Protein 8JFH (pdb70)

Foldseek 3Di:
DFAAPDAEEEEAPLLDLLSVLLQQVVQVVHHAYEAEDEDDCPSVVVSCVVSVVVVGHYYYDYFQLLDLVRVLVRQVVVCVVPVAHAEYEYDWFDADFDAPVVDDVVNLCVRQSRQASSLVSRLVSCLVGQQVV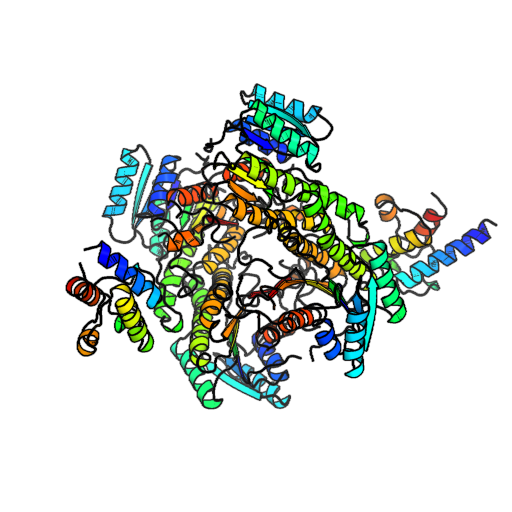LHHEYEYEAAVCLVPNDGRGPRNNVNRVNNLVVQLVSQVVSVVSQYAGEYEHEYAEPSQVSQVLQQQSDHHYSNQVSVVVVCRGGCVCSVDHSYYHYHYNPSDD/DFAAPDAAEEEAPQLDFLNVLLQVVVQVVHHAYEGEDAPDPPSNVVSQVVSVVVVGHYYYDYFQLLDLVRVLVRLVVCCVVPVAHAEYEADQADDDFDAPVPDDVVNLVVRQSSQLSSLVSRLVSCLVGCQVVLHHEYEYEQDEDDDLDDGRCPSSCVSVVSSLVVQLVSQVVSVVSLYAGEYEYEYAEVVLVLQQVSDHHHSNQSSVVVVCRGGCVCSVDHSYYHYHYNPSDD/DFAAPDAAEEFAPQLAQLNVLLQLVVQVVHHQYEGEDEPDCPSVVVSCVVSVVVVGHYYYDYFQLLDLVRVLVRQVVVCVVPVAHAEYEQDFFDDDFDAPVPADVVNLCVRQSRLVSSLVSRLVVCLVGQQVVLHHEYEYEADEDDDPDDGRCPSSCVSVVSSLVVQLVSQVVSVVSQYAGEYEYEYAEVSCQVRLVLQQQSHHHYSNQSSVVVVCRGGPVCSVDHSYYHYHYNPSDD/DFAAPDAAEEFAPQLAFLSVLLQVVVQVVHHAYEGEDADDCPSVVVSQVVSVVVVGHYHYDYFQLLDLVRVLVRLVVVCVVPVAHAEYEHDWFDADFDAVVPDDVVNLVVRQSRQASSLVSRLVSCLVGCQVVLHHEYEYEAAVCLVPNDGRGPSNVVNRVNNLVVQLVSQVVSVVSQYAGEYEHEAAEDSVQVLLVLQQQSDHHYSNQVSVVVVCRGGCVCSVDHSYYHYHYNPSDD/DVVLLVVLLVLLCVLLVHPSVQQDQAHFCCPRSPQDDVSLVVSQVVVCVVQVHHDDPVQSVVQGGSNSVSVVSVVDGDD/DVVVVLVVVLVVLLVLLCVLLVHDSVQQDQAAFCVPRRPDDPVSLVVSVVSVCVVLVHDQPPVNSVPQTGSNSVSVVSVPD

Sequence (1107 aa):
SMQFTGKNVLITGASSKGIGAEIARTLASMGLKVWINYRSNAEVADALKNELEEKGYKAAVIKFDAASESDFVEAIQAIVQSDGGLSYLVNNAGVVRDKLAIKMKTEDFHHVIDNNLTSAFIGCREALKVMSSKSRFGSVVNIASIIIGERGNMGQTNYSASKGGMIAMSKSFAYEGALRNIRFNSVVTPGFIETADYVKNIPLNRLGAAKEVAEAVAFLLSDHSSYITGETLKVNGGLYMSMQFTGKNVLITGASKGIGAEEIARTLASMGLKVVWINYRSNAEVADALKNELEEKGYKAAVIKFDAASESDFVEAIQAIVQSDGGLSYLVNNAGVVRDKLAIKMKTEDFHHVIIDNNLTSAFIGCREALKVMSSKSRFGSVVNIASIIIGERGNMGQTNYSSASKGGMIAMSKSFAYEGALRNIRFNSVTPGFIEYVKNIPLNRLGAAKEVAEAVAFLLSDHSSYITGETLKVNGGLYMSMQFTGKNVLITGASKGIGAEIARTLASMGLKVWINYRSNAEVADALKNELEEKGYKAAVIKFDAASESDFVEAIQAIVQSDGGLSYLVNNAGVVRDKLAIKMKTEDFHHVIDNNLTSSAFIGCREALKVMSKSRFGSVVNIASIIGERGNMGQTNYSSASSKGGMIAMSKSFAYEGALRNIRFNSVTPGFIETKADYVKNIPLNRLGAAKEVAEAVAFLLSDHSSYITGETLKVNGGLYMSMQFTGKNVLITGASKGIGAEIARTLASMGLKVWINYRSSNAEVADALKNELEEKGYKAAVIKFDAASESDFVEAIQAIVQSDGGLSYLVNNAGVVRDKLAIKMKTEDFHHVIDNNLTSAFIGCREALKVMSSKSRFGSVVNIASIIGERGNMGQTNYSASKGGMIAMSKSFAYEGALRNIRFNSVVTPGFIETKADYVKNIPLNRLGAAKEVAEAVAFLLSDHSSYITGETLKVNGGLYMLMALFEDIQAVIAEQLNVDAAQVTPEAEFVKDLGADSLDVVELIMALEEKFGIEIPDEQAEKIVNVGDVVKYIEDNKLASSMGYLMALFEDIQAVIAEQLNVDAAQVTPEAEFVKDLGADSLDVVELIMALEEKFGIEIPDEQAEKIVNVGDVVKYIEDN

Nearest PDB structures (foldseek):
  8jfh-assembly1_E  TM=1.013E+00  e=1.351E-12  Helicobacter pylori
  8jfn-assembly1_B  TM=9.847E-01  e=6.518E-11  Helicobacter pylori
  2fac-assembly1_A  TM=9.957E-01  e=1.873E-08  Escherichia coli
  1l0i-assembly1_A  TM=9.850E-01  e=1.187E-07  Escherichia coli
  3eje-assembly1_A  TM=9.659E-01  e=1.518E-07  Escherichia coli K-12

B-factor: mean 23.24, std 12.52, range [6.66, 91.87]

Organism: Helicobacter pylori (NCBI:txid210)

Secondary structure (DSSP, 8-state):
----SS-EEEETT-SSHHHHHHHHHHHHTTPEEEEEESS-SHHHHHHHHHHHHTT--EEEEE--TT-HHHHHHHHHHHHHHHS---EEEE---------GGG--HHHHHHHHIIIIIHHHHHHHHHHHHHTTTT-EEEEEE--HHHHH--TT-HHHHHHHHHHHHHHHHHHHHHGGGTEEEEEEEE-SB---HHHHT-TT-SPBPHHHHHHHHHHHHSGGGTT--S-EEEESTTS--/----S--EEEETT-SSHHHHHHHHHHHHTT-EEEEEESS-HHHHHHHHHHHHHTT--EEEEE--TT-HHHHHHHHHHHHHHHS---EEEE---------GGG--HHHHHHHHHHHHHHHHHHHHHHHHHHTTTT-EEEEEEPPPP--SSSSS-HHHHHHHHHHHHHHHHHHHHHHTTTEEEEEEEE-SB--GGGSTT-SPBPHHHHHHHHHHHHSGGGTT--S-EEEESTTS--/----SS-EEEETT-SSHHHHHHHHHHHHTT-EEEEEESS--HHHHHHHHHHHHTT--EEEEE--TT-HHHHHHHHHHHHHHHS---EEEE---------GGG--HHHHHHHHHHHHHHHHHHHHHHHHHHTTTT-EEEEEEPPPP-SSSSSS-HHHHHHHHHHHHHHHHHHHHHGGGTEEEEEEEE-SEE--HHHHTT-TTSSPEEHHHHHHHHHHHHSGGGTT--S-EEEESTTS--/----SS-EEEETT-SSHHHHHHHHHHHHTTPEEEEEESS-HHHHHHHHHHHHHTT--EEEEE--TT-HHHHHHHHHHHHHHHS---EEEE---------GGG--HHHHHHHHIIIIIHHHHHHHHHHHHHHTTT-EEEEEE--HHHHH--TT-HHHHHHHHHHHHHHHHHHHHHGGGTEEEEEEEE-SB---HHHHHT-TTSSPBPHHHHHHHHHHHHSGGGTT--S-EEEESTTS--/-HHHHHHHHHHHHHHHT--GGG--TT-BTTTTT---HHHHHHHHHHHHHHHT----HHHHTT--BHHHHHHHHHHHS--/-HHHHHHHHHHHHHHHHHHHHT--GGG--TT-BTTTTT---HHHHHHHHHHHHHHTT----HHHHTT--BHHHHHHHHH--

Structure (mmCIF, N/CA/C/O backbone):
data_8JFH
#
_entry.id   8JFH
#
_cell.length_a   67.942
_cell.length_b   117.259
_cell.length_c   142.258
_cell.angle_alpha   90.00
_cell.angle_beta   90.00
_cell.angle_gamma   90.00
#
_symmetry.space_group_name_H-M   'P 21 21 21'
#
loop_
_entity.id
_entity.type
_entity.pdbx_description
1 polymer '3-oxoacyl-[acyl-carrier-protein] reductase'
2 polymer 'Acyl carrier protein'
3 non-polymer 'NADP NICOTINAMIDE-ADENINE-DINUCLEOTIDE PHOSPHATE'
4 non-polymer '~{S}-[2-[3-[[(2~{S})-3,3-dimethyl-2-oxidanyl-4-phosphonooxy-butanoyl]amino]propanoylamino]ethyl] 3-oxidanylideneoctanethioate'
5 non-polymer N~3~-[(2S)-2-hydroxy-3,3-dimethyl-4-(phosphonooxy)butanoyl]-N-(2-sulfanylethyl)-beta-alaninamide
6 water water
#
loop_
_atom_site.group_PDB
_atom_site.id
_atom_site.type_symbol
_atom_site.label_atom_id
_atom_site.label_alt_id
_atom_site.label_comp_id
_atom_site.label_asym_id
_atom_site.label_entity_id
_atom_site.label_seq_id
_atom_site.pdbx_PDB_ins_code
_atom_site.Cartn_x
_atom_site.Cartn_y
_atom_site.Cartn_z
_atom_site.occupancy
_atom_site.B_iso_or_equiv
_atom_site.auth_seq_id
_atom_site.auth_comp_id
_atom_site.auth_asym_id
_atom_site.auth_atom_id
_atom_site.pdbx_PDB_model_num
ATOM 1 N N . SER A 1 1 ? -27.113 -12.718 48.286 1.00 18.36 0 SER A N 1
ATOM 2 C CA . SER A 1 1 ? -25.828 -13.233 47.825 1.00 20.70 0 SER A CA 1
ATOM 3 C C . SER A 1 1 ? -26.050 -14.107 46.590 1.00 21.99 0 SER A C 1
ATOM 4 O O . SER A 1 1 ? -27.157 -14.149 46.038 1.00 19.98 0 SER A O 1
ATOM 7 N N . MET A 1 2 ? -25.012 -14.833 46.176 1.00 17.08 1 MET A N 1
ATOM 8 C CA . MET A 1 2 ? -25.032 -15.448 44.859 1.00 16.63 1 MET A CA 1
ATOM 9 C C . MET A 1 2 ? -24.235 -16.747 44.878 1.00 18.76 1 MET A C 1
ATOM 10 O O . MET A 1 2 ? -23.311 -16.922 45.686 1.00 16.51 1 MET A O 1
ATOM 15 N N . GLN A 1 3 ? -24.618 -17.659 43.987 1.00 13.28 2 GLN A N 1
ATOM 16 C CA . GLN A 1 3 ? -24.059 -19.004 43.918 1.00 15.62 2 GLN A CA 1
ATOM 17 C C . GLN A 1 3 ? -22.919 -19.060 42.905 1.00 13.73 2 GLN A C 1
ATOM 18 O O . GLN A 1 3 ? -23.077 -18.590 41.773 1.00 12.86 2 GLN A O 1
ATOM 24 N N . PHE A 1 4 ? -21.794 -19.672 43.290 1.00 14.46 3 PHE A N 1
ATOM 25 C CA . PHE A 1 4 ? -20.620 -19.810 42.421 1.00 12.77 3 PHE A CA 1
ATOM 26 C C . PHE A 1 4 ? -20.121 -21.249 42.387 1.00 16.26 3 PHE A C 1
ATOM 27 O O . PHE A 1 4 ? -19.757 -21.812 43.427 1.00 17.32 3 PHE A O 1
ATOM 35 N N . THR A 1 5 ? -20.030 -21.819 41.191 1.00 12.21 4 THR A N 1
ATOM 36 C CA . THR A 1 5 ? -19.371 -23.110 41.059 1.00 15.58 4 THR A CA 1
ATOM 37 C C . THR A 1 5 ? -17.852 -22.987 41.136 1.00 16.49 4 THR A C 1
ATOM 38 O O . THR A 1 5 ? -17.193 -23.878 41.683 1.00 15.50 4 THR A O 1
ATOM 42 N N . GLY A 1 6 ? -17.293 -21.878 40.661 1.00 13.25 5 GLY A N 1
ATOM 43 C CA . GLY A 1 6 ? -15.857 -21.666 40.763 1.00 17.02 5 GLY A CA 1
ATOM 44 C C . GLY A 1 6 ? -15.436 -21.238 42.153 1.00 15.50 5 GLY A C 1
ATOM 45 O O . GLY A 1 6 ? -16.254 -20.847 42.983 1.00 16.93 5 GLY A O 1
ATOM 46 N N . LYS A 1 7 ? -14.118 -21.286 42.400 1.00 11.90 6 LYS A N 1
ATOM 47 C CA . LYS A 1 7 ? -13.587 -21.110 43.748 1.00 15.37 6 LYS A CA 1
ATOM 48 C C . LYS A 1 7 ? -12.792 -19.835 43.962 1.00 16.40 6 LYS A C 1
ATOM 49 O O . LYS A 1 7 ? -12.652 -19.417 45.118 1.00 14.52 6 LYS A O 1
ATOM 55 N N . ASN A 1 8 ? -12.226 -19.245 42.906 1.00 13.58 7 ASN A N 1
ATOM 56 C CA . ASN A 1 8 ? -11.299 -18.140 43.090 1.00 12.27 7 ASN A CA 1
ATOM 57 C C . ASN A 1 8 ? -11.429 -17.154 41.935 1.00 14.43 7 ASN A C 1
ATOM 58 O O . ASN A 1 8 ? -11.993 -17.467 40.886 1.00 12.62 7 ASN A O 1
ATOM 63 N N . VAL A 1 9 ? -10.928 -15.944 42.154 1.00 12.24 8 VAL A N 1
ATOM 64 C CA . VAL A 1 9 ? -11.046 -14.880 41.159 1.00 10.56 8 VAL A CA 1
ATOM 65 C C . VAL A 1 9 ? -9.826 -13.981 41.274 1.00 10.56 8 VAL A C 1
ATOM 66 O O . VAL A 1 9 ? -9.359 -13.686 42.374 1.00 12.42 8 VAL A O 1
ATOM 70 N N . LEU A 1 10 ? -9.331 -13.522 40.132 1.00 10.90 9 LEU A N 1
ATOM 71 C CA . LEU A 1 10 ? -8.302 -12.493 40.077 1.00 9.38 9 LEU A CA 1
ATOM 72 C C . LEU A 1 10 ? -8.939 -11.194 39.605 1.00 11.21 9 LEU A C 1
ATOM 73 O O . LEU A 1 10 ? -9.638 -11.181 38.586 1.00 11.69 9 LEU A O 1
ATOM 78 N N . ILE A 1 11 ? -8.695 -10.106 40.334 1.00 10.30 10 ILE A N 1
ATOM 79 C CA . ILE A 1 11 ? -9.215 -8.780 39.993 1.00 10.56 10 ILE A CA 1
ATOM 80 C C . ILE A 1 11 ? -8.026 -7.864 39.748 1.00 11.22 10 ILE A C 1
ATOM 81 O O . ILE A 1 11 ? -7.243 -7.616 40.669 1.00 11.71 10 ILE A O 1
ATOM 86 N N . THR A 1 12 ? -7.884 -7.357 38.526 1.00 10.08 11 THR A N 1
ATOM 87 C CA . THR A 1 12 ? -6.777 -6.449 38.266 1.00 11.59 11 THR A CA 1
ATOM 88 C C . THR A 1 12 ? -7.116 -5.063 38.797 1.00 12.27 11 THR A C 1
ATOM 89 O O . THR A 1 12 ? -8.287 -4.661 38.830 1.00 11.56 11 THR A O 1
ATOM 93 N N . GLY A 1 13 ? -6.075 -4.340 39.239 1.00 12.90 12 GLY A N 1
ATOM 94 C CA . GLY A 1 13 ? -6.243 -3.006 39.801 1.00 17.19 12 GLY A CA 1
ATOM 95 C C . GLY A 1 13 ? -7.258 -2.968 40.928 1.00 18.23 12 GLY A C 1
ATOM 96 O O . GLY A 1 13 ? -8.198 -2.155 40.919 1.00 19.73 12 GLY A O 1
ATOM 97 N N . ALA A 1 14 ? -7.074 -3.840 41.918 1.00 14.01 13 ALA A N 1
ATOM 98 C CA . ALA A 1 14 ? -8.085 -4.079 42.942 1.00 15.84 13 ALA A CA 1
ATOM 99 C C . ALA A 1 14 ? -7.764 -3.406 44.279 1.00 14.70 13 ALA A C 1
ATOM 100 O O . ALA A 1 14 ? -8.451 -3.669 45.271 1.00 17.06 13 ALA A O 1
ATOM 102 N N . SER A 1 15 ? -6.768 -2.513 44.325 1.00 17.60 14 SER A N 1
ATOM 103 C CA A SER A 1 15 ? -6.371 -2.042 45.644 0.57 20.19 14 SER A CA 1
ATOM 104 C CA B SER A 1 15 ? -6.297 -1.921 45.581 0.43 20.22 14 SER A CA 1
ATOM 105 C C . SER A 1 15 ? -7.329 -0.998 46.206 1.00 20.53 14 SER A C 1
ATOM 106 O O . SER A 1 15 ? -7.432 -0.906 47.439 1.00 22.11 14 SER A O 1
ATOM 111 N N . LYS A 1 16 ? -8.032 -0.223 45.366 1.00 18.39 15 LYS A N 1
ATOM 112 C CA . LYS A 1 16 ? -8.963 0.777 45.861 1.00 23.64 15 LYS A CA 1
ATOM 113 C C . LYS A 1 16 ? -10.180 0.917 44.956 1.00 22.41 15 LYS A C 1
ATOM 114 O O . LYS A 1 16 ? -10.337 0.218 43.939 1.00 20.24 15 LYS A O 1
ATOM 120 N N . GLY A 1 17 ? -11.092 1.775 45.407 1.00 22.82 16 GLY A N 1
ATOM 121 C CA . GLY A 1 17 ? -12.212 2.168 44.593 1.00 22.55 16 GLY A CA 1
ATOM 122 C C . GLY A 1 17 ? -13.093 0.992 44.230 1.00 21.67 16 GLY A C 1
ATOM 123 O O . GLY A 1 17 ? -13.356 0.096 45.037 1.00 21.14 16 GLY A O 1
ATOM 124 N N . ILE A 1 18 ? -13.576 1.013 42.986 1.00 18.09 17 ILE A N 1
ATOM 125 C CA . ILE A 1 18 ? -14.431 -0.063 42.487 1.00 16.39 17 ILE A CA 1
ATOM 126 C C . ILE A 1 18 ? -13.731 -1.411 42.541 1.00 15.97 17 ILE A C 1
ATOM 127 O O . ILE A 1 18 ? -14.345 -2.415 42.904 1.00 13.33 17 ILE A O 1
ATOM 132 N N . GLY A 1 19 ? -12.462 -1.477 42.148 1.00 15.81 18 GLY A N 1
ATOM 133 C CA . GLY A 1 19 ? -11.764 -2.755 42.210 1.00 13.02 18 GLY A CA 1
ATOM 134 C C . GLY A 1 19 ? -11.725 -3.347 43.608 1.00 14.17 18 GLY A C 1
ATOM 135 O O . GLY A 1 19 ? -11.923 -4.550 43.793 1.00 12.08 18 GLY A O 1
ATOM 136 N N . ALA A 1 20 ? -11.446 -2.519 44.613 1.00 13.85 19 ALA A N 1
ATOM 137 C CA . ALA A 1 20 ? -11.420 -3.045 45.972 1.00 16.32 19 ALA A CA 1
ATOM 138 C C . ALA A 1 20 ? -12.803 -3.505 46.403 1.00 11.84 19 ALA A C 1
ATOM 139 O O . ALA A 1 20 ? -12.933 -4.476 47.155 1.00 11.37 19 ALA A O 1
ATOM 141 N N . GLU A 1 21 ? -13.851 -2.811 45.956 1.00 13.49 20 GLU A N 1
ATOM 142 C CA . GLU A 1 21 ? -15.186 -3.221 46.356 1.00 12.74 20 GLU A CA 1
ATOM 143 C C . GLU A 1 21 ? -15.590 -4.507 45.644 1.00 13.91 20 GLU A C 1
ATOM 144 O O . GLU A 1 21 ? -16.333 -5.312 46.207 1.00 13.13 20 GLU A O 1
ATOM 150 N N . ILE A 1 22 ? -15.122 -4.726 44.408 1.00 11.55 21 ILE A N 1
ATOM 151 C CA . ILE A 1 22 ? -15.355 -6.027 43.791 1.00 11.18 21 ILE A CA 1
ATOM 152 C C . ILE A 1 22 ? -14.687 -7.120 44.626 1.00 12.34 21 ILE A C 1
ATOM 153 O O . ILE A 1 22 ? -15.276 -8.175 44.886 1.00 12.11 21 ILE A O 1
ATOM 158 N N . ALA A 1 23 ? -13.453 -6.883 45.077 1.00 12.95 22 ALA A N 1
ATOM 159 C CA . ALA A 1 23 ? -12.786 -7.876 45.921 1.00 10.82 22 ALA A CA 1
ATOM 160 C C . ALA A 1 23 ? -13.580 -8.117 47.198 1.00 10.94 22 ALA A C 1
ATOM 161 O O . ALA A 1 23 ? -13.786 -9.266 47.605 1.00 13.25 22 ALA A O 1
ATOM 163 N N . ARG A 1 24 ? -14.053 -7.037 47.818 1.00 12.62 23 ARG A N 1
ATOM 164 C CA . ARG A 1 24 ? -14.793 -7.139 49.072 1.00 13.66 23 ARG A CA 1
ATOM 165 C C . ARG A 1 24 ? -16.079 -7.932 48.876 1.00 16.44 23 ARG A C 1
ATOM 166 O O . ARG A 1 24 ? -16.367 -8.880 49.620 1.00 12.80 23 ARG A O 1
ATOM 174 N N . THR A 1 25 ? -16.838 -7.587 47.834 1.00 14.68 24 THR A N 1
ATOM 175 C CA . THR A 1 25 ? -18.096 -8.272 47.556 1.00 14.33 24 THR A CA 1
ATOM 176 C C . THR A 1 25 ? -17.879 -9.742 47.244 1.00 12.95 24 THR A C 1
ATOM 177 O O . THR A 1 25 ? -18.562 -10.611 47.803 1.00 14.30 24 THR A O 1
ATOM 181 N N . LEU A 1 26 ? -16.941 -10.046 46.334 1.00 10.64 25 LEU A N 1
ATOM 182 C CA . LEU A 1 26 ? -16.746 -11.436 45.936 1.00 10.39 25 LEU A CA 1
ATOM 183 C C . LEU A 1 26 ? -16.185 -12.260 47.091 1.00 12.34 25 LEU A C 1
ATOM 184 O O . LEU A 1 26 ? -16.536 -13.436 47.253 1.00 12.38 25 LEU A O 1
ATOM 189 N N . ALA A 1 27 ? -15.313 -11.662 47.906 1.00 11.78 26 ALA A N 1
ATOM 190 C CA . ALA A 1 27 ? -14.815 -12.374 49.077 1.00 13.07 26 ALA A CA 1
ATOM 191 C C . ALA A 1 27 ? -15.954 -12.709 50.026 1.00 10.24 26 ALA A C 1
ATOM 192 O O . ALA A 1 27 ? -16.012 -13.817 50.577 1.00 12.72 26 ALA A O 1
ATOM 194 N N . SER A 1 28 ? -16.887 -11.774 50.205 1.00 12.16 27 SER A N 1
ATOM 195 C CA . SER A 1 28 ? -17.996 -12.018 51.117 1.00 15.95 27 SER A CA 1
ATOM 196 C C . SER A 1 28 ? -18.932 -13.106 50.614 1.00 17.28 27 SER A C 1
ATOM 197 O O . SER A 1 28 ? -19.666 -13.681 51.418 1.00 17.35 27 SER A O 1
ATOM 200 N N . MET A 1 29 ? -18.926 -13.422 49.312 1.00 13.84 28 MET A N 1
ATOM 201 C CA . MET A 1 29 ? -19.725 -14.541 48.819 1.00 15.20 28 MET A CA 1
ATOM 202 C C . MET A 1 29 ? -18.943 -15.836 48.689 1.00 15.10 28 MET A C 1
ATOM 203 O O . MET A 1 29 ? -19.421 -16.779 48.043 1.00 16.46 28 MET A O 1
ATOM 208 N N . GLY A 1 30 ? -17.762 -15.925 49.303 1.00 15.72 29 GLY A N 1
ATOM 209 C CA . GLY A 1 30 ? -17.093 -17.202 49.451 1.00 15.54 29 GLY A CA 1
ATOM 210 C C . GLY A 1 30 ? -15.921 -17.448 48.523 1.00 14.68 29 GLY A C 1
ATOM 211 O O . GLY A 1 30 ? -15.255 -18.475 48.662 1.00 19.17 29 GLY A O 1
ATOM 212 N N . LEU A 1 31 ? -15.656 -16.552 47.579 1.00 15.05 30 LEU A N 1
ATOM 213 C CA . LEU A 1 31 ? -14.559 -16.754 46.646 1.00 12.12 30 LEU A CA 1
ATOM 214 C C . LEU A 1 31 ? -13.243 -16.355 47.298 1.00 11.96 30 LEU A C 1
ATOM 215 O O . LEU A 1 31 ? -13.191 -15.421 48.095 1.00 13.34 30 LEU A O 1
ATOM 220 N N . LYS A 1 32 ? -12.176 -17.079 46.964 1.00 13.13 31 LYS A N 1
ATOM 221 C CA . LYS A 1 32 ? -10.836 -16.608 47.302 1.00 11.73 31 LYS A CA 1
ATOM 222 C C . LYS A 1 32 ? -10.476 -15.508 46.314 1.00 12.75 31 LYS A C 1
ATOM 223 O O . LYS A 1 32 ? -10.432 -15.760 45.102 1.00 14.49 31 LYS A O 1
ATOM 229 N N . VAL A 1 33 ? -10.200 -14.302 46.808 1.00 13.25 32 VAL A N 1
ATOM 230 C CA . VAL A 1 33 ? -9.951 -13.175 45.913 1.00 12.04 32 VAL A CA 1
ATOM 231 C C . VAL A 1 33 ? -8.457 -12.883 45.865 1.00 13.40 32 VAL A C 1
ATOM 232 O O . VAL A 1 33 ? -7.780 -12.862 46.901 1.00 13.59 32 VAL A O 1
ATOM 236 N N . TRP A 1 34 ? -7.949 -12.695 44.653 1.00 12.59 33 TRP A N 1
ATOM 237 C CA . TRP A 1 34 ? -6.577 -12.264 44.405 1.00 13.81 33 TRP A CA 1
ATOM 238 C C . TRP A 1 34 ? -6.602 -10.793 44.031 1.00 11.81 33 TRP A C 1
ATOM 239 O O . TRP A 1 34 ? -7.202 -10.415 43.020 1.00 11.85 33 TRP A O 1
ATOM 250 N N . ILE A 1 35 ? -5.964 -9.984 44.865 1.00 10.85 34 ILE A N 1
ATOM 251 C CA . ILE A 1 35 ? -5.979 -8.530 44.795 1.00 11.87 34 ILE A CA 1
ATOM 252 C C . ILE A 1 35 ? -4.711 -8.120 44.046 1.00 13.05 34 ILE A C 1
ATOM 253 O O . ILE A 1 35 ? -3.621 -8.134 44.613 1.00 12.77 34 ILE A O 1
ATOM 258 N N . ASN A 1 36 ? -4.838 -7.834 42.753 1.00 12.20 35 ASN A N 1
ATOM 259 C CA . ASN A 1 36 ? -3.806 -7.118 41.997 1.00 13.95 35 ASN A CA 1
ATOM 260 C C . ASN A 1 36 ? -3.530 -5.691 42.408 1.00 17.16 35 ASN A C 1
ATOM 261 O O . ASN A 1 36 ? -4.438 -4.865 42.466 1.00 14.41 35 ASN A O 1
ATOM 266 N N . TYR A 1 37 ? -2.237 -5.367 42.508 1.00 15.27 36 TYR A N 1
ATOM 267 C CA . TYR A 1 37 ? -1.788 -3.984 42.624 1.00 16.24 36 TYR A CA 1
ATOM 268 C C . TYR A 1 37 ? -0.482 -3.853 41.847 1.00 16.83 36 TYR A C 1
ATOM 269 O O . TYR A 1 37 ? 0.231 -4.843 41.682 1.00 12.76 36 TYR A O 1
ATOM 278 N N . ARG A 1 38 ? -0.174 -2.644 41.348 1.00 22.76 37 ARG A N 1
ATOM 279 C CA . ARG A 1 38 ? 1.128 -2.410 40.706 1.00 27.48 37 ARG A CA 1
ATOM 280 C C . ARG A 1 38 ? 2.169 -1.811 41.637 1.00 32.93 37 ARG A C 1
ATOM 281 O O . ARG A 1 38 ? 3.321 -2.249 41.644 1.00 41.79 37 ARG A O 1
ATOM 289 N N . SER A 1 39 ? 1.812 -0.757 42.355 1.00 30.74 38 SER A N 1
ATOM 290 C CA . SER A 1 39 ? 2.853 0.104 42.890 1.00 41.69 38 SER A CA 1
ATOM 291 C C . SER A 1 39 ? 3.004 -0.112 44.382 1.00 40.83 38 SER A C 1
ATOM 292 O O . SER A 1 39 ? 3.567 -1.122 44.818 1.00 47.56 38 SER A O 1
ATOM 295 N N . ASN A 1 40 ? 2.501 0.827 45.171 1.00 35.79 39 ASN A N 1
ATOM 296 C CA . ASN A 1 40 ? 2.628 0.715 46.611 1.00 42.56 39 ASN A CA 1
ATOM 297 C C . ASN A 1 40 ? 1.657 -0.335 47.166 1.00 41.98 39 ASN A C 1
ATOM 298 O O . ASN A 1 40 ? 0.485 -0.388 46.788 1.00 41.79 39 ASN A O 1
ATOM 303 N N . ALA A 1 41 ? 2.184 -1.206 48.026 1.00 29.74 40 ALA A N 1
ATOM 304 C CA . ALA A 1 41 ? 1.512 -2.399 48.512 1.00 29.13 40 ALA A CA 1
ATOM 305 C C . ALA A 1 41 ? 0.710 -2.180 49.787 1.00 34.38 40 ALA A C 1
ATOM 306 O O . ALA A 1 41 ? -0.053 -3.073 50.177 1.00 28.19 40 ALA A O 1
ATOM 308 N N . GLU A 1 42 ? 0.875 -1.037 50.457 1.00 29.58 41 GLU A N 1
ATOM 309 C CA . GLU A 1 42 ? 0.254 -0.867 51.768 1.00 28.97 41 GLU A CA 1
ATOM 310 C C . GLU A 1 42 ? -1.260 -0.859 51.673 1.00 22.97 41 GLU A C 1
ATOM 311 O O . GLU A 1 42 ? -1.934 -1.450 52.520 1.00 25.51 41 GLU A O 1
ATOM 317 N N . VAL A 1 43 ? -1.817 -0.192 50.661 1.00 24.22 42 VAL A N 1
ATOM 318 C CA . VAL A 1 43 ? -3.275 -0.167 50.530 1.00 22.20 42 VAL A CA 1
ATOM 319 C C . VAL A 1 43 ? -3.807 -1.556 50.185 1.00 21.63 42 VAL A C 1
ATOM 320 O O . VAL A 1 43 ? -4.829 -1.998 50.729 1.00 19.39 42 VAL A O 1
ATOM 324 N N . ALA A 1 44 ? -3.122 -2.272 49.288 1.00 19.04 43 ALA A N 1
ATOM 325 C CA . ALA A 1 44 ? -3.547 -3.630 48.949 1.00 20.88 43 ALA A CA 1
ATOM 326 C C . ALA A 1 44 ? -3.425 -4.564 50.144 1.00 21.60 43 ALA A C 1
ATOM 327 O O . ALA A 1 44 ? -4.312 -5.396 50.385 1.00 18.48 43 ALA A O 1
ATOM 329 N N . ASP A 1 45 ? -2.325 -4.463 50.901 1.00 18.59 44 ASP A N 1
ATOM 330 C CA . ASP A 1 45 ? -2.171 -5.327 52.071 1.00 21.43 44 ASP A CA 1
ATOM 331 C C . ASP A 1 45 ? -3.262 -5.054 53.097 1.00 19.92 44 ASP A C 1
ATOM 332 O O . ASP A 1 45 ? -3.713 -5.973 53.796 1.00 19.06 44 ASP A O 1
ATOM 337 N N . ALA A 1 46 ? -3.654 -3.788 53.236 1.00 17.09 45 ALA A N 1
ATOM 338 C CA . ALA A 1 46 ? -4.685 -3.440 54.205 1.00 20.49 45 ALA A CA 1
ATOM 339 C C . ALA A 1 46 ? -6.027 -4.011 53.780 1.00 22.74 45 ALA A C 1
ATOM 340 O O . ALA A 1 46 ? -6.789 -4.507 54.619 1.00 16.70 45 ALA A O 1
ATOM 342 N N . LEU A 1 47 ? -6.324 -3.971 52.476 1.00 21.06 46 LEU A N 1
ATOM 343 C CA . LEU A 1 47 ? -7.537 -4.621 51.979 1.00 16.31 46 LEU A CA 1
ATOM 344 C C . LEU A 1 47 ? -7.512 -6.116 52.261 1.00 16.75 46 LEU A C 1
ATOM 345 O O . LEU A 1 47 ? -8.497 -6.686 52.736 1.00 15.82 46 LEU A O 1
ATOM 350 N N . LYS A 1 48 ? -6.397 -6.780 51.950 1.00 13.71 47 LYS A N 1
ATOM 351 C CA . LYS A 1 48 ? -6.278 -8.207 52.219 1.00 17.52 47 LYS A CA 1
ATOM 352 C C . LYS A 1 48 ? -6.465 -8.514 53.699 1.00 18.95 47 LYS A C 1
ATOM 353 O O . LYS A 1 48 ? -7.168 -9.464 54.057 1.00 16.03 47 LYS A O 1
ATOM 359 N N . ASN A 1 49 ? -5.836 -7.726 54.574 1.00 18.04 48 ASN A N 1
ATOM 360 C CA . ASN A 1 49 ? -6.045 -7.899 56.011 1.00 19.45 48 ASN A CA 1
ATOM 361 C C . ASN A 1 49 ? -7.503 -7.676 56.406 1.00 18.69 48 ASN A C 1
ATOM 362 O O . ASN A 1 49 ? -8.057 -8.431 57.219 1.00 19.36 48 ASN A O 1
ATOM 367 N N . GLU A 1 50 ? -8.134 -6.643 55.848 1.00 13.67 49 GLU A N 1
ATOM 368 C CA . GLU A 1 50 ? -9.537 -6.377 56.141 1.00 16.45 49 GLU A CA 1
ATOM 369 C C . GLU A 1 50 ? -10.393 -7.590 55.818 1.00 18.60 49 GLU A C 1
ATOM 370 O O . GLU A 1 50 ? -11.250 -8.001 56.612 1.00 18.16 49 GLU A O 1
ATOM 376 N N . LEU A 1 51 ? -10.185 -8.165 54.638 1.00 15.79 50 LEU A N 1
ATOM 377 C CA . LEU A 1 51 ? -11.008 -9.283 54.208 1.00 14.60 50 LEU A CA 1
ATOM 378 C C . LEU A 1 51 ? -10.731 -10.531 55.042 1.00 15.95 50 LEU A C 1
ATOM 379 O O . LEU A 1 51 ? -11.661 -11.264 55.391 1.00 17.03 50 LEU A O 1
ATOM 384 N N . GLU A 1 52 ? -9.465 -10.797 55.379 1.00 15.46 51 GLU A N 1
ATOM 385 C CA . GLU A 1 52 ? -9.180 -11.969 56.205 1.00 14.98 51 GLU A CA 1
ATOM 386 C C . GLU A 1 52 ? -9.751 -11.801 57.612 1.00 16.05 51 GLU A C 1
ATOM 387 O O . GLU A 1 52 ? -10.245 -12.767 58.212 1.00 17.34 51 GLU A O 1
ATOM 393 N N . GLU A 1 53 ? -9.715 -10.579 58.143 1.00 16.74 52 GLU A N 1
ATOM 394 C CA . GLU A 1 53 ? -10.296 -10.330 59.460 1.00 22.25 52 GLU A CA 1
ATOM 395 C C . GLU A 1 53 ? -11.816 -10.445 59.431 1.00 22.68 52 GLU A C 1
ATOM 396 O O . GLU A 1 53 ? -12.430 -10.754 60.459 1.00 19.55 52 GLU A O 1
ATOM 402 N N . LYS A 1 54 ? -12.434 -10.248 58.264 1.00 18.67 53 LYS A N 1
ATOM 403 C CA . LYS A 1 54 ? -13.862 -10.486 58.102 1.00 15.61 53 LYS A CA 1
ATOM 404 C C . LYS A 1 54 ? -14.202 -11.961 57.901 1.00 17.70 53 LYS A C 1
ATOM 405 O O . LYS A 1 54 ? -15.379 -12.292 57.695 1.00 19.34 53 LYS A O 1
ATOM 411 N N . GLY A 1 55 ? -13.216 -12.852 57.984 1.00 15.92 54 GLY A N 1
ATOM 412 C CA . GLY A 1 55 ? -13.427 -14.276 57.845 1.00 17.59 54 GLY A CA 1
ATOM 413 C C . GLY A 1 55 ? -13.392 -14.797 56.426 1.00 20.93 54 GLY A C 1
ATOM 414 O O . GLY A 1 55 ? -13.817 -15.935 56.189 1.00 19.89 54 GLY A O 1
ATOM 415 N N . TYR A 1 56 ? -12.898 -14.004 55.480 1.00 14.74 55 TYR A N 1
ATOM 416 C CA . TYR A 1 56 ? -12.877 -14.363 54.074 1.00 14.22 55 TYR A CA 1
ATOM 417 C C . TYR A 1 56 ? -11.471 -14.804 53.644 1.00 20.03 55 TYR A C 1
ATOM 418 O O . TYR A 1 56 ? -10.510 -14.772 54.417 1.00 17.93 55 TYR A O 1
ATOM 427 N N . LYS A 1 57 ? -11.357 -15.216 52.380 1.00 11.72 56 LYS A N 1
ATOM 428 C CA . LYS A 1 57 ? -10.110 -15.701 51.798 1.00 15.92 56 LYS A CA 1
ATOM 429 C C . LYS A 1 57 ? -9.611 -14.668 50.797 1.00 16.46 56 LYS A C 1
ATOM 430 O O . LYS A 1 57 ? -10.329 -14.329 49.852 1.00 14.40 56 LYS A O 1
ATOM 436 N N . ALA A 1 58 ? -8.386 -14.189 50.996 1.00 14.39 57 ALA A N 1
ATOM 437 C CA . ALA A 1 58 ? -7.839 -13.126 50.163 1.00 13.68 57 ALA A CA 1
ATOM 438 C C . ALA A 1 58 ? -6.325 -13.239 50.107 1.00 16.48 57 ALA A C 1
ATOM 439 O O . ALA A 1 58 ? -5.682 -13.694 51.059 1.00 15.59 57 ALA A O 1
ATOM 441 N N . ALA A 1 59 ? -5.760 -12.805 48.981 1.00 16.09 58 ALA A N 1
ATOM 442 C CA . ALA A 1 59 ? -4.316 -12.765 48.806 1.00 16.95 58 ALA A CA 1
ATOM 443 C C . ALA A 1 59 ? -3.992 -11.598 47.885 1.00 17.91 58 ALA A C 1
ATOM 444 O O . ALA A 1 59 ? -4.836 -11.175 47.100 1.00 15.12 58 ALA A O 1
ATOM 446 N N . VAL A 1 60 ? -2.777 -11.048 48.008 1.00 16.23 59 VAL A N 1
ATOM 447 C CA . VAL A 1 60 ? -2.364 -9.950 47.139 1.00 13.67 59 VAL A CA 1
ATOM 448 C C . VAL A 1 60 ? -1.409 -10.518 46.101 1.00 15.64 59 VAL A C 1
ATOM 449 O O . VAL A 1 60 ? -0.760 -11.545 46.324 1.00 14.19 59 VAL A O 1
ATOM 453 N N . ILE A 1 61 ? -1.313 -9.853 44.955 1.00 15.59 60 ILE A N 1
ATOM 454 C CA . ILE A 1 61 ? -0.348 -10.263 43.931 1.00 13.45 60 ILE A CA 1
ATOM 455 C C . ILE A 1 61 ? 0.061 -9.043 43.118 1.00 17.37 60 ILE A C 1
ATOM 456 O O . ILE A 1 61 ? -0.784 -8.327 42.574 1.00 15.74 60 ILE A O 1
ATOM 461 N N . LYS A 1 62 ? 1.366 -8.790 43.034 1.00 14.49 61 LYS A N 1
ATOM 462 C CA . LYS A 1 62 ? 1.857 -7.578 42.387 1.00 11.81 61 LYS A CA 1
ATOM 463 C C . LYS A 1 62 ? 2.171 -7.867 40.925 1.00 13.51 61 LYS A C 1
ATOM 464 O O . LYS A 1 62 ? 2.938 -8.787 40.623 1.00 14.54 61 LYS A O 1
ATOM 470 N N . PHE A 1 63 ? 1.573 -7.099 40.019 1.00 13.14 62 PHE A N 1
ATOM 471 C CA . PHE A 1 63 ? 1.998 -7.147 38.622 1.00 13.96 62 PHE A CA 1
ATOM 472 C C . PHE A 1 63 ? 1.379 -5.970 37.884 1.00 14.49 62 PHE A C 1
ATOM 473 O O . PHE A 1 63 ? 0.384 -5.389 38.323 1.00 13.08 62 PHE A O 1
ATOM 481 N N . ASP A 1 64 ? 2.012 -5.610 36.771 1.00 14.63 63 ASP A N 1
ATOM 482 C CA . ASP A 1 64 ? 1.522 -4.573 35.869 1.00 17.56 63 ASP A CA 1
ATOM 483 C C . ASP A 1 64 ? 0.617 -5.258 34.848 1.00 12.52 63 ASP A C 1
ATOM 484 O O . ASP A 1 64 ? 1.082 -6.088 34.062 1.00 13.02 63 ASP A O 1
ATOM 489 N N . ALA A 1 65 ? -0.690 -4.960 34.890 1.00 13.88 64 ALA A N 1
ATOM 490 C CA . ALA A 1 65 ? -1.620 -5.667 34.013 1.00 13.49 64 ALA A CA 1
ATOM 491 C C . ALA A 1 65 ? -1.458 -5.282 32.547 1.00 15.81 64 ALA A C 1
ATOM 492 O O . ALA A 1 65 ? -2.018 -5.963 31.672 1.00 15.38 64 ALA A O 1
ATOM 494 N N . ALA A 1 66 ? -0.713 -4.221 32.258 1.00 14.57 65 ALA A N 1
ATOM 495 C CA . ALA A 1 66 ? -0.401 -3.851 30.885 1.00 16.14 65 ALA A CA 1
ATOM 496 C C . ALA A 1 66 ? 0.845 -4.561 30.356 1.00 17.06 65 ALA A C 1
ATOM 497 O O . ALA A 1 66 ? 1.182 -4.393 29.182 1.00 15.50 65 ALA A O 1
ATOM 499 N N . SER A 1 67 ? 1.529 -5.351 31.185 1.00 17.34 66 SER A N 1
ATOM 500 C CA . SER A 1 67 ? 2.735 -6.076 30.785 1.00 15.79 66 SER A CA 1
ATOM 501 C C . SER A 1 67 ? 2.410 -7.544 30.511 1.00 14.36 66 SER A C 1
ATOM 502 O O . SER A 1 67 ? 1.978 -8.263 31.416 1.00 17.81 66 SER A O 1
ATOM 505 N N . GLU A 1 68 ? 2.645 -7.994 29.270 1.00 13.52 67 GLU A N 1
ATOM 506 C CA . GLU A 1 68 ? 2.301 -9.365 28.885 1.00 14.24 67 GLU A CA 1
ATOM 507 C C . GLU A 1 68 ? 2.972 -10.403 29.783 1.00 15.55 67 GLU A C 1
ATOM 508 O O . GLU A 1 68 ? 2.308 -11.278 30.353 1.00 13.85 67 GLU A O 1
ATOM 514 N N . SER A 1 69 ? 4.298 -10.329 29.919 1.00 17.14 68 SER A N 1
ATOM 515 C CA . SER A 1 69 ? 5.016 -11.329 30.710 1.00 16.46 68 SER A CA 1
ATOM 516 C C . SER A 1 69 ? 4.589 -11.298 32.168 1.00 14.35 68 SER A C 1
ATOM 517 O O . SER A 1 69 ? 4.456 -12.349 32.808 1.00 16.67 68 SER A O 1
ATOM 520 N N . ASP A 1 70 ? 4.400 -10.100 32.714 1.00 11.16 69 ASP A N 1
ATOM 521 C CA . ASP A 1 70 ? 4.046 -9.953 34.124 1.00 14.44 69 ASP A CA 1
ATOM 522 C C . ASP A 1 70 ? 2.658 -10.536 34.400 1.00 14.51 69 ASP A C 1
ATOM 523 O O . ASP A 1 70 ? 2.467 -11.298 35.359 1.00 12.91 69 ASP A O 1
ATOM 528 N N . PHE A 1 71 ? 1.703 -10.205 33.561 1.00 16.21 70 PHE A N 1
ATOM 529 C CA . PHE A 1 71 ? 0.315 -10.697 33.753 1.00 14.45 70 PHE A CA 1
ATOM 530 C C . PHE A 1 71 ? 0.295 -12.211 33.554 1.00 17.79 70 PHE A C 1
ATOM 531 O O . PHE A 1 71 ? -0.236 -12.913 34.327 1.00 15.70 70 PHE A O 1
ATOM 539 N N . VAL A 1 72 ? 0.950 -12.675 32.513 1.00 11.37 71 VAL A N 1
ATOM 540 C CA . VAL A 1 72 ? 0.962 -14.108 32.209 1.00 15.50 71 VAL A CA 1
ATOM 541 C C . VAL A 1 72 ? 1.554 -14.886 33.370 1.00 14.38 71 VAL A C 1
ATOM 542 O O . VAL A 1 72 ? 1.014 -15.911 33.799 1.00 13.96 71 VAL A O 1
ATOM 546 N N . GLU A 1 73 ? 2.685 -14.409 33.894 1.00 13.48 72 GLU A N 1
ATOM 547 C CA . GLU A 1 73 ? 3.342 -15.107 34.995 1.00 16.31 72 GLU A CA 1
ATOM 548 C C . GLU A 1 73 ? 2.506 -15.077 36.267 1.00 16.52 72 GLU A C 1
ATOM 549 O O . GLU A 1 73 ? 2.522 -16.040 37.048 1.00 14.97 72 GLU A O 1
ATOM 555 N N . ALA A 1 74 ? 1.768 -13.989 36.491 1.00 12.97 73 ALA A N 1
ATOM 556 C CA . ALA A 1 74 ? 0.918 -13.905 37.672 1.00 14.05 73 ALA A CA 1
ATOM 557 C C . ALA A 1 74 ? -0.186 -14.954 37.636 1.00 13.96 73 ALA A C 1
ATOM 558 O O . ALA A 1 74 ? -0.473 -15.604 38.651 1.00 12.81 73 ALA A O 1
ATOM 560 N N . ILE A 1 75 ? -0.831 -15.122 36.486 1.00 12.61 74 ILE A N 1
ATOM 561 C CA . ILE A 1 75 ? -1.879 -16.133 36.403 1.00 14.18 74 ILE A CA 1
ATOM 562 C C . ILE A 1 75 ? -1.282 -17.522 36.571 1.00 16.40 74 ILE A C 1
ATOM 563 O O . ILE A 1 75 ? -1.854 -18.380 37.254 1.00 14.28 74 ILE A O 1
ATOM 568 N N . GLN A 1 76 ? -0.094 -17.752 36.000 1.00 16.47 75 GLN A N 1
ATOM 569 C CA . GLN A 1 76 ? 0.561 -19.038 36.203 1.00 16.62 75 GLN A CA 1
ATOM 570 C C . GLN A 1 76 ? 0.767 -19.310 37.689 1.00 14.11 75 GLN A C 1
ATOM 571 O O . GLN A 1 76 ? 0.561 -20.437 38.152 1.00 15.35 75 GLN A O 1
ATOM 577 N N . ALA A 1 77 ? 1.166 -18.284 38.449 1.00 14.45 76 ALA A N 1
ATOM 578 C CA . ALA A 1 77 ? 1.445 -18.461 39.871 1.00 13.12 76 ALA A CA 1
ATOM 579 C C . ALA A 1 77 ? 0.172 -18.768 40.643 1.00 17.25 76 ALA A C 1
ATOM 580 O O . ALA A 1 77 ? 0.194 -19.555 41.597 1.00 15.55 76 ALA A O 1
ATOM 582 N N . ILE A 1 78 ? -0.946 -18.145 40.249 1.00 14.88 77 ILE A N 1
ATOM 583 C CA . ILE A 1 78 ? -2.223 -18.427 40.899 1.00 14.67 77 ILE A CA 1
ATOM 584 C C . ILE A 1 78 ? -2.661 -19.857 40.614 1.00 14.58 77 ILE A C 1
ATOM 585 O O . ILE A 1 78 ? -3.131 -20.572 41.514 1.00 17.76 77 ILE A O 1
ATOM 590 N N . VAL A 1 79 ? -2.525 -20.294 39.359 1.00 13.84 78 VAL A N 1
ATOM 591 C CA . VAL A 1 79 ? -2.866 -21.666 38.994 1.00 15.59 78 VAL A CA 1
ATOM 592 C C . VAL A 1 79 ? -2.028 -22.650 39.802 1.00 19.23 78 VAL A C 1
ATOM 593 O O . VAL A 1 79 ? -2.528 -23.683 40.260 1.00 19.35 78 VAL A O 1
ATOM 597 N N . GLN A 1 80 ? -0.749 -22.331 40.021 1.00 18.04 79 GLN A N 1
ATOM 598 C CA . GLN A 1 80 ? 0.091 -23.223 40.821 1.00 17.96 79 GLN A CA 1
ATOM 599 C C . GLN A 1 80 ? -0.324 -23.225 42.289 1.00 18.83 79 GLN A C 1
ATOM 600 O O . GLN A 1 80 ? -0.320 -24.277 42.940 1.00 23.26 79 GLN A O 1
ATOM 606 N N . SER A 1 81 ? -0.719 -22.069 42.822 1.00 16.61 80 SER A N 1
ATOM 607 C CA . SER A 1 81 ? -1.114 -21.996 44.226 1.00 20.09 80 SER A CA 1
ATOM 608 C C . SER A 1 81 ? -2.467 -22.662 44.473 1.00 23.58 80 SER A C 1
ATOM 609 O O . SER A 1 81 ? -2.640 -23.413 45.444 1.00 20.19 80 SER A O 1
ATOM 612 N N . ASP A 1 82 ? -3.445 -22.379 43.614 1.00 17.50 81 ASP A N 1
ATOM 613 C CA . ASP A 1 82 ? -4.837 -22.724 43.858 1.00 22.44 81 ASP A CA 1
ATOM 614 C C . ASP A 1 82 ? -5.313 -23.940 43.076 1.00 21.55 81 ASP A C 1
ATOM 615 O O . ASP A 1 82 ? -6.408 -24.441 43.355 1.00 21.69 81 ASP A O 1
ATOM 620 N N . GLY A 1 83 ? -4.541 -24.412 42.096 1.00 18.53 82 GLY A N 1
ATOM 621 C CA . GLY A 1 83 ? -4.971 -25.477 41.214 1.00 17.20 82 GLY A CA 1
ATOM 622 C C . GLY A 1 83 ? -5.664 -25.010 39.954 1.00 18.63 82 GLY A C 1
ATOM 623 O O . GLY A 1 83 ? -5.947 -25.828 39.075 1.00 19.88 82 GLY A O 1
ATOM 624 N N . GLY A 1 84 ? -5.930 -23.723 39.824 1.00 17.91 83 GLY A N 1
ATOM 625 C CA . GLY A 1 84 ? -6.636 -23.232 38.661 1.00 17.76 83 GLY A CA 1
ATOM 626 C C . GLY A 1 84 ? -7.141 -21.830 38.934 1.00 11.84 83 GLY A C 1
ATOM 627 O O . GLY A 1 84 ? -6.819 -21.223 39.950 1.00 14.36 83 GLY A O 1
ATOM 628 N N . LEU A 1 85 ? -7.920 -21.324 37.981 1.00 13.65 84 LEU A N 1
ATOM 629 C CA . LEU A 1 85 ? -8.486 -19.981 38.121 1.00 11.42 84 LEU A CA 1
ATOM 630 C C . LEU A 1 85 ? -9.861 -19.992 37.473 1.00 15.77 84 LEU A C 1
ATOM 631 O O . LEU A 1 85 ? -9.965 -20.146 36.254 1.00 14.44 84 LEU A O 1
ATOM 636 N N . SER A 1 86 ? -10.902 -19.807 38.295 1.00 12.38 85 SER A N 1
ATOM 637 C CA . SER A 1 86 ? -12.288 -19.880 37.828 1.00 10.92 85 SER A CA 1
ATOM 638 C C . SER A 1 86 ? -12.734 -18.584 37.159 1.00 10.92 85 SER A C 1
ATOM 639 O O . SER A 1 86 ? -13.502 -18.609 36.184 1.00 10.43 85 SER A O 1
ATOM 642 N N . TYR A 1 87 ? -12.293 -17.447 37.694 1.00 12.30 86 TYR A N 1
ATOM 643 C CA . TYR A 1 87 ? -12.899 -16.159 37.386 1.00 11.00 86 TYR A CA 1
ATOM 644 C C . TYR A 1 87 ? -11.830 -15.102 37.211 1.00 10.32 86 TYR A C 1
ATOM 645 O O . TYR A 1 87 ? -10.817 -15.109 37.914 1.00 12.89 86 TYR A O 1
ATOM 654 N N . LEU A 1 88 ? -12.102 -14.144 36.314 1.00 9.38 87 LEU A N 1
ATOM 655 C CA . LEU A 1 88 ? -11.197 -13.012 36.119 1.00 9.56 87 LEU A CA 1
ATOM 656 C C . LEU A 1 88 ? -12.009 -11.737 35.939 1.00 10.38 87 LEU A C 1
ATOM 657 O O . LEU A 1 88 ? -13.020 -11.732 35.231 1.00 11.88 87 LEU A O 1
ATOM 662 N N . VAL A 1 89 ? -11.574 -10.658 36.586 1.00 10.43 88 VAL A N 1
ATOM 663 C CA . VAL A 1 89 ? -12.186 -9.341 36.410 1.00 9.26 88 VAL A CA 1
ATOM 664 C C . VAL A 1 89 ? -11.097 -8.397 35.932 1.00 9.08 88 VAL A C 1
ATOM 665 O O . VAL A 1 89 ? -10.142 -8.142 36.675 1.00 10.76 88 VAL A O 1
ATOM 669 N N . ASN A 1 90 ? -11.237 -7.888 34.699 1.00 8.36 89 ASN A N 1
ATOM 670 C CA . ASN A 1 90 ? -10.310 -6.896 34.142 1.00 8.81 89 ASN A CA 1
ATOM 671 C C . ASN A 1 90 ? -10.830 -5.517 34.529 1.00 10.87 89 ASN A C 1
ATOM 672 O O . ASN A 1 90 ? -11.705 -4.963 33.865 1.00 9.95 89 ASN A O 1
ATOM 677 N N . ASN A 1 91 ? -10.295 -4.972 35.620 1.00 10.29 90 ASN A N 1
ATOM 678 C CA . ASN A 1 91 ? -10.697 -3.675 36.147 1.00 10.46 90 ASN A CA 1
ATOM 679 C C . ASN A 1 91 ? -9.620 -2.611 36.000 1.00 12.75 90 ASN A C 1
ATOM 680 O O . ASN A 1 91 ? -9.943 -1.416 36.026 1.00 14.56 90 ASN A O 1
ATOM 685 N N . ALA A 1 92 ? -8.363 -3.013 35.819 1.00 11.42 91 ALA A N 1
ATOM 686 C CA . ALA A 1 92 ? -7.273 -2.052 35.705 1.00 15.47 91 ALA A CA 1
ATOM 687 C C . ALA A 1 92 ? -7.544 -1.047 34.589 1.00 15.51 91 ALA A C 1
ATOM 688 O O . ALA A 1 92 ? -7.918 -1.416 33.471 1.00 16.50 91 ALA A O 1
ATOM 690 N N . GLY A 1 93 ? -7.346 0.226 34.890 1.00 17.03 92 GLY A N 1
ATOM 691 C CA . GLY A 1 93 ? -7.568 1.259 33.898 1.00 17.45 92 GLY A CA 1
ATOM 692 C C . GLY A 1 93 ? -7.185 2.601 34.479 1.00 25.03 92 GLY A C 1
ATOM 693 O O . GLY A 1 93 ? -7.181 2.794 35.699 1.00 19.24 92 GLY A O 1
ATOM 694 N N . VAL A 1 94 ? -6.833 3.521 33.574 1.00 14.53 93 VAL A N 1
ATOM 695 C CA . VAL A 1 94 ? -6.465 4.880 33.940 1.00 17.02 93 VAL A CA 1
ATOM 696 C C . VAL A 1 94 ? -7.259 5.854 33.079 1.00 21.35 93 VAL A C 1
ATOM 697 O O . VAL A 1 94 ? -7.792 5.501 32.022 1.00 15.45 93 VAL A O 1
ATOM 701 N N . VAL A 1 95 ? -7.339 7.094 33.549 1.00 21.45 94 VAL A N 1
ATOM 702 C CA . VAL A 1 95 ? -7.899 8.194 32.768 1.00 22.86 94 VAL A CA 1
ATOM 703 C C . VAL A 1 95 ? -6.819 9.253 32.601 1.00 25.83 94 VAL A C 1
ATOM 704 O O . VAL A 1 95 ? -5.985 9.447 33.494 1.00 26.94 94 VAL A O 1
ATOM 708 N N . ARG A 1 96 ? -6.801 9.914 31.426 1.00 21.44 95 ARG A N 1
ATOM 709 C CA . ARG A 1 96 ? -5.974 11.105 31.220 1.00 25.10 95 ARG A CA 1
ATOM 710 C C . ARG A 1 96 ? -6.820 11.998 30.317 1.00 23.38 95 ARG A C 1
ATOM 711 O O . ARG A 1 96 ? -6.632 12.038 29.098 1.00 22.22 95 ARG A O 1
ATOM 719 N N . ASP A 1 97 ? -7.797 12.673 30.927 1.00 17.22 96 ASP A N 1
ATOM 720 C CA . ASP A 1 97 ? -8.736 13.479 30.156 1.00 21.97 96 ASP A 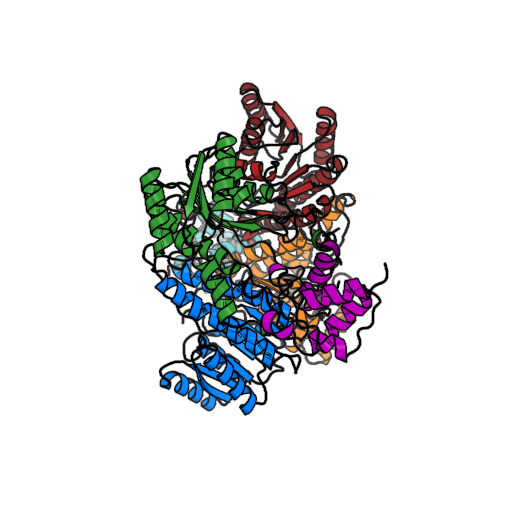CA 1
ATOM 721 C C . ASP A 1 97 ? -8.085 14.749 29.646 1.00 24.56 96 ASP A C 1
ATOM 722 O O . ASP A 1 97 ? -7.308 15.392 30.360 1.00 21.29 96 ASP A O 1
ATOM 727 N N . LYS A 1 98 ? -8.454 15.127 28.423 1.00 21.15 97 LYS A N 1
ATOM 728 C CA . LYS A 1 98 ? -8.173 16.454 27.912 1.00 19.87 97 LYS A CA 1
ATOM 729 C C . LYS A 1 98 ? -8.797 16.538 26.524 1.00 19.63 97 LYS A C 1
ATOM 730 O O . LYS A 1 98 ? -9.002 15.525 25.849 1.00 13.16 97 LYS A O 1
ATOM 736 N N . LEU A 1 99 ? -9.130 17.756 26.119 1.00 18.04 98 LEU A N 1
ATOM 737 C CA . LEU A 1 99 ? -9.625 17.943 24.764 1.00 17.88 98 LEU A CA 1
ATOM 738 C C . LEU A 1 99 ? -8.617 17.399 23.755 1.00 17.10 98 LEU A C 1
ATOM 739 O O . LEU A 1 99 ? -7.404 17.465 23.968 1.00 16.84 98 LEU A O 1
ATOM 744 N N . ALA A 1 100 ? -9.124 16.846 22.641 1.00 14.18 99 ALA A N 1
ATOM 745 C CA . ALA A 1 100 ? -8.243 16.153 21.701 1.00 12.38 99 ALA A CA 1
ATOM 746 C C . 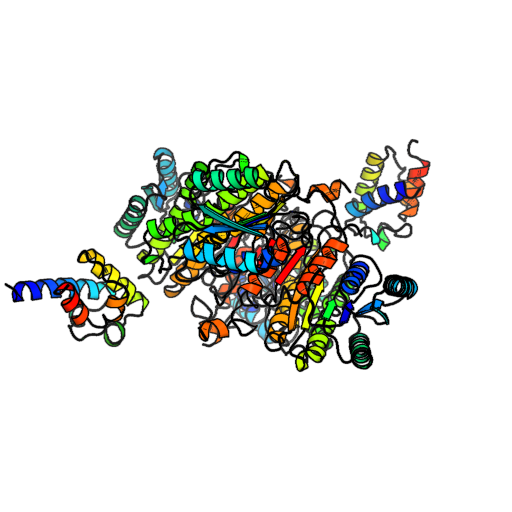ALA A 1 100 ? -7.166 17.072 21.117 1.00 13.80 99 ALA A C 1
ATOM 747 O O . ALA A 1 100 ? -6.030 16.638 20.904 1.00 15.81 99 ALA A O 1
ATOM 749 N N . ILE A 1 101 ? -7.497 18.335 20.839 1.00 16.10 100 ILE A N 1
ATOM 750 C CA . ILE A 1 101 ? -6.492 19.224 20.247 1.00 16.72 100 ILE A CA 1
ATOM 751 C C . ILE A 1 101 ? -5.351 19.534 21.203 1.00 19.46 100 ILE A C 1
ATOM 752 O O . ILE A 1 101 ? -4.309 20.039 20.771 1.00 21.31 100 ILE A O 1
ATOM 757 N N . LYS A 1 102 ? -5.521 19.192 22.472 1.00 17.68 101 LYS A N 1
ATOM 758 C CA . LYS A 1 102 ? -4.407 19.384 23.431 1.00 20.63 101 LYS A CA 1
ATOM 759 C C . LYS A 1 102 ? -3.793 18.036 23.799 1.00 22.50 101 LYS A C 1
ATOM 760 O O . LYS A 1 102 ? -3.041 18.024 24.712 1.00 24.97 101 LYS A O 1
ATOM 766 N N . MET A 1 103 ? -4.079 16.980 23.042 1.00 19.43 102 MET A N 1
ATOM 767 C CA . MET A 1 103 ? -3.677 15.626 23.416 1.00 25.16 102 MET A CA 1
ATOM 768 C C . MET A 1 103 ? -2.631 15.098 22.444 1.00 25.36 102 MET A C 1
ATOM 769 O O . MET A 1 103 ? -2.917 14.919 21.252 1.00 20.76 102 MET A O 1
ATOM 774 N N . LYS A 1 104 ? -1.429 14.834 22.955 1.00 21.63 103 LYS A N 1
ATOM 775 C CA . LYS A 1 104 ? -0.387 14.205 22.150 1.00 28.15 103 LYS A CA 1
ATOM 776 C C . LYS A 1 104 ? -0.747 12.746 21.906 1.00 27.95 103 LYS A C 1
ATOM 777 O O . LYS A 1 104 ? -1.459 12.126 22.702 1.00 27.63 103 LYS A O 1
ATOM 783 N N . THR A 1 105 ? -0.236 12.178 20.806 1.00 25.28 104 THR A N 1
ATOM 784 C CA . THR A 1 105 ? -0.495 10.759 20.580 1.00 27.52 104 THR A CA 1
ATOM 785 C C . THR A 1 105 ? 0.064 9.922 21.723 1.00 32.57 104 THR A C 1
ATOM 786 O O . THR A 1 105 ? -0.418 8.810 21.975 1.00 29.63 104 THR A O 1
ATOM 790 N N . GLU A 1 106 ? 1.083 10.448 22.412 1.00 34.69 105 GLU A N 1
ATOM 791 C CA . GLU A 1 106 ? 1.572 9.882 23.669 1.00 36.86 105 GLU A CA 1
ATOM 792 C C . GLU A 1 106 ? 0.456 9.711 24.690 1.00 28.92 105 GLU A C 1
ATOM 793 O O . GLU A 1 106 ? 0.351 8.670 25.351 1.00 28.96 105 GLU A O 1
ATOM 799 N N . ASP A 1 107 ? -0.340 10.762 24.888 1.00 29.85 106 ASP A N 1
ATOM 800 C CA . ASP A 1 107 ? -1.431 10.707 25.854 1.00 35.48 106 ASP A CA 1
ATOM 801 C C . ASP A 1 107 ? -2.506 9.731 25.400 1.00 31.74 106 ASP A C 1
ATOM 802 O O . ASP A 1 107 ? -3.212 9.150 26.237 1.00 25.69 106 ASP A O 1
ATOM 807 N N . PHE A 1 108 ? -2.645 9.560 24.079 1.00 21.17 107 PHE A N 1
ATOM 808 C CA . PHE A 1 108 ? -3.582 8.589 23.530 1.00 22.72 107 PHE A CA 1
ATOM 809 C C . PHE A 1 108 ? -3.077 7.168 23.764 1.00 24.37 107 PHE A C 1
ATOM 810 O O . PHE A 1 108 ? -3.784 6.335 24.348 1.00 18.71 107 PHE A O 1
ATOM 818 N N . HIS A 1 109 ? -1.837 6.891 23.341 1.00 20.98 108 HIS A N 1
ATOM 819 C CA . HIS A 1 109 ? -1.265 5.548 23.464 1.00 25.72 108 HIS A CA 1
ATOM 820 C C . HIS A 1 109 ? -1.276 5.054 24.899 1.00 24.44 108 HIS A C 1
ATOM 821 O O . HIS A 1 109 ? -1.595 3.886 25.158 1.00 27.16 108 HIS A O 1
ATOM 828 N N . HIS A 1 110 ? -0.903 5.900 25.824 1.00 25.76 109 HIS A N 1
ATOM 829 C CA . HIS A 1 110 ? -0.815 5.503 27.245 1.00 29.79 109 HIS A CA 1
ATOM 830 C C . HIS A 1 110 ? -2.136 4.911 27.718 1.00 28.37 109 HIS A C 1
ATOM 831 O O . HIS A 1 110 ? -2.130 3.839 28.261 1.00 22.80 109 HIS A O 1
ATOM 838 N N . VAL A 1 111 ? -3.214 5.628 27.464 1.00 20.19 110 VAL A N 1
ATOM 839 C CA . VAL A 1 111 ? -4.516 5.141 27.904 1.00 19.50 110 VAL A CA 1
ATOM 840 C C . VAL A 1 111 ? -4.926 3.897 27.125 1.00 16.69 110 VAL A C 1
ATOM 841 O O . VAL A 1 111 ? -5.437 2.930 27.707 1.00 15.06 110 VAL A O 1
ATOM 845 N N . ILE A 1 112 ? -4.738 3.904 25.798 1.00 15.18 111 ILE A N 1
ATOM 846 C CA . ILE A 1 112 ? -5.061 2.726 24.990 1.00 16.67 111 ILE A CA 1
ATOM 847 C C . ILE A 1 112 ? -4.289 1.510 25.486 1.00 22.87 111 ILE A C 1
ATOM 848 O O . ILE A 1 112 ? -4.863 0.442 25.745 1.00 15.93 111 ILE A O 1
ATOM 853 N N . ASP A 1 113 ? -2.962 1.644 25.592 1.00 17.29 112 ASP A N 1
ATOM 854 C CA . ASP A 1 113 ? -2.145 0.492 25.953 1.00 23.65 112 ASP A CA 1
ATOM 855 C C . ASP A 1 113 ? -2.483 0.015 27.354 1.00 20.23 112 ASP A C 1
ATOM 856 O O . ASP A 1 113 ? -2.568 -1.192 27.613 1.00 22.10 112 ASP A O 1
ATOM 861 N N . ASN A 1 114 ? -2.699 0.951 28.273 1.00 16.96 113 ASN A N 1
ATOM 862 C CA . ASN A 1 114 ? -2.948 0.561 29.646 1.00 17.05 113 ASN A CA 1
ATOM 863 C C . ASN A 1 114 ? -4.321 -0.065 29.829 1.00 19.61 113 ASN A C 1
ATOM 864 O O . ASN A 1 114 ? -4.482 -0.972 30.656 1.00 20.41 113 ASN A O 1
ATOM 869 N N . ASN A 1 115 ? -5.327 0.433 29.114 1.00 13.58 114 ASN A N 1
ATOM 870 C CA . ASN A 1 115 ? -6.706 0.060 29.411 1.00 10.59 114 ASN A CA 1
ATOM 871 C C . ASN A 1 115 ? -7.223 -1.063 28.546 1.00 12.51 114 ASN A C 1
ATOM 872 O O . ASN A 1 115 ? -8.058 -1.862 29.003 1.00 15.10 114 ASN A O 1
ATOM 877 N N . LEU A 1 116 ? -6.777 -1.120 27.299 1.00 12.23 115 LEU A N 1
ATOM 878 C CA . LEU A 1 116 ? -7.309 -2.093 26.361 1.00 14.97 115 LEU A CA 1
ATOM 879 C C . LEU A 1 116 ? -6.389 -3.291 26.188 1.00 14.20 115 LEU A C 1
ATOM 880 O O . LEU A 1 116 ? -6.844 -4.443 26.233 1.00 13.50 115 LEU A O 1
ATOM 885 N N . THR A 1 117 ? -5.087 -3.063 26.043 1.00 14.09 116 THR A N 1
ATOM 886 C CA . THR A 1 117 ? -4.169 -4.194 25.933 1.00 14.29 116 THR A CA 1
ATOM 887 C C . THR A 1 117 ? -4.128 -5.020 27.215 1.00 12.57 116 THR A C 1
ATOM 888 O O . THR A 1 117 ? -3.959 -6.243 27.150 1.00 17.77 116 THR A O 1
ATOM 892 N N . SER A 1 118 ? -4.290 -4.392 28.384 1.00 11.61 117 SER A N 1
ATOM 893 C CA . SER A 1 118 ? -4.352 -5.176 29.620 1.00 12.53 117 SER A CA 1
ATOM 894 C C . SER A 1 118 ? -5.523 -6.150 29.582 1.00 10.93 117 SER A C 1
ATOM 895 O O . SER A 1 118 ? -5.394 -7.325 29.953 1.00 12.39 117 SER A O 1
ATOM 898 N N . ALA A 1 119 ? -6.688 -5.667 29.154 1.00 10.06 118 ALA A N 1
ATOM 899 C CA . ALA A 1 119 ? -7.834 -6.563 29.094 1.00 11.77 118 ALA A CA 1
ATOM 900 C C . ALA A 1 119 ? -7.615 -7.645 28.054 1.00 13.13 118 ALA A C 1
ATOM 901 O O . ALA A 1 119 ? -8.068 -8.779 28.239 1.00 12.92 118 ALA A O 1
ATOM 903 N N . PHE A 1 120 ? -6.909 -7.329 26.966 1.00 10.21 119 PHE A N 1
ATOM 904 C CA . PHE A 1 120 ? -6.636 -8.355 25.969 1.00 10.82 119 PHE A CA 1
ATOM 905 C C . PHE A 1 120 ? -5.804 -9.478 26.583 1.00 13.35 119 PHE A C 1
ATOM 906 O O . PHE A 1 120 ? -6.115 -10.661 26.418 1.00 9.91 119 PHE A O 1
ATOM 914 N N . ILE A 1 121 ? -4.728 -9.120 27.284 1.00 12.81 120 ILE A N 1
ATOM 915 C CA . ILE A 1 121 ? -3.875 -10.134 27.899 1.00 12.12 120 ILE A CA 1
ATOM 916 C C . ILE A 1 121 ? -4.671 -10.977 28.878 1.00 11.71 120 ILE A C 1
ATOM 917 O O . ILE A 1 121 ? -4.566 -12.210 28.901 1.00 11.97 120 ILE A O 1
ATOM 922 N N . GLY A 1 122 ? -5.452 -10.320 29.731 1.00 10.93 121 GLY A N 1
ATOM 923 C CA . GLY A 1 122 ? -6.190 -11.053 30.742 1.00 10.77 121 GLY A CA 1
ATOM 924 C C . GLY A 1 122 ? -7.192 -12.018 30.134 1.00 11.32 121 GLY A C 1
ATOM 925 O O . GLY A 1 122 ? -7.284 -13.177 30.550 1.00 11.68 121 GLY A O 1
ATOM 926 N N . CYS A 1 123 ? -7.949 -11.551 29.131 1.00 9.95 122 CYS A N 1
ATOM 927 C CA . CYS A 1 123 ? -8.942 -12.412 28.481 1.00 10.45 122 CYS A CA 1
ATOM 928 C C . CYS A 1 123 ? -8.265 -13.559 27.748 1.00 12.25 122 CYS A C 1
ATOM 929 O O . CYS A 1 123 ? -8.751 -14.700 27.761 1.00 11.52 122 CYS A O 1
ATOM 932 N N . ARG A 1 124 ? -7.145 -13.267 27.081 1.00 10.94 123 ARG A N 1
ATOM 933 C CA . ARG A 1 124 ? -6.413 -14.313 26.368 1.00 10.96 123 ARG A CA 1
ATOM 934 C C . ARG A 1 124 ? -5.939 -15.389 27.334 1.00 12.97 123 ARG A C 1
ATOM 935 O O . ARG A 1 124 ? -6.087 -16.592 27.071 1.00 13.35 123 ARG A O 1
ATOM 943 N N . GLU A 1 125 ? -5.360 -14.976 28.462 1.00 11.86 124 GLU A N 1
ATOM 944 C CA . GLU A 1 125 ? -4.859 -15.965 29.409 1.00 10.63 124 GLU A CA 1
ATOM 945 C C . GLU A 1 125 ? -5.997 -16.726 30.063 1.00 13.11 124 GLU A C 1
ATOM 946 O O . GLU A 1 125 ? -5.853 -17.919 30.348 1.00 13.62 124 GLU A O 1
ATOM 952 N N . ALA A 1 126 ? -7.139 -16.058 30.282 1.00 11.69 125 ALA A N 1
ATOM 953 C CA . ALA A 1 126 ? -8.311 -16.757 30.798 1.00 13.49 125 ALA A CA 1
ATOM 954 C C . ALA A 1 126 ? -8.743 -17.885 29.866 1.00 10.18 125 ALA A C 1
ATOM 955 O O . ALA A 1 126 ? -9.064 -18.985 30.329 1.00 14.56 125 ALA A O 1
ATOM 957 N N . LEU A 1 127 ? -8.761 -17.640 28.547 1.00 12.11 126 LEU A N 1
ATOM 958 C CA . LEU A 1 127 ? -9.020 -18.726 27.600 1.00 15.09 126 LEU A CA 1
ATOM 959 C C . LEU A 1 127 ? -8.061 -19.883 27.823 1.00 15.09 126 LEU A C 1
ATOM 960 O O . LEU A 1 127 ? -8.472 -21.050 27.850 1.00 16.49 126 LEU A O 1
ATOM 965 N N . LYS A 1 128 ? -6.778 -19.580 28.003 1.00 13.14 127 LYS A N 1
ATOM 966 C CA . LYS A 1 128 ? -5.796 -20.654 28.166 1.00 14.15 127 LYS A CA 1
ATOM 967 C C . LYS A 1 128 ? -6.042 -21.460 29.439 1.00 18.91 127 LYS A C 1
ATOM 968 O O . LYS A 1 128 ? -6.081 -22.697 29.401 1.00 19.68 127 LYS A O 1
ATOM 974 N N . VAL A 1 129 ? -6.203 -20.788 30.583 1.00 14.10 128 VAL A N 1
ATOM 975 C CA . VAL A 1 129 ? -6.216 -21.525 31.852 1.00 16.37 128 VAL A CA 1
ATOM 976 C C . VAL A 1 129 ? -7.579 -22.106 32.211 1.00 17.44 128 VAL A C 1
ATOM 977 O O . VAL A 1 129 ? -7.652 -22.991 33.069 1.00 17.55 128 VAL A O 1
ATOM 981 N N . MET A 1 130 ? -8.650 -21.659 31.559 1.00 12.04 129 MET A N 1
ATOM 982 C CA . MET A 1 130 ? -10.015 -22.077 31.851 1.00 14.45 129 MET A CA 1
ATOM 983 C C . MET A 1 130 ? -10.504 -23.162 30.885 1.00 16.80 129 MET A C 1
ATOM 984 O O . MET A 1 130 ? -11.543 -23.788 31.145 1.00 15.75 129 MET A O 1
ATOM 989 N N A SER A 1 131 ? -9.778 -23.414 29.789 0.55 15.16 130 SER A N 1
ATOM 990 N N B SER A 1 131 ? -9.760 -23.403 29.796 0.45 15.19 130 SER A N 1
ATOM 991 C CA A SER A 1 131 ? -10.310 -24.269 28.730 0.55 17.38 130 SER A CA 1
ATOM 992 C CA B SER A 1 131 ? -10.222 -24.262 28.706 0.45 17.39 130 SER A CA 1
ATOM 993 C C A SER A 1 131 ? -10.343 -25.747 29.127 0.55 17.23 130 SER A C 1
ATOM 994 C C B SER A 1 131 ? -10.332 -25.724 29.133 0.45 17.28 130 SER A C 1
ATOM 995 O O A SER A 1 131 ? -11.319 -26.445 28.825 0.55 16.50 130 SER A O 1
ATOM 996 O O B SER A 1 131 ? -11.336 -26.387 28.851 0.45 16.54 130 SER A O 1
ATOM 1001 N N . LYS A 1 132 ? -9.288 -26.250 29.776 1.00 16.22 131 LYS A N 1
ATOM 1002 C CA . LYS A 1 132 ? -9.250 -27.672 30.118 1.00 20.26 131 LYS A CA 1
ATOM 1003 C C . LYS A 1 132 ? -10.450 -28.064 30.966 1.00 20.47 131 LYS A C 1
ATOM 1004 O O . LYS A 1 132 ? -11.108 -29.086 30.708 1.00 19.50 131 LYS A O 1
ATOM 1010 N N . SER A 1 133 ? -10.771 -27.245 31.964 1.00 18.69 132 SER A N 1
ATOM 1011 C CA . SER A 1 133 ? -11.869 -27.569 32.860 1.00 18.92 132 SER A CA 1
ATOM 1012 C C . SER A 1 133 ? -13.221 -27.168 32.296 1.00 18.76 132 SER A C 1
ATOM 1013 O O . SER A 1 133 ? -14.237 -27.418 32.951 1.00 16.59 132 SER A O 1
ATOM 1016 N N . ARG A 1 134 ? -13.264 -26.568 31.101 1.00 15.67 133 ARG A N 1
ATOM 1017 C CA . ARG A 1 134 ? -14.535 -26.215 30.460 1.00 15.68 133 ARG A CA 1
ATOM 1018 C C . ARG A 1 134 ? -15.408 -25.386 31.396 1.00 14.14 133 ARG A C 1
ATOM 1019 O O . ARG A 1 134 ? -16.613 -25.623 31.528 1.00 14.81 133 ARG A O 1
ATOM 1027 N N . PHE A 1 135 ? -14.803 -24.396 32.046 1.00 12.67 134 PHE A N 1
ATOM 1028 C CA . PHE A 1 135 ? -15.582 -23.573 32.968 1.00 15.09 134 PHE A CA 1
ATOM 1029 C C . PHE A 1 135 ? -14.851 -22.273 33.258 1.00 14.89 134 PHE A C 1
ATOM 1030 O O . PHE A 1 135 ? -13.680 -22.294 33.650 1.00 14.06 134 PHE A O 1
ATOM 1038 N N . GLY A 1 136 ? -15.538 -21.149 33.101 1.00 12.09 135 GLY A N 1
ATOM 1039 C CA . GLY A 1 136 ? -14.952 -19.890 33.538 1.00 10.89 135 GLY A CA 1
ATOM 1040 C C . GLY A 1 136 ? -15.921 -18.750 33.306 1.00 12.93 135 GLY A C 1
ATOM 1041 O O . GLY A 1 136 ? -16.884 -18.867 32.545 1.00 12.69 135 GLY A O 1
ATOM 1042 N N . SER A 1 137 ? -15.657 -17.646 33.993 1.00 10.85 136 SER A N 1
ATOM 1043 C CA . SER A 1 137 ? -16.407 -16.432 33.694 1.00 12.77 136 SER A CA 1
ATOM 1044 C C . SER A 1 137 ? -15.477 -15.241 33.870 1.00 9.38 136 SER A C 1
ATOM 1045 O O . SER A 1 137 ? -14.689 -15.188 34.821 1.00 10.05 136 SER A O 1
ATOM 1048 N N . VAL A 1 138 ? -15.552 -14.308 32.925 1.00 10.35 137 VAL A N 1
ATOM 1049 C CA . VAL A 1 138 ? -14.652 -13.158 32.860 1.00 8.03 137 VAL A CA 1
ATOM 1050 C C . VAL A 1 138 ? -15.513 -11.915 32.731 1.00 8.54 137 VAL A C 1
ATOM 1051 O O . VAL A 1 138 ? -16.400 -11.868 31.875 1.00 10.99 137 VAL A O 1
ATOM 1055 N N . VAL A 1 139 ? -15.251 -10.905 33.556 1.00 8.71 138 VAL A N 1
ATOM 1056 C CA . VAL A 1 139 ? -15.965 -9.635 33.448 1.00 7.25 138 VAL A CA 1
ATOM 1057 C C . VAL A 1 139 ? -14.978 -8.537 33.118 1.00 12.45 138 VAL A C 1
ATOM 1058 O O . VAL A 1 139 ? -13.959 -8.379 33.802 1.00 11.33 138 VAL A O 1
ATOM 1062 N N . ASN A 1 140 ? -15.296 -7.758 32.094 1.00 9.67 139 ASN A N 1
ATOM 1063 C CA . ASN A 1 140 ? -14.493 -6.602 31.737 1.00 6.66 139 ASN A CA 1
ATOM 1064 C C . ASN A 1 140 ? -15.196 -5.355 32.248 1.00 9.20 139 ASN A C 1
ATOM 1065 O O . ASN A 1 140 ? -16.372 -5.134 31.938 1.00 9.85 139 ASN A O 1
ATOM 1070 N N . ILE A 1 141 ? -14.487 -4.550 33.025 1.00 8.84 140 ILE A N 1
ATOM 1071 C CA . ILE A 1 141 ? -15.076 -3.343 33.596 1.00 10.27 140 ILE A CA 1
ATOM 1072 C C . ILE A 1 141 ? -14.868 -2.222 32.587 1.00 14.29 140 ILE A C 1
ATOM 1073 O O . ILE A 1 141 ? -13.748 -1.726 32.421 1.00 13.79 140 ILE A O 1
ATOM 1078 N N . ALA A 1 142 ? -15.937 -1.835 31.900 1.00 11.00 141 ALA A N 1
ATOM 1079 C CA . ALA A 1 142 ? -15.852 -0.747 30.936 1.00 10.82 141 ALA A CA 1
ATOM 1080 C C . ALA A 1 142 ? -16.432 0.518 31.546 1.00 11.32 141 ALA A C 1
ATOM 1081 O O . ALA A 1 142 ? -16.161 0.824 32.713 1.00 14.63 141 ALA A O 1
ATOM 1083 N N . SER A 1 143 ? -17.244 1.239 30.779 1.00 12.87 142 SER A N 1
ATOM 1084 C CA . SER A 1 143 ? -17.766 2.522 31.241 1.00 14.82 142 SER A CA 1
ATOM 1085 C C . SER A 1 143 ? -18.862 2.982 30.292 1.00 13.81 142 SER A C 1
ATOM 1086 O O . SER A 1 143 ? -18.836 2.665 29.106 1.00 13.74 142 SER A O 1
ATOM 1089 N N . ILE A 1 144 ? -19.810 3.756 30.826 1.00 14.88 143 ILE A N 1
ATOM 1090 C CA . ILE A 1 144 ? -20.744 4.496 29.970 1.00 13.19 143 ILE A CA 1
ATOM 1091 C C . ILE A 1 144 ? -20.013 5.303 28.903 1.00 14.83 143 ILE A C 1
ATOM 1092 O O . ILE A 1 144 ? -20.539 5.510 27.799 1.00 15.40 143 ILE A O 1
ATOM 1097 N N A ILE A 1 145 ? -18.788 5.748 29.198 0.48 15.16 144 ILE A N 1
ATOM 1098 N N B ILE A 1 145 ? -18.790 5.759 29.204 0.52 15.16 144 ILE A N 1
ATOM 1099 C CA A ILE A 1 145 ? -18.031 6.558 28.246 0.48 13.46 144 ILE A CA 1
ATOM 1100 C CA B ILE A 1 145 ? -18.019 6.555 28.250 0.52 13.45 144 ILE A CA 1
ATOM 1101 C C A ILE A 1 145 ? -17.698 5.763 26.992 0.48 15.02 144 ILE A C 1
ATOM 1102 C C B ILE A 1 145 ? -17.717 5.759 26.990 0.52 15.01 144 ILE A C 1
ATOM 1103 O O A ILE A 1 145 ? -17.581 6.330 25.894 0.48 14.84 144 ILE A O 1
ATOM 1104 O O B ILE A 1 145 ? -17.632 6.324 25.889 0.52 14.85 144 ILE A O 1
ATOM 1113 N N . GLY A 1 146 ? -17.550 4.441 27.119 1.00 12.60 145 GLY A N 1
ATOM 1114 C CA . GLY A 1 146 ? -17.327 3.618 25.944 1.00 12.12 145 GLY A CA 1
ATOM 1115 C C . GLY A 1 146 ? -18.571 3.354 25.125 1.00 14.90 145 GLY A C 1
ATOM 1116 O O . GLY A 1 146 ? -18.462 2.951 23.962 1.00 15.35 145 GLY A O 1
ATOM 1117 N N . GLU A 1 147 ? -19.750 3.555 25.705 1.00 12.64 146 GLU A N 1
ATOM 1118 C CA . GLU A 1 147 ? -20.993 3.378 24.961 1.00 14.47 146 GLU A CA 1
ATOM 1119 C C . GLU A 1 147 ? -21.427 4.635 24.226 1.00 16.12 146 GLU A C 1
ATOM 1120 O O . GLU A 1 147 ? -21.965 4.549 23.113 1.00 17.13 146 GLU A O 1
ATOM 1126 N N . ARG A 1 148 ? -21.250 5.806 24.830 1.00 14.37 147 ARG A N 1
ATOM 1127 C CA . ARG A 1 148 ? -21.801 7.008 24.221 1.00 15.93 147 ARG A CA 1
ATOM 1128 C C . ARG A 1 148 ? -20.768 8.087 23.927 1.00 17.74 147 ARG A C 1
ATOM 1129 O O . ARG A 1 148 ? -21.118 9.076 23.275 1.00 15.78 147 ARG A O 1
ATOM 1137 N N . GLY A 1 149 ? -19.511 7.908 24.336 1.00 15.86 148 GLY A N 1
ATOM 1138 C CA . GLY A 1 149 ? -18.485 8.915 24.148 1.00 14.34 148 GLY A CA 1
ATOM 1139 C C . GLY A 1 149 ? -18.626 10.052 25.150 1.00 14.80 148 GLY A C 1
ATOM 1140 O O . GLY A 1 149 ? -19.599 10.149 25.896 1.00 17.22 148 GLY A O 1
ATOM 1141 N N . ASN A 1 150 ? -17.624 10.937 25.164 1.00 14.66 149 ASN A N 1
ATOM 1142 C CA . ASN A 1 150 ? -17.673 12.103 26.041 1.00 17.32 149 ASN A CA 1
ATOM 1143 C C . ASN A 1 150 ? -16.646 13.129 25.581 1.00 16.23 149 ASN A C 1
ATOM 1144 O O . ASN A 1 150 ? -15.530 12.768 25.188 1.00 14.40 149 ASN A O 1
ATOM 1149 N N . MET A 1 151 ? -17.022 14.400 25.669 1.00 16.36 150 MET A N 1
ATOM 1150 C CA . MET A 1 151 ? -16.059 15.478 25.481 1.00 17.96 150 MET A CA 1
ATOM 1151 C C . MET A 1 151 ? -14.866 15.309 26.410 1.00 14.36 150 MET A C 1
ATOM 1152 O O . MET A 1 151 ? -15.024 15.030 27.607 1.00 17.51 150 MET A O 1
ATOM 1157 N N . GLY A 1 152 ? -13.667 15.515 25.856 1.00 11.89 151 GLY A N 1
ATOM 1158 C CA . GLY A 1 152 ? -12.435 15.402 26.603 1.00 14.98 151 GLY A CA 1
ATOM 1159 C C . GLY A 1 152 ? -11.997 13.982 26.874 1.00 14.87 151 GLY A C 1
ATOM 1160 O O . GLY A 1 152 ? -11.030 13.780 27.614 1.00 15.27 151 GLY A O 1
ATOM 1161 N N . GLN A 1 153 ? -12.682 12.988 26.311 1.00 13.60 152 GLN A N 1
ATOM 1162 C CA . GLN A 1 153 ? -12.356 11.590 26.596 1.00 13.63 152 GLN A CA 1
ATOM 1163 C C . GLN A 1 153 ? -12.244 10.754 25.325 1.00 13.80 152 GLN A C 1
ATOM 1164 O O . GLN A 1 153 ? -12.635 9.578 25.288 1.00 14.35 152 GLN A O 1
ATOM 1170 N N . THR A 1 154 ? -11.662 11.328 24.271 1.00 14.44 153 THR A N 1
ATOM 1171 C CA . THR A 1 154 ? -11.413 10.541 23.064 1.00 13.22 153 THR A CA 1
ATOM 1172 C C . THR A 1 154 ? -10.559 9.311 23.362 1.00 12.20 153 THR A C 1
ATOM 1173 O O . THR A 1 154 ? -10.791 8.242 22.798 1.00 11.43 153 THR A O 1
ATOM 1177 N N . ASN A 1 155 ? -9.564 9.436 24.244 1.00 12.66 154 ASN A N 1
ATOM 1178 C CA . ASN A 1 155 ? -8.725 8.276 24.542 1.00 13.34 154 ASN A CA 1
ATOM 1179 C C . ASN A 1 155 ? -9.441 7.264 25.434 1.00 15.03 154 ASN A C 1
ATOM 1180 O O . ASN A 1 155 ? -9.435 6.062 25.144 1.00 14.40 154 ASN A O 1
ATOM 1185 N N . TYR A 1 156 ? -10.059 7.726 26.524 1.00 12.85 155 TYR A N 1
ATOM 1186 C CA . TYR A 1 156 ? -10.760 6.793 27.400 1.00 13.05 155 TYR A CA 1
ATOM 1187 C C . TYR A 1 156 ? -11.899 6.085 26.667 1.00 15.35 155 TYR A C 1
ATOM 1188 O O . TYR A 1 156 ? -12.061 4.864 26.801 1.00 14.52 155 TYR A O 1
ATOM 1197 N N . SER A 1 157 ? -12.692 6.830 25.881 1.00 12.87 156 SER A N 1
ATOM 1198 C CA . SER A 1 157 ? -13.801 6.218 25.149 1.00 14.78 156 SER A CA 1
ATOM 1199 C C . SER A 1 157 ? -13.299 5.200 24.125 1.00 12.75 156 SER A C 1
ATOM 1200 O O . SER A 1 157 ? -13.878 4.108 23.992 1.00 14.14 156 SER A O 1
ATOM 1203 N N . ALA A 1 158 ? -12.203 5.507 23.418 1.00 12.39 157 ALA A N 1
ATOM 1204 C CA . ALA A 1 158 ? -11.639 4.495 22.524 1.00 12.61 157 ALA A CA 1
ATOM 1205 C C . ALA A 1 158 ? -11.279 3.231 23.293 1.00 12.24 157 ALA A C 1
ATOM 1206 O O . ALA A 1 158 ? -11.553 2.114 22.834 1.00 11.88 157 ALA A O 1
ATOM 1208 N N . SER A 1 159 ? -10.642 3.384 24.455 1.00 11.28 158 SER A N 1
ATOM 1209 C CA . SER A 1 159 ? -10.184 2.194 25.162 1.00 10.39 158 SER A CA 1
ATOM 1210 C C . SER A 1 159 ? -11.360 1.380 25.682 1.00 13.45 158 SER A C 1
ATOM 1211 O O . SER A 1 159 ? -11.337 0.141 25.618 1.00 12.03 158 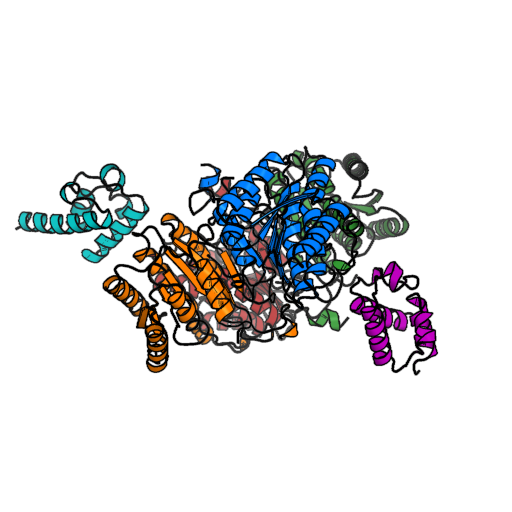SER A O 1
ATOM 1214 N N . LYS A 1 160 ? -12.407 2.050 26.179 1.00 9.20 159 LYS A N 1
ATOM 1215 C CA . LYS A 1 160 ? -13.513 1.308 26.775 1.00 12.82 159 LYS A CA 1
ATOM 1216 C C . LYS A 1 160 ? -14.509 0.819 25.721 1.00 13.78 159 LYS A C 1
ATOM 1217 O O . LYS A 1 160 ? -15.074 -0.266 25.883 1.00 11.07 159 LYS A O 1
ATOM 1223 N N . GLY A 1 161 ? -14.727 1.571 24.634 1.00 11.52 160 GLY A N 1
ATOM 1224 C CA . GLY A 1 161 ? -15.512 1.036 23.528 1.00 11.71 160 GLY A CA 1
ATOM 1225 C C . GLY A 1 161 ? -14.802 -0.120 22.837 1.00 12.28 160 GLY A C 1
ATOM 1226 O O . GLY A 1 161 ? -15.433 -1.098 22.413 1.00 12.49 160 GLY A O 1
ATOM 1227 N N . GLY A 1 162 ? -13.474 -0.032 22.733 1.00 9.68 161 GLY A N 1
ATOM 1228 C CA . GLY A 1 162 ? -12.711 -1.170 22.255 1.00 9.25 161 GLY A CA 1
ATOM 1229 C C . GLY A 1 162 ? -12.834 -2.360 23.188 1.00 11.79 161 GLY A C 1
ATOM 1230 O O . GLY A 1 162 ? -12.947 -3.508 22.742 1.00 10.20 161 GLY A O 1
ATOM 1231 N N . MET A 1 163 ? -12.810 -2.105 24.498 1.00 8.56 162 MET A N 1
ATOM 1232 C CA . MET A 1 163 ? -12.968 -3.206 25.446 1.00 10.40 162 MET A CA 1
ATOM 1233 C C . MET A 1 163 ? -14.315 -3.911 25.274 1.00 11.68 162 MET A C 1
ATOM 1234 O O . MET A 1 163 ? -14.388 -5.147 25.305 1.00 10.05 162 MET A O 1
ATOM 1239 N N . ILE A 1 164 ? -15.386 -3.144 25.077 1.00 9.10 163 ILE A N 1
ATOM 1240 C CA . ILE A 1 164 ? -16.728 -3.722 25.023 1.00 10.15 163 ILE A CA 1
ATOM 1241 C C . ILE A 1 164 ? -16.861 -4.627 23.811 1.00 11.15 163 ILE A C 1
ATOM 1242 O O . ILE A 1 164 ? -17.430 -5.720 23.890 1.00 10.90 163 ILE A O 1
ATOM 1247 N N . ALA A 1 165 ? -16.352 -4.170 22.665 1.00 9.45 164 ALA A N 1
ATOM 1248 C CA . ALA A 1 165 ? -16.469 -4.951 21.442 1.00 10.12 164 ALA A CA 1
ATOM 1249 C C . ALA A 1 165 ? -15.538 -6.158 21.478 1.00 11.31 164 ALA A C 1
ATOM 1250 O O . ALA A 1 165 ? -15.907 -7.250 21.026 1.00 11.29 164 ALA A O 1
ATOM 1252 N N . MET A 1 166 ? -14.318 -5.968 21.990 1.00 10.19 165 MET A N 1
ATOM 1253 C CA . MET A 1 166 ? -13.361 -7.069 22.073 1.00 11.00 165 MET A CA 1
ATOM 1254 C C . MET A 1 166 ? -13.887 -8.180 22.976 1.00 12.06 165 MET A C 1
ATOM 1255 O O . MET A 1 166 ? -13.700 -9.368 22.686 1.00 11.18 165 MET A O 1
ATOM 1260 N N . SER A 1 167 ? -14.583 -7.808 24.057 1.00 7.57 166 SER A N 1
ATOM 1261 C CA . SER A 1 167 ? -15.123 -8.797 24.984 1.00 10.02 166 SER A CA 1
ATOM 1262 C C . SER A 1 167 ? -16.103 -9.734 24.282 1.00 11.49 166 SER A C 1
ATOM 1263 O O . SER A 1 167 ? -16.137 -10.939 24.569 1.00 9.67 166 SER A O 1
ATOM 1266 N N . LYS A 1 168 ? -16.889 -9.204 23.338 1.00 8.33 167 LYS A N 1
ATOM 1267 C CA . LYS A 1 168 ? -17.812 -10.049 22.577 1.00 9.05 167 LYS A CA 1
ATOM 1268 C C . LYS A 1 168 ? -17.065 -11.049 21.697 1.00 9.06 167 LYS A C 1
ATOM 1269 O O . LYS A 1 168 ? -17.451 -12.226 21.609 1.00 10.74 167 LYS A O 1
ATOM 1275 N N . SER A 1 169 ? -15.960 -10.635 21.078 1.00 10.65 168 SER A N 1
ATOM 1276 C CA . SER A 1 169 ? -15.200 -11.615 20.304 1.00 12.09 168 SER A CA 1
ATOM 1277 C C . SER A 1 169 ? -14.586 -12.679 21.206 1.00 14.84 168 SER A C 1
ATOM 1278 O O . SER A 1 169 ? -14.542 -13.849 20.827 1.00 12.01 168 SER A O 1
ATOM 1281 N N . PHE A 1 170 ? -14.142 -12.312 22.414 1.00 9.38 169 PHE A N 1
ATOM 1282 C CA . PHE A 1 170 ? -13.715 -13.349 23.351 1.00 8.27 169 PHE A CA 1
ATOM 1283 C C . PHE A 1 170 ? -14.865 -14.277 23.718 1.00 10.20 169 PHE A C 1
ATOM 1284 O O . PHE A 1 170 ? -14.672 -15.492 23.873 1.00 12.09 169 PHE A O 1
ATOM 1292 N N . ALA A 1 171 ? -16.066 -13.719 23.894 1.00 10.11 170 ALA A N 1
ATOM 1293 C CA . ALA A 1 171 ? -17.217 -14.566 24.186 1.00 9.16 170 ALA A CA 1
ATOM 1294 C C . ALA A 1 171 ? -17.425 -15.605 23.090 1.00 12.65 170 ALA A C 1
ATOM 1295 O O . ALA A 1 171 ? -17.699 -16.772 23.382 1.00 11.78 170 ALA A O 1
ATOM 1297 N N . TYR A 1 172 ? -17.273 -15.210 21.822 1.00 10.07 171 TYR A N 1
ATOM 1298 C CA . TYR A 1 172 ? -17.357 -16.197 20.748 1.00 10.79 171 TYR A CA 1
ATOM 1299 C C . TYR A 1 172 ? -16.273 -17.261 20.873 1.00 11.89 171 TYR A C 1
ATOM 1300 O O . TYR A 1 172 ? -16.533 -18.443 20.641 1.00 13.05 171 TYR A O 1
ATOM 1309 N N . GLU A 1 173 ? -15.043 -16.865 21.211 1.00 11.74 172 GLU A N 1
ATOM 1310 C CA . GLU A 1 173 ? -13.969 -17.859 21.239 1.00 12.79 172 GLU A CA 1
ATOM 1311 C C . GLU A 1 173 ? -14.006 -18.766 22.463 1.00 14.54 172 GLU A C 1
ATOM 1312 O O . GLU A 1 173 ? -13.468 -19.882 22.400 1.00 15.03 172 GLU A O 1
ATOM 1318 N N . GLY A 1 174 ? -14.608 -18.329 23.571 1.00 11.41 173 GLY A N 1
ATOM 1319 C CA . GLY A 1 174 ? -14.657 -19.160 24.760 1.00 10.33 173 GLY A CA 1
ATOM 1320 C C . GLY A 1 174 ? -15.935 -19.965 24.927 1.00 12.08 173 GLY A C 1
ATOM 1321 O O . GLY A 1 174 ? -15.999 -20.862 25.767 1.00 11.25 173 GLY A O 1
ATOM 1322 N N . ALA A 1 175 ? -16.933 -19.695 24.088 1.00 11.55 174 ALA A N 1
ATOM 1323 C CA . ALA A 1 175 ? -18.286 -20.195 24.345 1.00 11.66 174 ALA A CA 1
ATOM 1324 C C . ALA A 1 175 ? -18.359 -21.716 24.309 1.00 12.92 174 ALA A C 1
ATOM 1325 O O . ALA A 1 175 ? -19.068 -22.327 25.122 1.00 12.80 174 ALA A O 1
ATOM 1327 N N . LEU A 1 176 ? -17.658 -22.348 23.363 1.00 12.73 175 LEU A N 1
ATOM 1328 C CA . LEU A 1 176 ? -17.779 -23.803 23.229 1.00 11.52 175 LEU A CA 1
ATOM 1329 C C . LEU A 1 176 ? -17.318 -24.521 24.486 1.00 14.03 175 LEU A C 1
ATOM 1330 O O . LEU A 1 176 ? -17.866 -25.577 24.844 1.00 15.84 175 LEU A O 1
ATOM 1335 N N . ARG A 1 177 ? -16.330 -23.954 25.175 1.00 11.22 176 ARG A N 1
ATOM 1336 C CA . ARG A 1 177 ? -15.792 -24.518 26.402 1.00 14.15 176 ARG A CA 1
ATOM 1337 C C . ARG A 1 177 ? -16.376 -23.869 27.651 1.00 11.77 176 ARG A C 1
ATOM 1338 O O . ARG A 1 177 ? -15.789 -23.974 28.726 1.00 13.47 176 ARG A O 1
ATOM 1346 N N . ASN A 1 178 ? -17.534 -23.223 27.535 1.00 12.09 177 ASN A N 1
ATOM 1347 C CA . ASN A 1 178 ? -18.258 -22.700 28.698 1.00 12.01 177 ASN A CA 1
ATOM 1348 C C . ASN A 1 178 ? -17.432 -21.660 29.458 1.00 12.29 177 ASN A C 1
ATOM 1349 O O . ASN A 1 178 ? -17.452 -21.610 30.691 1.00 11.00 177 ASN A O 1
ATOM 1354 N N . ILE A 1 179 ? -16.676 -20.836 28.724 1.00 10.27 178 ILE A N 1
ATOM 1355 C CA . ILE A 1 179 ? -15.954 -19.702 29.303 1.00 10.90 178 ILE A CA 1
ATOM 1356 C C . ILE A 1 179 ? -16.683 -18.452 28.843 1.00 9.39 178 ILE A C 1
ATOM 1357 O O . ILE A 1 179 ? -16.622 -18.096 27.660 1.00 10.06 178 ILE A O 1
ATOM 1362 N N . ARG A 1 180 ? -17.356 -17.784 29.765 1.00 9.31 179 ARG A N 1
ATOM 1363 C CA . ARG A 1 180 ? -18.219 -16.663 29.422 1.00 9.76 179 ARG A CA 1
ATOM 1364 C C . ARG A 1 180 ? -17.458 -15.349 29.594 1.00 9.88 179 ARG A C 1
ATOM 1365 O O . ARG A 1 180 ? -16.576 -15.221 30.451 1.00 10.37 179 ARG A O 1
ATOM 1373 N N . PHE A 1 181 ? -17.804 -14.378 28.760 1.00 8.31 180 PHE A N 1
ATOM 1374 C CA . PHE A 1 181 ? -17.176 -13.060 28.782 1.00 9.29 180 PHE A CA 1
ATOM 1375 C C . PHE A 1 181 ? -18.275 -12.030 28.680 1.00 7.94 180 PHE A C 1
ATOM 1376 O O . PHE A 1 181 ? -19.039 -12.051 27.712 1.00 9.97 180 PHE A O 1
ATOM 1384 N N . ASN A 1 182 ? -18.310 -11.104 29.636 1.00 9.62 181 ASN A N 1
ATOM 1385 C CA . ASN A 1 182 ? -19.305 -10.044 29.649 1.00 9.60 181 ASN A CA 1
ATOM 1386 C C . ASN A 1 182 ? -18.633 -8.760 30.119 1.00 8.72 181 ASN A C 1
ATOM 1387 O O . ASN A 1 182 ? -17.570 -8.783 30.733 1.00 11.67 181 ASN A O 1
ATOM 1392 N N . SER A 1 183 ? -19.253 -7.637 29.804 1.00 9.94 182 SER A N 1
ATOM 1393 C CA . SER A 1 183 ? -18.774 -6.333 30.224 1.00 10.22 182 SER A CA 1
ATOM 1394 C C . SER A 1 183 ? -19.807 -5.697 31.138 1.00 10.20 182 SER A C 1
ATOM 1395 O O . SER A 1 183 ? -20.998 -6.017 31.057 1.00 9.87 182 SER A O 1
ATOM 1398 N N . VAL A 1 184 ? -19.338 -4.806 32.017 1.00 10.41 183 VAL A N 1
ATOM 1399 C CA A VAL A 1 184 ? -20.193 -3.935 32.811 0.61 11.81 183 VAL A CA 1
ATOM 1400 C CA B VAL A 1 184 ? -20.219 -3.934 32.780 0.39 11.81 183 VAL A CA 1
ATOM 1401 C C . VAL A 1 184 ? -19.854 -2.501 32.430 1.00 12.58 183 VAL A C 1
ATOM 1402 O O . VAL A 1 184 ? -18.675 -2.166 32.259 1.00 13.91 183 VAL A O 1
ATOM 1409 N N . THR A 1 185 ? -20.876 -1.658 32.289 1.00 10.93 184 THR A N 1
ATOM 1410 C CA . THR A 1 185 ? -20.668 -0.253 31.952 1.00 12.47 184 THR A CA 1
ATOM 1411 C C . THR A 1 185 ? -21.218 0.631 33.064 1.00 12.52 184 THR A C 1
ATOM 1412 O O . THR A 1 185 ? -22.382 1.070 33.015 1.00 11.64 184 THR A O 1
ATOM 1416 N N . PRO A 1 186 ? -20.409 0.911 34.086 1.00 12.99 185 PRO A N 1
ATOM 1417 C CA . PRO A 1 186 ? -20.844 1.819 35.155 1.00 13.69 185 PRO A CA 1
ATOM 1418 C C . PRO A 1 186 ? -21.067 3.227 34.632 1.00 14.24 185 PRO A C 1
ATOM 1419 O O . PRO A 1 186 ? -20.410 3.682 33.686 1.00 13.51 185 PRO A O 1
ATOM 1423 N N . GLY A 1 187 ? -22.010 3.915 35.268 1.00 11.01 186 GLY A N 1
ATOM 1424 C CA . GLY A 1 187 ? -22.225 5.320 34.989 1.00 13.06 186 GLY A CA 1
ATOM 1425 C C . GLY A 1 187 ? -21.367 6.170 35.900 1.00 15.70 186 GLY A C 1
ATOM 1426 O O . GLY A 1 187 ? -20.154 5.953 36.005 1.00 16.79 186 GLY A O 1
ATOM 1427 N N . PHE A 1 188 ? -21.996 7.108 36.574 1.00 15.52 187 PHE A N 1
ATOM 1428 C CA . PHE A 1 188 ? -21.303 7.977 37.548 1.00 15.98 187 PHE A CA 1
ATOM 1429 C C . PHE A 1 188 ? -21.402 7.313 38.927 1.00 14.77 187 PHE A C 1
ATOM 1430 O O . PHE A 1 188 ? -22.432 7.241 39.458 1.00 15.45 187 PHE A O 1
ATOM 1438 N N . ILE A 1 189 ? -20.253 6.877 39.407 1.00 13.31 188 ILE A N 1
ATOM 1439 C CA . ILE A 1 189 ? -20.066 6.129 40.665 1.00 12.03 188 ILE A CA 1
ATOM 1440 C C . ILE A 1 189 ? -19.374 7.012 41.717 1.00 20.16 188 ILE A C 1
ATOM 1441 O O . ILE A 1 189 ? -18.440 7.674 41.403 1.00 18.29 188 ILE A O 1
ATOM 1446 N N . GLU A 1 190 ? -19.838 6.925 42.948 1.00 18.57 189 GLU A N 1
ATOM 1447 C CA . GLU A 1 190 ? -19.259 7.794 43.996 1.00 22.09 189 GLU A CA 1
ATOM 1448 C C . GLU A 1 190 ? -17.766 7.514 44.167 1.00 27.46 189 GLU A C 1
ATOM 1449 O O . GLU A 1 190 ? -17.053 8.452 44.323 1.00 33.47 189 GLU A O 1
ATOM 1455 N N . THR A 1 191 ? -17.292 6.300 44.108 1.00 24.35 190 THR A N 1
ATOM 1456 C CA . THR A 1 191 ? -15.805 6.146 44.217 1.00 40.17 190 THR A CA 1
ATOM 1457 C C . THR A 1 191 ? -15.037 6.883 43.097 1.00 44.80 190 THR A C 1
ATOM 1458 O O . THR A 1 191 ? -15.530 6.991 41.939 1.00 45.52 190 THR A O 1
ATOM 1462 N N . ALA A 1 203 ? -24.456 18.470 41.933 1.00 54.30 202 ALA A N 1
ATOM 1463 C CA . ALA A 1 203 ? -25.699 17.901 41.431 1.00 48.31 202 ALA A CA 1
ATOM 1464 C C . ALA A 1 203 ? -25.895 18.166 39.940 1.00 52.18 202 ALA A C 1
ATOM 1465 O O . ALA A 1 203 ? -26.972 17.888 39.411 1.00 51.00 202 ALA A O 1
ATOM 1467 N N . ASP A 1 204 ? -24.875 18.714 39.265 1.00 58.54 203 ASP A N 1
ATOM 1468 C CA . ASP A 1 204 ? -24.872 18.695 37.801 1.00 57.30 203 ASP A CA 1
ATOM 1469 C C . ASP A 1 204 ? -24.927 17.269 37.278 1.00 49.65 203 ASP A C 1
ATOM 1470 O O . ASP A 1 204 ? -25.783 16.936 36.451 1.00 54.52 203 ASP A O 1
ATOM 1475 N N . TYR A 1 205 ? -23.983 16.426 37.716 1.00 51.60 204 TYR A N 1
ATOM 1476 C CA . TYR A 1 205 ? -24.011 15.016 37.345 1.00 50.10 204 TYR A CA 1
ATOM 1477 C C . TYR A 1 205 ? -25.409 14.466 37.554 1.00 42.78 204 TYR A C 1
ATOM 1478 O O . TYR A 1 205 ? -26.064 13.964 36.631 1.00 47.55 204 TYR A O 1
ATOM 1487 N N . VAL A 1 206 ? -25.883 14.599 38.791 1.00 36.57 205 VAL A N 1
ATOM 1488 C CA . VAL A 1 206 ? -27.032 13.854 39.262 1.00 33.15 205 VAL A CA 1
ATOM 1489 C C . VAL A 1 206 ? -28.310 14.285 38.555 1.00 30.94 205 VAL A C 1
ATOM 1490 O O . VAL A 1 206 ? -29.243 13.483 38.430 1.00 25.83 205 VAL A O 1
ATOM 1494 N N . LYS A 1 207 ? -28.376 15.537 38.076 1.00 31.71 206 LYS A N 1
ATOM 1495 C CA . LYS A 1 207 ? -29.512 15.999 37.273 1.00 38.13 206 LYS A CA 1
ATOM 1496 C C . LYS A 1 207 ? -29.999 15.018 36.229 1.00 30.97 206 LYS A C 1
ATOM 1497 O O . LYS A 1 207 ? -31.205 14.804 36.087 1.00 32.81 206 LYS A O 1
ATOM 1503 N N . ASN A 1 208 ? -29.087 14.515 35.404 1.00 24.20 207 ASN A N 1
ATOM 1504 C CA . ASN A 1 208 ? -29.466 13.681 34.277 1.00 27.16 207 ASN A CA 1
ATOM 1505 C C . ASN A 1 208 ? -29.592 12.210 34.638 1.00 19.68 207 ASN A C 1
ATOM 1506 O O . ASN A 1 208 ? -29.866 11.401 33.752 1.00 19.58 207 ASN A O 1
ATOM 1511 N N . ILE A 1 209 ? -29.414 11.844 35.900 1.00 17.52 208 ILE A N 1
ATOM 1512 C CA . ILE A 1 209 ? -29.558 10.459 36.344 1.00 15.66 208 ILE A CA 1
ATOM 1513 C C . ILE A 1 209 ? -30.989 10.279 36.841 1.00 13.95 208 ILE A C 1
ATOM 1514 O O . ILE A 1 209 ? -31.355 10.902 37.847 1.00 13.63 208 ILE A O 1
ATOM 1519 N N . PRO A 1 210 ? -31.805 9.415 36.216 1.00 11.56 209 PRO A N 1
ATOM 1520 C CA . PRO A 1 210 ? -33.186 9.238 36.716 1.00 13.52 209 PRO A CA 1
ATOM 1521 C C . PRO A 1 210 ? -33.281 8.814 38.181 1.00 15.80 209 PRO A C 1
ATOM 1522 O O . PRO A 1 210 ? -34.133 9.350 38.910 1.00 14.26 209 PRO A O 1
ATOM 1526 N N . LEU A 1 211 ? -32.435 7.888 38.655 1.00 11.94 210 LEU A N 1
ATOM 1527 C CA . LEU A 1 211 ? -32.482 7.548 40.076 1.00 13.37 210 LEU A CA 1
ATOM 1528 C C . LEU A 1 211 ? -31.949 8.658 40.988 1.00 18.16 210 LEU A C 1
ATOM 1529 O O . LEU A 1 211 ? -32.003 8.507 42.221 1.00 16.01 210 LEU A O 1
ATOM 1534 N N . ASN A 1 212 ? -31.418 9.741 40.428 1.00 14.55 211 ASN A N 1
ATOM 1535 C CA . ASN A 1 212 ? -31.204 10.980 41.166 1.00 16.84 211 ASN A CA 1
ATOM 1536 C C . ASN A 1 212 ? -30.124 10.835 42.234 1.00 21.21 211 ASN A C 1
ATOM 1537 O O . ASN A 1 212 ? -30.194 11.476 43.290 1.00 18.69 211 ASN A O 1
ATOM 1542 N N . ARG A 1 213 ? -29.108 10.016 41.958 1.00 14.26 212 ARG A N 1
ATOM 1543 C CA . ARG A 1 213 ? -28.002 9.792 42.878 1.00 16.25 212 ARG A CA 1
ATOM 1544 C C . ARG A 1 213 ? -26.860 9.146 42.107 1.00 14.87 212 ARG A C 1
ATOM 1545 O O . ARG A 1 213 ? -27.068 8.537 41.052 1.00 13.98 212 ARG A O 1
ATOM 1553 N N . LEU A 1 214 ? -25.645 9.306 42.633 1.00 14.57 213 LEU A N 1
ATOM 1554 C CA . LEU A 1 214 ? -24.534 8.530 42.112 1.00 13.08 213 LEU A CA 1
ATOM 1555 C C . LEU A 1 214 ? -24.679 7.075 42.533 1.00 13.59 213 LEU A C 1
ATOM 1556 O O . LEU A 1 214 ? -25.297 6.763 43.552 1.00 15.43 213 LEU A O 1
ATOM 1561 N N . GLY A 1 215 ? -24.094 6.178 41.736 1.00 12.45 214 GLY A N 1
ATOM 1562 C CA . GLY A 1 215 ? -24.054 4.779 42.119 1.00 13.23 214 GLY A CA 1
ATOM 1563 C C . GLY A 1 215 ? -23.016 4.523 43.199 1.00 13.85 214 GLY A C 1
ATOM 1564 O O . GLY A 1 215 ? -22.023 5.226 43.313 1.00 15.59 214 GLY A O 1
ATOM 1565 N N . ALA A 1 216 ? -23.267 3.502 44.017 1.00 15.96 215 ALA A N 1
ATOM 1566 C CA . ALA A 1 216 ? -22.276 3.054 44.984 1.00 16.31 215 ALA A CA 1
ATOM 1567 C C . ALA A 1 216 ? -21.350 2.052 44.312 1.00 12.66 215 ALA A C 1
ATOM 1568 O O . ALA A 1 216 ? -21.757 1.325 43.406 1.00 13.44 215 ALA A O 1
ATOM 1570 N N . ALA A 1 217 ? -20.081 2.040 44.735 1.00 13.07 216 ALA A N 1
ATOM 1571 C CA . ALA A 1 217 ? -19.163 1.039 44.193 1.00 13.39 216 ALA A CA 1
ATOM 1572 C C . ALA A 1 217 ? -19.712 -0.369 44.411 1.00 14.32 216 ALA A C 1
ATOM 1573 O O . ALA A 1 217 ? -19.554 -1.252 43.557 1.00 13.29 216 ALA A O 1
ATOM 1575 N N . LYS A 1 218 ? -20.392 -0.588 45.537 1.00 12.26 217 LYS A N 1
ATOM 1576 C CA . LYS A 1 218 ? -20.970 -1.902 45.798 1.00 14.32 217 LYS A CA 1
ATOM 1577 C C . LYS A 1 218 ? -21.984 -2.285 44.731 1.00 11.19 217 LYS A C 1
ATOM 1578 O O . LYS A 1 218 ? -22.123 -3.465 44.402 1.00 12.15 217 LYS A O 1
ATOM 1584 N N . GLU A 1 219 ? -22.707 -1.307 44.184 1.00 12.38 218 GLU A N 1
ATOM 1585 C CA . GLU A 1 219 ? -23.713 -1.623 43.181 1.00 11.68 218 GLU A CA 1
ATOM 1586 C C . GLU A 1 219 ? -23.056 -2.108 41.895 1.00 13.87 218 GLU A C 1
ATOM 1587 O O . GLU A 1 219 ? -23.575 -3.012 41.230 1.00 13.33 218 GLU A O 1
ATOM 1593 N N . VAL A 1 220 ? -21.895 -1.542 41.549 1.00 11.26 219 VAL A N 1
ATOM 1594 C CA . VAL A 1 220 ? -21.125 -2.066 40.425 1.00 10.53 219 VAL A CA 1
ATOM 1595 C C . VAL A 1 220 ? -20.605 -3.462 40.749 1.00 10.79 219 VAL A C 1
ATOM 1596 O O . VAL A 1 220 ? -20.690 -4.376 39.919 1.00 11.31 219 VAL A O 1
ATOM 1600 N N . ALA A 1 221 ? -20.081 -3.652 41.964 1.00 10.77 220 ALA A N 1
ATOM 1601 C CA . ALA A 1 221 ? -19.514 -4.942 42.348 1.00 10.82 220 ALA A CA 1
ATOM 1602 C C . ALA A 1 221 ? -20.555 -6.056 42.305 1.00 8.87 220 ALA A C 1
ATOM 1603 O O . ALA A 1 221 ? -20.230 -7.192 41.957 1.00 10.08 220 ALA A O 1
ATOM 1605 N N . GLU A 1 222 ? -21.812 -5.770 42.686 1.00 10.64 221 GLU A N 1
ATOM 1606 C CA . GLU A 1 222 ? -22.790 -6.856 42.672 1.00 12.57 221 GLU A CA 1
ATOM 1607 C C . GLU A 1 222 ? -23.239 -7.209 41.261 1.00 9.99 221 GLU A C 1
ATOM 1608 O O . GLU A 1 222 ? -23.576 -8.373 41.004 1.00 11.60 221 GLU A O 1
ATOM 1614 N N . ALA A 1 223 ? -23.184 -6.258 40.325 1.00 10.66 222 ALA A N 1
ATOM 1615 C CA . ALA A 1 223 ? -23.435 -6.593 38.929 1.00 10.96 222 ALA A CA 1
ATOM 1616 C C . ALA A 1 223 ? -22.309 -7.456 38.379 1.00 11.19 222 ALA A C 1
ATOM 1617 O O . ALA A 1 223 ? -22.553 -8.383 37.598 1.00 10.96 222 ALA A O 1
ATOM 1619 N N . VAL A 1 224 ? -21.067 -7.162 38.778 1.00 10.53 223 VAL A N 1
ATOM 1620 C CA . VAL A 1 224 ? -19.946 -8.015 38.395 1.00 9.85 223 VAL A CA 1
ATOM 1621 C C . VAL A 1 224 ? -20.141 -9.410 38.970 1.00 8.83 223 VAL A C 1
ATOM 1622 O O . VAL A 1 224 ? -19.911 -10.421 38.300 1.00 9.85 223 VAL A O 1
ATOM 1626 N N . ALA A 1 225 ? -20.531 -9.475 40.243 1.00 10.24 224 ALA A N 1
ATOM 1627 C CA . ALA A 1 225 ? -20.754 -10.762 40.891 1.00 10.18 224 ALA A CA 1
ATOM 1628 C C . ALA A 1 225 ? -21.813 -11.579 40.153 1.00 10.50 224 ALA A C 1
ATOM 1629 O O . ALA A 1 225 ? -21.639 -12.785 39.946 1.00 12.01 224 ALA A O 1
ATOM 1631 N N . PHE A 1 226 ? -22.904 -10.934 39.721 1.00 10.66 225 PHE A N 1
ATOM 1632 C CA . PHE A 1 226 ? -23.940 -11.637 38.962 1.00 10.19 225 PHE A CA 1
ATOM 1633 C C . PHE A 1 226 ? -23.369 -12.278 37.704 1.00 10.42 225 PHE A C 1
ATOM 1634 O O . PHE A 1 226 ? -23.699 -13.424 37.377 1.00 11.59 225 PHE A O 1
ATOM 1642 N N . LEU A 1 227 ? -22.541 -11.536 36.965 1.00 10.02 226 LEU A N 1
ATOM 1643 C CA . LEU A 1 227 ? -22.046 -12.045 35.688 1.00 7.75 226 LEU A CA 1
ATOM 1644 C C . LEU A 1 227 ? -20.998 -13.142 35.886 1.00 10.26 226 LEU A C 1
ATOM 1645 O O . LEU A 1 227 ? -20.849 -14.017 35.026 1.00 11.00 226 LEU A O 1
ATOM 1650 N N . LEU A 1 228 ? -20.271 -13.114 37.013 1.00 10.12 227 LEU A N 1
ATOM 1651 C CA . LEU A 1 228 ? -19.412 -14.244 37.345 1.00 8.46 227 LEU A CA 1
ATOM 1652 C C . LEU A 1 228 ? -20.220 -15.444 37.836 1.00 9.98 227 LEU A C 1
ATOM 1653 O O . LEU A 1 228 ? -19.819 -16.594 37.618 1.00 11.50 227 LEU A O 1
ATOM 1658 N N . SER A 1 229 ? -21.346 -15.196 38.507 1.00 10.45 228 SER A N 1
ATOM 1659 C CA . SER A 1 229 ? -22.051 -16.245 39.242 1.00 11.53 228 SER A CA 1
ATOM 1660 C C . SER A 1 229 ? -22.709 -17.258 38.291 1.00 10.97 228 SER A C 1
ATOM 1661 O O . SER A 1 229 ? -22.851 -17.037 37.086 1.00 12.55 228 SER A O 1
ATOM 1664 N N . ASP A 1 230 ? -23.122 -18.388 38.868 1.00 12.95 229 ASP A N 1
ATOM 1665 C CA . ASP A 1 230 ? -23.857 -19.398 38.119 1.00 11.42 229 ASP A CA 1
ATOM 1666 C C . ASP A 1 230 ? -25.195 -18.860 37.626 1.00 10.91 229 ASP A C 1
ATOM 1667 O O . ASP A 1 230 ? -25.796 -19.446 36.721 1.00 12.66 229 ASP A O 1
ATOM 1672 N N . HIS A 1 231 ? -25.693 -17.781 38.226 1.00 13.04 230 HIS A N 1
ATOM 1673 C CA . HIS A 1 231 ? -27.019 -17.285 37.866 1.00 11.82 230 HIS A CA 1
ATOM 1674 C C . HIS A 1 231 ? -27.074 -16.733 36.451 1.00 13.79 230 HIS A C 1
ATOM 1675 O O . HIS A 1 231 ? -28.163 -16.686 35.863 1.00 14.80 230 HIS A O 1
ATOM 1682 N N . SER A 1 232 ? -25.932 -16.320 35.893 1.00 11.60 231 SER A N 1
ATOM 1683 C CA . SER A 1 232 ? -25.830 -15.807 34.532 1.00 12.09 231 SER A CA 1
ATOM 1684 C C . SER A 1 232 ? -25.298 -16.855 33.557 1.00 10.52 231 SER A C 1
ATOM 1685 O O . SER A 1 232 ? -24.712 -16.498 32.532 1.00 10.61 231 SER A O 1
ATOM 1688 N N . SER A 1 233 ? -25.527 -18.146 33.838 1.00 10.61 232 SER A N 1
ATOM 1689 C CA . SER A 1 233 ? -24.889 -19.220 33.072 1.00 10.29 232 SER A CA 1
ATOM 1690 C C . SER A 1 233 ? -25.288 -19.260 31.592 1.00 9.83 232 SER A C 1
ATOM 1691 O O . SER A 1 233 ? -24.533 -19.816 30.786 1.00 12.01 232 SER A O 1
ATOM 1694 N N . TYR A 1 234 ? -26.421 -18.674 31.197 1.00 8.61 233 TYR A N 1
ATOM 1695 C CA . TYR A 1 234 ? -26.769 -18.565 29.783 1.00 11.45 233 TYR A CA 1
ATOM 1696 C C . TYR A 1 234 ? -26.534 -17.161 29.219 1.00 10.99 233 TYR A C 1
ATOM 1697 O O . TYR A 1 234 ? -27.127 -16.796 28.192 1.00 12.59 233 TYR A O 1
ATOM 1706 N N . ILE A 1 235 ? -25.688 -16.351 29.866 1.00 9.99 234 ILE A N 1
ATOM 1707 C CA . ILE A 1 235 ? -25.441 -14.974 29.441 1.00 8.17 234 ILE A CA 1
ATOM 1708 C C . ILE A 1 235 ? -23.971 -14.853 29.067 1.00 7.53 234 ILE A C 1
ATOM 1709 O O . ILE A 1 235 ? -23.097 -15.004 29.931 1.00 10.56 234 ILE A O 1
ATOM 1714 N N . THR A 1 236 ? -23.698 -14.593 27.786 1.00 9.47 235 THR A N 1
ATOM 1715 C CA . THR A 1 236 ? -22.332 -14.295 27.362 1.00 8.97 235 THR A CA 1
ATOM 1716 C C . THR A 1 236 ? -22.393 -13.303 26.202 1.00 10.28 235 THR A C 1
ATOM 1717 O O . THR A 1 236 ? -23.377 -13.252 25.452 1.00 10.33 235 THR A O 1
ATOM 1721 N N . GLY A 1 237 ? -21.354 -12.479 26.094 1.00 7.94 236 GLY A N 1
ATOM 1722 C CA . GLY A 1 237 ? -21.342 -11.432 25.087 1.00 9.54 236 GLY A CA 1
ATOM 1723 C C . GLY A 1 237 ? -22.249 -10.260 25.397 1.00 10.75 236 GLY A C 1
ATOM 1724 O O . GLY A 1 237 ? -22.583 -9.489 24.491 1.00 13.85 236 GLY A O 1
ATOM 1725 N N . GLU A 1 238 ? -22.645 -10.092 26.656 1.00 12.34 237 GLU A N 1
ATOM 1726 C CA . GLU A 1 238 ? -23.513 -8.995 27.082 1.00 9.47 237 GLU A CA 1
ATOM 1727 C C . GLU A 1 238 ? -22.700 -7.838 27.649 1.00 12.36 237 GLU A C 1
ATOM 1728 O O . GLU A 1 238 ? -21.542 -7.992 28.055 1.00 10.49 237 GLU A O 1
ATOM 1734 N N . THR A 1 239 ? -23.318 -6.657 27.635 1.00 9.89 238 THR A N 1
ATOM 1735 C CA . THR A 1 239 ? -22.768 -5.429 28.207 1.00 11.17 238 THR A CA 1
ATOM 1736 C C . THR A 1 239 ? -23.825 -4.919 29.173 1.00 12.22 238 THR A C 1
ATOM 1737 O O . THR A 1 239 ? -24.884 -4.452 28.740 1.00 13.54 238 THR A O 1
ATOM 1741 N N . LEU A 1 240 ? -23.576 -5.066 30.472 1.00 8.91 239 LEU A N 1
ATOM 1742 C CA . LEU A 1 240 ? -24.579 -4.746 31.489 1.00 12.18 239 LEU A CA 1
ATOM 1743 C C . LEU A 1 240 ? -24.381 -3.318 31.996 1.00 11.42 239 LEU A C 1
ATOM 1744 O O . LEU A 1 240 ? -23.376 -3.016 32.648 1.00 10.07 239 LEU A O 1
ATOM 1749 N N . LYS A 1 241 ? -25.366 -2.452 31.718 1.00 11.40 240 LYS A N 1
ATOM 1750 C CA . LYS A 1 241 ? -25.354 -1.047 32.120 1.00 10.15 240 LYS A CA 1
ATOM 1751 C C . LYS A 1 241 ? -25.682 -0.918 33.599 1.00 12.62 240 LYS A C 1
ATOM 1752 O O . LYS A 1 241 ? -26.692 -1.467 34.071 1.00 12.18 240 LYS A O 1
ATOM 1758 N N . VAL A 1 242 ? -24.840 -0.186 34.327 1.00 9.95 241 VAL A N 1
ATOM 1759 C CA . VAL A 1 242 ? -25.066 0.056 35.755 1.00 8.52 241 VAL A CA 1
ATOM 1760 C C . VAL A 1 242 ? -24.983 1.555 35.976 1.00 8.36 241 VAL A C 1
ATOM 1761 O O . VAL A 1 242 ? -23.982 2.072 36.487 1.00 12.63 241 VAL A O 1
ATOM 1765 N N . ASN A 1 243 ? -26.010 2.283 35.526 1.00 10.57 242 ASN A N 1
ATOM 1766 C CA . ASN A 1 243 ? -25.880 3.730 35.455 1.00 10.19 242 ASN A CA 1
ATOM 1767 C C . ASN A 1 243 ? -27.101 4.484 35.976 1.00 10.88 242 ASN A C 1
ATOM 1768 O O . ASN A 1 243 ? -27.201 5.699 35.749 1.00 12.40 242 ASN A O 1
ATOM 1773 N N . GLY A 1 244 ? -28.021 3.823 36.669 1.00 10.02 243 GLY A N 1
ATOM 1774 C CA . GLY A 1 244 ? -29.143 4.558 37.238 1.00 11.57 243 GLY A CA 1
ATOM 1775 C C . GLY A 1 244 ? -30.124 5.129 36.236 1.00 12.09 243 GLY A C 1
ATOM 1776 O O . GLY A 1 244 ? -30.960 5.968 36.619 1.00 13.51 243 GLY A O 1
ATOM 1777 N N . GLY A 1 245 ? -30.051 4.707 34.963 1.00 10.88 244 GLY A N 1
ATOM 1778 C CA . GLY A 1 245 ? -30.904 5.227 33.915 1.00 10.73 244 GLY A CA 1
ATOM 1779 C C . GLY A 1 245 ? -30.283 6.342 33.102 1.00 11.34 244 GLY A C 1
ATOM 1780 O O . GLY A 1 245 ? -30.938 6.870 32.191 1.00 11.60 244 GLY A O 1
ATOM 1781 N N . LEU A 1 246 ? -29.049 6.727 33.428 1.00 12.64 245 LEU A N 1
ATOM 1782 C CA . LEU A 1 246 ? -28.365 7.805 32.722 1.00 13.36 245 LEU A CA 1
ATOM 1783 C C . LEU A 1 246 ? -28.262 7.537 31.227 1.00 12.87 245 LEU A C 1
ATOM 1784 O O . LEU A 1 246 ? -28.258 8.477 30.429 1.00 14.33 245 LEU A O 1
ATOM 1789 N N . TYR A 1 247 ? -28.158 6.273 30.826 1.00 10.62 246 TYR A N 1
ATOM 1790 C CA . TYR A 1 247 ? -28.094 5.903 29.419 1.00 11.81 246 TYR A CA 1
ATOM 1791 C C . TYR A 1 247 ? -28.866 4.603 29.242 1.00 15.54 246 TYR A C 1
ATOM 1792 O O . TYR A 1 247 ? -28.634 3.640 29.976 1.00 14.99 246 TYR A O 1
ATOM 1801 N N . MET A 1 248 ? -29.815 4.610 28.312 1.00 15.86 247 MET A N 1
ATOM 1802 C CA . MET A 1 248 ? -30.642 3.445 27.969 1.00 14.29 247 MET A CA 1
ATOM 1803 C C . MET A 1 248 ? -30.583 3.196 26.465 1.00 17.73 247 MET A C 1
ATOM 1804 O O . MET A 1 248 ? -30.255 4.143 25.722 1.00 18.77 247 MET A O 1
ATOM 1809 N N . SER B 1 1 ? -29.259 -17.243 49.231 1.00 28.43 0 SER B N 1
ATOM 1810 C CA . SER B 1 1 ? -30.197 -16.670 48.281 1.00 24.06 0 SER B CA 1
ATOM 1811 C C . SER B 1 1 ? -29.851 -15.231 47.944 1.00 20.21 0 SER B C 1
ATOM 1812 O O . SER B 1 1 ? -29.106 -14.548 48.648 1.00 19.90 0 SER B O 1
ATOM 1815 N N . MET B 1 2 ? -30.450 -14.778 46.856 1.00 12.31 1 MET B N 1
ATOM 1816 C CA . MET B 1 2 ? -30.323 -13.411 46.411 1.00 13.25 1 MET B CA 1
ATOM 1817 C C . MET B 1 2 ? -31.071 -12.532 47.429 1.00 15.36 1 MET B C 1
ATOM 1818 O O . MET B 1 2 ? -32.068 -12.961 48.027 1.00 16.45 1 MET B O 1
ATOM 1823 N N . GLN B 1 3 ? -30.593 -11.307 47.648 1.00 12.08 2 GLN B N 1
ATOM 1824 C CA . GLN B 1 3 ? -31.158 -10.418 48.666 1.00 15.33 2 GLN B CA 1
ATOM 1825 C C . GLN B 1 3 ? -32.326 -9.589 48.126 1.00 14.29 2 GLN B C 1
ATOM 1826 O O . GLN B 1 3 ? -32.173 -8.885 47.119 1.00 13.33 2 GLN B O 1
ATOM 1832 N N . PHE B 1 4 ? -33.467 -9.621 48.828 1.00 14.25 3 PHE B N 1
ATOM 1833 C CA . PHE B 1 4 ? -34.652 -8.848 48.444 1.00 13.54 3 PHE B CA 1
ATOM 1834 C C . PHE B 1 4 ? -35.150 -8.027 49.623 1.00 15.59 3 PHE B C 1
ATOM 1835 O O . PHE B 1 4 ? -35.489 -8.593 50.663 1.00 16.47 3 PHE B O 1
ATOM 1843 N N . THR B 1 5 ? -35.258 -6.705 49.441 1.00 12.60 4 THR B N 1
ATOM 1844 C CA . THR B 1 5 ? -35.940 -5.880 50.436 1.00 19.05 4 THR B CA 1
ATOM 1845 C C . THR B 1 5 ? -37.452 -6.114 50.419 1.00 18.92 4 THR B C 1
ATOM 1846 O O . THR B 1 5 ? -38.107 -6.068 51.476 1.00 15.89 4 THR B O 1
ATOM 1850 N N . GLY B 1 6 ? -38.021 -6.387 49.235 1.00 13.70 5 GLY B N 1
ATOM 1851 C CA . GLY B 1 6 ? -39.446 -6.621 49.113 1.00 13.69 5 GLY B CA 1
ATOM 1852 C C . GLY B 1 6 ? -39.862 -8.013 49.537 1.00 15.08 5 GLY B C 1
ATOM 1853 O O . GLY B 1 6 ? -39.037 -8.903 49.754 1.00 14.03 5 GLY B O 1
ATOM 1854 N N . LYS B 1 7 ? -41.182 -8.208 49.638 1.00 13.50 6 LYS B N 1
ATOM 1855 C CA . LYS B 1 7 ? -41.738 -9.411 50.247 1.00 14.90 6 LYS B CA 1
ATOM 1856 C C . LYS B 1 7 ? -42.503 -10.313 49.291 1.00 15.02 6 LYS B C 1
ATOM 1857 O O . LYS B 1 7 ? -42.588 -11.517 49.543 1.00 11.68 6 LYS B O 1
ATOM 1863 N N . ASN B 1 8 ? -43.062 -9.788 48.201 1.00 13.22 7 ASN B N 1
ATOM 1864 C CA . ASN B 1 8 ? -43.941 -10.612 47.379 1.00 12.67 7 ASN B CA 1
ATOM 1865 C C . ASN B 1 8 ? -43.808 -10.191 45.923 1.00 11.41 7 ASN B C 1
ATOM 1866 O O . ASN B 1 8 ? -43.247 -9.138 45.614 1.00 10.97 7 ASN B O 1
ATOM 1871 N N . VAL B 1 9 ? -44.310 -11.043 45.027 1.00 11.30 8 VAL B N 1
ATOM 1872 C CA . VAL B 1 9 ? -44.155 -10.795 43.592 1.00 11.23 8 VAL B CA 1
ATOM 1873 C C . VAL B 1 9 ? -45.346 -11.385 42.857 1.00 13.60 8 VAL B C 1
ATOM 1874 O O . VAL B 1 9 ? -45.856 -12.441 43.228 1.00 13.15 8 VAL B O 1
ATOM 1878 N N . LEU B 1 10 ? -45.805 -10.687 41.814 1.00 11.58 9 LEU B N 1
ATOM 1879 C CA . LEU B 1 10 ? -46.818 -11.203 40.899 1.00 11.03 9 LEU B CA 1
ATOM 1880 C C . LEU B 1 10 ? -46.163 -11.529 39.562 1.00 10.46 9 LEU B C 1
ATOM 1881 O O . LEU B 1 10 ? -45.400 -10.719 39.025 1.00 10.92 9 LEU B O 1
ATOM 1886 N N . ILE B 1 11 ? -46.433 -12.725 39.049 1.00 11.28 10 ILE B N 1
ATOM 1887 C CA . ILE B 1 11 ? -45.860 -13.201 37.788 1.00 8.94 10 ILE B CA 1
ATOM 1888 C C . ILE B 1 11 ? -47.030 -13.451 36.851 1.00 12.32 10 ILE B C 1
ATOM 1889 O O . ILE B 1 11 ? -47.830 -14.361 37.093 1.00 13.35 10 ILE B O 1
ATOM 1894 N N . THR B 1 12 ? -47.140 -12.672 35.780 1.00 9.59 11 THR B N 1
ATOM 1895 C CA . THR B 1 12 ? -48.206 -12.962 34.830 1.00 10.84 11 THR B CA 1
ATOM 1896 C C . THR B 1 12 ? -47.761 -14.076 33.889 1.00 13.91 11 THR B C 1
ATOM 1897 O O . THR B 1 12 ? -46.567 -14.267 33.641 1.00 14.80 11 THR B O 1
ATOM 1901 N N . GLY B 1 13 ? -48.743 -14.824 33.374 1.00 18.81 12 GLY B N 1
ATOM 1902 C CA . GLY B 1 13 ? -48.472 -16.044 32.618 1.00 21.27 12 GLY B CA 1
ATOM 1903 C C . GLY B 1 13 ? -47.569 -17.020 33.351 1.00 27.24 12 GLY B C 1
ATOM 1904 O O . GLY B 1 13 ? -46.570 -17.508 32.801 1.00 26.04 12 GLY B O 1
ATOM 1905 N N . ALA B 1 14 ? -47.915 -17.325 34.599 1.00 20.61 13 ALA B N 1
ATOM 1906 C CA . ALA B 1 14 ? -47.020 -18.058 35.495 1.00 23.28 13 ALA B CA 1
ATOM 1907 C C . ALA B 1 14 ? -47.240 -19.579 35.556 1.00 27.28 13 ALA B C 1
ATOM 1908 O O . ALA B 1 14 ? -46.563 -20.234 36.352 1.00 24.65 13 ALA B O 1
ATOM 1910 N N . SER B 1 15 ? -48.159 -20.164 34.765 1.00 28.91 14 SER B N 1
ATOM 1911 C CA . SER B 1 15 ? -48.603 -21.527 35.054 1.00 31.38 14 SER B CA 1
ATOM 1912 C C . SER B 1 15 ? -47.551 -22.527 34.632 1.00 32.77 14 SER B C 1
ATOM 1913 O O . SER B 1 15 ? -47.473 -23.612 35.237 1.00 28.13 14 SER B O 1
ATOM 1916 N N . LYS B 1 16 ? -46.766 -22.199 33.588 1.00 29.92 15 LYS B N 1
ATOM 1917 C CA . LYS B 1 16 ? -45.934 -23.126 32.826 1.00 30.87 15 LYS B CA 1
ATOM 1918 C C . LYS B 1 16 ? -44.619 -22.503 32.393 1.00 31.57 15 LYS B C 1
ATOM 1919 O O . LYS B 1 16 ? -44.374 -21.296 32.588 1.00 28.92 15 LYS B O 1
ATOM 1925 N N . GLY B 1 17 ? -43.696 -23.352 31.958 1.00 27.98 16 GLY B N 1
ATOM 1926 C CA . GLY B 1 17 ? -42.554 -22.883 31.258 1.00 31.66 16 GLY B CA 1
ATOM 1927 C C . GLY B 1 17 ? -41.695 -21.928 32.061 1.00 23.84 16 GLY B C 1
ATOM 1928 O O . GLY B 1 17 ? -41.394 -22.152 33.240 1.00 22.50 16 GLY B O 1
ATOM 1929 N N . ILE B 1 18 ? -41.297 -20.814 31.424 1.00 19.36 17 ILE B N 1
ATOM 1930 C CA . ILE B 1 18 ? -40.448 -19.839 32.117 1.00 20.86 17 ILE B CA 1
ATOM 1931 C C . ILE B 1 18 ? -41.173 -19.246 33.312 1.00 18.51 17 ILE B C 1
ATOM 1932 O O . ILE B 1 18 ? -40.573 -19.042 34.371 1.00 19.49 17 ILE B O 1
ATOM 1937 N N . GLY B 1 19 ? -42.458 -18.912 33.150 1.00 19.53 18 GLY B N 1
ATOM 1938 C CA . GLY B 1 19 ? -43.186 -18.294 34.254 1.00 17.73 18 GLY B CA 1
ATOM 1939 C C . GLY B 1 19 ? -43.219 -19.174 35.488 1.00 19.09 18 GLY B C 1
ATOM 1940 O O . GLY B 1 19 ? -43.074 -18.691 36.617 1.00 16.72 18 GLY B O 1
ATOM 1941 N N . ALA B 1 20 ? -43.410 -20.478 35.289 1.00 20.24 19 ALA B N 1
ATOM 1942 C CA . ALA B 1 20 ? -43.449 -21.403 36.414 1.00 22.60 19 ALA B CA 1
ATOM 1943 C C . ALA B 1 20 ? -42.089 -21.504 37.086 1.00 16.86 19 ALA B C 1
ATOM 1944 O O . ALA B 1 20 ? -41.998 -21.564 38.319 1.00 16.62 19 ALA B O 1
ATOM 1946 N N . GLU B 1 21 ? -41.017 -21.505 36.292 1.00 18.85 20 GLU B N 1
ATOM 1947 C CA A GLU B 1 21 ? -39.680 -21.523 36.873 0.53 19.19 20 GLU B CA 1
ATOM 1948 C CA B GLU B 1 21 ? -39.675 -21.523 36.860 0.47 19.19 20 GLU B CA 1
ATOM 1949 C C . GLU B 1 21 ? -39.344 -20.223 37.588 1.00 13.44 20 GLU B C 1
ATOM 1950 O O . GLU B 1 21 ? -38.608 -20.237 38.575 1.00 16.41 20 GLU B O 1
ATOM 1961 N N . ILE B 1 22 ? -39.871 -19.092 37.122 1.00 16.63 21 ILE B N 1
ATOM 1962 C CA . ILE B 1 22 ? -39.684 -17.851 37.868 1.00 13.30 21 ILE B CA 1
ATOM 1963 C C . ILE B 1 22 ? -40.363 -17.955 39.224 1.00 16.23 21 ILE B C 1
ATOM 1964 O O . ILE B 1 22 ? -39.817 -17.532 40.256 1.00 16.28 21 ILE B O 1
ATOM 1969 N N . ALA B 1 23 ? -41.564 -18.534 39.241 1.00 17.18 22 ALA B N 1
ATOM 1970 C CA . ALA B 1 23 ? -42.264 -18.772 40.495 1.00 16.49 22 ALA B CA 1
ATOM 1971 C C . ALA B 1 23 ? -41.444 -19.662 41.426 1.00 15.04 22 ALA B C 1
ATOM 1972 O O . ALA B 1 23 ? -41.256 -19.327 42.602 1.00 15.61 22 ALA B O 1
ATOM 1974 N N . ARG B 1 24 ? -40.906 -20.781 40.908 1.00 15.47 23 ARG B N 1
ATOM 1975 C CA . ARG B 1 24 ? -40.077 -21.670 41.732 1.00 17.37 23 ARG B CA 1
ATOM 1976 C C . ARG B 1 24 ? -38.853 -20.957 42.272 1.00 17.31 23 ARG B C 1
ATOM 1977 O O . ARG B 1 24 ? -38.498 -21.095 43.450 1.00 15.51 23 ARG B O 1
ATOM 1985 N N . THR B 1 25 ? -38.144 -20.253 41.393 1.00 15.65 24 THR B N 1
ATOM 1986 C CA . THR B 1 25 ? -36.932 -19.567 41.810 1.00 14.70 24 THR B CA 1
ATOM 1987 C C . THR B 1 25 ? -37.231 -18.517 42.870 1.00 13.92 24 THR B C 1
ATOM 1988 O O . THR B 1 25 ? -36.587 -18.483 43.926 1.00 15.83 24 THR B O 1
ATOM 1992 N N . LEU B 1 26 ? -38.190 -17.626 42.600 1.00 17.15 25 LEU B N 1
ATOM 1993 C CA . LEU B 1 26 ? -38.437 -16.555 43.562 1.00 13.56 25 LEU B CA 1
ATOM 1994 C C . LEU B 1 26 ? -38.991 -17.108 44.868 1.00 13.59 25 LEU B C 1
ATOM 1995 O O . LEU B 1 26 ? -38.690 -16.579 45.938 1.00 13.91 25 LEU B O 1
ATOM 2000 N N . ALA B 1 27 ? -39.854 -18.130 44.802 1.00 13.93 26 ALA B N 1
ATOM 2001 C CA . ALA B 1 27 ? -40.371 -18.711 46.043 1.00 13.44 26 ALA B CA 1
ATOM 2002 C C . ALA B 1 27 ? -39.240 -19.317 46.877 1.00 15.48 26 ALA B C 1
ATOM 2003 O O . ALA B 1 27 ? -39.203 -19.155 48.104 1.00 14.17 26 ALA B O 1
ATOM 2005 N N . SER B 1 28 ? -38.281 -19.974 46.219 1.00 16.64 27 SER B N 1
ATOM 2006 C CA . SER B 1 28 ? -37.157 -20.585 46.926 1.00 16.98 27 SER B CA 1
ATOM 2007 C C . SER B 1 28 ? -36.265 -19.539 47.562 1.00 21.56 27 SER B C 1
ATOM 2008 O O . SER B 1 28 ? -35.510 -19.844 48.495 1.00 17.79 27 SER B O 1
ATOM 2011 N N . MET B 1 29 ? -36.358 -18.306 47.090 1.00 18.17 28 MET B N 1
ATOM 2012 C CA . MET B 1 29 ? -35.545 -17.205 47.557 1.00 15.19 28 MET B CA 1
ATOM 2013 C C . MET B 1 29 ? -36.286 -16.405 48.622 1.00 17.92 28 MET B C 1
ATOM 2014 O O . MET B 1 29 ? -35.812 -15.353 49.053 1.00 16.60 28 MET B O 1
ATOM 2019 N N . GLY B 1 30 ? -37.460 -16.891 49.051 1.00 17.30 29 GLY B N 1
ATOM 2020 C CA . GLY B 1 30 ? -38.172 -16.339 50.185 1.00 18.26 29 GLY B CA 1
ATOM 2021 C C . GLY B 1 30 ? -39.307 -15.382 49.866 1.00 16.69 29 GLY B C 1
ATOM 2022 O O . GLY B 1 30 ? -39.914 -14.849 50.797 1.00 16.58 29 GLY B O 1
ATOM 2023 N N . LEU B 1 31 ? -39.589 -15.118 48.593 1.00 15.15 30 LEU B N 1
ATOM 2024 C CA . LEU B 1 31 ? -40.697 -14.247 48.249 1.00 12.02 30 LEU B CA 1
ATOM 2025 C C . LEU B 1 31 ? -42.005 -15.042 48.255 1.00 14.73 30 LEU B C 1
ATOM 2026 O O . LEU B 1 31 ? -42.037 -16.233 47.925 1.00 13.83 30 LEU B O 1
ATOM 2031 N N . LYS B 1 32 ? -43.091 -14.373 48.630 1.00 11.66 31 LYS B N 1
ATOM 2032 C CA . LYS B 1 32 ? -44.413 -14.934 48.375 1.00 12.68 31 LYS B CA 1
ATOM 2033 C C . LYS B 1 32 ? -44.747 -14.684 46.912 1.00 13.41 31 LYS B C 1
ATOM 2034 O O . LYS B 1 32 ? -44.772 -13.534 46.464 1.00 13.03 31 LYS B O 1
ATOM 2040 N N A VAL B 1 33 ? -45.037 -15.751 46.175 0.32 11.93 32 VAL B N 1
ATOM 2041 N N B VAL B 1 33 ? -45.004 -15.751 46.165 0.68 11.87 32 VAL B N 1
ATOM 2042 C CA A VAL B 1 33 ? -45.219 -15.687 44.731 0.32 13.03 32 VAL B CA 1
ATOM 2043 C CA B VAL B 1 33 ? -45.216 -15.647 44.728 0.68 13.01 32 VAL B CA 1
ATOM 2044 C C A VAL B 1 33 ? -46.703 -15.801 44.414 0.32 15.53 32 VAL B C 1
ATOM 2045 C C B VAL B 1 33 ? -46.704 -15.773 44.437 0.68 15.65 32 VAL B C 1
ATOM 2046 O O A VAL B 1 33 ? -47.378 -16.723 44.886 0.32 14.61 32 VAL B O 1
ATOM 2047 O O B VAL B 1 33 ? -47.390 -16.650 44.976 0.68 14.57 32 VAL B O 1
ATOM 2054 N N . TRP B 1 34 ? -47.205 -14.871 43.605 1.00 13.67 33 TRP B N 1
ATOM 2055 C CA . TRP B 1 34 ? -48.566 -14.922 43.101 1.00 13.58 33 TRP B CA 1
ATOM 2056 C C . TRP B 1 34 ? -48.510 -15.437 41.672 1.00 14.19 33 TRP B C 1
ATOM 2057 O O . TRP B 1 34 ? -47.887 -14.810 40.807 1.00 14.05 33 TRP B O 1
ATOM 2068 N N . ILE B 1 35 ? -49.142 -16.583 41.445 1.00 11.85 34 ILE B N 1
ATOM 2069 C CA . ILE B 1 35 ? -49.104 -17.326 40.188 1.00 10.76 34 ILE B CA 1
ATOM 2070 C C . ILE B 1 35 ? -50.365 -16.982 39.403 1.00 14.99 34 ILE B C 1
ATOM 2071 O O . ILE B 1 35 ? -51.468 -17.399 39.769 1.00 16.45 34 ILE B O 1
ATOM 2076 N N . ASN B 1 36 ? -50.212 -16.178 38.354 1.00 16.03 35 ASN B N 1
ATOM 2077 C CA . ASN B 1 36 ? -51.311 -15.847 37.450 1.00 14.65 35 ASN B CA 1
ATOM 2078 C C . ASN B 1 36 ? -51.610 -16.972 36.489 1.00 21.83 35 ASN B C 1
ATOM 2079 O O . ASN B 1 36 ? -50.706 -17.522 35.863 1.00 19.83 35 ASN B O 1
ATOM 2084 N N . TYR B 1 37 ? -52.892 -17.302 36.366 1.00 21.08 36 TYR B N 1
ATOM 2085 C CA . TYR B 1 37 ? -53.359 -18.176 35.310 1.00 24.54 36 TYR B CA 1
ATOM 2086 C C . TYR B 1 37 ? -54.611 -17.546 34.721 1.00 24.27 36 TYR B C 1
ATOM 2087 O O . TYR B 1 37 ? -55.325 -16.803 35.400 1.00 20.17 36 TYR B O 1
ATOM 2096 N N . ARG B 1 38 ? -54.854 -17.799 33.439 1.00 31.25 37 ARG B N 1
ATOM 2097 C CA . ARG B 1 38 ? -56.084 -17.293 32.846 1.00 29.50 37 ARG B CA 1
ATOM 2098 C C . ARG B 1 38 ? -57.105 -18.394 32.626 1.00 41.23 37 ARG B C 1
ATOM 2099 O O . ARG B 1 38 ? -58.273 -18.238 32.995 1.00 45.75 37 ARG B O 1
ATOM 2107 N N . SER B 1 39 ? -56.686 -19.513 32.046 1.00 44.68 38 SER B N 1
ATOM 2108 C CA . SER B 1 39 ? -57.630 -20.592 31.802 1.00 54.21 38 SER B CA 1
ATOM 2109 C C . SER B 1 39 ? -57.456 -21.728 32.805 1.00 55.24 38 SER B C 1
ATOM 2110 O O . SER B 1 39 ? -58.346 -21.960 33.634 1.00 51.12 38 SER B O 1
ATOM 2113 N N . ASN B 1 40 ? -56.322 -22.428 32.774 1.00 45.82 39 ASN B N 1
ATOM 2114 C CA . ASN B 1 40 ? -56.233 -23.719 33.452 1.00 52.01 39 ASN B CA 1
ATOM 2115 C C . ASN B 1 40 ? -55.838 -23.551 34.916 1.00 35.58 39 ASN B C 1
ATOM 2116 O O . ASN B 1 40 ? -54.678 -23.257 35.230 1.00 43.53 39 ASN B O 1
ATOM 2121 N N . ALA B 1 41 ? -56.792 -23.806 35.811 1.00 31.58 40 ALA B N 1
ATOM 2122 C CA . ALA B 1 41 ? -56.514 -23.731 37.240 1.00 36.41 40 ALA B CA 1
ATOM 2123 C C . ALA B 1 41 ? -55.692 -24.917 37.734 1.00 30.25 40 ALA B C 1
ATOM 2124 O O . ALA B 1 41 ? -54.957 -24.784 38.719 1.00 29.76 40 ALA B O 1
ATOM 2126 N N . GLU B 1 42 ? -55.808 -26.077 37.076 1.00 29.83 41 GLU B N 1
ATOM 2127 C CA . GLU B 1 42 ? -55.194 -27.303 37.588 1.00 31.09 41 GLU B CA 1
ATOM 2128 C C . GLU B 1 42 ? -53.679 -27.179 37.656 1.00 25.97 41 GLU B C 1
ATOM 2129 O O . GLU B 1 42 ? -53.059 -27.525 38.672 1.00 27.57 41 GLU B O 1
ATOM 2135 N N . VAL B 1 43 ? -53.063 -26.704 36.569 1.00 28.24 42 VAL B N 1
ATOM 2136 C CA . VAL B 1 43 ? -51.608 -26.586 36.529 1.00 30.06 42 VAL B CA 1
ATOM 2137 C C . VAL B 1 43 ? -51.122 -25.551 37.533 1.00 27.92 42 VAL B C 1
ATOM 2138 O O . VAL B 1 43 ? -50.100 -25.750 38.197 1.00 23.44 42 VAL B O 1
ATOM 2142 N N . ALA B 1 44 ? -51.842 -24.437 37.669 1.00 27.22 43 ALA B N 1
ATOM 2143 C CA . ALA B 1 44 ? -51.420 -23.417 38.623 1.00 23.04 43 ALA B CA 1
ATOM 2144 C C . ALA B 1 44 ? -51.566 -23.913 40.052 1.00 24.19 43 ALA B C 1
ATOM 2145 O O . ALA B 1 44 ? -50.717 -23.635 40.905 1.00 16.52 43 ALA B O 1
ATOM 2147 N N . ASP B 1 45 ? -52.646 -24.642 40.334 1.00 23.89 44 ASP B N 1
ATOM 2148 C CA . ASP B 1 45 ? -52.833 -25.191 41.667 1.00 26.12 44 ASP B CA 1
ATOM 2149 C C . ASP B 1 45 ? -51.726 -26.179 42.001 1.00 16.33 44 ASP B C 1
ATOM 2150 O O . ASP B 1 45 ? -51.226 -26.202 43.129 1.00 21.57 44 ASP B O 1
ATOM 2155 N N . ALA B 1 46 ? -51.321 -26.995 41.025 1.00 21.38 45 ALA B N 1
ATOM 2156 C CA . ALA B 1 46 ? -50.255 -27.960 41.268 1.00 25.71 45 ALA B CA 1
ATOM 2157 C C . ALA B 1 46 ? -48.939 -27.258 41.585 1.00 23.75 45 ALA B C 1
ATOM 2158 O O . ALA B 1 46 ? -48.200 -27.685 42.479 1.00 19.03 45 ALA B O 1
ATOM 2160 N N . LEU B 1 47 ? -48.633 -26.175 40.859 1.00 19.60 46 LEU B N 1
ATOM 2161 C CA . LEU B 1 47 ? -47.439 -25.383 41.151 1.00 19.89 46 LEU B CA 1
ATOM 2162 C C . LEU B 1 47 ? -47.489 -24.799 42.556 1.00 18.24 46 LEU B C 1
ATOM 2163 O O . LEU B 1 47 ? -46.525 -24.903 43.319 1.00 19.34 46 LEU B O 1
ATOM 2168 N N . LYS B 1 48 ? -48.613 -24.175 42.918 1.00 17.34 47 LYS B N 1
ATOM 2169 C CA . LYS B 1 48 ? -48.738 -23.607 44.252 1.00 19.09 47 LYS B CA 1
ATOM 2170 C C . LYS B 1 48 ? -48.512 -24.670 45.325 1.00 19.71 47 LYS B C 1
ATOM 2171 O O . LYS B 1 48 ? -47.812 -24.432 46.315 1.00 18.14 47 LYS B O 1
ATOM 2177 N N . ASN B 1 49 ? -49.106 -25.849 45.145 1.00 20.98 48 ASN B N 1
ATOM 2178 C CA . ASN B 1 49 ? -48.945 -26.907 46.141 1.00 21.63 48 ASN B CA 1
ATOM 2179 C C . ASN B 1 49 ? -47.496 -27.388 46.192 1.00 19.73 48 ASN B C 1
ATOM 2180 O O . ASN B 1 49 ? -46.928 -27.560 47.275 1.00 22.69 48 ASN B O 1
ATOM 2185 N N . GLU B 1 50 ? -46.880 -27.601 45.029 1.00 20.28 49 GLU B N 1
ATOM 2186 C CA . GLU B 1 50 ? -45.458 -27.946 45.003 1.00 23.92 49 GLU B CA 1
ATOM 2187 C C . GLU B 1 50 ? -44.638 -26.977 45.844 1.00 23.19 49 GLU B C 1
ATOM 2188 O O . GLU B 1 50 ? -43.799 -27.385 46.661 1.00 20.20 49 GLU B O 1
ATOM 2194 N N . LEU B 1 51 ? -44.874 -25.677 45.655 1.00 21.51 50 LEU B N 1
ATOM 2195 C CA . LEU B 1 51 ? -44.085 -24.681 46.369 1.00 19.59 50 LEU B CA 1
ATOM 2196 C C . LEU B 1 51 ? -44.419 -24.687 47.851 1.00 19.20 50 LEU B C 1
ATOM 2197 O O . LEU B 1 51 ? -43.524 -24.574 48.695 1.00 19.11 50 LEU B O 1
ATOM 2202 N N . GLU B 1 52 ? -45.701 -24.840 48.196 1.00 18.74 51 GLU B N 1
ATOM 2203 C CA . GLU B 1 52 ? -46.070 -24.855 49.608 1.00 19.77 51 GLU B CA 1
ATOM 2204 C C . GLU B 1 52 ? -45.516 -26.092 50.304 1.00 18.75 51 GLU B C 1
ATOM 2205 O O . GLU B 1 52 ? -45.085 -26.012 51.457 1.00 22.85 51 GLU B O 1
ATOM 2211 N N . GLU B 1 53 ? -45.529 -27.239 49.619 1.00 22.16 52 GLU B N 1
ATOM 2212 C CA . GLU B 1 53 ? -44.945 -28.455 50.195 1.00 28.05 52 GLU B CA 1
ATOM 2213 C C . GLU B 1 53 ? -43.436 -28.349 50.392 1.00 30.35 52 GLU B C 1
ATOM 2214 O O . GLU B 1 53 ? -42.874 -29.138 51.157 1.00 28.69 52 GLU B O 1
ATOM 2220 N N . LYS B 1 54 ? -42.764 -27.409 49.724 1.00 26.79 53 LYS B N 1
ATOM 2221 C CA . LYS B 1 54 ? -41.347 -27.170 49.968 1.00 27.25 53 LYS B CA 1
ATOM 2222 C C . LYS B 1 54 ? -41.103 -26.153 51.072 1.00 27.77 53 LYS B C 1
ATOM 2223 O O . LYS B 1 54 ? -39.944 -25.814 51.335 1.00 29.96 53 LYS B O 1
ATOM 2229 N N . GLY B 1 55 ? -42.155 -25.674 51.729 1.00 21.78 54 GLY B N 1
ATOM 2230 C CA . GLY B 1 55 ? -42.022 -24.681 52.770 1.00 24.14 54 GLY B CA 1
ATOM 2231 C C . GLY B 1 55 ? -42.031 -23.244 52.294 1.00 24.70 54 GLY B C 1
ATOM 2232 O O . GLY B 1 55 ? -41.731 -22.346 53.091 1.00 28.40 54 GLY B O 1
ATOM 2233 N N . TYR B 1 56 ? -42.357 -23.002 51.032 1.00 21.57 55 TYR B N 1
ATOM 2234 C CA . TYR B 1 56 ? -42.404 -21.655 50.471 1.00 22.34 55 TYR B CA 1
ATOM 2235 C C . TYR B 1 56 ? -43.817 -21.085 50.560 1.00 24.53 55 TYR B C 1
ATOM 2236 O O . TYR B 1 56 ? -44.768 -21.779 50.932 1.00 19.93 55 TYR B O 1
ATOM 2245 N N . LYS B 1 57 ? -43.948 -19.800 50.216 1.00 18.75 56 LYS B N 1
ATOM 2246 C CA . LYS B 1 57 ? -45.229 -19.094 50.252 1.00 16.43 56 LYS B CA 1
ATOM 2247 C C . LYS B 1 57 ? -45.679 -18.856 48.822 1.00 20.08 56 LYS B C 1
ATOM 2248 O O . LYS B 1 57 ? -44.899 -18.340 48.013 1.00 15.58 56 LYS B O 1
ATOM 2254 N N . ALA B 1 58 ? -46.923 -19.240 48.510 1.00 18.28 57 ALA B N 1
ATOM 2255 C CA . ALA B 1 58 ? -47.413 -19.162 47.137 1.00 15.95 57 ALA B CA 1
ATOM 2256 C C . ALA B 1 58 ? -48.933 -19.072 47.122 1.00 19.03 57 ALA B C 1
ATOM 2257 O O . ALA B 1 58 ? -49.616 -19.634 47.986 1.00 19.79 57 ALA B O 1
ATOM 2259 N N . ALA B 1 59 ? -49.454 -18.381 46.108 1.00 16.37 58 ALA B N 1
ATOM 2260 C CA . ALA B 1 59 ? -50.889 -18.232 45.923 1.00 17.39 58 ALA B CA 1
ATOM 2261 C C . ALA B 1 59 ? -51.159 -18.185 44.426 1.00 16.04 58 ALA B C 1
ATOM 2262 O O . ALA B 1 59 ? -50.271 -17.840 43.644 1.00 18.32 58 ALA B O 1
ATOM 2264 N N . VAL B 1 60 ? -52.371 -18.568 44.026 1.00 14.49 59 VAL B N 1
ATOM 2265 C CA . VAL B 1 60 ? -52.786 -18.464 42.629 1.00 15.14 59 VAL B CA 1
ATOM 2266 C C . VAL B 1 60 ? -53.803 -17.334 42.507 1.00 17.60 59 VAL B C 1
ATOM 2267 O O . VAL B 1 60 ? -54.483 -16.968 43.467 1.00 17.54 59 VAL B O 1
ATOM 2271 N N . ILE B 1 61 ? -53.903 -16.771 41.302 1.00 15.65 60 ILE B N 1
ATOM 2272 C CA . ILE B 1 61 ? -54.838 -15.678 41.054 1.00 14.01 60 ILE B CA 1
ATOM 2273 C C . ILE B 1 61 ? -55.193 -15.667 39.574 1.00 18.82 60 ILE B C 1
ATOM 2274 O O . ILE B 1 61 ? -54.314 -15.703 38.710 1.00 15.40 60 ILE B O 1
ATOM 2279 N N . LYS B 1 62 ? -56.490 -15.645 39.277 1.00 17.39 61 LYS B N 1
ATOM 2280 C CA . LYS B 1 62 ? -56.961 -15.792 37.909 1.00 14.45 61 LYS B CA 1
ATOM 2281 C C . LYS B 1 62 ? -57.256 -14.415 37.332 1.00 15.00 61 LYS B C 1
ATOM 2282 O O . LYS B 1 62 ? -57.987 -13.634 37.945 1.00 16.58 61 LYS B O 1
ATOM 2288 N N . PHE B 1 63 ? -56.670 -14.114 36.171 1.00 14.97 62 PHE B N 1
ATOM 2289 C CA . PHE B 1 63 ? -57.058 -12.931 35.408 1.00 14.01 62 PHE B CA 1
ATOM 2290 C C . PHE B 1 63 ? -56.434 -12.986 34.025 1.00 15.63 62 PHE B C 1
ATOM 2291 O O . PHE B 1 63 ? -55.412 -13.643 33.796 1.00 15.06 62 PHE B O 1
ATOM 2299 N N . ASP B 1 64 ? -57.075 -12.275 33.109 1.00 15.19 63 ASP B N 1
ATOM 2300 C CA . ASP B 1 64 ? -56.560 -12.034 31.769 1.00 17.62 63 ASP B CA 1
ATOM 2301 C C . ASP B 1 64 ? -55.677 -10.781 31.824 1.00 15.38 63 ASP B C 1
ATOM 2302 O O . ASP B 1 64 ? -56.180 -9.673 32.009 1.00 12.82 63 ASP B O 1
ATOM 2307 N N . ALA B 1 65 ? -54.360 -10.950 31.669 1.00 13.23 64 ALA B N 1
ATOM 2308 C CA . ALA B 1 65 ? -53.446 -9.811 31.802 1.00 12.01 64 ALA B CA 1
ATOM 2309 C C . ALA B 1 65 ? -53.602 -8.764 30.696 1.00 13.66 64 ALA B C 1
ATOM 2310 O O . ALA B 1 65 ? -53.076 -7.650 30.836 1.00 14.48 64 ALA B O 1
ATOM 2312 N N . ALA B 1 66 ? -54.317 -9.066 29.625 1.00 15.57 65 ALA B N 1
ATOM 2313 C CA . ALA B 1 66 ? -54.599 -8.050 28.624 1.00 14.29 65 ALA B CA 1
ATOM 2314 C C . ALA B 1 66 ? -55.922 -7.341 28.878 1.00 18.10 65 ALA B C 1
ATOM 2315 O O . ALA B 1 66 ? -56.292 -6.452 28.106 1.00 17.81 65 ALA B O 1
ATOM 2317 N N . SER B 1 67 ? -56.624 -7.689 29.954 1.00 15.42 66 SER B N 1
ATOM 2318 C CA . SER B 1 67 ? -57.859 -7.018 30.341 1.00 14.62 66 SER B CA 1
ATOM 2319 C C . SER B 1 67 ? -57.582 -5.974 31.414 1.00 14.73 66 SER B C 1
ATOM 2320 O O . SER B 1 67 ? -57.189 -6.319 32.533 1.00 16.95 66 SER B O 1
ATOM 2323 N N . GLU B 1 68 ? -57.831 -4.709 31.092 1.00 14.61 67 GLU B N 1
ATOM 2324 C CA . GLU B 1 68 ? -57.513 -3.631 32.030 1.00 17.15 67 GLU B CA 1
ATOM 2325 C C . GLU B 1 68 ? -58.187 -3.841 33.386 1.00 18.71 67 GLU B C 1
ATOM 2326 O O . GLU B 1 68 ? -57.533 -3.781 34.432 1.00 15.75 67 GLU B O 1
ATOM 2332 N N . SER B 1 69 ? -59.506 -4.061 33.396 1.00 16.79 68 SER B N 1
ATOM 2333 C CA . SER B 1 69 ? -60.200 -4.145 34.680 1.00 14.62 68 SER B CA 1
ATOM 2334 C C . SER B 1 69 ? -59.753 -5.364 35.464 1.00 13.76 68 SER B C 1
ATOM 2335 O O . SER B 1 69 ? -59.579 -5.303 36.684 1.00 13.71 68 SER B O 1
ATOM 2338 N N . ASP B 1 70 ? -59.546 -6.465 34.771 1.00 13.72 69 ASP B N 1
ATOM 2339 C CA . ASP B 1 70 ? -59.233 -7.726 35.423 1.00 16.01 69 ASP B CA 1
ATOM 2340 C C . ASP B 1 70 ? -57.868 -7.657 36.103 1.00 15.67 69 ASP B C 1
ATOM 2341 O O . ASP B 1 70 ? -57.707 -8.083 37.254 1.00 14.67 69 ASP B O 1
ATOM 2346 N N . PHE B 1 71 ? -56.889 -7.071 35.420 1.00 13.61 70 PHE B N 1
ATOM 2347 C CA . PHE B 1 71 ? -55.524 -7.032 35.926 1.00 14.99 70 PHE B CA 1
ATOM 2348 C C . PHE B 1 71 ? -55.417 -5.992 37.039 1.00 11.98 70 PHE B C 1
ATOM 2349 O O . PHE B 1 71 ? -54.860 -6.277 38.106 1.00 14.15 70 PHE B O 1
ATOM 2357 N N . VAL B 1 72 ? -56.070 -4.835 36.862 1.00 12.63 71 VAL B N 1
ATOM 2358 C CA . VAL B 1 72 ? -56.120 -3.815 37.909 1.00 13.19 71 VAL B CA 1
ATOM 2359 C C . VAL B 1 72 ? -56.724 -4.386 39.186 1.00 13.38 71 VAL B C 1
ATOM 2360 O O . VAL B 1 72 ? -56.184 -4.205 40.281 1.00 15.65 71 VAL B O 1
ATOM 2364 N N . GLU B 1 73 ? -57.863 -5.072 39.065 1.00 12.83 72 GLU B N 1
ATOM 2365 C CA . GLU B 1 73 ? -58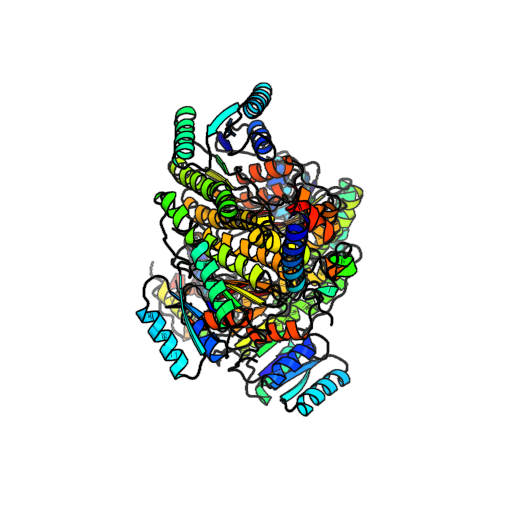.517 -5.614 40.254 1.00 13.78 72 GLU B CA 1
ATOM 2366 C C . GLU B 1 73 ? -57.684 -6.718 40.903 1.00 14.80 72 GLU B C 1
ATOM 2367 O O . GLU B 1 73 ? -57.689 -6.864 42.135 1.00 15.90 72 GLU B O 1
ATOM 2373 N N . ALA B 1 74 ? -56.956 -7.493 40.103 1.00 12.69 73 ALA B N 1
ATOM 2374 C CA . ALA B 1 74 ? -56.117 -8.544 40.667 1.00 14.67 73 ALA B CA 1
ATOM 2375 C C . ALA B 1 74 ? -54.996 -7.960 41.510 1.00 15.21 73 ALA B C 1
ATOM 2376 O O . ALA B 1 74 ? -54.734 -8.440 42.617 1.00 13.46 73 ALA B O 1
ATOM 2378 N N . ILE B 1 75 ? -54.327 -6.910 41.018 1.00 11.52 74 ILE B N 1
ATOM 2379 C CA . ILE B 1 75 ? -53.308 -6.262 41.842 1.00 15.22 74 ILE B CA 1
ATOM 2380 C C . ILE B 1 75 ? -53.931 -5.653 43.102 1.00 16.36 74 ILE B C 1
ATOM 2381 O O . ILE B 1 75 ? -53.352 -5.724 44.196 1.00 15.54 74 ILE B O 1
ATOM 2386 N N . GLN B 1 76 ? -55.133 -5.080 42.983 1.00 13.76 75 GLN B N 1
ATOM 2387 C CA . GLN B 1 76 ? -55.806 -4.535 44.161 1.00 17.46 75 GLN B CA 1
ATOM 2388 C C . GLN B 1 76 ? -56.033 -5.622 45.204 1.00 15.83 75 GLN B C 1
ATOM 2389 O O . GLN B 1 76 ? -55.856 -5.388 46.404 1.00 19.21 75 GLN B O 1
ATOM 2395 N N . ALA B 1 77 ? -56.423 -6.820 44.761 1.00 14.91 76 ALA B N 1
ATOM 2396 C CA . ALA B 1 77 ? -56.685 -7.912 45.691 1.00 17.65 76 ALA B CA 1
ATOM 2397 C C . ALA B 1 77 ? -55.404 -8.373 46.383 1.00 18.57 76 ALA B C 1
ATOM 2398 O O . ALA B 1 77 ? -55.425 -8.732 47.571 1.00 16.67 76 ALA B O 1
ATOM 2400 N N . ILE B 1 78 ? -54.285 -8.400 45.657 1.00 14.47 77 ILE B N 1
ATOM 2401 C CA . ILE B 1 78 ? -53.019 -8.768 46.296 1.00 15.06 77 ILE B CA 1
ATOM 2402 C C . ILE B 1 78 ? -52.627 -7.724 47.332 1.00 15.77 77 ILE B C 1
ATOM 2403 O O . ILE B 1 78 ? -52.148 -8.058 48.423 1.00 17.74 77 ILE B O 1
ATOM 2408 N N . VAL B 1 79 ? -52.794 -6.443 47.002 1.00 14.53 78 VAL B N 1
ATOM 2409 C CA . VAL B 1 79 ? -52.487 -5.391 47.968 1.00 18.73 78 VAL B CA 1
ATOM 2410 C C . VAL B 1 79 ? -53.393 -5.528 49.197 1.00 21.24 78 VAL B C 1
ATOM 2411 O O . VAL B 1 79 ? -52.934 -5.412 50.339 1.00 20.30 78 VAL B O 1
ATOM 2415 N N . GLN B 1 80 ? -54.628 -5.909 48.979 1.00 19.21 79 GLN B N 1
ATOM 2416 C CA . GLN B 1 80 ? -55.545 -6.106 50.120 1.00 23.66 79 GLN B CA 1
ATOM 2417 C C . GLN B 1 80 ? -55.090 -7.329 50.951 1.00 26.87 79 GLN B C 1
ATOM 2418 O O . GLN B 1 80 ? -55.145 -7.274 52.139 1.00 25.05 79 GLN B O 1
ATOM 2424 N N . SER B 1 81 ? -54.622 -8.374 50.298 1.00 18.14 80 SER B N 1
ATOM 2425 C CA . SER B 1 81 ? -54.253 -9.576 51.022 1.00 19.46 80 SER B CA 1
ATOM 2426 C C . SER B 1 81 ? -52.902 -9.446 51.713 1.00 25.81 80 SER B C 1
ATOM 2427 O O . SER B 1 81 ? -52.737 -9.912 52.846 1.00 21.61 80 SER B O 1
ATOM 2430 N N . ASP B 1 82 ? -51.922 -8.847 51.043 1.00 19.81 81 ASP B N 1
ATOM 2431 C CA . ASP B 1 82 ? -50.553 -8.847 51.541 1.00 18.40 81 ASP B CA 1
ATOM 2432 C C . ASP B 1 82 ? -50.102 -7.510 52.107 1.00 17.89 81 ASP B C 1
ATOM 2433 O O . ASP B 1 82 ? -49.014 -7.447 52.691 1.00 21.22 81 ASP B O 1
ATOM 2438 N N . GLY B 1 83 ? -50.882 -6.437 51.939 1.00 16.99 82 GLY B N 1
ATOM 2439 C CA . GLY B 1 83 ? -50.471 -5.112 52.359 1.00 17.73 82 GLY B CA 1
ATOM 2440 C C . GLY B 1 83 ? -49.733 -4.311 51.310 1.00 18.05 82 GLY B C 1
ATOM 2441 O O . GLY B 1 83 ? -49.523 -3.101 51.502 1.00 19.96 82 GLY B O 1
ATOM 2442 N N . GLY B 1 84 ? -49.326 -4.941 50.215 1.00 16.94 83 GLY B N 1
ATOM 2443 C CA . GLY B 1 84 ? -48.691 -4.222 49.131 1.00 15.13 83 GLY B CA 1
ATOM 2444 C C . GLY B 1 84 ? -48.216 -5.205 48.082 1.00 15.77 83 GLY B C 1
ATOM 2445 O O . GLY B 1 84 ? -48.560 -6.387 48.115 1.00 14.86 83 GLY B O 1
ATOM 2446 N N . LEU B 1 85 ? -47.430 -4.689 47.141 1.00 14.19 84 LEU B N 1
ATOM 2447 C CA . LEU B 1 85 ? -46.858 -5.521 46.087 1.00 13.39 84 LEU B CA 1
ATOM 2448 C C . LEU B 1 85 ? -45.470 -4.982 45.777 1.00 13.64 84 LEU B C 1
ATOM 2449 O O . LEU B 1 85 ? -45.338 -3.866 45.268 1.00 14.63 84 LEU B O 1
ATOM 2454 N N . SER B 1 86 ? -44.436 -5.776 46.062 1.00 13.59 85 SER B N 1
ATOM 2455 C CA . SER B 1 86 ? -43.068 -5.279 45.918 1.00 13.72 85 SER B CA 1
ATOM 2456 C C . SER B 1 86 ? -42.539 -5.404 44.494 1.00 11.06 85 SER B C 1
ATOM 2457 O O . SER B 1 86 ? -41.776 -4.545 44.030 1.00 12.76 85 SER B O 1
ATOM 2460 N N . TYR B 1 87 ? -42.925 -6.471 43.806 1.00 9.79 86 TYR B N 1
ATOM 2461 C CA . TYR B 1 87 ? -42.294 -6.878 42.560 1.00 11.26 86 TYR B CA 1
ATOM 2462 C C . TYR B 1 87 ? -43.357 -7.329 41.572 1.00 9.37 86 TYR B C 1
ATOM 2463 O O . TYR B 1 87 ? -44.393 -7.865 41.959 1.00 11.19 86 TYR B O 1
ATOM 2472 N N . LEU B 1 88 ? -43.075 -7.128 40.280 1.00 9.60 87 LEU B N 1
ATOM 2473 C CA . LEU B 1 88 ? -43.952 -7.581 39.211 1.00 10.79 87 LEU B CA 1
ATOM 2474 C C . LEU B 1 88 ? -43.118 -8.123 38.053 1.00 9.96 87 LEU B C 1
ATOM 2475 O O . LEU B 1 88 ? -42.108 -7.521 37.670 1.00 11.28 87 LEU B O 1
ATOM 2480 N N . VAL B 1 89 ? -43.533 -9.262 37.507 1.00 10.38 88 VAL B N 1
ATOM 2481 C CA . VAL B 1 89 ? -42.945 -9.814 36.284 1.00 8.68 88 VAL B CA 1
ATOM 2482 C C . VAL B 1 89 ? -44.046 -9.905 35.236 1.00 9.90 88 VAL B C 1
ATOM 2483 O O . VAL B 1 89 ? -45.004 -10.663 35.412 1.00 10.96 88 VAL B O 1
ATOM 2487 N N . ASN B 1 90 ? -43.904 -9.147 34.145 1.00 11.39 89 ASN B N 1
ATOM 2488 C CA . ASN B 1 90 ? -44.826 -9.218 33.006 1.00 11.52 89 ASN B CA 1
ATOM 2489 C C . ASN B 1 90 ? -44.318 -10.267 32.030 1.00 12.16 89 ASN B C 1
ATOM 2490 O O . ASN B 1 90 ? -43.289 -10.064 31.389 1.00 10.93 89 ASN B O 1
ATOM 2495 N N . ASN B 1 91 ? -45.044 -11.378 31.896 1.00 10.77 90 ASN B N 1
ATOM 2496 C CA . ASN B 1 91 ? -44.627 -12.495 31.056 1.00 13.08 90 ASN B CA 1
ATOM 2497 C C . ASN B 1 91 ? -45.830 -13.115 30.336 1.00 14.27 90 ASN B C 1
ATOM 2498 O O . ASN B 1 91 ? -45.920 -14.336 30.171 1.00 16.52 90 ASN B O 1
ATOM 2503 N N . ALA B 1 92 ? -46.784 -12.299 29.905 1.00 14.68 91 ALA B N 1
ATOM 2504 C CA . ALA B 1 92 ? -48.029 -12.827 29.363 1.00 18.63 91 ALA B CA 1
ATOM 2505 C C . ALA B 1 92 ? -48.059 -12.797 27.831 1.00 21.60 91 ALA B C 1
ATOM 2506 O O . ALA B 1 92 ? -49.130 -12.656 27.233 1.00 21.15 91 ALA B O 1
ATOM 2508 N N . GLY B 1 93 ? -46.910 -12.964 27.179 1.00 19.31 92 GLY B N 1
ATOM 2509 C CA . GLY B 1 93 ? -46.853 -12.778 25.737 1.00 18.82 92 GLY B CA 1
ATOM 2510 C C . GLY B 1 93 ? -47.299 -14.010 24.969 1.00 25.45 92 GLY B C 1
ATOM 2511 O O . GLY B 1 93 ? -47.175 -15.145 25.433 1.00 26.07 92 GLY B O 1
ATOM 2512 N N . VAL B 1 94 ? -47.819 -13.776 23.760 1.00 16.44 93 VAL B N 1
ATOM 2513 C CA . VAL B 1 94 ? -48.124 -14.858 22.825 1.00 19.51 93 VAL B CA 1
ATOM 2514 C C . VAL B 1 94 ? -47.270 -14.692 21.575 1.00 19.85 93 VAL B C 1
ATOM 2515 O O . VAL B 1 94 ? -46.835 -13.586 21.235 1.00 14.83 93 VAL B O 1
ATOM 2519 N N . VAL B 1 95 ? -47.043 -15.808 20.885 1.00 19.32 94 VAL B N 1
ATOM 2520 C CA . VAL B 1 95 ? -46.298 -15.855 19.627 1.00 16.02 94 VAL B CA 1
ATOM 2521 C C . VAL B 1 95 ? -47.231 -16.440 18.577 1.00 23.31 94 VAL B C 1
ATOM 2522 O O . VAL B 1 95 ? -47.747 -17.549 18.759 1.00 23.07 94 VAL B O 1
ATOM 2526 N N . ARG B 1 96 ? -47.455 -15.697 17.491 1.00 17.42 95 ARG B N 1
ATOM 2527 C CA . ARG B 1 96 ? -48.270 -16.153 16.350 1.00 21.15 95 ARG B CA 1
ATOM 2528 C C . ARG B 1 96 ? -47.524 -15.716 15.087 1.00 21.22 95 ARG B C 1
ATOM 2529 O O . ARG B 1 96 ? -47.812 -14.654 14.534 1.00 20.01 95 ARG B O 1
ATOM 2537 N N . ASP B 1 97 ? -46.584 -16.538 14.621 1.00 16.35 96 ASP B N 1
ATOM 2538 C CA . ASP B 1 97 ? -45.732 -16.148 13.504 1.00 16.30 96 ASP B CA 1
ATOM 2539 C C . ASP B 1 97 ? -46.374 -16.493 12.161 1.00 22.76 96 ASP B C 1
ATOM 2540 O O . ASP B 1 97 ? -46.974 -17.559 11.998 1.00 22.13 96 ASP B O 1
ATOM 2545 N N . LYS B 1 98 ? -46.228 -15.582 11.197 1.00 18.01 97 LYS B N 1
ATOM 2546 C CA . LYS B 1 98 ? -46.644 -15.780 9.805 1.00 20.45 97 LYS B CA 1
ATOM 2547 C C . LYS B 1 98 ? -45.796 -14.865 8.939 1.00 22.07 97 LYS B C 1
ATOM 2548 O O . LYS B 1 98 ? -45.334 -13.825 9.403 1.00 16.95 97 LYS B O 1
ATOM 2554 N N . LEU B 1 99 ? -45.591 -15.253 7.682 1.00 15.91 98 LEU B N 1
ATOM 2555 C CA . LEU B 1 99 ? -45.016 -14.324 6.714 1.00 18.37 98 LEU B CA 1
ATOM 2556 C C . LEU B 1 99 ? -45.895 -13.078 6.645 1.00 17.77 98 LEU B C 1
ATOM 2557 O O . LEU B 1 99 ? -47.124 -13.172 6.722 1.00 18.83 98 LEU B O 1
ATOM 2562 N N . ALA B 1 100 ? -45.275 -11.895 6.511 1.00 14.13 99 ALA B N 1
ATOM 2563 C CA . ALA B 1 100 ? -46.071 -10.663 6.553 1.00 12.95 99 ALA B CA 1
ATOM 2564 C C . ALA B 1 100 ? -47.147 -10.634 5.460 1.00 14.92 99 ALA B C 1
ATOM 2565 O O . ALA B 1 100 ? -48.282 -10.213 5.709 1.00 14.13 99 ALA B O 1
ATOM 2567 N N . ILE B 1 101 ? -46.819 -11.086 4.248 1.00 17.02 100 ILE B N 1
ATOM 2568 C CA . ILE B 1 101 ? -47.805 -11.009 3.170 1.00 17.63 100 ILE B CA 1
ATOM 2569 C C . ILE B 1 101 ? -48.952 -11.986 3.368 1.00 19.99 100 ILE B C 1
ATOM 2570 O O . ILE B 1 101 ? -49.970 -11.872 2.675 1.00 23.28 100 ILE B O 1
ATOM 2575 N N . LYS B 1 102 ? -48.817 -12.926 4.302 1.00 16.01 101 LYS B N 1
ATOM 2576 C CA . LYS B 1 102 ? -49.901 -13.820 4.700 1.00 20.01 101 LYS B CA 1
ATOM 2577 C C . LYS B 1 102 ? -50.588 -13.384 5.996 1.00 23.12 101 LYS B C 1
ATOM 2578 O O . LYS B 1 102 ? -51.576 -14.015 6.392 1.00 23.55 101 LYS B O 1
ATOM 2584 N N . MET B 1 103 ? -50.073 -12.346 6.670 1.00 18.44 102 MET B N 1
ATOM 2585 C CA . MET B 1 103 ? -50.660 -11.777 7.889 1.00 16.26 102 MET B CA 1
ATOM 2586 C C . MET B 1 103 ? -51.805 -10.820 7.652 1.00 20.83 102 MET B C 1
ATOM 2587 O O . MET B 1 103 ? -51.571 -9.699 7.185 1.00 17.22 102 MET B O 1
ATOM 2592 N N . LYS B 1 104 ? -52.983 -11.162 8.176 1.00 15.62 103 LYS B N 1
ATOM 2593 C CA . LYS B 1 104 ? -54.053 -10.185 8.285 1.00 21.64 103 LYS B CA 1
ATOM 2594 C C . LYS B 1 104 ? -53.715 -9.145 9.345 1.00 19.36 103 LYS B C 1
ATOM 2595 O O . LYS B 1 104 ? -53.073 -9.445 10.355 1.00 18.54 103 LYS B O 1
ATOM 2601 N N . THR B 1 105 ? -54.169 -7.912 9.113 1.00 17.41 104 THR B N 1
ATOM 2602 C CA . THR B 1 105 ? -53.976 -6.868 10.109 1.00 20.23 104 THR B CA 1
ATOM 2603 C C . THR B 1 105 ? -54.665 -7.220 11.424 1.00 22.43 104 THR B C 1
ATOM 2604 O O . THR B 1 105 ? -54.163 -6.876 12.500 1.00 19.53 104 THR B O 1
ATOM 2608 N N . GLU B 1 106 ? -55.789 -7.942 11.378 1.00 21.72 105 GLU B N 1
ATOM 2609 C CA . GLU B 1 106 ? -56.391 -8.321 12.655 1.00 25.82 105 GLU B CA 1
ATOM 2610 C C . GLU B 1 106 ? -55.505 -9.304 13.424 1.00 25.00 105 GLU B C 1
ATOM 2611 O O . GLU B 1 106 ? -55.512 -9.292 14.662 1.00 25.95 105 GLU B O 1
ATOM 2617 N N . ASP B 1 107 ? -54.722 -10.139 12.725 1.00 22.13 106 ASP B N 1
ATOM 2618 C CA . ASP B 1 107 ? -53.751 -11.000 13.410 1.00 15.30 106 ASP B CA 1
ATOM 2619 C C . ASP B 1 107 ? -52.645 -10.170 14.057 1.00 22.94 106 ASP B C 1
ATOM 2620 O O . ASP B 1 107 ? -52.285 -10.391 15.220 1.00 19.26 106 ASP B O 1
ATOM 2625 N N . PHE B 1 108 ? -52.064 -9.237 13.296 1.00 18.85 107 PHE B N 1
ATOM 2626 C CA . PHE B 1 108 ? -51.067 -8.334 13.867 1.00 17.61 107 PHE B CA 1
ATOM 2627 C C . PHE B 1 108 ? -51.629 -7.628 15.088 1.00 18.66 107 PHE B C 1
ATOM 2628 O O . PHE B 1 108 ? -51.019 -7.632 16.169 1.00 17.85 107 PHE B O 1
ATOM 2636 N N . HIS B 1 109 ? -52.821 -7.042 14.935 1.00 17.86 108 HIS B N 1
ATOM 2637 C CA . HIS B 1 109 ? -53.444 -6.299 16.020 1.00 20.74 108 HIS B CA 1
ATOM 2638 C C . HIS B 1 109 ? -53.630 -7.161 17.261 1.00 24.20 108 HIS B C 1
ATOM 2639 O O . HIS B 1 109 ? -53.386 -6.705 18.382 1.00 23.38 108 HIS B O 1
ATOM 2646 N N . HIS B 1 110 ? -54.049 -8.411 17.086 1.00 23.40 109 HIS B N 1
ATOM 2647 C CA . HIS B 1 110 ? -54.331 -9.243 18.251 1.00 27.46 109 HIS B CA 1
ATOM 2648 C C . HIS B 1 110 ? -53.063 -9.543 19.046 1.00 22.13 109 HIS B C 1
ATOM 2649 O O . HIS B 1 110 ? -53.072 -9.486 20.284 1.00 20.51 109 HIS B O 1
ATOM 2656 N N . VAL B 1 111 ? -51.964 -9.870 18.355 1.00 18.71 110 VAL B N 1
ATOM 2657 C CA . VAL B 1 111 ? -50.713 -10.182 19.037 1.00 16.71 110 VAL B CA 1
ATOM 2658 C C . VAL B 1 111 ? -50.166 -8.947 19.750 1.00 13.19 110 VAL B C 1
ATOM 2659 O O . VAL B 1 111 ? -49.722 -9.011 20.901 1.00 14.97 110 VAL B O 1
ATOM 2663 N N . ILE B 1 112 ? -50.067 -7.883 18.986 1.00 16.26 111 ILE B N 1
ATOM 2664 C CA A ILE B 1 112 ? -49.637 -6.574 19.573 0.41 14.77 111 ILE B CA 1
ATOM 2665 C CA B ILE B 1 112 ? -49.602 -6.617 19.624 0.59 14.69 111 ILE B CA 1
ATOM 2666 C C . ILE B 1 112 ? -50.467 -6.027 20.784 1.00 17.30 111 ILE B C 1
ATOM 2667 O O . ILE B 1 112 ? -50.037 -5.520 21.917 1.00 17.30 111 ILE B O 1
ATOM 2676 N N . ASP B 1 113 ? -51.795 -6.185 20.594 1.00 17.07 112 ASP B N 1
ATOM 2677 C CA . ASP B 1 113 ? -52.693 -5.819 21.684 1.00 20.88 112 ASP B CA 1
ATOM 2678 C C . ASP B 1 113 ? -52.424 -6.668 22.920 1.00 16.43 112 ASP B C 1
ATOM 2679 O O . ASP B 1 113 ? -52.256 -6.136 24.017 1.00 19.40 112 ASP B O 1
ATOM 2684 N N . ASN B 1 114 ? -52.379 -7.990 22.768 1.00 15.94 113 ASN B N 1
ATOM 2685 C CA . ASN B 1 114 ? -52.097 -8.839 23.920 1.00 13.78 113 ASN B CA 1
ATOM 2686 C C . ASN B 1 114 ? -50.769 -8.476 24.568 1.00 16.66 113 ASN B C 1
ATOM 2687 O O . ASN B 1 114 ? -50.687 -8.260 25.783 1.00 15.02 113 ASN B O 1
ATOM 2692 N N . ASN B 1 115 ? -49.711 -8.424 23.759 1.00 15.82 114 ASN B N 1
ATOM 2693 C CA . ASN B 1 115 ? -48.355 -8.395 24.290 1.00 13.62 114 ASN B CA 1
ATOM 2694 C C . ASN B 1 115 ? -48.009 -7.030 24.863 1.00 15.58 114 ASN B C 1
ATOM 2695 O O . ASN B 1 115 ? -47.411 -6.939 25.945 1.00 13.60 114 ASN B O 1
ATOM 2700 N N . LEU B 1 116 ? -48.367 -5.953 24.154 1.00 13.71 115 LEU B N 1
ATOM 2701 C CA . LEU B 1 116 ? -47.993 -4.631 24.638 1.00 13.71 115 LEU B CA 1
ATOM 2702 C C . LEU B 1 116 ? -48.960 -4.120 25.693 1.00 13.68 115 LEU B C 1
ATOM 2703 O O . LEU B 1 116 ? -48.529 -3.504 26.669 1.00 14.10 115 LEU B O 1
ATOM 2708 N N . THR B 1 117 ? -50.268 -4.356 25.525 1.00 12.77 116 THR B N 1
ATOM 2709 C CA . THR B 1 117 ? -51.220 -3.826 26.496 1.00 11.20 116 THR B CA 1
ATOM 2710 C C . THR B 1 117 ? -51.062 -4.503 27.845 1.00 11.20 116 THR B C 1
ATOM 2711 O O . THR B 1 117 ? -51.200 -3.848 28.886 1.00 14.05 116 THR B O 1
ATOM 2715 N N . SER B 1 118 ? -50.769 -5.809 27.860 1.00 12.49 117 SER B N 1
ATOM 2716 C CA . SER B 1 118 ? -50.608 -6.479 29.150 1.00 12.67 117 SER B CA 1
ATOM 2717 C C . SER B 1 118 ? -49.430 -5.887 29.910 1.00 12.60 117 SER B C 1
ATOM 2718 O O . SER B 1 118 ? -49.547 -5.534 31.093 1.00 12.35 117 SER B O 1
ATOM 2721 N N . ALA B 1 119 ? -48.278 -5.756 29.239 1.00 11.07 118 ALA B N 1
ATOM 2722 C CA . ALA B 1 119 ? -47.132 -5.136 29.900 1.00 11.29 118 ALA B CA 1
ATOM 2723 C C . ALA B 1 119 ? -47.440 -3.691 30.301 1.00 13.34 118 ALA B C 1
ATOM 2724 O O . ALA B 1 119 ? -47.014 -3.241 31.375 1.00 10.73 118 ALA B O 1
ATOM 2726 N N . PHE B 1 120 ? -48.168 -2.944 29.456 1.00 10.49 119 PHE B N 1
ATOM 2727 C CA . PHE B 1 120 ? -48.506 -1.561 29.805 1.00 10.27 119 PHE B CA 1
ATOM 2728 C C . PHE B 1 120 ? -49.331 -1.513 31.087 1.00 11.51 119 PHE B C 1
ATOM 2729 O O . PHE B 1 120 ? -49.035 -0.739 32.003 1.00 11.46 119 PHE B O 1
ATOM 2737 N N . ILE B 1 121 ? -50.379 -2.335 31.172 1.00 10.86 120 ILE B N 1
ATOM 2738 C CA . ILE B 1 121 ? -51.231 -2.306 32.365 1.00 13.02 120 ILE B CA 1
ATOM 2739 C C . ILE B 1 121 ? -50.431 -2.703 33.600 1.00 11.11 120 ILE B C 1
ATOM 2740 O O . ILE B 1 121 ? -50.497 -2.034 34.637 1.00 13.53 120 ILE B O 1
ATOM 2745 N N . GLY B 1 122 ? -49.663 -3.793 33.504 1.00 12.15 121 GLY B N 1
ATOM 2746 C CA . GLY B 1 122 ? -48.839 -4.208 34.633 1.00 10.16 121 GLY B CA 1
ATOM 2747 C C . GLY B 1 122 ? -47.899 -3.110 35.109 1.00 10.54 121 GLY B C 1
ATOM 2748 O O . GLY B 1 122 ? -47.856 -2.778 36.298 1.00 11.83 121 GLY B O 1
ATOM 2749 N N . CYS B 1 123 ? -47.134 -2.535 34.182 1.00 9.97 122 CYS B N 1
ATOM 2750 C CA . CYS B 1 123 ? -46.194 -1.481 34.542 1.00 9.43 122 CYS B CA 1
ATOM 2751 C C . CYS B 1 123 ? -46.913 -0.274 35.120 1.00 10.36 122 CYS B C 1
ATOM 2752 O O . CYS B 1 123 ? -46.438 0.331 36.085 1.00 11.62 122 CYS B O 1
ATOM 2755 N N . ARG B 1 124 ? -48.054 0.105 34.529 1.00 10.61 123 ARG B N 1
ATOM 2756 C CA . ARG B 1 124 ? -48.803 1.259 35.038 1.00 10.66 123 ARG B CA 1
ATOM 2757 C C . ARG B 1 124 ? -49.288 1.019 36.460 1.00 12.09 123 ARG B C 1
ATOM 2758 O O . ARG B 1 124 ? -49.199 1.902 37.322 1.00 11.76 123 ARG B O 1
ATOM 2766 N N . GLU B 1 125 ? -49.858 -0.156 36.707 1.00 13.50 124 GLU B N 1
ATOM 2767 C CA . GLU B 1 125 ? -50.351 -0.447 38.047 1.00 11.08 124 GLU B CA 1
ATOM 2768 C C . GLU B 1 125 ? -49.209 -0.590 39.039 1.00 13.27 124 GLU B C 1
ATOM 2769 O O . GLU B 1 125 ? -49.369 -0.235 40.215 1.00 14.46 124 GLU B O 1
ATOM 2775 N N . ALA B 1 126 ? -48.047 -1.078 38.586 1.00 9.22 125 ALA B N 1
ATOM 2776 C CA . ALA B 1 126 ? -46.880 -1.110 39.462 1.00 13.15 125 ALA B CA 1
ATOM 2777 C C . ALA B 1 126 ? -46.541 0.288 39.948 1.00 13.14 125 ALA B C 1
ATOM 2778 O O . ALA B 1 126 ? -46.285 0.494 41.132 1.00 15.72 125 ALA B O 1
ATOM 2780 N N . LEU B 1 127 ? -46.530 1.266 39.039 1.00 12.44 126 LEU B N 1
ATOM 2781 C CA . LEU B 1 127 ? -46.255 2.645 39.433 1.00 9.88 126 LEU B CA 1
ATOM 2782 C C . LEU B 1 127 ? -47.206 3.090 40.533 1.00 16.26 126 LEU B C 1
ATOM 2783 O O . LEU B 1 127 ? -46.801 3.753 41.491 1.00 19.02 126 LEU B O 1
ATOM 2788 N N . LYS B 1 128 ? -48.480 2.721 40.405 1.00 14.94 127 LYS B N 1
ATOM 2789 C CA . LYS B 1 128 ? -49.481 3.144 41.375 1.00 15.28 127 LYS B CA 1
ATOM 2790 C C . LYS B 1 128 ? -49.264 2.496 42.740 1.00 18.15 127 LYS B C 1
ATOM 2791 O O . LYS B 1 128 ? -49.305 3.175 43.774 1.00 20.90 127 LYS B O 1
ATOM 2797 N N . VAL B 1 129 ? -49.071 1.173 42.777 1.00 13.23 128 VAL B N 1
ATOM 2798 C CA . VAL B 1 129 ? -49.072 0.476 44.072 1.00 15.23 128 VAL B CA 1
ATOM 2799 C C . VAL B 1 129 ? -47.711 0.469 44.751 1.00 18.27 128 VAL B C 1
ATOM 2800 O O . VAL B 1 129 ? -47.630 0.213 45.965 1.00 17.29 128 VAL B O 1
ATOM 2804 N N . MET B 1 130 ? -46.649 0.799 44.027 1.00 14.61 129 MET B N 1
ATOM 2805 C CA . MET B 1 130 ? -45.280 0.729 44.511 1.00 16.38 129 MET B CA 1
ATOM 2806 C C . MET B 1 130 ? -44.801 2.097 44.977 1.00 13.25 129 MET B C 1
ATOM 2807 O O . MET B 1 130 ? -43.826 2.187 45.730 1.00 16.08 129 MET B O 1
ATOM 2812 N N . SER B 1 131 ? -45.499 3.151 44.546 1.00 13.93 130 SER B N 1
ATOM 2813 C CA A SER B 1 131 ? -44.982 4.497 44.759 0.49 19.78 130 SER B CA 1
ATOM 2814 C CA B SER B 1 131 ? -45.060 4.531 44.760 0.51 19.80 130 SER B CA 1
ATOM 2815 C C . SER B 1 131 ? -44.974 4.875 46.240 1.00 16.40 130 SER B C 1
ATOM 2816 O O . SER B 1 131 ? -44.040 5.545 46.687 1.00 22.52 130 SER B O 1
ATOM 2821 N N . LYS B 1 132 ? -45.913 4.419 47.033 1.00 23.61 131 LYS B N 1
ATOM 2822 C CA . LYS B 1 132 ? -45.877 4.884 48.445 1.00 28.35 131 LYS B CA 1
ATOM 2823 C C . LYS B 1 132 ? -44.762 4.190 49.207 1.00 31.45 131 LYS B C 1
ATOM 2824 O O . LYS B 1 132 ? -44.276 4.781 50.119 1.00 33.92 131 LYS B O 1
ATOM 2830 N N . SER B 1 133 ? -44.433 2.959 48.809 1.00 27.69 132 SER B N 1
ATOM 2831 C CA . SER B 1 133 ? -43.286 2.301 49.412 1.00 22.19 132 SER B CA 1
ATOM 2832 C C . SER B 1 133 ? -41.980 2.941 49.003 1.00 24.26 132 SER B C 1
ATOM 2833 O O . SER B 1 133 ? -40.953 2.655 49.628 1.00 21.91 132 SER B O 1
ATOM 2836 N N . ARG B 1 134 ? -41.994 3.768 47.954 1.00 21.83 133 ARG B N 1
ATOM 2837 C CA . ARG B 1 134 ? -40.775 4.322 47.368 1.00 24.84 133 ARG B CA 1
ATOM 2838 C C . ARG B 1 134 ? -39.750 3.213 47.130 1.00 18.70 133 ARG B C 1
ATOM 2839 O O . ARG B 1 134 ? -38.568 3.323 47.442 1.00 21.88 133 ARG B O 1
ATOM 2847 N N . PHE B 1 135 ? -40.237 2.122 46.559 1.00 21.53 134 PHE B N 1
ATOM 2848 C CA . PHE B 1 135 ? -39.405 0.954 46.343 1.00 19.11 134 PHE B CA 1
ATOM 2849 C C . PHE B 1 135 ? -40.111 0.028 45.382 1.00 12.06 134 PHE B C 1
ATOM 2850 O O . PHE B 1 135 ? -41.318 -0.135 45.479 1.00 16.99 134 PHE B O 1
ATOM 2858 N N . GLY B 1 136 ? -39.359 -0.608 44.494 1.00 13.96 135 GLY B N 1
ATOM 2859 C CA . GLY B 1 136 ? -39.951 -1.691 43.730 1.00 11.29 135 GLY B CA 1
ATOM 2860 C C . GLY B 1 136 ? -39.111 -2.034 42.526 1.00 12.56 135 GLY B C 1
ATOM 2861 O O . GLY B 1 136 ? -38.193 -1.312 42.153 1.00 11.57 135 GLY B O 1
ATOM 2862 N N . SER B 1 137 ? -39.443 -3.176 41.919 1.00 11.54 136 SER B N 1
ATOM 2863 C CA . SER B 1 137 ? -38.762 -3.602 40.704 1.00 8.90 136 SER B CA 1
ATOM 2864 C C . SER B 1 137 ? -39.719 -4.393 39.829 1.00 9.02 136 SER B C 1
ATOM 2865 O O . SER B 1 137 ? -40.493 -5.222 40.329 1.00 9.86 136 SER B O 1
ATOM 2868 N N . VAL B 1 138 ? -39.641 -4.145 38.521 1.00 7.97 137 VAL B N 1
ATOM 2869 C CA . VAL B 1 138 ? -40.538 -4.729 37.531 1.00 10.64 137 VAL B CA 1
ATOM 2870 C C . VAL B 1 138 ? -39.678 -5.253 36.392 1.00 8.57 137 VAL B C 1
ATOM 2871 O O . VAL B 1 138 ? -38.796 -4.536 35.897 1.00 9.62 137 VAL B O 1
ATOM 2875 N N . VAL B 1 139 ? -39.915 -6.502 35.988 1.00 9.28 138 VAL B N 1
ATOM 2876 C CA . VAL B 1 139 ? -39.207 -7.091 34.849 1.00 9.54 138 VAL B CA 1
ATOM 2877 C C . VAL B 1 139 ? -40.203 -7.406 33.750 1.00 11.35 138 VAL B C 1
ATOM 2878 O O . VAL B 1 139 ? -41.203 -8.099 33.987 1.00 10.07 138 VAL B O 1
ATOM 2882 N N . ASN B 1 140 ? -39.919 -6.911 32.546 1.00 8.35 139 ASN B N 1
ATOM 2883 C CA . ASN B 1 140 ? -40.724 -7.193 31.369 1.00 9.95 139 ASN B CA 1
ATOM 2884 C C . ASN B 1 140 ? -39.993 -8.253 30.543 1.00 9.62 139 ASN B C 1
ATOM 2885 O O . ASN B 1 140 ? -38.874 -8.013 30.078 1.00 10.18 139 ASN B O 1
ATOM 2890 N N . ILE B 1 141 ? -40.611 -9.414 30.360 1.00 9.06 140 ILE B N 1
ATOM 2891 C CA . ILE B 1 141 ? -39.957 -10.531 29.671 1.00 9.04 140 ILE B CA 1
ATOM 2892 C C . ILE B 1 141 ? -40.519 -10.656 28.262 1.00 9.55 140 ILE B C 1
ATOM 2893 O O . ILE B 1 141 ? -41.734 -10.809 28.084 1.00 9.51 140 ILE B O 1
ATOM 2898 N N . ALA B 1 142 ? -39.637 -10.597 27.267 1.00 10.90 141 ALA B N 1
ATOM 2899 C CA . ALA B 1 142 ? -40.032 -10.818 25.881 1.00 12.44 141 ALA B CA 1
ATOM 2900 C C . ALA B 1 142 ? -40.294 -12.301 25.620 1.00 12.19 141 ALA B C 1
ATOM 2901 O O . ALA B 1 142 ? -39.856 -13.183 26.367 1.00 12.80 141 ALA B O 1
ATOM 2903 N N . SER B 1 143 ? -41.033 -12.565 24.533 1.00 13.35 142 SER B N 1
ATOM 2904 C CA . SER B 1 143 ? -41.278 -13.932 24.097 1.00 13.69 142 SER B CA 1
ATOM 2905 C C . SER B 1 143 ? -39.975 -14.585 23.665 1.00 14.79 142 SER B C 1
ATOM 2906 O O . SER B 1 143 ? -39.101 -13.931 23.088 1.00 16.45 142 SER B O 1
ATOM 2909 N N . ILE B 1 144 ? -39.865 -15.883 23.946 1.00 15.09 143 ILE B N 1
ATOM 2910 C CA A ILE B 1 144 ? -38.796 -16.782 23.511 0.29 17.88 143 ILE B CA 1
ATOM 2911 C CA B ILE B 1 144 ? -38.657 -16.586 23.534 0.71 17.67 143 ILE B CA 1
ATOM 2912 C C . ILE B 1 144 ? -38.582 -16.650 22.012 1.00 20.44 143 ILE B C 1
ATOM 2913 O O . ILE B 1 144 ? -39.553 -16.427 21.286 1.00 18.58 143 ILE B O 1
ATOM 2922 N N . ILE B 1 145 ? -37.359 -16.874 21.525 1.00 14.98 144 ILE B N 1
ATOM 2923 C CA . ILE B 1 145 ? -37.158 -17.000 20.087 1.00 20.49 144 ILE B CA 1
ATOM 2924 C C . ILE B 1 145 ? -37.849 -18.268 19.606 1.00 26.80 144 ILE B C 1
ATOM 2925 O O . ILE B 1 145 ? -37.589 -19.363 20.118 1.00 29.22 144 ILE B O 1
ATOM 2930 N N . GLY B 1 146 ? -38.732 -18.128 18.618 1.00 26.57 145 GLY B N 1
ATOM 2931 C CA . GLY B 1 146 ? -39.517 -19.253 18.159 1.00 37.81 145 GLY B CA 1
ATOM 2932 C C . GLY B 1 146 ? -39.311 -19.613 16.702 1.00 32.30 145 GLY B C 1
ATOM 2933 O O . GLY B 1 146 ? -40.130 -20.338 16.127 1.00 34.40 145 GLY B O 1
ATOM 2934 N N . GLU B 1 147 ? -38.240 -19.110 16.084 1.00 23.48 146 GLU B N 1
ATOM 2935 C CA . GLU B 1 147 ? -37.957 -19.418 14.686 1.00 21.81 146 GLU B CA 1
ATOM 2936 C C . GLU B 1 147 ? -36.477 -19.684 14.494 1.00 23.73 146 GLU B C 1
ATOM 2937 O O . GLU B 1 147 ? -35.626 -19.017 15.092 1.00 26.00 146 GLU B O 1
ATOM 2943 N N . ARG B 1 148 ? -36.184 -20.651 13.630 1.00 22.47 147 ARG B N 1
ATOM 2944 C CA . ARG B 1 148 ? -34.801 -20.972 13.303 1.00 25.09 147 ARG B CA 1
ATOM 2945 C C . ARG B 1 148 ? -34.149 -19.836 12.538 1.00 27.88 147 ARG B C 1
ATOM 2946 O O . ARG B 1 148 ? -32.946 -19.585 12.676 1.00 29.40 147 ARG B O 1
ATOM 2954 N N . GLY B 1 149 ? -34.940 -19.144 11.734 1.00 24.96 148 GLY B N 1
ATOM 2955 C CA . GLY B 1 149 ? -34.458 -18.141 10.805 1.00 21.30 148 GLY B CA 1
ATOM 2956 C C . GLY B 1 149 ? -35.023 -16.766 11.137 1.00 25.99 148 GLY B C 1
ATOM 2957 O O . GLY B 1 149 ? -35.494 -16.526 12.257 1.00 18.49 148 GLY B O 1
ATOM 2958 N N . ASN B 1 150 ? -34.991 -15.864 10.157 1.00 20.24 149 ASN B N 1
ATOM 2959 C CA . ASN B 1 150 ? -35.362 -14.471 10.352 1.00 19.43 149 ASN B CA 1
ATOM 2960 C C . ASN B 1 150 ? -36.721 -14.117 9.761 1.00 19.89 149 ASN B C 1
ATOM 2961 O O . ASN B 1 150 ? -37.101 -12.944 9.797 1.00 17.80 149 ASN B O 1
ATOM 2966 N N . MET B 1 151 ? -37.484 -15.094 9.266 1.00 15.24 150 MET B N 1
ATOM 2967 C CA . MET B 1 151 ? -38.743 -14.819 8.590 1.00 16.38 150 MET B CA 1
ATOM 2968 C C . MET B 1 151 ? -39.913 -15.024 9.547 1.00 15.55 150 MET B C 1
ATOM 2969 O O . MET B 1 151 ? -39.790 -15.714 10.557 1.00 15.23 150 MET B O 1
ATOM 2974 N N . GLY B 1 152 ? -41.059 -14.437 9.193 1.00 13.94 151 GLY B N 1
ATOM 2975 C CA . GLY B 1 152 ? -42.315 -14.643 9.896 1.00 14.93 151 GLY B CA 1
ATOM 2976 C C . GLY B 1 152 ? -42.457 -13.924 11.226 1.00 18.31 151 GLY B C 1
ATOM 2977 O O . GLY B 1 152 ? -43.380 -14.233 11.989 1.00 14.97 151 GLY B O 1
ATOM 2978 N N . GLN B 1 153 ? -41.616 -12.929 11.504 1.00 14.77 152 GLN B N 1
ATOM 2979 C CA . GLN B 1 153 ? -41.537 -12.350 12.838 1.00 13.01 152 GLN B CA 1
ATOM 2980 C C . GLN B 1 153 ? -41.903 -10.871 12.880 1.00 13.77 152 GLN B C 1
ATOM 2981 O O . GLN B 1 153 ? -41.516 -10.183 13.833 1.00 12.70 152 GLN B O 1
ATOM 2987 N N . THR B 1 154 ? -42.659 -10.359 11.899 1.00 12.43 153 THR B N 1
ATOM 2988 C CA . THR B 1 154 ? -42.959 -8.926 11.941 1.00 14.02 153 THR B CA 1
ATOM 2989 C C . THR B 1 154 ? -43.801 -8.560 13.160 1.00 14.61 153 THR B C 1
ATOM 2990 O O . THR B 1 154 ? -43.577 -7.508 13.767 1.00 13.75 153 THR B O 1
ATOM 2994 N N . ASN B 1 155 ? -44.761 -9.406 13.560 1.00 14.48 154 ASN B N 1
ATOM 2995 C CA . ASN B 1 155 ? -45.496 -9.013 14.762 1.00 13.90 154 ASN B CA 1
ATOM 2996 C C . ASN B 1 155 ? -44.730 -9.402 16.031 1.00 14.63 154 ASN B C 1
ATOM 2997 O O . ASN B 1 155 ? -44.870 -8.733 17.057 1.00 11.58 154 ASN B O 1
ATOM 3002 N N . TYR B 1 156 ? -43.875 -10.425 15.950 1.00 11.39 155 TYR B N 1
ATOM 3003 C CA . TYR B 1 156 ? -42.981 -10.775 17.050 1.00 14.79 155 TYR B CA 1
ATOM 3004 C C . TYR B 1 156 ? -42.012 -9.640 17.369 1.00 12.21 155 TYR B C 1
ATOM 3005 O O . TYR B 1 156 ? -41.796 -9.285 18.536 1.00 10.39 155 TYR B O 1
ATOM 3014 N N . SER B 1 157 ? -41.402 -9.076 16.339 1.00 9.79 156 SER B N 1
ATOM 3015 C CA A SER B 1 157 ? -40.430 -8.007 16.550 0.71 13.49 156 SER B CA 1
ATOM 3016 C CA B SER B 1 157 ? -40.434 -8.009 16.556 0.29 13.48 156 SER B CA 1
ATOM 3017 C C . SER B 1 157 ? -41.118 -6.703 16.948 1.00 12.59 156 SER B C 1
ATOM 3018 O O . SER B 1 157 ? -40.603 -5.958 17.793 1.00 11.44 156 SER B O 1
ATOM 3023 N N . ALA B 1 158 ? -42.286 -6.409 16.356 1.00 11.00 157 ALA B N 1
ATOM 3024 C CA . ALA B 1 158 ? -43.067 -5.262 16.820 1.00 11.07 157 ALA B CA 1
ATOM 3025 C C . ALA B 1 158 ? -43.349 -5.359 18.322 1.00 14.21 157 ALA B C 1
ATOM 3026 O O . ALA B 1 158 ? -43.191 -4.377 19.053 1.00 10.83 157 ALA B O 1
ATOM 3028 N N . SER B 1 159 ? -43.760 -6.541 18.797 1.00 9.82 158 SER B N 1
ATOM 3029 C CA . SER B 1 159 ? -44.069 -6.717 20.213 1.00 11.20 158 SER B CA 1
ATOM 3030 C C . SER B 1 159 ? -42.829 -6.545 21.059 1.00 10.26 158 SER B C 1
ATOM 3031 O O . SER B 1 159 ? -42.856 -5.851 22.080 1.00 10.91 158 SER B O 1
ATOM 3034 N N . LYS B 1 160 ? -41.725 -7.177 20.641 1.00 10.29 159 LYS B N 1
ATOM 3035 C CA . LYS B 1 160 ? -40.518 -7.177 21.466 1.00 11.90 159 LYS B CA 1
ATOM 3036 C C . LYS B 1 160 ? -39.888 -5.791 21.511 1.00 11.59 159 LYS B C 1
ATOM 3037 O O . LYS B 1 160 ? -39.548 -5.282 22.589 1.00 10.22 159 LYS B O 1
ATOM 3043 N N . GLY B 1 161 ? -39.733 -5.156 20.348 1.00 10.38 160 GLY B N 1
ATOM 3044 C CA . GLY B 1 161 ? -39.148 -3.824 20.335 1.00 12.15 160 GLY B CA 1
ATOM 3045 C C . GLY B 1 161 ? -40.032 -2.803 21.022 1.00 10.41 160 GLY B C 1
ATOM 3046 O O . GLY B 1 161 ? -39.542 -1.861 21.649 1.00 8.47 160 GLY B O 1
ATOM 3047 N N . GLY B 1 162 ? -41.348 -2.958 20.884 1.00 9.07 161 GLY B N 1
ATOM 3048 C CA . GLY B 1 162 ? -42.259 -2.074 21.591 1.00 11.46 161 GLY B CA 1
ATOM 3049 C C . GLY B 1 162 ? -42.131 -2.212 23.096 1.00 10.82 161 GLY B C 1
ATOM 3050 O O . GLY B 1 162 ? -42.131 -1.214 23.823 1.00 10.26 161 GLY B O 1
ATOM 3051 N N . MET B 1 163 ? -42.011 -3.452 23.580 1.00 9.28 162 MET B N 1
ATOM 3052 C CA . MET B 1 163 ? -41.922 -3.692 25.019 1.00 8.93 162 MET B CA 1
ATOM 3053 C C . MET B 1 163 ? -40.627 -3.112 25.571 1.00 9.94 162 MET B C 1
ATOM 3054 O O . MET B 1 163 ? -40.624 -2.486 26.634 1.00 10.54 162 MET B O 1
ATOM 3059 N N . ILE B 1 164 ? -39.517 -3.299 24.843 1.00 9.44 163 ILE B N 1
ATOM 3060 C CA . ILE B 1 164 ? -38.216 -2.790 25.281 1.00 8.77 163 ILE B CA 1
ATOM 3061 C C . ILE B 1 164 ? -38.234 -1.265 25.398 1.00 10.14 163 ILE B C 1
ATOM 3062 O O . ILE B 1 164 ? -37.730 -0.695 26.381 1.00 10.56 163 ILE B O 1
ATOM 3067 N N . ALA B 1 165 ? -38.831 -0.578 24.415 1.00 8.44 164 ALA B N 1
ATOM 3068 C CA . ALA B 1 165 ? -38.848 0.884 24.444 1.00 9.52 164 ALA B CA 1
ATOM 3069 C C . ALA B 1 165 ? -39.828 1.407 25.488 1.00 10.15 164 ALA B C 1
ATOM 3070 O O . ALA B 1 165 ? -39.522 2.381 26.193 1.00 11.34 164 ALA B O 1
ATOM 3072 N N . MET B 1 166 ? -41.042 0.831 25.551 1.00 10.06 165 MET B N 1
ATOM 3073 C CA . MET B 1 166 ? -41.938 1.087 26.684 1.00 9.22 165 MET B CA 1
ATOM 3074 C C . MET B 1 166 ? -41.278 1.030 28.033 1.00 9.97 165 MET B C 1
ATOM 3075 O O . MET B 1 166 ? -41.510 1.892 28.883 1.00 9.63 165 MET B O 1
ATOM 3080 N N . SER B 1 167 ? -40.557 -0.063 28.277 1.00 10.75 166 SER B N 1
ATOM 3081 C CA . SER B 1 167 ? -39.964 -0.283 29.584 1.00 9.53 166 SER B CA 1
ATOM 3082 C C . SER B 1 167 ? -39.005 0.844 29.933 1.00 11.01 166 SER B C 1
ATOM 3083 O O . SER B 1 167 ? -38.946 1.289 31.084 1.00 10.39 166 SER B O 1
ATOM 3086 N N . LYS B 1 168 ? -38.242 1.315 28.942 1.00 8.20 167 LYS B N 1
ATOM 3087 C CA . LYS B 1 168 ? -37.355 2.448 29.177 1.00 10.16 167 LYS B CA 1
ATOM 3088 C C . LYS B 1 168 ? -38.137 3.671 29.628 1.00 8.88 167 LYS B C 1
ATOM 3089 O O . LYS B 1 168 ? -37.715 4.378 30.551 1.00 8.63 167 LYS B O 1
ATOM 3095 N N . SER B 1 169 ? -39.278 3.939 28.985 1.00 10.74 168 SER B N 1
ATOM 3096 C CA . SER B 1 169 ? -40.096 5.080 29.375 1.00 10.48 168 SER B CA 1
ATOM 3097 C C . SER B 1 169 ? -40.645 4.912 30.789 1.00 12.22 168 SER B C 1
ATOM 3098 O O . SER B 1 169 ? -40.678 5.872 31.564 1.00 9.75 168 SER B O 1
ATOM 3101 N N . PHE B 1 170 ? -41.092 3.705 31.139 1.00 9.37 169 PHE B N 1
ATOM 3102 C CA . PHE B 1 170 ? -41.487 3.457 32.529 1.00 10.89 169 PHE B CA 1
ATOM 3103 C C . PHE B 1 170 ? -40.330 3.644 33.499 1.00 11.06 169 PHE B C 1
ATOM 3104 O O . PHE B 1 170 ? -40.539 4.088 34.633 1.00 11.78 169 PHE B O 1
ATOM 3112 N N . ALA B 1 171 ? -39.110 3.296 33.093 1.00 8.83 170 ALA B N 1
ATOM 3113 C CA . ALA B 1 171 ? -37.966 3.516 33.981 1.00 8.97 170 ALA B CA 1
ATOM 3114 C C . ALA B 1 171 ? -37.820 4.988 34.361 1.00 10.41 170 ALA B C 1
ATOM 3115 O O . ALA B 1 171 ? -37.538 5.300 35.523 1.00 11.58 170 ALA B O 1
ATOM 3117 N N . TYR B 1 172 ? -38.023 5.913 33.406 1.00 9.46 171 TYR B N 1
ATOM 3118 C CA . TYR B 1 172 ? -37.964 7.336 33.750 1.00 9.44 171 TYR B CA 1
ATOM 3119 C C . TYR B 1 172 ? -39.035 7.695 34.768 1.00 12.97 171 TYR B C 1
ATOM 3120 O O . TYR B 1 172 ? -38.771 8.437 35.724 1.00 13.69 171 TYR B O 1
ATOM 3129 N N . GLU B 1 173 ? -40.260 7.207 34.560 1.00 11.51 172 GLU B N 1
ATOM 3130 C CA . GLU B 1 173 ? -41.366 7.588 35.437 1.00 11.22 172 GLU B CA 1
ATOM 3131 C C . GLU B 1 173 ? -41.219 6.958 36.817 1.00 16.60 172 GLU B C 1
ATOM 3132 O O . GLU B 1 173 ? -41.460 7.618 37.836 1.00 14.92 172 GLU B O 1
ATOM 3138 N N . GLY B 1 174 ? -40.799 5.690 36.878 1.00 10.89 173 GLY B N 1
ATOM 3139 C CA . GLY B 1 174 ? -40.668 5.039 38.169 1.00 11.62 173 GLY B CA 1
ATOM 3140 C C . GLY B 1 174 ? -39.460 5.479 38.966 1.00 13.81 173 GLY B C 1
ATOM 3141 O O . GLY B 1 174 ? -39.447 5.314 40.196 1.00 12.45 173 GLY B O 1
ATOM 3142 N N . ALA B 1 175 ? -38.451 6.048 38.302 1.00 11.49 174 ALA B N 1
ATOM 3143 C CA . ALA B 1 175 ? -37.221 6.389 39.000 1.00 14.39 174 ALA B CA 1
ATOM 3144 C C . ALA B 1 175 ? -37.463 7.444 40.064 1.00 19.24 174 ALA B C 1
ATOM 3145 O O . ALA B 1 175 ? -36.719 7.500 41.046 1.00 19.73 174 ALA B O 1
ATOM 3147 N N . LEU B 1 176 ? -38.509 8.265 39.888 1.00 20.43 175 LEU B N 1
ATOM 3148 C CA . LEU B 1 176 ? -38.964 9.275 40.851 1.00 25.46 175 LEU B CA 1
ATOM 3149 C C . LEU B 1 176 ? -39.481 8.670 42.142 1.00 23.90 175 LEU B C 1
ATOM 3150 O O . LEU B 1 176 ? -39.772 9.417 43.088 1.00 24.61 175 LEU B O 1
ATOM 3155 N N . ARG B 1 177 ? -39.612 7.344 42.194 1.00 17.24 176 ARG B N 1
ATOM 3156 C CA . ARG B 1 177 ? -40.009 6.627 43.394 1.00 16.85 176 ARG B CA 1
ATOM 3157 C C . ARG B 1 177 ? -39.131 5.404 43.640 1.00 15.19 176 ARG B C 1
ATOM 3158 O O . ARG B 1 177 ? -39.542 4.496 44.365 1.00 15.03 176 ARG B O 1
ATOM 3166 N N . ASN B 1 178 ? -37.924 5.364 43.061 1.00 15.62 177 ASN B N 1
ATOM 3167 C CA . ASN B 1 178 ? -37.026 4.224 43.231 1.00 15.54 177 ASN B CA 1
ATOM 3168 C C . ASN B 1 178 ? -37.685 2.925 42.771 1.00 14.37 177 ASN B C 1
ATOM 31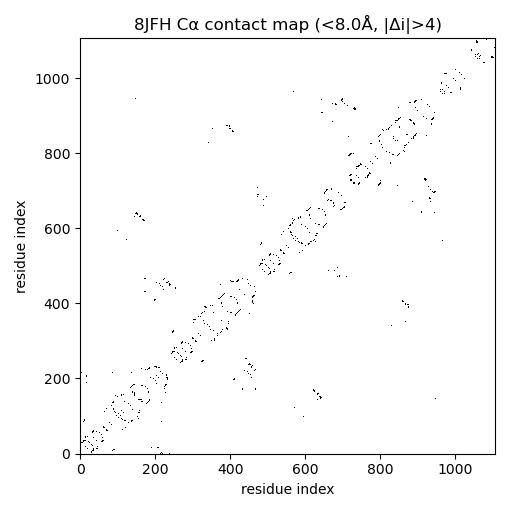69 O O . ASN B 1 178 ? -37.474 1.860 43.362 1.00 16.87 177 ASN B O 1
ATOM 3174 N N . ILE B 1 179 ? -38.508 2.994 41.723 1.00 12.18 178 ILE B N 1
ATOM 3175 C CA . ILE B 1 179 ? -39.099 1.805 41.119 1.00 10.52 178 ILE B CA 1
ATOM 3176 C C . ILE B 1 179 ? -38.349 1.526 39.827 1.00 10.51 178 ILE B C 1
ATOM 3177 O O . ILE B 1 179 ? -38.376 2.347 38.902 1.00 11.65 178 ILE B O 1
ATOM 3182 N N . ARG B 1 180 ? -37.674 0.379 39.749 1.00 9.19 179 ARG B N 1
ATOM 3183 C CA . ARG B 1 180 ? -36.857 0.090 38.573 1.00 10.52 179 ARG B CA 1
ATOM 3184 C C . ARG B 1 180 ? -37.639 -0.741 37.561 1.00 10.10 179 ARG B C 1
ATOM 3185 O O . ARG B 1 180 ? -38.455 -1.588 37.927 1.00 10.20 179 ARG B O 1
ATOM 3193 N N . PHE B 1 181 ? -37.384 -0.492 36.274 1.00 9.42 180 PHE B N 1
ATOM 3194 C CA . PHE B 1 181 ? -37.970 -1.282 35.195 1.00 8.50 180 PHE B CA 1
ATOM 3195 C C . PHE B 1 181 ? -36.870 -1.768 34.269 1.00 8.01 180 PHE B C 1
ATOM 3196 O O . PHE B 1 181 ? -36.101 -0.954 33.748 1.00 9.05 180 PHE B O 1
ATOM 3204 N N . ASN B 1 182 ? -36.831 -3.075 34.018 1.00 8.84 181 ASN B N 1
ATOM 3205 C CA . ASN B 1 182 ? -35.847 -3.656 33.116 1.00 9.07 181 ASN B CA 1
ATOM 3206 C C . ASN B 1 182 ? -36.534 -4.717 32.264 1.00 10.28 181 ASN B C 1
ATOM 3207 O O . ASN B 1 182 ? -37.574 -5.266 32.648 1.00 9.82 181 ASN B O 1
ATOM 3212 N N . SER B 1 183 ? -35.939 -5.013 31.110 1.00 8.45 182 SER B N 1
ATOM 3213 C CA . SER B 1 183 ? -36.430 -6.067 30.227 1.00 9.56 182 SER B CA 1
ATOM 3214 C C . SER B 1 183 ? -35.492 -7.269 30.209 1.00 9.35 182 SER B C 1
ATOM 3215 O O . SER B 1 183 ? -34.289 -7.160 30.477 1.00 11.17 182 SER B O 1
ATOM 3218 N N . VAL B 1 184 ? -36.054 -8.431 29.886 1.00 9.02 183 VAL B N 1
ATOM 3219 C CA . VAL B 1 184 ? -35.266 -9.639 29.663 1.00 11.31 183 VAL B CA 1
ATOM 3220 C C . VAL B 1 184 ? -35.652 -10.192 28.298 1.00 10.92 183 VAL B C 1
ATOM 3221 O O . VAL B 1 184 ? -36.843 -10.309 27.995 1.00 11.51 183 VAL B O 1
ATOM 3225 N N . THR B 1 185 ? -34.658 -10.498 27.461 1.00 9.12 184 THR B N 1
ATOM 3226 C CA . THR B 1 185 ? -34.923 -11.063 26.132 1.00 8.97 184 THR B CA 1
ATOM 3227 C C . THR B 1 185 ? -34.288 -12.442 26.047 1.00 11.53 184 THR B C 1
ATOM 3228 O O . THR B 1 185 ? -33.072 -12.565 25.810 1.00 11.79 184 THR B O 1
ATOM 3232 N N . PRO B 1 186 ? -35.059 -13.496 26.272 1.00 10.43 185 PRO B N 1
ATOM 3233 C CA . PRO B 1 186 ? -34.516 -14.851 26.181 1.00 11.97 185 PRO B CA 1
ATOM 3234 C C . PRO B 1 186 ? -34.239 -15.227 24.739 1.00 16.78 185 PRO B C 1
ATOM 3235 O O . PRO B 1 186 ? -34.871 -14.714 23.812 1.00 14.27 185 PRO B O 1
ATOM 3239 N N . GLY B 1 187 ? -33.288 -16.145 24.560 1.00 13.23 186 GLY B N 1
ATOM 3240 C CA . GLY B 1 187 ? -33.002 -16.706 23.248 1.00 10.61 186 GLY B CA 1
ATOM 3241 C C . GLY B 1 187 ? -33.791 -17.987 23.025 1.00 14.06 186 GLY B C 1
ATOM 3242 O O . GLY B 1 187 ? -35.004 -18.019 23.267 1.00 13.30 186 GLY B O 1
ATOM 3243 N N . PHE B 1 188 ? -33.119 -19.045 22.560 1.00 13.83 187 PHE B N 1
ATOM 3244 C CA . PHE B 1 188 ? -33.734 -20.362 22.408 1.00 12.93 187 PHE B CA 1
ATOM 3245 C C . PHE B 1 188 ? -33.744 -21.072 23.754 1.00 15.80 187 PHE B C 1
ATOM 3246 O O . PHE B 1 188 ? -32.699 -21.519 24.232 1.00 17.50 187 PHE B O 1
ATOM 3254 N N . ILE B 1 189 ? -34.922 -21.207 24.354 1.00 14.82 188 ILE B N 1
ATOM 3255 C CA . ILE B 1 189 ? -35.079 -21.823 25.664 1.00 13.27 188 ILE B CA 1
ATOM 3256 C C . ILE B 1 189 ? -35.859 -23.113 25.461 1.00 21.23 188 ILE B C 1
ATOM 3257 O O . ILE B 1 189 ? -36.821 -23.145 24.686 1.00 18.96 188 ILE B O 1
ATOM 3262 N N . GLU B 1 190 ? -35.444 -24.179 26.133 1.00 18.72 189 GLU B N 1
ATOM 3263 C CA . GLU B 1 190 ? -36.183 -25.431 25.957 1.00 22.38 189 GLU B CA 1
ATOM 3264 C C . GLU B 1 190 ? -37.290 -25.624 26.993 1.00 33.82 189 GLU B C 1
ATOM 3265 O O . GLU B 1 190 ? -37.519 -24.777 27.846 1.00 36.00 189 GLU B O 1
ATOM 3271 N N . TYR B 1 205 ? -29.948 -24.910 14.286 1.00 49.97 204 TYR B N 1
ATOM 3272 C CA . TYR B 1 205 ? -29.932 -23.517 14.723 1.00 50.36 204 TYR B CA 1
ATOM 3273 C C . TYR B 1 205 ? -29.051 -23.422 15.962 1.00 43.26 204 TYR B C 1
ATOM 3274 O O . TYR B 1 205 ? -28.499 -22.361 16.261 1.00 45.49 204 TYR B O 1
ATOM 3283 N N . VAL B 1 206 ? -28.939 -24.546 16.680 1.00 47.43 205 VAL B N 1
ATOM 3284 C CA . VAL B 1 206 ? -28.111 -24.618 17.880 1.00 42.19 205 VAL B CA 1
ATOM 3285 C C . VAL B 1 206 ? -26.666 -24.298 17.539 1.00 39.17 205 VAL B C 1
ATOM 3286 O O . VAL B 1 206 ? -25.905 -23.827 18.399 1.00 29.32 205 VAL B O 1
ATOM 3290 N N . LYS B 1 207 ? -26.283 -24.495 16.273 1.00 40.74 206 LYS B N 1
ATOM 3291 C CA . LYS B 1 207 ? -24.970 -24.089 15.799 1.00 38.91 206 LYS B CA 1
ATOM 3292 C C . LYS B 1 207 ? -24.823 -22.576 15.720 1.00 37.46 206 LYS B C 1
ATOM 3293 O O . LYS B 1 207 ? -23.692 -22.078 15.726 1.00 42.39 206 LYS B O 1
ATOM 3299 N N . ASN B 1 208 ? -25.930 -21.830 15.635 1.00 29.47 207 ASN B N 1
ATOM 3300 C CA . ASN B 1 208 ? -25.839 -20.383 15.752 1.00 34.02 207 ASN B CA 1
ATOM 3301 C C . ASN B 1 208 ? -25.746 -19.904 17.191 1.00 22.45 207 ASN B C 1
ATOM 3302 O O . ASN B 1 208 ? -25.566 -18.700 17.398 1.00 25.48 207 ASN B O 1
ATOM 3307 N N . ILE B 1 209 ? -25.851 -20.794 18.172 1.00 19.27 208 ILE B N 1
ATOM 3308 C CA . ILE B 1 209 ? -25.751 -20.425 19.584 1.00 14.82 208 ILE B CA 1
ATOM 3309 C C . ILE B 1 209 ? -24.310 -20.670 20.029 1.00 17.47 208 ILE B C 1
ATOM 3310 O O . ILE B 1 209 ? -23.871 -21.828 20.027 1.00 15.03 208 ILE B O 1
ATOM 3315 N N . PRO B 1 210 ? -23.554 -19.632 20.417 1.00 14.59 209 PRO B N 1
ATOM 3316 C CA . PRO B 1 210 ? -22.162 -19.868 20.840 1.00 12.67 209 PRO B CA 1
ATOM 3317 C C . PRO B 1 210 ? -22.039 -20.872 21.977 1.00 12.16 209 PRO B C 1
ATOM 3318 O O . PRO B 1 210 ? -21.151 -21.734 21.925 1.00 14.55 209 PRO B O 1
ATOM 3322 N N . LEU B 1 211 ? -22.900 -20.816 22.996 1.00 11.09 210 LEU B N 1
ATOM 3323 C CA . LEU B 1 211 ? -22.783 -21.810 24.067 1.00 11.60 210 LEU B CA 1
ATOM 3324 C C . LEU B 1 211 ? -23.170 -23.211 23.603 1.00 15.08 210 LEU B C 1
ATOM 3325 O O . LEU B 1 211 ? -22.970 -24.167 24.360 1.00 16.18 210 LEU B O 1
ATOM 3330 N N . ASN B 1 212 ? -23.730 -23.349 22.395 1.00 15.65 211 ASN B N 1
ATOM 3331 C CA . ASN B 1 212 ? -23.940 -24.652 21.746 1.00 14.21 211 ASN B CA 1
ATOM 3332 C C . ASN B 1 212 ? -24.944 -25.522 22.510 1.00 17.93 211 ASN B C 1
ATOM 3333 O O . ASN B 1 212 ? -24.826 -26.751 22.562 1.00 16.95 211 ASN B O 1
ATOM 3338 N N . ARG B 1 213 ? -25.947 -24.884 23.105 1.00 13.74 212 ARG B N 1
ATOM 3339 C CA . ARG B 1 213 ? -27.018 -25.593 23.793 1.00 15.26 212 ARG B CA 1
ATOM 3340 C C . ARG B 1 213 ? -28.201 -24.647 23.926 1.00 16.56 212 ARG B C 1
ATOM 3341 O O . ARG B 1 213 ? -28.047 -23.426 23.875 1.00 14.24 212 ARG B O 1
ATOM 3349 N N . LEU B 1 214 ? -29.383 -25.228 24.101 1.00 15.80 213 LEU B N 1
ATOM 3350 C CA . LEU B 1 214 ? -30.544 -24.433 24.474 1.00 14.55 213 LEU B CA 1
ATOM 3351 C C . LEU B 1 214 ? -30.392 -23.942 25.909 1.00 14.68 213 LEU B C 1
ATOM 3352 O O . LEU B 1 214 ? -29.762 -24.591 26.744 1.00 15.59 213 LEU B O 1
ATOM 3357 N N . GLY B 1 215 ? -31.020 -22.807 26.214 1.00 12.35 214 GLY B N 1
ATOM 3358 C CA . GLY B 1 215 ? -31.055 -22.360 27.591 1.00 11.25 214 GLY B CA 1
ATOM 3359 C C . GLY B 1 215 ? -32.129 -23.080 28.386 1.00 14.96 214 GLY B C 1
ATOM 3360 O O . GLY B 1 215 ? -33.145 -23.511 27.851 1.00 17.09 214 GLY B O 1
ATOM 3361 N N . ALA B 1 216 ? -31.881 -23.244 29.681 1.00 14.90 215 ALA B N 1
ATOM 3362 C CA . ALA B 1 216 ? -32.890 -23.805 30.572 1.00 14.74 215 ALA B CA 1
ATOM 3363 C C . ALA B 1 216 ? -33.788 -22.687 31.077 1.00 17.01 215 ALA B C 1
ATOM 3364 O O . ALA B 1 216 ? -33.345 -21.544 31.226 1.00 14.80 215 ALA B O 1
ATOM 3366 N N . ALA B 1 217 ? -35.073 -23.004 31.299 1.00 14.77 216 ALA B N 1
ATOM 3367 C CA . ALA B 1 217 ? -35.965 -21.981 31.848 1.00 13.07 216 ALA B CA 1
ATOM 3368 C C . ALA B 1 217 ? -35.402 -21.401 33.137 1.00 14.20 216 ALA B C 1
ATOM 3369 O O . ALA B 1 217 ? -35.563 -20.206 33.419 1.00 13.74 216 ALA B O 1
ATOM 3371 N N . LYS B 1 218 ? -34.737 -22.236 33.930 1.00 12.01 217 LYS B N 1
ATOM 3372 C CA . LYS B 1 218 ? -34.174 -21.764 35.185 1.00 15.16 217 LYS B CA 1
ATOM 3373 C C . LYS B 1 218 ? -33.106 -20.692 34.961 1.00 13.92 217 LYS B C 1
ATOM 3374 O O . LYS B 1 218 ? -32.942 -19.794 35.799 1.00 12.36 217 LYS B O 1
ATOM 3380 N N . GLU B 1 219 ? -32.382 -20.752 33.834 1.00 11.77 218 GLU B N 1
ATOM 3381 C CA . GLU B 1 219 ? -31.369 -19.733 33.553 1.00 10.61 218 GLU B CA 1
ATOM 3382 C C . GLU B 1 219 ? -32.013 -18.393 33.221 1.00 11.82 218 GLU B C 1
ATOM 3383 O O . GLU B 1 219 ? -31.447 -17.339 33.524 1.00 13.89 218 GLU B O 1
ATOM 3389 N N . VAL B 1 220 ? -33.208 -18.404 32.625 1.00 10.88 219 VAL B N 1
ATOM 3390 C CA . VAL B 1 220 ? -33.948 -17.157 32.466 1.00 9.85 219 VAL B CA 1
ATOM 3391 C C . VAL B 1 220 ? -34.462 -16.668 33.815 1.00 11.98 219 VAL B C 1
ATOM 3392 O O . VAL B 1 220 ? -34.379 -15.476 34.135 1.00 10.63 219 VAL B O 1
ATOM 3396 N N . ALA B 1 221 ? -35.026 -17.580 34.614 1.00 11.18 220 ALA B N 1
ATOM 3397 C CA . ALA B 1 221 ? -35.602 -17.204 35.906 1.00 12.78 220 ALA B CA 1
ATOM 3398 C C . ALA B 1 221 ? -34.579 -16.547 36.826 1.00 10.74 220 ALA B C 1
ATOM 3399 O O . ALA B 1 221 ? -34.909 -15.607 37.561 1.00 10.58 220 ALA B O 1
ATOM 3401 N N . GLU B 1 222 ? -33.337 -17.044 36.834 1.00 12.19 221 GLU B N 1
ATOM 3402 C CA . GLU B 1 222 ? -32.361 -16.477 37.755 1.00 10.32 221 GLU B CA 1
ATOM 3403 C C . GLU B 1 222 ? -31.876 -15.121 37.279 1.00 10.09 221 GLU B C 1
ATOM 3404 O O . GLU B 1 222 ? -31.514 -14.277 38.106 1.00 11.50 221 GLU B O 1
ATOM 3410 N N . ALA B 1 223 ? -31.888 -14.879 35.969 1.00 10.01 222 ALA B N 1
ATOM 3411 C CA . ALA B 1 223 ? -31.610 -13.528 35.492 1.00 10.77 222 ALA B CA 1
ATOM 3412 C C . ALA B 1 223 ? -32.727 -12.576 35.898 1.00 13.36 222 ALA B C 1
ATOM 3413 O O . ALA B 1 223 ? -32.461 -11.451 36.331 1.00 10.61 222 ALA B O 1
ATOM 3415 N N . VAL B 1 224 ? -33.984 -13.014 35.759 1.00 10.02 223 VAL B N 1
ATOM 3416 C CA . VAL B 1 224 ? -35.114 -12.216 36.245 1.00 9.24 223 VAL B CA 1
ATOM 3417 C C . VAL B 1 224 ? -34.966 -11.940 37.742 1.00 10.47 223 VAL B C 1
ATOM 3418 O O . VAL B 1 224 ? -35.169 -10.811 38.209 1.00 10.59 223 VAL B O 1
ATOM 3422 N N . ALA B 1 225 ? -34.591 -12.955 38.511 1.00 11.76 224 ALA B N 1
ATOM 3423 C CA . ALA B 1 225 ? -34.430 -12.774 39.952 1.00 8.26 224 ALA B CA 1
ATOM 3424 C C . ALA B 1 225 ? -33.392 -11.700 40.258 1.00 10.72 224 ALA B C 1
ATOM 3425 O O . ALA B 1 225 ? -33.598 -10.866 41.142 1.00 10.42 224 ALA B O 1
ATOM 3427 N N . PHE B 1 226 ? -32.267 -11.713 39.542 1.00 9.95 225 PHE B N 1
ATOM 3428 C CA . PHE B 1 226 ? -31.247 -10.690 39.761 1.00 8.44 225 PHE B CA 1
ATOM 3429 C C . PHE B 1 226 ? -31.810 -9.285 39.559 1.00 11.02 225 PHE B C 1
ATOM 3430 O O . PHE B 1 226 ? -31.509 -8.372 40.338 1.00 10.16 225 PHE B O 1
ATOM 3438 N N . LEU B 1 227 ? -32.612 -9.090 38.511 1.00 8.75 226 LEU B N 1
ATOM 3439 C CA . LEU B 1 227 ? -33.120 -7.751 38.210 1.00 9.70 226 LEU B CA 1
ATOM 3440 C C . LEU B 1 227 ? -34.169 -7.305 39.222 1.00 12.01 226 LEU B C 1
ATOM 3441 O O . LEU B 1 227 ? -34.333 -6.100 39.436 1.00 9.34 226 LEU B O 1
ATOM 3446 N N . LEU B 1 228 ? -34.889 -8.253 39.844 1.00 10.79 227 LEU B N 1
ATOM 3447 C CA . LEU B 1 228 ? -35.781 -7.911 40.952 1.00 9.21 227 LEU B CA 1
ATOM 3448 C C . LEU B 1 228 ? -35.001 -7.651 42.231 1.00 11.11 227 LEU B C 1
ATOM 3449 O O . LEU B 1 228 ? -35.403 -6.792 43.036 1.00 12.44 227 LEU B O 1
ATOM 3454 N N . SER B 1 229 ? -33.878 -8.353 42.410 1.00 9.77 228 SER B N 1
ATOM 3455 C CA . SER B 1 229 ? -33.164 -8.347 43.683 1.00 9.34 228 SER B CA 1
ATOM 3456 C C . SER B 1 229 ? -32.504 -7.001 43.974 1.00 11.45 228 SER B C 1
ATOM 3457 O O . SER B 1 229 ? -32.339 -6.136 43.104 1.00 10.91 228 SER B O 1
ATOM 3460 N N . ASP B 1 230 ? -32.131 -6.826 45.250 1.00 9.57 229 ASP B N 1
ATOM 3461 C CA . ASP B 1 230 ? -31.400 -5.629 45.646 1.00 11.38 229 ASP B CA 1
ATOM 3462 C C . ASP B 1 230 ? -30.052 -5.537 44.956 1.00 11.65 229 ASP B C 1
ATOM 3463 O O . ASP B 1 230 ? -29.431 -4.470 44.971 1.00 11.70 229 ASP B O 1
ATOM 3468 N N . HIS B 1 231 ? -29.557 -6.641 44.393 1.00 9.66 230 HIS B N 1
ATOM 3469 C CA . HIS B 1 231 ? -28.217 -6.624 43.805 1.00 11.28 230 HIS B CA 1
ATOM 3470 C C . HIS B 1 231 ? -28.152 -5.812 42.523 1.00 12.76 230 HIS B C 1
ATOM 3471 O O . HIS B 1 231 ? -27.046 -5.492 42.061 1.00 14.02 230 HIS B O 1
ATOM 3478 N N . SER B 1 232 ? -29.305 -5.503 41.920 1.00 12.95 231 SER B N 1
ATOM 3479 C CA . SER B 1 232 ? -29.376 -4.696 40.706 1.00 10.69 231 SER B CA 1
ATOM 3480 C C . SER B 1 232 ? -29.924 -3.293 40.991 1.00 11.55 231 SER B C 1
ATOM 3481 O O . SER B 1 232 ? -30.523 -2.672 40.110 1.00 10.55 231 SER B O 1
ATOM 3484 N N . SER B 1 233 ? -29.690 -2.760 42.204 1.00 9.43 232 SER B N 1
ATOM 3485 C CA . SER B 1 233 ? -30.388 -1.558 42.668 1.00 11.15 232 SER B CA 1
ATOM 3486 C C . SER B 1 233 ? -30.035 -0.284 41.891 1.00 13.11 232 SER B C 1
ATOM 3487 O O . SER B 1 233 ? -30.789 0.698 41.969 1.00 12.78 232 SER B O 1
ATOM 3490 N N . TYR B 1 234 ? -28.931 -0.257 41.150 1.00 11.21 233 TYR B N 1
ATOM 3491 C CA . TYR B 1 234 ? -28.608 0.881 40.292 1.00 10.91 233 TYR B CA 1
ATOM 3492 C C . TYR B 1 234 ? -28.847 0.580 38.809 1.00 12.17 233 TYR B C 1
ATOM 3493 O O . TYR B 1 234 ? -28.292 1.264 37.937 1.00 14.06 233 TYR B O 1
ATOM 3502 N N . ILE B 1 235 ? -29.618 -0.458 38.493 1.00 8.84 234 ILE B N 1
ATOM 3503 C CA . ILE B 1 235 ? -29.834 -0.865 37.107 1.00 8.78 234 ILE B CA 1
ATOM 3504 C C . ILE B 1 235 ? -31.295 -0.594 36.777 1.00 7.95 234 ILE B C 1
ATOM 3505 O O . ILE B 1 235 ? -32.194 -1.193 37.379 1.00 10.49 234 ILE B O 1
ATOM 3510 N N . THR B 1 236 ? -31.533 0.311 35.835 1.00 10.16 235 THR B N 1
ATOM 3511 C CA . THR B 1 236 ? -32.897 0.561 35.394 1.00 10.29 235 THR B CA 1
ATOM 3512 C C . THR B 1 236 ? -32.846 1.046 33.953 1.00 12.33 235 THR B C 1
ATOM 3513 O O . THR B 1 236 ? -31.882 1.708 33.544 1.00 9.68 235 THR B O 1
ATOM 3517 N N . GLY B 1 237 ? -33.886 0.708 33.184 1.00 7.66 236 GLY B N 1
ATOM 3518 C CA . GLY B 1 237 ? -33.896 1.029 31.761 1.00 10.69 236 GLY B CA 1
ATOM 3519 C C . GLY B 1 237 ? -33.010 0.136 30.915 1.00 11.68 236 GLY B C 1
ATOM 3520 O O . GLY B 1 237 ? -32.728 0.462 29.751 1.00 10.21 236 GLY B O 1
ATOM 3521 N N . GLU B 1 238 ? -32.602 -1.004 31.443 1.00 9.17 237 GLU B N 1
ATOM 3522 C CA . GLU B 1 238 ? -31.700 -1.925 30.765 1.00 9.05 237 GLU B CA 1
ATOM 3523 C C . GLU B 1 238 ? -32.479 -3.091 30.160 1.00 11.16 237 GLU B C 1
ATOM 3524 O O . GLU B 1 238 ? -33.568 -3.432 30.616 1.00 10.98 237 GLU B O 1
ATOM 3530 N N . THR B 1 239 ? -31.907 -3.701 29.113 1.00 7.86 238 THR B N 1
ATOM 3531 C CA . THR B 1 239 ? -32.422 -4.926 28.513 1.00 8.83 238 THR B CA 1
ATOM 3532 C C . THR B 1 239 ? -31.347 -5.992 28.638 1.00 11.36 238 THR B C 1
ATOM 3533 O O . THR B 1 239 ? -30.253 -5.839 28.082 1.00 14.95 238 THR B O 1
ATOM 3537 N N . LEU B 1 240 ? -31.654 -7.056 29.361 1.00 8.92 239 LEU B N 1
ATOM 3538 C CA . LEU B 1 240 ? -30.696 -8.119 29.660 1.00 9.75 239 LEU B CA 1
ATOM 3539 C C . LEU B 1 240 ? -30.968 -9.289 28.724 1.00 11.92 239 LEU B C 1
ATOM 3540 O O . LEU B 1 240 ? -32.019 -9.944 28.815 1.00 11.19 239 LEU B O 1
ATOM 3545 N N . LYS B 1 241 ? -30.029 -9.546 27.828 1.00 10.16 240 LYS B N 1
ATOM 3546 C CA . LYS B 1 241 ? -30.146 -10.661 26.899 1.00 12.06 240 LYS B CA 1
ATOM 3547 C C . LYS B 1 241 ? -29.759 -11.955 27.589 1.00 11.84 240 LYS B C 1
ATOM 3548 O O . LYS B 1 241 ? -28.709 -12.030 28.237 1.00 11.11 240 LYS B O 1
ATOM 3554 N N . VAL B 1 242 ? -30.610 -12.973 27.455 1.00 10.44 241 VAL B N 1
ATOM 3555 C CA . VAL B 1 242 ? -30.332 -14.293 28.012 1.00 8.84 241 VAL B CA 1
ATOM 3556 C C . VAL B 1 242 ? -30.423 -15.315 26.880 1.00 11.32 241 VAL B C 1
ATOM 3557 O O . VAL B 1 242 ? -31.411 -16.054 26.750 1.00 11.81 241 VAL B O 1
ATOM 3561 N N . ASN B 1 243 ? -29.378 -15.377 26.051 1.00 9.92 242 ASN B N 1
ATOM 3562 C CA . ASN B 1 243 ? -29.518 -16.108 24.800 1.00 11.71 242 ASN B CA 1
ATOM 3563 C C . ASN B 1 243 ? -28.278 -16.919 24.432 1.00 13.56 242 ASN B C 1
ATOM 3564 O O . ASN B 1 243 ? -28.161 -17.352 23.282 1.00 11.19 242 ASN B O 1
ATOM 3569 N N . GLY B 1 244 ? -27.353 -17.134 25.365 1.00 11.48 243 GLY B N 1
ATOM 3570 C CA . GLY B 1 244 ? -26.163 -17.934 25.094 1.00 11.42 243 GLY B CA 1
ATOM 3571 C C . GLY B 1 244 ? -25.225 -17.369 24.051 1.00 13.36 243 GLY B C 1
ATOM 3572 O O . GLY B 1 244 ? -24.414 -18.121 23.486 1.00 12.04 243 GLY B O 1
ATOM 3573 N N . GLY B 1 245 ? -25.301 -16.057 23.790 1.00 11.57 244 GLY B N 1
ATOM 3574 C CA . GLY B 1 245 ? -24.496 -15.407 22.781 1.00 10.61 244 GLY B CA 1
ATOM 3575 C C . GLY B 1 245 ? -25.115 -15.364 21.404 1.00 13.08 244 GLY B C 1
ATOM 3576 O O . GLY B 1 245 ? -24.463 -14.871 20.467 1.00 13.55 244 GLY B O 1
ATOM 3577 N N . LEU B 1 246 ? -26.342 -15.876 21.256 1.00 15.07 245 LEU B N 1
ATOM 3578 C CA . LEU B 1 246 ? -27.046 -15.859 19.971 1.00 14.37 245 LEU B CA 1
ATOM 3579 C C . LEU B 1 246 ? -27.047 -14.469 19.348 1.00 19.52 245 LEU B C 1
ATOM 3580 O O . LEU B 1 246 ? -26.857 -14.318 18.135 1.00 17.28 245 LEU B O 1
ATOM 3585 N N . TYR B 1 247 ? -27.327 -13.453 20.153 1.00 13.13 246 TYR B N 1
ATOM 3586 C CA . TYR B 1 247 ? -27.234 -12.055 19.744 1.00 17.99 246 TYR B CA 1
ATOM 3587 C C . TYR B 1 247 ? -26.400 -11.304 20.768 1.00 17.92 246 TYR B C 1
ATOM 3588 O O . TYR B 1 247 ? -26.618 -11.449 21.972 1.00 15.79 246 TYR B O 1
ATOM 3597 N N . MET B 1 248 ? -25.450 -10.508 20.284 1.00 15.88 247 MET B N 1
ATOM 3598 C CA . MET B 1 248 ? -24.614 -9.650 21.141 1.00 20.06 247 MET B CA 1
ATOM 3599 C C . MET B 1 248 ? -24.706 -8.189 20.704 1.00 29.35 247 MET B C 1
ATOM 3600 O O . MET B 1 248 ? -24.842 -7.931 19.507 1.00 29.26 247 MET B O 1
ATOM 3605 N N . SER C 1 1 ? -26.423 11.828 -7.244 1.00 26.23 0 SER C N 1
ATOM 3606 C CA . SER C 1 1 ? -25.362 12.730 -6.813 1.00 29.32 0 SER C CA 1
ATOM 3607 C C . SER C 1 1 ? -25.696 13.336 -5.459 1.00 23.99 0 SER C C 1
ATOM 3608 O O . SER C 1 1 ? -26.812 13.165 -4.955 1.00 21.01 0 SER C O 1
ATOM 3611 N N . MET C 1 2 ? -24.738 14.044 -4.861 1.00 21.03 1 MET C N 1
ATOM 3612 C CA . MET C 1 2 ? -24.994 14.709 -3.588 1.00 19.96 1 MET C CA 1
ATOM 3613 C C . MET C 1 2 ? -24.349 16.085 -3.553 1.00 18.09 1 MET C C 1
ATOM 3614 O O . MET C 1 2 ? -23.368 16.362 -4.246 1.00 19.80 1 MET C O 1
ATOM 3619 N N . GLN C 1 3 ? -24.917 16.933 -2.701 1.00 18.07 2 GLN C N 1
ATOM 3620 C CA . GLN C 1 3 ? -24.516 18.330 -2.566 1.00 15.24 2 GLN C CA 1
ATOM 3621 C C . GLN C 1 3 ? -23.454 18.498 -1.486 1.00 16.64 2 GLN C C 1
ATOM 3622 O O . GLN C 1 3 ? -23.610 17.982 -0.376 1.00 15.27 2 GLN C O 1
ATOM 3628 N N . PHE C 1 4 ? -22.396 19.256 -1.801 1.00 13.46 3 PHE C N 1
ATOM 3629 C CA . PHE C 1 4 ? -21.290 19.523 -0.883 1.00 15.57 3 PHE C CA 1
ATOM 3630 C C . PHE C 1 4 ? -21.020 21.016 -0.855 1.00 20.71 3 PHE C C 1
ATOM 3631 O O . PHE C 1 4 ? -20.725 21.607 -1.900 1.00 18.75 3 PHE C O 1
ATOM 3639 N N . THR C 1 5 ? -21.061 21.608 0.342 1.00 18.15 4 THR C N 1
ATOM 3640 C CA . THR C 1 5 ? -20.577 22.980 0.511 1.00 17.58 4 THR C CA 1
ATOM 3641 C C . THR C 1 5 ? -19.052 23.053 0.518 1.00 18.86 4 THR C C 1
ATOM 3642 O O . THR C 1 5 ? -18.479 24.052 0.055 1.00 18.06 4 THR C O 1
ATOM 3646 N N . GLY C 1 6 ? -18.377 22.021 1.035 1.00 14.14 5 GLY C N 1
ATOM 3647 C CA . GLY C 1 6 ? -16.927 21.985 1.027 1.00 13.75 5 GLY C CA 1
ATOM 3648 C C . GLY C 1 6 ? -16.375 21.619 -0.344 1.00 18.54 5 GLY C C 1
ATOM 3649 O O . GLY C 1 6 ? -17.108 21.162 -1.215 1.00 18.42 5 GLY C O 1
ATOM 3650 N N . LYS C 1 7 ? -15.062 21.819 -0.516 1.00 15.32 6 LYS C N 1
ATOM 3651 C CA . LYS C 1 7 ? -14.426 21.707 -1.828 1.00 18.39 6 LYS C CA 1
ATOM 3652 C C . LYS C 1 7 ? -13.426 20.576 -1.979 1.00 16.18 6 LYS C C 1
ATOM 3653 O O . LYS C 1 7 ? -13.161 20.177 -3.122 1.00 15.55 6 LYS C O 1
ATOM 3659 N N . ASN C 1 8 ? -12.862 20.054 -0.889 1.00 14.17 7 ASN C N 1
ATOM 3660 C CA . ASN C 1 8 ? -11.813 19.054 -1.024 1.00 12.73 7 ASN C CA 1
ATOM 3661 C C . ASN C 1 8 ? -11.892 18.055 0.119 1.00 14.15 7 ASN C C 1
ATOM 3662 O O . ASN C 1 8 ? -12.509 18.302 1.159 1.00 13.45 7 ASN C O 1
ATOM 3667 N N . VAL C 1 9 ? -11.200 16.943 -0.065 1.00 12.63 8 VAL C N 1
ATOM 3668 C CA . VAL C 1 9 ? -11.263 15.844 0.887 1.00 11.99 8 VAL C CA 1
ATOM 3669 C C . VAL C 1 9 ? -9.922 15.131 0.879 1.00 13.82 8 VAL C C 1
ATOM 3670 O O . VAL C 1 9 ? -9.293 14.983 -0.169 1.00 13.75 8 VAL C O 1
ATOM 3674 N N . LEU C 1 10 ? -9.477 14.708 2.056 1.00 11.55 9 LEU C N 1
ATOM 3675 C CA . LEU C 1 10 ? -8.320 13.838 2.184 1.00 10.75 9 LEU C CA 1
ATOM 3676 C C . LEU C 1 10 ? -8.826 12.453 2.561 1.00 13.19 9 LEU C C 1
ATOM 3677 O O . LEU C 1 10 ? -9.650 12.327 3.474 1.00 11.62 9 LEU C O 1
ATOM 3682 N N . ILE C 1 11 ? -8.335 11.426 1.867 1.00 12.75 10 ILE C N 1
ATOM 3683 C CA . ILE C 1 11 ? -8.727 10.036 2.098 1.00 13.62 10 ILE C CA 1
ATOM 3684 C C . ILE C 1 11 ? -7.470 9.261 2.471 1.00 14.40 10 ILE C C 1
ATOM 3685 O O . ILE C 1 11 ? -6.573 9.103 1.640 1.00 12.52 10 ILE C O 1
ATOM 3690 N N . THR C 1 12 ? -7.379 8.777 3.707 1.00 12.22 11 THR C N 1
ATOM 3691 C CA . THR C 1 12 ? -6.194 7.993 4.041 1.00 13.38 11 THR C CA 1
ATOM 3692 C C . THR C 1 12 ? -6.330 6.553 3.538 1.00 16.78 11 THR C C 1
ATOM 3693 O O . THR C 1 12 ? -7.436 6.025 3.377 1.00 13.67 11 THR C O 1
ATOM 3697 N N . GLY C 1 13 ? -5.186 5.940 3.228 1.00 15.41 12 GLY C N 1
ATOM 3698 C CA . GLY C 1 13 ? -5.161 4.618 2.610 1.00 17.44 12 GLY C CA 1
ATOM 3699 C C . GLY C 1 13 ? -6.013 4.505 1.356 1.00 28.17 12 GLY C C 1
ATOM 3700 O O . GLY C 1 13 ? -6.867 3.615 1.227 1.00 24.62 12 GLY C O 1
ATOM 3701 N N . ALA C 1 14 ? -5.787 5.409 0.412 1.00 21.72 13 ALA C N 1
ATOM 3702 C CA . ALA C 1 14 ? -6.710 5.605 -0.691 1.00 20.88 13 ALA C CA 1
ATOM 3703 C C . ALA C 1 14 ? -6.252 4.959 -1.992 1.00 19.13 13 ALA C C 1
ATOM 3704 O O . ALA C 1 14 ? -6.899 5.166 -3.024 1.00 21.21 13 ALA C O 1
ATOM 3706 N N . SER C 1 15 ? -5.169 4.173 -1.971 1.00 29.34 14 SER C N 1
ATOM 3707 C CA . SER C 1 15 ? -4.597 3.676 -3.223 1.00 28.73 14 SER C CA 1
ATOM 3708 C C . SER C 1 15 ? -5.476 2.616 -3.872 1.00 31.92 14 SER C C 1
ATOM 3709 O O . SER C 1 15 ? -5.562 2.553 -5.104 1.00 28.58 14 SER C O 1
ATOM 3712 N N . LYS C 1 16 ? -6.104 1.752 -3.073 1.00 30.27 15 LYS C N 1
ATOM 3713 C CA . LYS C 1 16 ? -6.756 0.566 -3.612 1.00 31.40 15 LYS C CA 1
ATOM 3714 C C . LYS C 1 16 ? -8.107 0.352 -2.950 1.00 32.81 15 LYS C C 1
ATOM 3715 O O . LYS C 1 16 ? -8.475 1.045 -2.001 1.00 29.83 15 LYS C O 1
ATOM 3721 N N . GLY C 1 17 ? -8.844 -0.631 -3.472 1.00 29.89 16 GLY C N 1
ATOM 3722 C CA . GLY C 1 17 ? -10.039 -1.131 -2.806 1.00 25.55 16 GLY C CA 1
ATOM 3723 C C . GLY C 1 17 ? -11.056 -0.050 -2.493 1.00 27.32 16 GLY C C 1
ATOM 3724 O O . GLY C 1 17 ? -11.353 0.823 -3.319 1.00 25.95 16 GLY C O 1
ATOM 3725 N N . ILE C 1 18 ? -11.616 -0.127 -1.278 1.00 23.95 17 ILE C N 1
ATOM 3726 C CA . ILE C 1 18 ? -12.615 0.843 -0.839 1.00 27.12 17 ILE C CA 1
ATOM 3727 C C . ILE C 1 18 ? -12.060 2.256 -0.938 1.00 23.28 17 ILE C C 1
ATOM 3728 O O . ILE C 1 18 ? -12.738 3.166 -1.417 1.00 17.08 17 ILE C O 1
ATOM 3733 N N . GLY C 1 19 ? -10.813 2.456 -0.494 1.00 22.96 18 GLY C N 1
ATOM 3734 C CA . GLY C 1 19 ? -10.242 3.799 -0.480 1.00 18.89 18 GLY C CA 1
ATOM 3735 C C . GLY C 1 19 ? -10.192 4.435 -1.855 1.00 21.83 18 GLY C C 1
ATOM 3736 O O . GLY C 1 19 ? -10.543 5.611 -2.018 1.00 18.23 18 GLY C O 1
ATOM 3737 N N . ALA C 1 20 ? -9.768 3.664 -2.868 1.00 22.38 19 ALA C N 1
ATOM 3738 C CA . ALA C 1 20 ? -9.692 4.191 -4.231 1.00 21.06 19 ALA C CA 1
ATOM 3739 C C . ALA C 1 20 ? -11.073 4.517 -4.780 1.00 20.87 19 ALA C C 1
ATOM 3740 O O . ALA C 1 20 ? -11.252 5.532 -5.466 1.00 19.12 19 ALA C O 1
ATOM 3742 N N . GLU C 1 21 ? -12.056 3.653 -4.510 1.00 17.71 20 GLU C N 1
ATOM 3743 C CA . GLU C 1 21 ? -13.420 3.925 -4.950 1.00 16.95 20 GLU C CA 1
ATOM 3744 C C . GLU C 1 21 ? -14.026 5.116 -4.216 1.00 15.00 20 GLU C C 1
ATOM 3745 O O . GLU C 1 21 ? -14.822 5.861 -4.796 1.00 17.88 20 GLU C O 1
ATOM 3751 N N . ILE C 1 22 ? -13.698 5.303 -2.932 1.00 13.62 21 ILE C N 1
ATOM 3752 C CA . ILE C 1 22 ? -14.102 6.537 -2.261 1.00 13.83 21 ILE C CA 1
ATOM 3753 C C . ILE C 1 22 ? -13.562 7.747 -3.012 1.00 15.38 21 ILE C C 1
ATOM 3754 O O . ILE C 1 22 ? -14.296 8.703 -3.305 1.00 12.90 21 ILE C O 1
ATOM 3759 N N . ALA C 1 23 ? -12.264 7.719 -3.337 1.00 15.17 22 ALA C N 1
ATOM 3760 C CA . ALA C 1 23 ? -11.659 8.813 -4.091 1.00 16.99 22 ALA C CA 1
ATOM 3761 C C . ALA C 1 23 ? -12.358 9.003 -5.429 1.00 14.15 22 ALA C C 1
ATOM 3762 O O . ALA C 1 23 ? -12.689 10.129 -5.822 1.00 14.59 22 ALA C O 1
ATOM 3764 N N . ARG C 1 24 ? -12.601 7.897 -6.137 1.00 17.28 23 ARG C N 1
ATOM 3765 C CA . ARG C 1 24 ? -13.277 7.942 -7.430 1.00 15.64 23 ARG C CA 1
ATOM 3766 C C . ARG C 1 24 ? -14.674 8.542 -7.298 1.00 16.96 23 ARG C C 1
ATOM 3767 O O . ARG C 1 24 ? -15.058 9.447 -8.051 1.00 16.41 23 ARG C O 1
ATOM 3775 N N . THR C 1 25 ? -15.455 8.048 -6.331 1.00 15.83 24 THR C N 1
ATOM 3776 C CA . THR C 1 25 ? -16.801 8.572 -6.123 1.00 12.68 24 THR C CA 1
ATOM 3777 C C . THR C 1 25 ? -16.783 10.055 -5.747 1.00 15.31 24 THR C C 1
ATOM 3778 O O . THR C 1 25 ? -17.509 10.866 -6.333 1.00 14.02 24 THR C O 1
ATOM 3782 N N . LEU C 1 26 ? -15.965 10.434 -4.766 1.00 13.50 25 LEU C N 1
ATOM 3783 C CA . LEU C 1 26 ? -15.991 11.824 -4.319 1.00 11.87 25 LEU C CA 1
ATOM 3784 C C . LEU C 1 26 ? -15.464 12.763 -5.399 1.00 13.92 25 LEU C C 1
ATOM 3785 O O . LEU C 1 26 ? -15.968 13.885 -5.544 1.00 17.73 25 LEU C O 1
ATOM 3790 N N . ALA C 1 27 ? -14.487 12.316 -6.191 1.00 11.63 26 ALA C N 1
ATOM 3791 C CA . ALA C 1 27 ? -14.014 13.154 -7.292 1.00 12.29 26 ALA C CA 1
ATOM 3792 C C . ALA C 1 27 ? -15.103 13.348 -8.349 1.00 16.71 26 ALA C C 1
ATOM 3793 O O . ALA C 1 27 ? -15.247 14.445 -8.904 1.00 15.48 26 ALA C O 1
ATOM 3795 N N . SER C 1 28 ? -15.909 12.312 -8.615 1.00 14.96 27 SER C N 1
ATOM 3796 C CA . SER C 1 28 ? -16.983 12.449 -9.596 1.00 16.90 27 SER C CA 1
ATOM 3797 C C . SER C 1 28 ? -18.098 13.377 -9.113 1.00 20.91 27 SER C C 1
ATOM 3798 O O . SER C 1 28 ? -18.858 13.895 -9.938 1.00 19.52 27 SER C O 1
ATOM 3801 N N . MET C 1 29 ? -18.208 13.594 -7.801 1.00 16.49 28 MET C N 1
ATOM 3802 C CA . MET C 1 29 ? -19.133 14.534 -7.182 1.00 16.55 28 MET C CA 1
ATOM 3803 C C . MET C 1 29 ? -18.574 15.952 -7.089 1.00 16.36 28 MET C C 1
ATOM 3804 O O . MET C 1 29 ? -19.233 16.825 -6.519 1.00 16.81 28 MET C O 1
ATOM 3809 N N . GLY C 1 30 ? -17.388 16.208 -7.641 1.00 17.18 29 GLY C N 1
ATOM 3810 C CA . GLY C 1 30 ? -16.847 17.548 -7.731 1.00 16.60 29 GLY C CA 1
ATOM 3811 C C . GLY C 1 30 ? -15.836 17.944 -6.673 1.00 17.75 29 GLY C C 1
ATOM 3812 O O . GLY C 1 30 ? -15.337 19.076 -6.721 1.00 18.79 29 GLY C O 1
ATOM 3813 N N . LEU C 1 31 ? -15.509 17.068 -5.722 1.00 14.05 30 LEU C N 1
ATOM 3814 C CA . LEU C 1 31 ? -14.482 17.412 -4.749 1.00 11.21 30 LEU C CA 1
ATOM 3815 C C . LEU C 1 31 ? -13.092 17.187 -5.338 1.00 11.92 30 LEU C C 1
ATOM 3816 O O . LEU C 1 31 ? -12.870 16.269 -6.136 1.00 12.34 30 LEU C O 1
ATOM 3821 N N . LYS C 1 32 ? -12.148 18.038 -4.942 1.00 14.78 31 LYS C N 1
ATOM 3822 C CA . LYS C 1 32 ? -10.746 17.726 -5.187 1.00 13.21 31 LYS C CA 1
ATOM 3823 C C . LYS C 1 32 ? -10.319 16.667 -4.185 1.00 13.25 31 LYS C C 1
ATOM 3824 O O . LYS C 1 32 ? -10.447 16.881 -2.978 1.00 13.46 31 LYS C O 1
ATOM 3830 N N . VAL C 1 33 ? -9.831 15.528 -4.662 1.00 13.60 32 VAL C N 1
ATOM 3831 C CA . VAL C 1 33 ? -9.528 14.407 -3.775 1.00 12.90 32 VAL C CA 1
ATOM 3832 C C . VAL C 1 33 ? -8.027 14.300 -3.586 1.00 12.77 32 VAL C C 1
ATOM 3833 O O . VAL C 1 33 ? -7.258 14.341 -4.555 1.00 12.88 32 VAL C O 1
ATOM 3837 N N . TRP C 1 34 ? -7.620 14.164 -2.332 1.00 12.93 33 TRP C N 1
ATOM 3838 C CA . TRP C 1 34 ? -6.233 13.904 -1.970 1.00 13.60 33 TRP C CA 1
ATOM 3839 C C . TRP C 1 34 ? -6.070 12.427 -1.616 1.00 16.88 33 TRP C C 1
ATOM 3840 O O . TRP C 1 34 ? -6.663 11.943 -0.642 1.00 13.10 33 TRP C O 1
ATOM 3851 N N . ILE C 1 35 ? -5.269 11.725 -2.415 1.00 13.33 34 ILE C N 1
ATOM 3852 C CA . ILE C 1 35 ? -5.080 10.282 -2.354 1.00 14.41 34 ILE C CA 1
ATOM 3853 C C . ILE C 1 35 ? -3.826 10.026 -1.528 1.00 15.50 34 ILE C C 1
ATOM 3854 O O . ILE C 1 35 ? -2.704 10.189 -2.013 1.00 16.12 34 ILE C O 1
ATOM 3859 N N . ASN C 1 36 ? -4.016 9.652 -0.265 1.00 13.64 35 ASN C N 1
ATOM 3860 C CA . ASN C 1 36 ? -2.921 9.210 0.598 1.00 15.72 35 ASN C CA 1
ATOM 3861 C C . ASN C 1 36 ? -2.445 7.804 0.296 1.00 20.34 35 ASN C C 1
ATOM 3862 O O . ASN C 1 36 ? -3.254 6.890 0.169 1.00 17.88 35 ASN C O 1
ATOM 3867 N N . TYR C 1 37 ? -1.122 7.633 0.211 1.00 19.89 36 TYR C N 1
ATOM 3868 C CA . TYR C 1 37 ? -0.491 6.319 0.195 1.00 21.99 36 TYR C CA 1
ATOM 3869 C C . TYR C 1 37 ? 0.731 6.366 1.106 1.00 21.81 36 TYR C C 1
ATOM 3870 O O . TYR C 1 37 ? 1.276 7.439 1.381 1.00 18.68 36 TYR C O 1
ATOM 3879 N N . ARG C 1 38 ? 1.178 5.191 1.550 1.00 24.36 37 ARG C N 1
ATOM 3880 C CA . ARG C 1 38 ? 2.295 5.097 2.490 1.00 28.21 37 ARG C CA 1
ATOM 3881 C C . ARG C 1 38 ? 3.611 4.654 1.857 1.00 28.93 37 ARG C C 1
ATOM 3882 O O . ARG C 1 38 ? 4.657 5.222 2.179 1.00 30.50 37 ARG C O 1
ATOM 3890 N N . SER C 1 39 ? 3.599 3.669 0.958 1.00 40.13 38 SER C N 1
ATOM 3891 C CA . SER C 1 39 ? 4.853 3.076 0.489 1.00 46.09 38 SER C CA 1
ATOM 3892 C C . SER C 1 39 ? 5.048 3.121 -1.032 1.00 46.78 38 SER C C 1
ATOM 3893 O O . SER C 1 39 ? 5.798 3.968 -1.531 1.00 48.77 38 SER C O 1
ATOM 3896 N N . ASN C 1 40 ? 4.402 2.217 -1.777 1.00 45.68 39 ASN C N 1
ATOM 3897 C CA . ASN C 1 40 ? 4.531 2.174 -3.234 1.00 47.63 39 ASN C CA 1
ATOM 3898 C C . ASN C 1 40 ? 3.615 3.208 -3.884 1.00 36.24 39 ASN C C 1
ATOM 3899 O O . ASN C 1 40 ? 2.398 3.164 -3.701 1.00 41.53 39 ASN C O 1
ATOM 3904 N N . ALA C 1 41 ? 4.195 4.098 -4.684 1.00 26.35 40 ALA C N 1
ATOM 3905 C CA . ALA C 1 41 ? 3.460 5.215 -5.263 1.00 26.80 40 ALA C CA 1
ATOM 3906 C C . ALA C 1 41 ? 2.699 4.869 -6.541 1.00 28.66 40 ALA C C 1
ATOM 3907 O O . ALA C 1 41 ? 1.808 5.630 -6.931 1.00 25.51 40 ALA C O 1
ATOM 3909 N N . GLU C 1 42 ? 3.008 3.745 -7.198 1.00 32.48 41 GLU C N 1
ATOM 3910 C CA . GLU C 1 42 ? 2.550 3.571 -8.579 1.00 36.40 41 GLU C CA 1
ATOM 3911 C C . GLU C 1 42 ? 1.035 3.424 -8.680 1.00 22.68 41 GLU C C 1
ATOM 3912 O O . GLU C 1 42 ? 0.424 3.962 -9.611 1.00 26.72 41 GLU C O 1
ATOM 3918 N N . VAL C 1 43 ? 0.404 2.712 -7.745 1.00 25.10 42 VAL C N 1
ATOM 3919 C CA . VAL C 1 43 ? -1.044 2.552 -7.819 1.00 23.52 42 VAL C CA 1
ATOM 3920 C C . VAL C 1 43 ? -1.750 3.875 -7.528 1.00 23.54 42 VAL C C 1
ATOM 3921 O O . VAL C 1 43 ? -2.748 4.223 -8.182 1.00 20.32 42 VAL C O 1
ATOM 3925 N N . ALA C 1 44 ? -1.248 4.643 -6.555 1.00 22.42 43 ALA C N 1
ATOM 3926 C CA . ALA C 1 44 ? -1.861 5.940 -6.279 1.00 20.71 43 ALA C CA 1
ATOM 3927 C C . ALA C 1 44 ? -1.698 6.882 -7.464 1.00 23.67 43 ALA C C 1
ATOM 3928 O O . ALA C 1 44 ? -2.637 7.602 -7.826 1.00 15.41 43 ALA C O 1
ATOM 3930 N N . ASP C 1 45 ? -0.509 6.895 -8.077 1.00 19.29 44 ASP C N 1
ATOM 3931 C CA . ASP C 1 45 ? -0.297 7.746 -9.242 1.00 21.73 44 ASP C CA 1
ATOM 3932 C C . ASP C 1 45 ? -1.262 7.381 -10.354 1.00 17.40 44 ASP C C 1
ATOM 3933 O O . ASP C 1 45 ? -1.788 8.259 -11.044 1.00 20.48 44 ASP C O 1
ATOM 3938 N N . ALA C 1 46 ? -1.477 6.079 -10.561 1.00 18.03 45 ALA C N 1
ATOM 3939 C CA . ALA C 1 46 ? -2.358 5.628 -11.630 1.00 20.26 45 ALA C CA 1
ATOM 3940 C C . ALA C 1 46 ? -3.795 6.039 -11.359 1.00 19.63 45 ALA C C 1
ATOM 3941 O O . ALA C 1 46 ? -4.521 6.431 -12.281 1.00 17.51 45 ALA C O 1
ATOM 3943 N N . LEU C 1 47 ? -4.218 5.969 -10.096 1.00 18.21 46 LEU C N 1
ATOM 3944 C CA . LEU C 1 47 ? -5.541 6.465 -9.724 1.00 16.73 46 LEU C CA 1
ATOM 3945 C C . LEU C 1 47 ? -5.675 7.955 -10.011 1.00 16.82 46 LEU C C 1
ATOM 3946 O O . LEU C 1 47 ? -6.661 8.404 -10.612 1.00 16.67 46 LEU C O 1
ATOM 3951 N N . LYS C 1 48 ? -4.699 8.744 -9.562 1.00 15.99 47 LYS C N 1
ATOM 3952 C CA . LYS C 1 48 ? -4.709 10.178 -9.824 1.00 16.52 47 LYS C CA 1
ATOM 3953 C C . LYS C 1 48 ? -4.773 10.458 -11.322 1.00 16.11 47 LYS C C 1
ATOM 3954 O O . LYS C 1 48 ? -5.557 11.304 -11.772 1.00 16.90 47 LYS C O 1
ATOM 3960 N N . ASN C 1 49 ? -3.986 9.725 -12.110 1.00 15.94 48 ASN C N 1
ATOM 3961 C CA . ASN C 1 49 ? -4.003 9.908 -13.557 1.00 19.91 48 ASN C CA 1
ATOM 3962 C C . ASN C 1 49 ? -5.367 9.544 -14.132 1.00 19.90 48 ASN C C 1
ATOM 3963 O O . ASN C 1 49 ? -5.919 10.271 -14.968 1.00 20.26 48 ASN C O 1
ATOM 3968 N N . GLU C 1 50 ? -5.931 8.429 -13.674 1.00 19.87 49 GLU C N 1
ATOM 3969 C CA . GLU C 1 50 ? -7.256 8.013 -14.119 1.00 19.60 49 GLU C CA 1
ATOM 3970 C C . GLU C 1 50 ? -8.296 9.092 -13.847 1.00 18.93 49 GLU C C 1
ATOM 3971 O O . GLU C 1 50 ? -9.107 9.422 -14.724 1.00 18.12 49 GLU C O 1
ATOM 3977 N N . LEU C 1 51 ? -8.308 9.631 -12.619 1.00 15.56 50 LEU C N 1
ATOM 3978 C CA . LEU C 1 51 ? -9.317 10.624 -12.251 1.00 16.23 50 LEU C CA 1
ATOM 3979 C C . LEU C 1 51 ? -9.143 11.910 -13.046 1.00 15.93 50 LEU C C 1
ATOM 3980 O O . LEU C 1 51 ? -10.126 12.506 -13.495 1.00 16.59 50 LEU C O 1
ATOM 3985 N N . GLU C 1 52 ? -7.900 12.345 -13.256 1.00 17.31 51 GLU C N 1
ATOM 3986 C CA . GLU C 1 52 ? -7.697 13.561 -14.036 1.00 17.75 51 GLU C CA 1
ATOM 3987 C C . GLU C 1 52 ? -8.114 13.354 -15.492 1.00 17.21 51 GLU C C 1
ATOM 3988 O O . GLU C 1 52 ? -8.704 14.250 -16.117 1.00 17.79 51 GLU C O 1
ATOM 3994 N N . GLU C 1 53 ? -7.801 12.187 -16.052 1.00 17.27 52 GLU C N 1
ATOM 3995 C CA . GLU C 1 53 ? -8.231 11.873 -17.417 1.00 20.71 52 GLU C CA 1
ATOM 3996 C C . GLU C 1 53 ? -9.752 11.891 -17.542 1.00 25.65 52 GLU C C 1
ATOM 3997 O O . GLU C 1 53 ? -10.290 12.267 -18.592 1.00 23.07 52 GLU C O 1
ATOM 4003 N N . LYS C 1 54 ? -10.465 11.530 -16.475 1.00 21.13 53 LYS C N 1
ATOM 4004 C CA . LYS C 1 54 ? -11.919 11.581 -16.477 1.00 21.84 53 LYS C CA 1
ATOM 4005 C C . LYS C 1 54 ? -12.462 12.979 -16.215 1.00 19.35 53 LYS C C 1
ATOM 4006 O O . LYS C 1 54 ? -13.678 13.144 -16.077 1.00 22.35 53 LYS C O 1
ATOM 4012 N N . GLY C 1 55 ? -11.595 13.984 -16.137 1.00 17.60 54 GLY C N 1
ATOM 4013 C CA . GLY C 1 55 ? -12.019 15.351 -15.957 1.00 17.43 54 GLY C CA 1
ATOM 4014 C C . GLY C 1 55 ? -12.154 15.811 -14.519 1.00 23.33 54 GLY C C 1
ATOM 4015 O O . GLY C 1 55 ? -12.732 16.874 -14.283 1.00 18.22 54 GLY C O 1
ATOM 4016 N N . TYR C 1 56 ? -11.648 15.048 -13.555 1.00 16.64 55 TYR C N 1
ATOM 4017 C CA . TYR C 1 56 ? -11.801 15.365 -12.138 1.00 17.65 55 TYR C CA 1
ATOM 4018 C C . TYR C 1 56 ? -10.542 16.025 -11.595 1.00 18.06 55 TYR C C 1
ATOM 4019 O O . TYR C 1 56 ? -9.535 16.167 -12.294 1.00 17.13 55 TYR C O 1
ATOM 4028 N N . LYS C 1 57 ? -10.595 16.383 -10.310 1.00 17.85 56 LYS C N 1
ATOM 4029 C CA . LYS C 1 57 ? -9.507 17.071 -9.631 1.00 16.37 56 LYS C CA 1
ATOM 4030 C C . LYS C 1 57 ? -8.948 16.107 -8.593 1.00 17.37 56 LYS C C 1
ATOM 4031 O O . LYS C 1 57 ? -9.684 15.667 -7.700 1.00 13.60 56 LYS C O 1
ATOM 4037 N N . ALA C 1 58 ? -7.659 15.794 -8.692 1.00 15.73 57 ALA C N 1
ATOM 4038 C CA . ALA C 1 58 ? -7.064 14.793 -7.818 1.00 11.78 57 ALA C CA 1
ATOM 4039 C C . ALA C 1 58 ? -5.582 15.077 -7.614 1.00 18.71 57 ALA C C 1
ATOM 4040 O O . ALA C 1 58 ? -4.899 15.568 -8.514 1.00 18.60 57 ALA C O 1
ATOM 4042 N N . ALA C 1 59 ? -5.083 14.740 -6.426 1.00 15.14 58 ALA C N 1
ATOM 4043 C CA . ALA C 1 59 ? -3.655 14.822 -6.138 1.00 16.23 58 ALA C CA 1
ATOM 4044 C C . ALA C 1 59 ? -3.279 13.667 -5.219 1.00 15.16 58 ALA C C 1
ATOM 4045 O O . ALA C 1 59 ? -4.134 13.107 -4.529 1.00 16.24 58 ALA C O 1
ATOM 4047 N N . VAL C 1 60 ? -1.996 13.305 -5.213 1.00 14.05 59 VAL C N 1
ATOM 4048 C CA . VAL C 1 60 ? -1.496 12.258 -4.325 1.00 15.03 59 VAL C CA 1
ATOM 4049 C C . VAL C 1 60 ? -0.661 12.897 -3.226 1.00 16.11 59 VAL C C 1
ATOM 4050 O O . VAL C 1 60 ? -0.110 13.989 -3.385 1.00 17.65 59 VAL C O 1
ATOM 4054 N N . ILE C 1 61 ? -0.601 12.221 -2.080 1.00 14.70 60 ILE C N 1
ATOM 4055 C CA . ILE C 1 61 ? 0.208 12.721 -0.970 1.00 13.14 60 ILE C CA 1
ATOM 4056 C C . ILE C 1 61 ? 0.719 11.539 -0.151 1.00 21.44 60 ILE C C 1
ATOM 4057 O O . ILE C 1 61 ? -0.047 10.669 0.282 1.00 16.68 60 ILE C O 1
ATOM 4062 N N . LYS C 1 62 ? 2.035 11.470 0.022 1.00 16.47 61 LYS C N 1
ATOM 4063 C CA . LYS C 1 62 ? 2.665 10.336 0.692 1.00 17.70 61 LYS C CA 1
ATOM 4064 C C . LYS C 1 62 ? 2.840 10.652 2.171 1.00 18.56 61 LYS C C 1
ATOM 4065 O O . LYS C 1 62 ? 3.434 11.678 2.524 1.00 19.12 61 LYS C O 1
ATOM 4071 N N . PHE C 1 63 ? 2.324 9.778 3.028 1.00 16.26 62 PHE C N 1
ATOM 4072 C CA . PHE C 1 63 ? 2.584 9.884 4.459 1.00 17.06 62 PHE C CA 1
ATOM 4073 C C . PHE C 1 63 ? 2.022 8.653 5.143 1.00 19.61 62 PHE C C 1
ATOM 4074 O O . PHE C 1 63 ? 1.169 7.939 4.596 1.00 14.85 62 PHE C O 1
ATOM 4082 N N . ASP C 1 64 ? 2.521 8.419 6.347 1.00 18.79 63 ASP C N 1
ATOM 4083 C CA . ASP C 1 64 ? 2.124 7.296 7.184 1.00 17.46 63 ASP C CA 1
ATOM 4084 C C . ASP C 1 64 ? 1.069 7.834 8.143 1.00 15.67 63 ASP C C 1
ATOM 4085 O O . ASP C 1 64 ? 1.367 8.682 8.987 1.00 16.33 63 ASP C O 1
ATOM 4090 N N . ALA C 1 65 ? -0.176 7.387 7.974 1.00 16.07 64 ALA C N 1
ATOM 4091 C CA . ALA C 1 65 ? -1.258 7.933 8.778 1.00 16.16 64 ALA C CA 1
ATOM 4092 C C . ALA C 1 65 ? -1.153 7.533 10.244 1.00 16.24 64 ALA C C 1
ATOM 4093 O O . ALA C 1 65 ? -1.819 8.148 11.088 1.00 16.96 64 ALA C O 1
ATOM 4095 N N . ALA C 1 66 ? -0.299 6.567 10.576 1.00 16.53 65 ALA C N 1
ATOM 4096 C CA . ALA C 1 66 ? -0.086 6.202 11.971 1.00 19.13 65 ALA C CA 1
ATOM 4097 C C . ALA C 1 66 ? 1.041 7.001 12.611 1.00 20.76 65 ALA C C 1
ATOM 4098 O O . ALA C 1 66 ? 1.302 6.829 13.807 1.00 18.97 65 ALA C O 1
ATOM 4100 N N . SER C 1 67 ? 1.705 7.868 11.844 1.00 16.58 66 SER C N 1
ATOM 4101 C CA . SER C 1 67 ? 2.754 8.744 12.356 1.00 16.29 66 SER C CA 1
ATOM 4102 C C . SER C 1 67 ? 2.180 10.121 12.651 1.00 17.75 66 SER C C 1
ATOM 4103 O O . SER C 1 67 ? 1.708 10.810 11.735 1.00 19.68 66 SER C O 1
ATOM 4106 N N . GLU C 1 68 ? 2.241 10.533 13.923 1.00 16.36 67 GLU C N 1
ATOM 4107 C CA . GLU C 1 68 ? 1.727 11.847 14.304 1.00 15.31 67 GLU C CA 1
ATOM 4108 C C . GLU C 1 68 ? 2.345 12.966 13.463 1.00 22.19 67 GLU C C 1
ATOM 4109 O O . GLU C 1 68 ? 1.628 13.783 12.875 1.00 17.12 67 GLU C O 1
ATOM 4115 N N . SER C 1 69 ? 3.681 13.016 13.383 1.00 19.00 68 SER C N 1
ATOM 4116 C CA . SER C 1 69 ? 4.318 14.161 12.731 1.00 18.18 68 SER C CA 1
ATOM 4117 C C . SER C 1 69 ? 4.102 14.137 11.224 1.00 14.85 68 SER C C 1
ATOM 4118 O O . SER C 1 69 ? 3.898 15.189 10.609 1.00 18.60 68 SER C O 1
ATOM 4121 N N . ASP C 1 70 ? 4.092 12.946 10.621 1.00 16.58 69 ASP C N 1
ATOM 4122 C CA . ASP C 1 70 ? 3.915 12.825 9.176 1.00 17.89 69 ASP C CA 1
ATOM 4123 C C . ASP C 1 70 ? 2.520 13.265 8.752 1.00 19.53 69 ASP C C 1
ATOM 4124 O O . ASP C 1 70 ? 2.348 13.958 7.745 1.00 17.81 69 ASP C O 1
ATOM 4129 N N . PHE C 1 71 ? 1.496 12.856 9.503 1.00 17.66 70 PHE C N 1
ATOM 4130 C CA . PHE C 1 71 ? 0.081 13.223 9.211 1.00 15.97 70 PHE C CA 1
ATOM 4131 C C . PHE C 1 71 ? -0.106 14.726 9.394 1.00 18.96 70 PHE C C 1
ATOM 4132 O O . PHE C 1 71 ? -0.614 15.373 8.531 1.00 17.59 70 PHE C O 1
ATOM 4140 N N . VAL C 1 72 ? 0.366 15.247 10.515 1.00 17.82 71 VAL C N 1
ATOM 4141 C CA . VAL C 1 72 ? 0.247 16.706 10.804 1.00 17.33 71 VAL C CA 1
ATOM 4142 C C . VAL C 1 72 ? 0.829 17.530 9.635 1.00 18.67 71 VAL C C 1
ATOM 4143 O O . VAL C 1 72 ? 0.169 18.406 9.149 1.00 21.18 71 VAL C O 1
ATOM 4147 N N . GLU C 1 73 ? 2.011 17.158 9.170 1.00 22.74 72 GLU C N 1
ATOM 4148 C CA . GLU C 1 73 ? 2.682 17.892 8.047 1.00 20.95 72 GLU C CA 1
ATOM 4149 C C . GLU C 1 73 ? 1.906 17.758 6.724 1.00 20.39 72 GLU C C 1
ATOM 4150 O O . GLU C 1 73 ? 1.870 18.686 5.968 1.00 20.45 72 GLU C O 1
ATOM 4156 N N . ALA C 1 74 ? 1.330 16.583 6.491 1.00 16.71 73 ALA C N 1
ATOM 4157 C CA . ALA C 1 74 ? 0.533 16.374 5.264 1.00 14.79 73 ALA C CA 1
ATOM 4158 C C . ALA C 1 74 ? -0.686 17.307 5.231 1.00 17.40 73 ALA C C 1
ATOM 4159 O O . ALA C 1 74 ? -0.957 17.884 4.220 1.00 14.91 73 ALA C O 1
ATOM 4161 N N . ILE C 1 75 ? -1.383 17.396 6.357 1.00 16.89 74 ILE C N 1
ATOM 4162 C CA . ILE C 1 75 ? -2.579 18.289 6.409 1.00 17.42 74 ILE C CA 1
ATOM 4163 C C . ILE C 1 75 ? -2.125 19.755 6.258 1.00 18.89 74 ILE C C 1
ATOM 4164 O O . ILE C 1 75 ? -2.759 20.503 5.537 1.00 17.77 74 ILE C O 1
ATOM 4169 N N . GLN C 1 76 ? -0.994 20.103 6.871 1.00 21.04 75 GLN C N 1
ATOM 4170 C CA . GLN C 1 76 ? -0.455 21.480 6.687 1.00 19.45 75 GLN C CA 1
ATOM 4171 C C . GLN C 1 76 ? -0.154 21.729 5.202 1.00 18.57 75 GLN C C 1
ATOM 4172 O O . GLN C 1 76 ? -0.438 22.803 4.751 1.00 22.13 75 GLN C O 1
ATOM 4178 N N . ALA C 1 77 ? 0.403 20.733 4.510 1.00 17.53 76 ALA C N 1
ATOM 4179 C CA . ALA C 1 77 ? 0.735 20.862 3.073 1.00 20.24 76 ALA C CA 1
ATOM 4180 C C . ALA C 1 77 ? -0.527 21.040 2.237 1.00 19.63 76 ALA C C 1
ATOM 4181 O O . ALA C 1 77 ? -0.505 21.789 1.303 1.00 18.71 76 ALA C O 1
ATOM 4183 N N . ILE C 1 78 ? -1.570 20.292 2.576 1.00 15.51 77 ILE C N 1
ATOM 4184 C CA . ILE C 1 78 ? -2.870 20.438 1.857 1.00 16.07 77 ILE C CA 1
ATOM 4185 C C . ILE C 1 78 ? -3.457 21.826 2.116 1.00 19.90 77 ILE C C 1
ATOM 4186 O O . ILE C 1 78 ? -3.931 22.440 1.191 1.00 20.21 77 ILE C O 1
ATOM 4191 N N . VAL C 1 79 ? -3.422 22.248 3.364 1.00 18.02 78 VAL C N 1
ATOM 4192 C CA . VAL C 1 79 ? -3.991 23.560 3.670 1.00 20.69 78 VAL C CA 1
ATOM 4193 C C . VAL C 1 79 ? -3.217 24.654 2.942 1.00 21.56 78 VAL C C 1
ATOM 4194 O O . VAL C 1 79 ? -3.810 25.595 2.401 1.00 25.23 78 VAL C O 1
ATOM 4198 N N . GLN C 1 80 ? -1.885 24.539 2.912 1.00 21.85 79 GLN C N 1
ATOM 4199 C CA . GLN C 1 80 ? -1.052 25.457 2.139 1.00 28.16 79 GLN C CA 1
ATOM 4200 C C . GLN C 1 80 ? -1.456 25.463 0.669 1.00 29.79 79 GLN C C 1
ATOM 4201 O O . GLN C 1 80 ? -1.580 26.525 0.046 1.00 32.02 79 GLN C O 1
ATOM 4207 N N . SER C 1 81 ? -1.679 24.279 0.101 1.00 23.51 80 SER C N 1
ATOM 4208 C CA . SER C 1 81 ? -1.951 24.174 -1.328 1.00 24.09 80 SER C CA 1
ATOM 4209 C C . SER C 1 81 ? -3.359 24.643 -1.674 1.00 24.30 80 SER C C 1
ATOM 4210 O O . SER C 1 81 ? -3.558 25.366 -2.656 1.00 22.96 80 SER C O 1
ATOM 4213 N N . ASP C 1 82 ? -4.356 24.225 -0.894 1.00 22.77 81 ASP C N 1
ATOM 4214 C CA . ASP C 1 82 ? -5.756 24.421 -1.251 1.00 21.73 81 ASP C CA 1
ATOM 4215 C C . ASP C 1 82 ? -6.434 25.551 -0.492 1.00 20.98 81 ASP C C 1
ATOM 4216 O O . ASP C 1 82 ? -7.556 25.933 -0.859 1.00 20.40 81 ASP C O 1
ATOM 4221 N N . GLY C 1 83 ? -5.811 26.064 0.570 1.00 20.46 82 GLY C N 1
ATOM 4222 C CA . GLY C 1 83 ? -6.412 27.073 1.418 1.00 18.97 82 GLY C CA 1
ATOM 4223 C C . GLY C 1 83 ? -7.133 26.528 2.636 1.00 23.80 82 GLY C C 1
ATOM 4224 O O . GLY C 1 83 ? -7.463 27.300 3.544 1.00 26.66 82 GLY C O 1
ATOM 4225 N N . GLY C 1 84 ? -7.361 25.225 2.695 1.00 16.91 83 GLY C N 1
ATOM 4226 C CA . GLY C 1 84 ? -8.108 24.637 3.789 1.00 18.21 83 GLY C CA 1
ATOM 4227 C C . GLY C 1 84 ? -8.349 23.177 3.484 1.00 15.80 83 GLY C C 1
ATOM 4228 O O . GLY C 1 84 ? -7.874 22.645 2.474 1.00 14.53 83 GLY C O 1
ATOM 4229 N N . LEU C 1 85 ? -9.117 22.535 4.371 1.00 15.71 84 LEU C N 1
ATOM 4230 C CA . LEU C 1 85 ? -9.546 21.154 4.146 1.00 14.76 84 LEU C CA 1
ATOM 4231 C C . LEU C 1 85 ? -10.950 20.968 4.699 1.00 16.59 84 LEU C C 1
ATOM 4232 O O . LEU C 1 85 ? -11.151 21.073 5.912 1.00 17.40 84 LEU C O 1
ATOM 4237 N N . SER C 1 86 ? -11.906 20.655 3.816 1.00 13.05 85 SER C N 1
ATOM 4238 C CA . SER C 1 86 ? -13.313 20.571 4.207 1.00 14.18 85 SER C CA 1
ATOM 4239 C C . SER C 1 86 ? -13.653 19.233 4.854 1.00 12.82 85 SER C C 1
ATOM 4240 O O . SER C 1 86 ? -14.499 19.174 5.754 1.00 13.62 85 SER C O 1
ATOM 4243 N N . TYR C 1 87 ? -13.055 18.154 4.360 1.00 12.10 86 TYR C N 1
ATOM 4244 C CA . TYR C 1 87 ? -13.532 16.798 4.617 1.00 12.96 86 TYR C CA 1
ATOM 4245 C C . TYR C 1 87 ? -12.363 15.850 4.821 1.00 14.37 86 TYR C C 1
ATOM 4246 O O . TYR C 1 87 ? -11.301 16.006 4.214 1.00 12.57 86 TYR C O 1
ATOM 4255 N N . LEU C 1 88 ? -12.598 14.815 5.629 1.00 8.60 87 LEU C N 1
ATOM 4256 C CA . LEU C 1 88 ? -11.562 13.835 5.928 1.00 11.41 87 LEU C CA 1
ATOM 4257 C C . LEU C 1 88 ? -12.193 12.462 6.028 1.00 11.38 87 LEU C C 1
ATOM 4258 O O . LEU C 1 88 ? -13.235 12.300 6.673 1.00 11.86 87 LEU C O 1
ATOM 4263 N N . VAL C 1 89 ? -11.553 11.473 5.410 1.00 10.27 88 VAL C N 1
ATOM 4264 C CA . VAL C 1 89 ? -11.978 10.081 5.496 1.00 11.17 88 VAL C CA 1
ATOM 4265 C C . VAL C 1 89 ? -10.813 9.288 6.065 1.00 11.31 88 VAL C C 1
ATOM 4266 O O . VAL C 1 89 ? -9.751 9.202 5.433 1.00 11.68 88 VAL C O 1
ATOM 4270 N N . ASN C 1 90 ? -11.000 8.724 7.256 1.00 10.20 89 ASN C N 1
ATOM 4271 C CA . ASN C 1 90 ? -9.973 7.903 7.894 1.00 9.45 89 ASN C CA 1
ATOM 4272 C C . ASN C 1 90 ? -10.226 6.453 7.498 1.00 14.30 89 ASN C C 1
ATOM 4273 O O . ASN C 1 90 ? -11.197 5.841 7.954 1.00 15.50 89 ASN C O 1
ATOM 4278 N N . ASN C 1 91 ? -9.351 5.910 6.650 1.00 12.19 90 ASN C N 1
ATOM 4279 C CA . ASN C 1 91 ? -9.488 4.557 6.119 1.00 14.26 90 ASN C CA 1
ATOM 4280 C C . ASN C 1 91 ? -8.166 3.784 6.120 1.00 21.24 90 ASN C C 1
ATOM 4281 O O . ASN C 1 91 ? -7.990 2.873 5.302 1.00 27.96 90 ASN C O 1
ATOM 4286 N N . ALA C 1 92 ? -7.223 4.115 6.998 1.00 19.41 91 ALA C N 1
ATOM 4287 C CA . ALA C 1 92 ? -5.889 3.522 6.970 1.00 26.06 91 ALA C CA 1
ATOM 4288 C C . ALA C 1 92 ? -5.764 2.254 7.827 1.00 27.50 91 ALA C C 1
ATOM 4289 O O . ALA C 1 92 ? -4.663 1.925 8.291 1.00 24.12 91 ALA C O 1
ATOM 4291 N N . GLY C 1 93 ? -6.835 1.494 8.000 1.00 28.40 92 GLY C N 1
ATOM 4292 C CA . GLY C 1 93 ? -6.762 0.320 8.850 1.00 24.87 92 GLY C CA 1
ATOM 4293 C C . GLY C 1 93 ? -5.989 -0.832 8.229 1.00 28.82 92 GLY C C 1
ATOM 4294 O O . GLY C 1 93 ? -5.790 -0.926 7.019 1.00 28.75 92 GLY C O 1
ATOM 4295 N N . VAL C 1 94 ? -5.533 -1.732 9.093 1.00 23.69 93 VAL C N 1
ATOM 4296 C CA . VAL C 1 94 ? -4.979 -3.011 8.669 1.00 21.64 93 VAL C CA 1
ATOM 4297 C C . VAL C 1 94 ? -5.783 -4.126 9.325 1.00 26.86 93 VAL C C 1
ATOM 4298 O O . VAL C 1 94 ? -6.527 -3.907 10.286 1.00 21.61 93 VAL C O 1
ATOM 4302 N N . VAL C 1 95 ? -5.635 -5.333 8.778 1.00 26.87 94 VAL C N 1
ATOM 4303 C CA . VAL C 1 95 ? -6.308 -6.530 9.271 1.00 23.71 94 VAL C CA 1
ATOM 4304 C C . VAL C 1 95 ? -5.254 -7.604 9.493 1.00 27.25 94 VAL C C 1
ATOM 4305 O O . VAL C 1 95 ? -4.432 -7.858 8.608 1.00 24.17 94 VAL C O 1
ATOM 4309 N N . ARG C 1 96 ? -5.252 -8.206 10.683 1.00 25.22 95 ARG C N 1
ATOM 4310 C CA . ARG C 1 96 ? -4.456 -9.412 10.918 1.00 20.83 95 ARG C CA 1
ATOM 4311 C C . ARG C 1 96 ? -5.205 -10.227 11.969 1.00 20.54 95 ARG C C 1
ATOM 4312 O O . ARG C 1 96 ? -5.083 -9.973 13.173 1.00 26.11 95 ARG C O 1
ATOM 4320 N N . ASP C 1 97 ? -5.985 -11.185 11.507 1.00 17.80 96 ASP C N 1
ATOM 4321 C CA . ASP C 1 97 ? -6.847 -11.955 12.387 1.00 21.83 96 ASP C CA 1
ATOM 4322 C C . ASP C 1 97 ? -6.176 -13.263 12.775 1.00 22.40 96 ASP C C 1
ATOM 4323 O O . ASP C 1 97 ? -5.590 -13.949 11.929 1.00 24.26 96 ASP C O 1
ATOM 4328 N N . LYS C 1 98 ? -6.249 -13.585 14.062 1.00 18.05 97 LYS C N 1
ATOM 4329 C CA . LYS C 1 98 ? -5.766 -14.832 14.634 1.00 19.98 97 LYS C CA 1
ATOM 4330 C C . LYS C 1 98 ? -6.698 -15.141 15.793 1.00 16.50 97 LYS C C 1
ATOM 4331 O O . LYS C 1 98 ? -7.307 -14.233 16.362 1.00 15.87 97 LYS C O 1
ATOM 4337 N N . LEU C 1 99 ? -6.798 -16.419 16.154 1.00 16.85 98 LEU C N 1
ATOM 4338 C CA . LEU C 1 99 ? -7.392 -16.758 17.451 1.00 17.53 98 LEU C CA 1
ATOM 4339 C C . LEU C 1 99 ? -6.623 -16.062 18.561 1.00 17.70 98 LEU C C 1
ATOM 4340 O O . LEU C 1 99 ? -5.394 -15.985 18.515 1.00 13.95 98 LEU C O 1
ATOM 4345 N N . ALA C 1 100 ? -7.341 -15.589 19.597 1.00 12.47 99 ALA C N 1
ATOM 4346 C CA . ALA C 1 100 ? -6.659 -14.840 20.648 1.00 14.08 99 ALA C CA 1
ATOM 4347 C C . ALA C 1 100 ? -5.535 -15.644 21.298 1.00 16.22 99 ALA C C 1
ATOM 4348 O O . ALA C 1 100 ? -4.469 -15.094 21.595 1.00 14.62 99 ALA C O 1
ATOM 4350 N N . ILE C 1 101 ? -5.742 -16.940 21.551 1.00 14.59 100 ILE C N 1
ATOM 4351 C CA . ILE C 1 101 ? -4.685 -17.697 22.222 1.00 15.93 100 ILE C CA 1
ATOM 4352 C C . ILE C 1 101 ? -3.449 -17.886 21.357 1.00 18.24 100 ILE C C 1
ATOM 4353 O O . ILE C 1 101 ? -2.401 -18.300 21.866 1.00 19.58 100 ILE C O 1
ATOM 4358 N N . LYS C 1 102 ? -3.541 -17.571 20.073 1.00 19.87 101 LYS C N 1
ATOM 4359 C CA . LYS C 1 102 ? -2.415 -17.629 19.154 1.00 18.48 101 LYS C CA 1
ATOM 4360 C C . LYS C 1 102 ? -1.854 -16.250 18.823 1.00 25.49 101 LYS C C 1
ATOM 4361 O O . LYS C 1 102 ? -0.979 -16.137 17.962 1.00 20.78 101 LYS C O 1
ATOM 4367 N N . MET C 1 103 ? -2.324 -15.195 19.480 1.00 20.31 102 MET C N 1
ATOM 4368 C CA . MET C 1 103 ? -1.975 -13.840 19.072 1.00 18.71 102 MET C CA 1
ATOM 4369 C C . MET C 1 103 ? -1.097 -13.220 20.152 1.00 17.96 102 MET C C 1
ATOM 4370 O O . MET C 1 103 ? -1.470 -13.186 21.331 1.00 18.11 102 MET C O 1
ATOM 4375 N N . LYS C 1 104 ? 0.104 -12.796 19.755 1.00 21.41 103 LYS C N 1
ATOM 4376 C CA . LYS C 1 104 ? 1.002 -12.085 20.649 1.00 24.24 103 LYS C CA 1
ATOM 4377 C C . LYS C 1 104 ? 0.484 -10.676 20.900 1.00 15.45 103 LYS C C 1
ATOM 4378 O O . LYS C 1 104 ? -0.195 -10.091 20.063 1.00 20.90 103 LYS C O 1
ATOM 4384 N N . THR C 1 105 ? 0.797 -10.132 22.077 1.00 21.65 104 THR C N 1
ATOM 4385 C CA . THR C 1 105 ? 0.414 -8.748 22.333 1.00 23.57 104 THR C CA 1
ATOM 4386 C C . THR C 1 105 ? 1.072 -7.801 21.345 1.00 28.02 104 THR C C 1
ATOM 4387 O O . THR C 1 105 ? 0.482 -6.774 20.991 1.00 27.69 104 THR C O 1
ATOM 4391 N N . GLU C 1 106 ? 2.266 -8.147 20.852 1.00 26.57 105 GLU C N 1
ATOM 4392 C CA . GLU C 1 106 ? 2.834 -7.455 19.692 1.00 28.06 105 GLU C CA 1
ATOM 4393 C C . GLU C 1 106 ? 1.862 -7.410 18.519 1.00 30.02 105 GLU C C 1
ATOM 4394 O O . GLU C 1 106 ? 1.715 -6.374 17.859 1.00 30.76 105 GLU C O 1
ATOM 4400 N N . ASP C 1 107 ? 1.220 -8.544 18.216 1.00 26.01 106 ASP C N 1
ATOM 4401 C CA . ASP C 1 107 ? 0.254 -8.597 17.121 1.00 23.41 106 ASP C CA 1
ATOM 4402 C C . ASP C 1 107 ? -0.948 -7.703 17.415 1.00 25.89 106 ASP C C 1
ATOM 4403 O O . ASP C 1 107 ? -1.498 -7.049 16.517 1.00 23.57 106 ASP C O 1
ATOM 4408 N N . PHE C 1 108 ? -1.425 -7.744 18.656 1.00 23.29 107 PHE C N 1
ATOM 4409 C CA . PHE C 1 108 ? -2.546 -6.897 19.058 1.00 19.86 107 PHE C CA 1
ATOM 4410 C C . PHE C 1 108 ? -2.163 -5.420 18.960 1.00 26.35 107 PHE C C 1
ATOM 4411 O O . PHE C 1 108 ? -2.871 -4.626 18.323 1.00 20.30 107 PHE C O 1
ATOM 4419 N N . HIS C 1 109 ? -1.022 -5.045 19.563 1.00 26.50 108 HIS C N 1
ATOM 4420 C CA . HIS C 1 109 ? -0.498 -3.679 19.447 1.00 30.10 108 HIS C CA 1
ATOM 4421 C C . HIS C 1 109 ? -0.435 -3.223 17.999 1.00 26.34 108 HIS C C 1
ATOM 4422 O O . HIS C 1 109 ? -0.864 -2.112 17.669 1.00 30.25 108 HIS C O 1
ATOM 4429 N N . HIS C 1 110 ? 0.122 -4.068 17.122 1.00 32.24 109 HIS C N 1
ATOM 4430 C CA . HIS C 1 110 ? 0.251 -3.738 15.700 1.00 34.58 109 HIS C CA 1
ATOM 4431 C C . HIS C 1 110 ? -1.055 -3.199 15.131 1.00 34.45 109 HIS C C 1
ATOM 4432 O O . HIS C 1 110 ? -1.096 -2.100 14.568 1.00 31.68 109 HIS C O 1
ATOM 4439 N N . VAL C 1 111 ? -2.140 -3.954 15.300 1.00 24.92 110 VAL C N 1
ATOM 4440 C CA . VAL C 1 111 ? -3.413 -3.591 14.692 1.00 23.32 110 VAL C CA 1
ATOM 4441 C C . VAL C 1 111 ? -4.006 -2.354 15.364 1.00 17.58 110 VAL C C 1
ATOM 4442 O O . VAL C 1 111 ? -4.399 -1.395 14.689 1.00 22.14 110 VAL C O 1
ATOM 4446 N N . ILE C 1 112 ? -4.145 -2.394 16.697 1.00 21.50 111 ILE C N 1
ATOM 4447 C CA . ILE C 1 112 ? -4.701 -1.265 17.459 1.00 19.36 111 ILE C CA 1
ATOM 4448 C C . ILE C 1 112 ? -3.893 0.004 17.285 1.00 24.78 111 ILE C C 1
ATOM 4449 O O . ILE C 1 112 ? -4.468 1.080 17.063 1.00 21.25 111 ILE C O 1
ATOM 4454 N N . ASP C 1 113 ? -2.563 -0.083 17.416 1.00 22.05 112 ASP C N 1
ATOM 4455 C CA . ASP C 1 113 ? -1.741 1.119 17.262 1.00 29.37 112 ASP C CA 1
ATOM 4456 C C . ASP C 1 113 ? -2.043 1.779 15.936 1.00 23.47 112 ASP C C 1
ATOM 4457 O O . ASP C 1 113 ? -2.362 2.970 15.872 1.00 24.26 112 ASP C O 1
ATOM 4462 N N . ASN C 1 114 ? -1.962 1.001 14.863 1.00 19.61 113 ASN C N 1
ATOM 4463 C CA . ASN C 1 114 ? -2.214 1.542 13.539 1.00 16.67 113 ASN C CA 1
ATOM 4464 C C . ASN C 1 114 ? -3.646 2.048 13.392 1.00 22.56 113 ASN C C 1
ATOM 4465 O O . ASN C 1 114 ? -3.869 3.188 12.976 1.00 19.67 113 ASN C O 1
ATOM 4470 N N . ASN C 1 115 ? -4.635 1.200 13.686 1.00 16.99 114 ASN C N 1
ATOM 4471 C CA . ASN C 1 115 ? -6.008 1.536 13.306 1.00 19.52 114 ASN C CA 1
ATOM 4472 C C . ASN C 1 115 ? -6.555 2.686 14.145 1.00 16.20 114 ASN C C 1
ATOM 4473 O O . ASN C 1 115 ? -7.147 3.627 13.604 1.00 19.03 114 ASN C O 1
ATOM 4478 N N . LEU C 1 116 ? -6.328 2.652 15.459 1.00 18.90 115 LEU C N 1
ATOM 4479 C CA . LEU C 1 116 ? -6.885 3.670 16.338 1.00 15.72 115 LEU C CA 1
ATOM 4480 C C . LEU C 1 116 ? -6.070 4.957 16.311 1.00 18.38 115 LEU C C 1
ATOM 4481 O O . LEU C 1 116 ? -6.646 6.055 16.314 1.00 16.87 115 LEU C O 1
ATOM 4486 N N . THR C 1 117 ? -4.733 4.861 16.296 1.00 15.62 116 THR C N 1
ATOM 4487 C CA . THR C 1 117 ? -3.949 6.087 16.382 1.00 15.84 116 THR C CA 1
ATOM 4488 C C . THR C 1 117 ? -4.089 6.884 15.101 1.00 13.57 116 THR C C 1
ATOM 4489 O O . THR C 1 117 ? -4.154 8.118 15.137 1.00 14.80 116 THR C O 1
ATOM 4493 N N . SER C 1 118 ? -4.130 6.185 13.961 1.00 13.88 117 SER C N 1
ATOM 4494 C CA A SER C 1 118 ? -4.325 6.879 12.693 0.70 14.33 117 SER C CA 1
ATOM 4495 C CA B SER C 1 118 ? -4.348 6.855 12.684 0.30 14.36 117 SER C CA 1
ATOM 4496 C C . SER C 1 118 ? -5.642 7.645 12.701 1.00 13.35 117 SER C C 1
ATOM 4497 O O . SER C 1 118 ? -5.670 8.840 12.387 1.00 13.24 117 SER C O 1
ATOM 4502 N N . ALA C 1 119 ? -6.739 6.986 13.091 1.00 10.60 118 ALA C N 1
ATOM 4503 C CA . ALA C 1 119 ? -8.012 7.696 13.132 1.00 12.90 118 ALA C CA 1
ATOM 4504 C C . ALA C 1 119 ? -7.982 8.822 14.160 1.00 14.38 118 ALA C C 1
ATOM 4505 O O . ALA C 1 119 ? -8.590 9.876 13.947 1.00 12.01 118 ALA C O 1
ATOM 4507 N N . PHE C 1 120 ? -7.299 8.612 15.292 1.00 11.45 119 PHE C N 1
ATOM 4508 C CA . PHE C 1 120 ? -7.197 9.671 16.297 1.00 11.99 119 PHE C CA 1
ATOM 4509 C C . PHE C 1 120 ? -6.473 10.893 15.743 1.00 12.16 119 PHE C C 1
ATOM 4510 O O . PHE C 1 120 ? -6.926 12.031 15.912 1.00 10.61 119 PHE C O 1
ATOM 4518 N N . ILE C 1 121 ? -5.318 10.677 15.108 1.00 12.46 120 ILE C N 1
ATOM 4519 C CA . ILE C 1 121 ? -4.552 11.802 14.584 1.00 12.00 120 ILE C CA 1
ATOM 4520 C C . ILE C 1 121 ? -5.379 12.576 13.567 1.00 12.97 120 ILE C C 1
ATOM 4521 O O . ILE C 1 121 ? -5.457 13.812 13.612 1.00 12.36 120 ILE C O 1
ATOM 4526 N N . GLY C 1 122 ? -6.004 11.854 12.632 1.00 11.48 121 GLY C N 1
ATOM 4527 C CA . GLY C 1 122 ? -6.795 12.515 11.607 1.00 11.17 121 GLY C CA 1
ATOM 4528 C C . GLY C 1 122 ? -7.938 13.320 12.180 1.00 12.74 121 GLY C C 1
ATOM 4529 O O . GLY C 1 122 ? -8.153 14.475 11.795 1.00 12.98 121 GLY C O 1
ATOM 4530 N N . CYS C 1 123 ? -8.683 12.728 13.120 1.00 10.83 122 CYS C N 1
ATOM 4531 C CA . CYS C 1 123 ? -9.795 13.447 13.733 1.00 10.23 122 CYS C CA 1
ATOM 4532 C C . CYS C 1 123 ? -9.314 14.675 14.496 1.00 10.25 122 CYS C C 1
ATOM 4533 O O . CYS C 1 123 ? -9.961 15.729 14.463 1.00 12.51 122 CYS C O 1
ATOM 4536 N N . ARG C 1 124 ? -8.214 14.534 15.229 1.00 10.66 123 ARG C N 1
ATOM 4537 C CA . ARG C 1 124 ? -7.650 15.657 15.974 1.00 11.57 123 ARG C CA 1
ATOM 4538 C C . ARG C 1 124 ? -7.264 16.801 15.041 1.00 13.96 123 ARG C C 1
ATOM 4539 O O . ARG C 1 124 ? -7.611 17.967 15.281 1.00 14.95 123 ARG C O 1
ATOM 4547 N N . GLU C 1 125 ? -6.538 16.486 13.972 1.00 12.08 124 GLU C N 1
ATOM 4548 C CA . GLU C 1 125 ? -6.108 17.521 13.047 1.00 12.68 124 GLU C CA 1
ATOM 4549 C C . GLU C 1 125 ? -7.289 18.099 12.279 1.00 14.34 124 GLU C C 1
ATOM 4550 O O . GLU C 1 125 ? -7.271 19.277 11.922 1.00 15.99 124 GLU C O 1
ATOM 4556 N N . ALA C 1 126 ? -8.336 17.299 12.039 1.00 12.60 125 ALA C N 1
ATOM 4557 C CA . ALA C 1 126 ? -9.553 17.858 11.456 1.00 12.23 125 ALA C CA 1
ATOM 4558 C C . ALA C 1 126 ? -10.163 18.922 12.364 1.00 15.64 125 ALA C C 1
ATOM 4559 O O . ALA C 1 126 ? -10.571 19.983 11.888 1.00 14.57 125 ALA C O 1
ATOM 4561 N N . LEU C 1 127 ? -10.227 18.676 13.679 1.00 14.18 126 LEU C N 1
ATOM 4562 C CA . LEU C 1 127 ? -10.730 19.726 14.566 1.00 14.63 126 LEU C CA 1
ATOM 4563 C C . LEU C 1 127 ? -9.928 21.009 14.386 1.00 18.91 126 LEU C C 1
ATOM 4564 O O . LEU C 1 127 ? -10.496 22.104 14.328 1.00 17.49 126 LEU C O 1
ATOM 4569 N N . LYS C 1 128 ? -8.605 20.885 14.259 1.00 14.64 127 LYS C N 1
ATOM 4570 C CA . LYS C 1 128 ? -7.752 22.071 14.199 1.00 14.08 127 LYS C CA 1
ATOM 4571 C C . LYS C 1 128 ? -7.968 22.860 12.910 1.00 20.29 127 LYS C C 1
ATOM 4572 O O . LYS C 1 128 ? -8.087 24.089 12.942 1.00 20.42 127 LYS C O 1
ATOM 4578 N N . VAL C 1 129 ? -8.028 22.182 11.761 1.00 17.07 128 VAL C N 1
ATOM 4579 C CA . VAL C 1 129 ? -8.063 22.911 10.494 1.00 17.36 128 VAL C CA 1
ATOM 4580 C C . VAL C 1 129 ? -9.471 23.243 10.027 1.00 19.30 128 VAL C C 1
ATOM 4581 O O . VAL C 1 129 ? -9.632 24.088 9.134 1.00 20.64 128 VAL C O 1
ATOM 4585 N N . MET C 1 130 ? -10.495 22.628 10.614 1.00 16.10 129 MET C N 1
ATOM 4586 C CA . MET C 1 130 ? -11.889 22.790 10.211 1.00 15.95 129 MET C CA 1
ATOM 4587 C C . MET C 1 130 ? -12.614 23.813 11.080 1.00 18.29 129 MET C C 1
ATOM 4588 O O . MET C 1 130 ? -13.642 24.360 10.658 1.00 17.43 129 MET C O 1
ATOM 4593 N N . SER C 1 131 ? -12.084 24.101 12.276 1.00 20.17 130 SER C N 1
ATOM 4594 C CA . SER C 1 131 ? -12.864 24.816 13.289 1.00 20.65 130 SER C CA 1
ATOM 4595 C C . SER C 1 131 ? -13.046 26.289 12.949 1.00 21.43 130 SER C C 1
ATOM 4596 O O . SER C 1 131 ? -14.095 26.864 13.249 1.00 21.73 130 SER C O 1
ATOM 4599 N N . LYS C 1 132 ? -12.036 26.914 12.340 1.00 23.58 131 LYS C N 1
ATOM 4600 C CA . LYS C 1 132 ? -12.138 28.348 12.058 1.00 30.70 131 LYS C CA 1
ATOM 4601 C C . LYS C 1 132 ? -13.260 28.599 11.076 1.00 25.66 131 LYS C C 1
ATOM 4602 O O . LYS C 1 132 ? -13.940 29.629 11.153 1.00 30.36 131 LYS C O 1
ATOM 4608 N N . SER C 1 133 ? -13.424 27.693 10.102 1.00 25.96 132 SER C N 1
ATOM 4609 C CA . SER C 1 133 ? -14.439 27.784 9.062 1.00 25.87 132 SER C CA 1
ATOM 4610 C C . SER C 1 133 ? -15.834 27.451 9.546 1.00 25.66 132 SER C C 1
ATOM 4611 O O . SER C 1 133 ? -16.772 27.629 8.777 1.00 21.37 132 SER C O 1
ATOM 4614 N N . ARG C 1 134 ? -15.963 26.899 10.747 1.00 24.34 133 ARG C N 1
ATOM 4615 C CA . ARG C 1 134 ? -17.291 26.498 11.283 1.00 24.93 133 ARG C CA 1
ATOM 4616 C C . ARG C 1 134 ? -17.939 25.462 10.348 1.00 20.44 133 ARG C C 1
ATOM 4617 O O . ARG C 1 134 ? -19.140 25.416 10.247 1.00 20.89 133 ARG C O 1
ATOM 4625 N N . PHE C 1 135 ? -17.098 24.662 9.702 1.00 21.59 134 PHE C N 1
ATOM 4626 C CA . PHE C 1 135 ? -17.670 23.691 8.767 1.00 21.20 134 PHE C CA 1
ATOM 4627 C C . PHE C 1 135 ? -16.750 22.503 8.564 1.00 16.75 134 PHE C C 1
ATOM 4628 O O . PHE C 1 135 ? -15.558 22.678 8.320 1.00 19.24 134 PHE C O 1
ATOM 4636 N N . GLY C 1 136 ? -17.317 21.295 8.626 1.00 16.98 135 GLY C N 1
ATOM 4637 C CA . GLY C 1 136 ? -16.522 20.136 8.271 1.00 15.28 135 GLY C CA 1
ATOM 4638 C C . GLY C 1 136 ? -17.240 18.822 8.496 1.00 14.15 135 GLY C C 1
ATOM 4639 O O . GLY C 1 136 ? -18.251 18.763 9.202 1.00 13.82 135 GLY C O 1
ATOM 4640 N N . SER C 1 137 ? -16.737 17.757 7.880 1.00 12.20 136 SER C N 1
ATOM 4641 C CA . SER C 1 137 ? -17.317 16.446 8.116 1.00 11.99 136 SER C CA 1
ATOM 4642 C C . SER C 1 137 ? -16.210 15.409 8.007 1.00 11.07 136 SER C C 1
ATOM 4643 O O . SER C 1 137 ? -15.347 15.504 7.130 1.00 10.30 136 SER C O 1
ATOM 4646 N N . VAL C 1 138 ? -16.215 14.443 8.922 1.00 9.05 137 VAL C N 1
ATOM 4647 C CA . VAL C 1 138 ? -15.166 13.438 9.013 1.00 10.78 137 VAL C CA 1
ATOM 4648 C C . VAL C 1 138 ? -15.845 12.081 9.067 1.00 7.97 137 VAL C C 1
ATOM 4649 O O . VAL C 1 138 ? -16.754 11.877 9.877 1.00 9.31 137 VAL C O 1
ATOM 4653 N N . VAL C 1 139 ? -15.405 11.145 8.229 1.00 10.50 138 VAL C N 1
ATOM 4654 C CA . VAL C 1 139 ? -15.950 9.791 8.267 1.00 8.41 138 VAL C CA 1
ATOM 4655 C C . VAL C 1 139 ? -14.840 8.841 8.679 1.00 13.50 138 VAL C C 1
ATOM 4656 O O . VAL C 1 139 ? -13.753 8.867 8.100 1.00 12.37 138 VAL C O 1
ATOM 4660 N N . ASN C 1 140 ? -15.109 8.018 9.688 1.00 9.17 139 ASN C N 1
ATOM 4661 C CA . ASN C 1 140 ? -14.174 6.987 10.119 1.00 10.53 139 ASN C CA 1
ATOM 4662 C C . ASN C 1 140 ? -14.687 5.642 9.618 1.00 10.56 139 ASN C C 1
ATOM 4663 O O . ASN C 1 140 ? -15.776 5.220 9.999 1.00 10.22 139 ASN C O 1
ATOM 4668 N N . ILE C 1 141 ? -13.917 4.967 8.771 1.00 10.27 140 ILE C N 1
ATOM 4669 C CA . ILE C 1 141 ? -14.380 3.721 8.153 1.00 10.82 140 ILE C CA 1
ATOM 4670 C C . ILE C 1 141 ? -13.670 2.539 8.788 1.00 12.96 140 ILE C C 1
ATOM 4671 O O . ILE C 1 141 ? -12.432 2.478 8.794 1.00 12.40 140 ILE C O 1
ATOM 4676 N N . ALA C 1 142 ? -14.453 1.581 9.266 1.00 13.15 141 ALA C N 1
ATOM 4677 C CA . ALA C 1 142 ? -13.926 0.346 9.821 1.00 12.03 141 ALA C CA 1
ATOM 4678 C C . ALA C 1 142 ? -13.460 -0.586 8.713 1.00 15.27 141 ALA C C 1
ATOM 4679 O O . ALA C 1 142 ? -13.861 -0.464 7.550 1.00 16.67 141 ALA C O 1
ATOM 4681 N N . SER C 1 143 ? -12.605 -1.537 9.101 1.00 16.45 142 SER C N 1
ATOM 4682 C CA . SER C 1 143 ? -12.117 -2.553 8.180 1.00 19.26 142 SER C CA 1
ATOM 4683 C C . SER C 1 143 ? -13.252 -3.445 7.665 1.00 22.40 142 SER C C 1
ATOM 4684 O O . SER C 1 143 ? -14.239 -3.700 8.361 1.00 22.73 142 SER C O 1
ATOM 4687 N N . ILE C 1 144 ? -13.084 -3.916 6.424 1.00 22.38 143 ILE C N 1
ATOM 4688 C CA . ILE C 1 144 ? -13.992 -4.890 5.824 1.00 30.16 143 ILE C CA 1
ATOM 4689 C C . ILE C 1 144 ? -13.977 -6.140 6.696 1.00 31.02 143 ILE C C 1
ATOM 4690 O O . ILE C 1 144 ? -12.943 -6.487 7.272 1.00 27.80 143 ILE C O 1
ATOM 4695 N N . ILE C 1 145 ? -15.114 -6.844 6.783 1.00 28.04 144 ILE C N 1
ATOM 4696 C CA . ILE C 1 145 ? -15.138 -8.057 7.602 1.00 28.88 144 ILE C CA 1
ATOM 4697 C C . ILE C 1 145 ? -14.162 -9.095 7.054 1.00 35.90 144 ILE C C 1
ATOM 4698 O O . ILE C 1 145 ? -14.145 -9.392 5.853 1.00 32.29 144 ILE C O 1
ATOM 4703 N N . GLY C 1 146 ? -13.359 -9.668 7.951 1.00 36.30 145 GLY C N 1
ATOM 4704 C CA . GLY C 1 146 ? -12.264 -10.549 7.593 1.00 47.37 145 GLY C CA 1
ATOM 4705 C C . GLY C 1 146 ? -12.629 -11.959 7.173 1.00 46.54 145 GLY C C 1
ATOM 4706 O O . GLY C 1 146 ? -12.357 -12.339 6.031 1.00 54.77 145 GLY C O 1
ATOM 4707 N N . GLU C 1 147 ? -13.216 -12.763 8.052 1.00 44.75 146 GLU C N 1
ATOM 4708 C CA . GLU C 1 147 ? -13.478 -14.127 7.633 1.00 39.78 146 GLU C CA 1
ATOM 4709 C C . GLU C 1 147 ? -14.977 -14.297 7.609 1.00 35.02 146 GLU C C 1
ATOM 4710 O O . GLU C 1 147 ? -15.736 -13.390 7.964 1.00 29.76 146 GLU C O 1
ATOM 4716 N N . ARG C 1 148 ? -15.406 -15.489 7.248 1.00 26.26 147 ARG C N 1
ATOM 4717 C CA . ARG C 1 148 ? -16.702 -15.933 7.697 1.00 28.46 147 ARG C CA 1
ATOM 4718 C C . ARG C 1 148 ? -16.650 -16.193 9.197 1.00 26.16 147 ARG C C 1
ATOM 4719 O O . ARG C 1 148 ? -15.586 -16.447 9.768 1.00 33.05 147 ARG C O 1
ATOM 4727 N N . GLY C 1 149 ? -17.812 -16.095 9.831 1.00 29.75 148 GLY C N 1
ATOM 4728 C CA . GLY C 1 149 ? -17.983 -16.487 11.225 1.00 27.53 148 GLY C CA 1
ATOM 4729 C C . GLY C 1 149 ? -17.383 -15.494 12.214 1.00 25.00 148 GLY C C 1
ATOM 4730 O O . GLY C 1 149 ? -17.047 -14.357 11.863 1.00 23.91 148 GLY C O 1
ATOM 4731 N N . ASN C 1 150 ? -17.245 -15.929 13.460 1.00 22.11 149 ASN C N 1
ATOM 4732 C CA . ASN C 1 150 ? -17.045 -15.013 14.579 1.00 16.17 149 ASN C CA 1
ATOM 4733 C C . ASN C 1 150 ? -15.708 -15.195 15.292 1.00 18.22 149 ASN C C 1
ATOM 4734 O O . ASN C 1 150 ? -15.474 -14.532 16.311 1.00 20.96 149 ASN C O 1
ATOM 4739 N N . MET C 1 151 ? -14.835 -16.067 14.813 1.00 18.57 150 MET C N 1
ATOM 4740 C CA . MET C 1 151 ? -13.557 -16.304 15.469 1.00 20.19 150 MET C CA 1
ATOM 4741 C C . MET C 1 151 ? -12.445 -15.480 14.842 1.00 17.57 150 MET C C 1
ATOM 4742 O O . MET C 1 151 ? -12.535 -15.044 13.687 1.00 18.84 150 MET C O 1
ATOM 4747 N N . GLY C 1 152 ? -11.380 -15.289 15.623 1.00 14.24 151 GLY C N 1
ATOM 4748 C CA . GLY C 1 152 ? -10.167 -14.634 15.151 1.00 14.33 151 GLY C CA 1
ATOM 4749 C C . GLY C 1 152 ? -10.212 -13.124 15.132 1.00 19.20 151 GLY C C 1
ATOM 4750 O O . GLY C 1 152 ? -9.285 -12.499 14.604 1.00 17.64 151 GLY C O 1
ATOM 4751 N N . GLN C 1 153 ? -11.240 -12.509 15.711 1.00 17.20 152 GLN C N 1
ATOM 4752 C CA . GLN C 1 153 ? -11.477 -11.084 15.514 1.00 15.69 152 GLN C CA 1
ATOM 4753 C C . GLN C 1 153 ? -11.310 -10.246 16.781 1.00 16.25 152 GLN C C 1
ATOM 4754 O O . GLN C 1 153 ? -11.854 -9.133 16.850 1.00 13.79 152 GLN C O 1
ATOM 4760 N N . THR C 1 154 ? -10.537 -10.712 17.768 1.00 14.77 153 THR C N 1
ATOM 4761 C CA . THR C 1 154 ? -10.414 -9.906 18.988 1.00 13.58 153 THR C CA 1
ATOM 4762 C C . THR C 1 154 ? -9.695 -8.577 18.725 1.00 15.69 153 THR C C 1
ATOM 4763 O O . THR C 1 154 ? -10.041 -7.560 19.339 1.00 14.62 153 THR C O 1
ATOM 4767 N N . ASN C 1 155 ? -8.677 -8.548 17.847 1.00 16.75 154 ASN C N 1
ATOM 4768 C CA . ASN C 1 155 ? -8.069 -7.239 17.599 1.00 16.24 154 ASN C CA 1
ATOM 4769 C C . ASN C 1 155 ? -8.851 -6.450 16.552 1.00 17.30 154 ASN C C 1
ATOM 4770 O O . ASN C 1 155 ? -8.834 -5.212 16.585 1.00 16.06 154 ASN C O 1
ATOM 4775 N N . TYR C 1 156 ? -9.582 -7.139 15.670 1.00 15.28 155 TYR C N 1
ATOM 4776 C CA . TYR C 1 156 ? -10.504 -6.484 14.745 1.00 15.03 155 TYR C CA 1
ATOM 4777 C C . TYR C 1 156 ? -11.615 -5.739 15.486 1.00 14.32 155 TYR C C 1
ATOM 4778 O O . TYR C 1 156 ? -11.922 -4.576 15.195 1.00 13.39 155 TYR C O 1
ATOM 4787 N N . SER C 1 157 ? -12.258 -6.427 16.419 1.00 12.76 156 SER C N 1
ATOM 4788 C CA A SER C 1 157 ? -13.334 -5.833 17.207 0.63 14.01 156 SER C CA 1
ATOM 4789 C CA B SER C 1 157 ? -13.333 -5.816 17.191 0.37 14.00 156 SER C CA 1
ATOM 4790 C C . SER C 1 157 ? -12.806 -4.751 18.147 1.00 11.90 156 SER C C 1
ATOM 4791 O O . SER C 1 157 ? -13.457 -3.722 18.349 1.00 13.91 156 SER C O 1
ATOM 4796 N N . ALA C 1 158 ? -11.636 -4.966 18.749 1.00 8.92 157 ALA C N 1
ATOM 4797 C CA . ALA C 1 158 ? -11.089 -3.917 19.601 1.00 11.07 157 ALA C CA 1
ATOM 4798 C C . ALA C 1 158 ? -10.877 -2.642 18.795 1.00 14.39 157 ALA C C 1
ATOM 4799 O O . ALA C 1 158 ? -11.201 -1.541 19.260 1.00 12.66 157 ALA C O 1
ATOM 4801 N N . SER C 1 159 ? -10.339 -2.851 17.637 1.00 11.07 158 SER C N 1
ATOM 4802 C CA A SER C 1 159 ? -10.128 -1.689 16.730 0.60 13.14 158 SER C CA 1
ATOM 4803 C CA B SER C 1 159 ? -10.126 -1.695 16.746 0.40 13.17 158 SER C CA 1
ATOM 4804 C C . SER C 1 159 ? -11.411 -0.928 16.267 1.00 12.94 158 SER C C 1
ATOM 4805 O O . SER C 1 159 ? -11.713 0.333 16.318 1.00 13.30 158 SER C O 1
ATOM 4810 N N . LYS C 1 160 ? -12.380 -1.781 15.886 1.00 11.55 159 LYS C N 1
ATOM 4811 C CA . LYS C 1 160 ? -13.638 -1.271 15.351 1.00 11.66 159 LYS C CA 1
ATOM 4812 C C . LYS C 1 160 ? -14.465 -0.608 16.446 1.00 12.40 159 LYS C C 1
ATOM 4813 O O . LYS C 1 160 ? -14.948 0.523 16.286 1.00 12.56 159 LYS C O 1
ATOM 4819 N N . GLY C 1 161 ? -14.626 -1.287 17.576 1.00 12.86 160 GLY C N 1
ATOM 4820 C CA . GLY C 1 161 ? -15.390 -0.698 18.665 1.00 9.23 160 GLY C CA 1
ATOM 4821 C C . GLY C 1 161 ? -14.708 0.525 19.239 1.00 11.61 160 GLY C C 1
ATOM 4822 O O . GLY C 1 161 ? -15.374 1.491 19.642 1.00 10.47 160 GLY C O 1
ATOM 4823 N N . GLY C 1 162 ? -13.374 0.496 19.305 1.00 9.44 161 GLY C N 1
ATOM 4824 C CA . GLY C 1 162 ? -12.652 1.671 19.772 1.00 10.85 161 GLY C CA 1
ATOM 4825 C C . GLY C 1 162 ? -12.859 2.857 18.853 1.00 12.91 161 GLY C C 1
ATOM 4826 O O . GLY C 1 162 ? -13.109 3.982 19.308 1.00 12.13 161 GLY C O 1
ATOM 4827 N N . MET C 1 163 ? -12.754 2.615 17.538 1.00 10.36 162 MET C N 1
ATOM 4828 C CA . MET C 1 163 ? -12.979 3.666 16.541 1.00 13.52 162 MET C CA 1
ATOM 4829 C C . MET C 1 163 ? -14.358 4.286 16.673 1.00 12.84 162 MET C C 1
ATOM 4830 O O . MET C 1 163 ? -14.505 5.513 16.596 1.00 13.36 162 MET C O 1
ATOM 4835 N N . ILE C 1 164 ? -15.383 3.452 16.857 1.00 12.33 163 ILE C N 1
ATOM 4836 C CA . ILE C 1 164 ? -16.757 3.949 16.891 1.00 11.73 163 ILE C CA 1
ATOM 4837 C C . ILE C 1 164 ? -16.969 4.833 18.111 1.00 11.91 163 ILE C C 1
ATOM 4838 O O . ILE C 1 164 ? -17.569 5.915 18.022 1.00 12.26 163 ILE C O 1
ATOM 4843 N N . ALA C 1 165 ? -16.481 4.384 19.272 1.00 11.75 164 ALA C N 1
ATOM 4844 C CA . ALA C 1 165 ? -16.645 5.175 20.486 1.00 12.17 164 ALA C CA 1
ATOM 4845 C C . ALA C 1 165 ? -15.815 6.441 20.428 1.00 12.76 164 ALA C C 1
ATOM 4846 O O . ALA C 1 165 ? -16.256 7.505 20.885 1.00 9.86 164 ALA C O 1
ATOM 4848 N N . MET C 1 166 ? -14.599 6.355 19.888 1.00 10.27 165 MET C N 1
ATOM 4849 C CA . MET C 1 166 ? -13.784 7.558 19.911 1.00 12.50 165 MET C CA 1
ATOM 4850 C C . MET C 1 166 ? -14.360 8.579 18.937 1.00 13.24 165 MET C C 1
ATOM 4851 O O . MET C 1 166 ? -14.316 9.782 19.208 1.00 13.41 165 MET C O 1
ATOM 4856 N N . SER C 1 167 ? -14.985 8.103 17.854 1.00 11.94 166 SER C N 1
ATOM 4857 C CA . SER C 1 167 ? -15.685 8.980 16.921 1.00 12.73 166 SER C CA 1
ATOM 4858 C C . SER C 1 167 ? -16.817 9.744 17.613 1.00 13.70 166 SER C C 1
ATOM 4859 O O . SER C 1 167 ? -17.008 10.946 17.371 1.00 8.80 166 SER C O 1
ATOM 4862 N N . LYS C 1 168 ? -17.585 9.067 18.475 1.00 11.32 167 LYS C N 1
ATOM 4863 C CA . LYS C 1 168 ? -18.625 9.763 19.231 1.00 11.03 167 LYS C CA 1
ATOM 4864 C C . LYS C 1 168 ? -18.028 10.875 20.086 1.00 11.77 167 LYS C C 1
ATOM 4865 O O . LYS C 1 168 ? -18.598 11.968 20.188 1.00 12.58 167 LYS C O 1
ATOM 4871 N N . SER C 1 169 ? -16.877 10.620 20.705 1.00 10.79 168 SER C N 1
ATOM 4872 C CA . SER C 1 169 ? -16.268 11.658 21.525 1.00 11.80 168 SER C CA 1
ATOM 4873 C C . SER C 1 169 ? -15.845 12.848 20.673 1.00 14.09 168 SER C C 1
ATOM 4874 O O . SER C 1 169 ? -16.079 14.003 21.054 1.00 12.76 168 SER C O 1
ATOM 4877 N N . PHE C 1 170 ? -15.240 12.588 19.506 1.00 12.28 169 PHE C N 1
ATOM 4878 C CA . PHE C 1 170 ? -14.935 13.682 18.584 1.00 10.99 169 PHE C CA 1
ATOM 4879 C C . PHE C 1 170 ? -16.198 14.417 18.156 1.00 11.77 169 PHE C C 1
ATOM 4880 O O . PHE C 1 170 ? -16.183 15.641 17.990 1.00 12.32 169 PHE C O 1
ATOM 4888 N N . ALA C 1 171 ? -17.307 13.693 17.988 1.00 11.00 170 ALA C N 1
ATOM 4889 C CA . ALA C 1 171 ? -18.562 14.361 17.647 1.00 14.81 170 ALA C CA 1
ATOM 4890 C C . ALA C 1 171 ? -18.946 15.415 18.686 1.00 11.73 170 ALA C C 1
ATOM 4891 O O . ALA C 1 171 ? -19.392 16.505 18.320 1.00 13.76 170 ALA C O 1
ATOM 4893 N N . TYR C 1 172 ? -18.805 15.112 19.983 1.00 12.13 171 TYR C N 1
ATOM 4894 C CA . TYR C 1 172 ? -19.071 16.145 20.989 1.00 12.88 171 TYR C CA 1
ATOM 4895 C C . TYR C 1 172 ? -18.112 17.311 20.847 1.00 11.38 171 TYR C C 1
ATOM 4896 O O . TYR C 1 172 ? -18.521 18.474 20.958 1.00 15.07 171 TYR C O 1
ATOM 4905 N N . GLU C 1 173 ? -16.825 17.018 20.628 1.00 10.68 172 GLU C N 1
ATOM 4906 C CA . GLU C 1 173 ? -15.809 18.067 20.631 1.00 11.78 172 GLU C CA 1
ATOM 4907 C C . GLU C 1 173 ? -15.942 18.980 19.421 1.00 14.74 172 GLU C C 1
ATOM 4908 O O . GLU C 1 173 ? -15.656 20.181 19.525 1.00 15.56 172 GLU C O 1
ATOM 4914 N N . GLY C 1 174 ? -16.381 18.453 18.279 1.00 11.88 173 GLY C N 1
ATOM 4915 C CA . GLY C 1 174 ? -16.527 19.287 17.100 1.00 10.58 173 GLY C CA 1
ATOM 4916 C C . GLY C 1 174 ? -17.885 19.951 16.905 1.00 13.20 173 GLY C C 1
ATOM 4917 O O . GLY C 1 174 ? -18.041 20.772 16.003 1.00 13.33 173 GLY C O 1
ATOM 4918 N N . ALA C 1 175 ? -18.866 19.618 17.741 1.00 12.85 174 ALA C N 1
ATOM 4919 C CA . ALA C 1 175 ? -20.263 19.924 17.441 1.00 12.65 174 ALA C CA 1
ATOM 4920 C C . ALA C 1 175 ? -20.537 21.423 17.404 1.00 13.51 174 ALA C C 1
ATOM 4921 O O . ALA C 1 175 ? -21.290 21.905 16.545 1.00 13.39 174 ALA C O 1
ATOM 4923 N N . LEU C 1 176 ? -19.993 22.169 18.363 1.00 13.35 175 LEU C N 1
ATOM 4924 C CA . LEU C 1 176 ? -20.272 23.604 18.405 1.00 16.44 175 LEU C CA 1
ATOM 4925 C C . LEU C 1 176 ? -19.708 24.329 17.190 1.00 21.74 175 LEU C C 1
ATOM 4926 O O . LEU C 1 176 ? -20.232 25.382 16.803 1.00 23.81 175 LEU C O 1
ATOM 4931 N N . ARG C 1 177 ? -18.651 23.798 16.577 1.00 16.33 176 ARG C N 1
ATOM 4932 C CA . ARG C 1 177 ? -18.088 24.394 15.372 1.00 19.03 176 ARG C CA 1
ATOM 4933 C C . ARG C 1 177 ? -18.594 23.719 14.107 1.00 17.01 176 ARG C C 1
ATOM 4934 O O . ARG C 1 177 ? -18.017 23.920 13.028 1.00 15.81 176 ARG C O 1
ATOM 4942 N N . ASN C 1 178 ? -19.662 22.928 14.215 1.00 14.81 177 ASN C N 1
ATOM 4943 C CA . ASN C 1 178 ? -20.307 22.310 13.057 1.00 18.74 177 ASN C CA 1
ATOM 4944 C C . ASN C 1 178 ? -19.341 21.379 12.319 1.00 17.04 177 ASN C C 1
ATOM 4945 O O . ASN C 1 178 ? -19.357 21.283 11.090 1.00 15.52 177 ASN C O 1
ATOM 4950 N N . ILE C 1 179 ? -18.504 20.666 13.074 1.00 14.67 178 ILE C N 1
ATOM 4951 C CA . ILE C 1 179 ? -17.645 19.620 12.518 1.00 10.45 178 ILE C CA 1
ATOM 4952 C C . ILE C 1 179 ? -18.256 18.287 12.914 1.00 12.75 178 ILE C C 1
ATOM 4953 O O . ILE C 1 179 ? -18.271 17.937 14.100 1.00 13.24 178 ILE C O 1
ATOM 4958 N N . ARG C 1 180 ? -18.773 17.553 11.937 1.00 12.03 179 ARG C N 1
ATOM 4959 C CA . ARG C 1 180 ? -19.462 16.304 12.228 1.00 10.44 179 ARG C CA 1
ATOM 4960 C C . ARG C 1 180 ? -18.504 15.127 12.115 1.00 13.24 179 ARG C C 1
ATOM 4961 O O . ARG C 1 180 ? -17.584 15.128 11.292 1.00 12.42 179 ARG C O 1
ATOM 4969 N N . PHE C 1 181 ? -18.737 14.111 12.945 1.00 10.85 180 PHE C N 1
ATOM 4970 C CA . PHE C 1 181 ? -17.949 12.885 12.927 1.00 10.84 180 PHE C CA 1
ATOM 4971 C C . PHE C 1 181 ? -18.908 11.710 12.913 1.00 9.20 180 PHE C C 1
ATOM 4972 O O . PHE C 1 181 ? -19.760 11.599 13.803 1.00 11.33 180 PHE C O 1
ATOM 4980 N N . ASN C 1 182 ? -18.744 10.816 11.939 1.00 10.37 181 ASN C N 1
ATOM 4981 C CA . ASN C 1 182 ? -19.592 9.637 11.839 1.00 9.29 181 ASN C CA 1
ATOM 4982 C C . ASN C 1 182 ? -18.734 8.462 11.407 1.00 9.98 181 ASN C C 1
ATOM 4983 O O . ASN C 1 182 ? -17.648 8.637 10.859 1.00 10.72 181 ASN C O 1
ATOM 4988 N N . SER C 1 183 ? -19.221 7.259 11.685 1.00 9.66 182 SER C N 1
ATOM 4989 C CA . SER C 1 183 ? -18.495 6.048 11.321 1.00 11.48 182 SER C CA 1
ATOM 4990 C C . SER C 1 183 ? -19.270 5.274 10.261 1.00 11.09 182 SER C C 1
ATOM 4991 O O . SER C 1 183 ? -20.501 5.356 10.175 1.00 11.91 182 SER C O 1
ATOM 4994 N N . VAL C 1 184 ? -18.536 4.484 9.471 1.00 11.38 183 VAL C N 1
ATOM 4995 C CA . VAL C 1 184 ? -19.145 3.559 8.523 1.00 11.00 183 VAL C CA 1
ATOM 4996 C C . VAL C 1 184 ? -18.576 2.177 8.799 1.00 11.41 183 VAL C C 1
ATOM 4997 O O . VAL C 1 184 ? -17.357 2.026 8.957 1.00 10.06 183 VAL C O 1
ATOM 5001 N N . THR C 1 185 ? -19.454 1.173 8.896 1.00 10.98 184 THR C N 1
ATOM 5002 C CA . THR C 1 185 ? -19.006 -0.207 9.104 1.00 12.56 184 THR C CA 1
ATOM 5003 C C . THR C 1 185 ? -19.427 -1.091 7.934 1.00 12.51 184 THR C C 1
ATOM 5004 O O . THR C 1 185 ? -20.585 -1.549 7.863 1.00 11.72 184 THR C O 1
ATOM 5008 N N . PRO C 1 186 ? -18.530 -1.352 6.990 1.00 13.79 185 PRO C N 1
ATOM 5009 C CA . PRO C 1 186 ? -18.881 -2.217 5.859 1.00 13.72 185 PRO C CA 1
ATOM 5010 C C . PRO C 1 186 ? -19.016 -3.670 6.281 1.00 14.32 185 PRO C C 1
ATOM 5011 O O . PRO C 1 186 ? -18.427 -4.129 7.268 1.00 14.62 185 PRO C O 1
ATOM 5015 N N . GLY C 1 187 ? -19.792 -4.401 5.479 1.00 15.23 186 GLY C N 1
ATOM 5016 C CA . GLY C 1 187 ? -19.940 -5.830 5.644 1.00 14.16 186 GLY C CA 1
ATOM 5017 C C . GLY C 1 187 ? -18.942 -6.583 4.789 1.00 17.07 186 GLY C C 1
ATOM 5018 O O . GLY C 1 187 ? -17.752 -6.249 4.765 1.00 18.44 186 GLY C O 1
ATOM 5019 N N . PHE C 1 188 ? -19.426 -7.589 4.068 1.00 17.12 187 PHE C N 1
ATOM 5020 C CA . PHE C 1 188 ? -18.614 -8.329 3.107 1.00 13.04 187 PHE C CA 1
ATOM 5021 C C . PHE C 1 188 ? -18.655 -7.557 1.804 1.00 15.51 187 PHE C C 1
ATOM 5022 O O . PHE C 1 188 ? -19.716 -7.423 1.195 1.00 17.35 187 PHE C O 1
ATOM 5030 N N . ILE C 1 189 ? -17.513 -7.049 1.376 1.00 15.47 188 ILE C N 1
ATOM 5031 C CA . ILE C 1 189 ? -17.442 -6.176 0.214 1.00 14.87 188 ILE C CA 1
ATOM 5032 C C . ILE C 1 189 ? -16.552 -6.821 -0.824 1.00 19.06 188 ILE C C 1
ATOM 5033 O O . ILE C 1 189 ? -15.491 -7.362 -0.498 1.00 19.29 188 ILE C O 1
ATOM 5038 N N . GLU C 1 190 ? -16.978 -6.751 -2.079 1.00 17.16 189 GLU C N 1
ATOM 5039 C CA . GLU C 1 190 ? -16.225 -7.415 -3.127 1.00 28.05 189 GLU C CA 1
ATOM 5040 C C . GLU C 1 190 ? -15.084 -6.478 -3.476 1.00 32.53 189 GLU C C 1
ATOM 5041 O O . GLU C 1 190 ? -15.234 -5.513 -4.224 1.00 39.11 189 GLU C O 1
ATOM 5047 N N . THR C 1 191 ? -13.940 -6.757 -2.873 1.00 34.87 190 THR C N 1
ATOM 5048 C CA . THR C 1 191 ? -12.754 -5.933 -2.993 1.00 44.61 190 THR C CA 1
ATOM 5049 C C . THR C 1 191 ? -11.616 -6.755 -2.399 1.00 36.63 190 THR C C 1
ATOM 5050 O O . THR C 1 191 ? -10.519 -6.254 -2.176 1.00 51.61 190 THR C O 1
ATOM 5054 N N . LYS C 1 202 ? -17.737 -18.134 -2.472 1.00 42.55 201 LYS C N 1
ATOM 5055 C CA . LYS C 1 202 ? -18.460 -16.831 -2.458 1.00 48.56 201 LYS C CA 1
ATOM 5056 C C . LYS C 1 202 ? -19.871 -17.066 -1.947 1.00 45.29 201 LYS C C 1
ATOM 5057 O O . LYS C 1 202 ? -20.288 -16.434 -0.994 1.00 45.96 201 LYS C O 1
ATOM 5063 N N . ALA C 1 203 ? -20.447 -18.052 -2.596 1.00 44.32 202 ALA C N 1
ATOM 5064 C CA . ALA C 1 203 ? -21.810 -18.368 -2.169 1.00 44.55 202 ALA C CA 1
ATOM 5065 C C . ALA C 1 203 ? -21.850 -18.607 -0.663 1.00 42.75 202 ALA C C 1
ATOM 5066 O O . ALA C 1 203 ? -22.794 -18.228 -0.090 1.00 43.82 202 ALA C O 1
ATOM 5068 N N . ASP C 1 204 ? -20.828 -19.202 -0.059 1.00 41.11 203 ASP C N 1
ATOM 5069 C CA . ASP C 1 204 ? -20.807 -19.464 1.391 1.00 47.46 203 ASP C CA 1
ATOM 5070 C C . ASP C 1 204 ? -20.805 -18.138 2.161 1.00 40.25 203 ASP C C 1
ATOM 5071 O O . ASP C 1 204 ? -21.252 -18.168 3.247 1.00 41.95 203 ASP C O 1
ATOM 5076 N N . TYR C 1 205 ? -20.221 -17.057 1.628 1.00 37.69 204 TYR C N 1
ATOM 5077 C CA . TYR C 1 205 ? -20.290 -15.742 2.298 1.00 33.24 204 TYR C CA 1
ATOM 5078 C C . TYR C 1 205 ? -21.677 -15.150 2.096 1.00 33.08 204 TYR C C 1
ATOM 5079 O O . TYR C 1 205 ? -22.241 -14.679 3.004 1.00 36.71 204 TYR C O 1
ATOM 5088 N N . VAL C 1 206 ? -22.179 -15.187 0.891 1.00 30.35 205 VAL C N 1
ATOM 5089 C CA . VAL C 1 206 ? -23.468 -14.598 0.563 1.00 30.55 205 VAL C CA 1
ATOM 5090 C C . VAL C 1 206 ? -24.611 -15.284 1.293 1.00 34.29 205 VAL C C 1
ATOM 5091 O O . VAL C 1 206 ? -25.666 -14.691 1.504 1.00 28.07 205 VAL C O 1
ATOM 5095 N N . LYS C 1 207 ? -24.407 -16.536 1.678 1.00 33.63 206 LYS C N 1
ATOM 5096 C CA . LYS C 1 207 ? -25.291 -17.298 2.553 1.00 34.94 206 LYS C CA 1
ATOM 5097 C C . LYS C 1 207 ? -26.026 -16.475 3.612 1.00 33.67 206 LYS C C 1
ATOM 5098 O O . LYS C 1 207 ? -27.255 -16.549 3.747 1.00 29.29 206 LYS C O 1
ATOM 5104 N N . ASN C 1 208 ? -25.290 -15.741 4.419 1.00 28.54 207 ASN C N 1
ATOM 5105 C CA . ASN C 1 208 ? -25.874 -15.066 5.573 1.00 26.79 207 ASN C CA 1
ATOM 5106 C C . ASN C 1 208 ? -26.173 -13.596 5.313 1.00 18.34 207 ASN C C 1
ATOM 5107 O O . ASN C 1 208 ? -26.501 -12.876 6.259 1.00 21.05 207 ASN C O 1
ATOM 5112 N N . ILE C 1 209 ? -26.113 -13.148 4.063 1.00 21.21 208 ILE C N 1
ATOM 5113 C CA . ILE C 1 209 ? -26.394 -11.763 3.684 1.00 17.40 208 ILE C CA 1
ATOM 5114 C C . ILE C 1 209 ? -27.819 -11.702 3.143 1.00 16.97 208 ILE C C 1
ATOM 5115 O O . ILE C 1 209 ? -28.079 -12.257 2.060 1.00 15.90 208 ILE C O 1
ATOM 5120 N N . PRO C 1 210 ? -28.749 -11.006 3.810 1.00 14.70 209 PRO C N 1
ATOM 5121 C CA . PRO C 1 210 ? -30.122 -10.970 3.277 1.00 11.93 209 PRO C CA 1
ATOM 5122 C C . PRO C 1 210 ? -30.199 -10.494 1.834 1.00 13.39 209 PRO C C 1
ATOM 5123 O O . PRO C 1 210 ? -30.958 -11.075 1.043 1.00 12.63 209 PRO C O 1
ATOM 5127 N N . LEU C 1 211 ? -29.416 -9.480 1.441 1.00 12.09 210 LEU C N 1
ATOM 5128 C CA . LEU C 1 211 ? -29.519 -9.022 0.054 1.00 14.16 210 LEU C CA 1
ATOM 5129 C C . LEU C 1 211 ? -28.907 -10.007 -0.941 1.00 14.00 210 LEU C C 1
ATOM 5130 O O . LEU C 1 211 ? -29.005 -9.789 -2.152 1.00 15.34 210 LEU C O 1
ATOM 5135 N N . ASN C 1 212 ? -28.288 -11.072 -0.459 1.00 14.22 211 ASN C N 1
ATOM 5136 C CA . ASN C 1 212 ? -27.929 -12.216 -1.298 1.00 22.22 211 ASN C CA 1
ATOM 5137 C C . ASN C 1 212 ? -26.822 -11.863 -2.284 1.00 22.96 211 ASN C C 1
ATOM 5138 O O . ASN C 1 212 ? -26.767 -12.405 -3.394 1.00 22.14 211 ASN C O 1
ATOM 5143 N N . ARG C 1 213 ? -25.912 -10.980 -1.875 1.00 18.49 212 ARG C N 1
ATOM 5144 C CA . ARG C 1 213 ? -24.768 -10.627 -2.707 1.00 18.07 212 ARG C CA 1
ATOM 5145 C C . ARG C 1 213 ? -23.748 -9.895 -1.841 1.00 17.08 212 ARG C C 1
ATOM 5146 O O . ARG C 1 213 ? -24.094 -9.305 -0.812 1.00 16.08 212 ARG C O 1
ATOM 5154 N N . LEU C 1 214 ? -22.485 -9.954 -2.263 1.00 13.40 213 LEU C N 1
ATOM 5155 C CA . LEU C 1 214 ? -21.464 -9.089 -1.685 1.00 13.13 213 LEU C CA 1
ATOM 5156 C C . LEU C 1 214 ? -21.746 -7.642 -2.047 1.00 14.48 213 LEU C C 1
ATOM 5157 O O . LEU C 1 214 ? -22.341 -7.346 -3.079 1.00 15.96 213 LEU C O 1
ATOM 5162 N N . GLY C 1 215 ? -21.296 -6.722 -1.200 1.00 13.18 214 GLY C N 1
ATOM 5163 C CA . GLY C 1 215 ? -21.429 -5.321 -1.541 1.00 13.88 214 GLY C CA 1
ATOM 5164 C C . GLY C 1 215 ? -20.360 -4.877 -2.524 1.00 15.49 214 GLY C C 1
ATOM 5165 O O . GLY C 1 215 ? -19.248 -5.410 -2.549 1.00 19.92 214 GLY C O 1
ATOM 5166 N N . ALA C 1 216 ? -20.713 -3.886 -3.348 1.00 14.47 215 ALA C N 1
ATOM 5167 C CA . ALA C 1 216 ? -19.733 -3.238 -4.215 1.00 15.75 215 ALA C CA 1
ATOM 5168 C C . ALA C 1 216 ? -18.997 -2.144 -3.449 1.00 16.60 215 ALA C C 1
ATOM 5169 O O . ALA C 1 216 ? -19.558 -1.507 -2.559 1.00 14.55 215 ALA C O 1
ATOM 5171 N N . ALA C 1 217 ? -17.720 -1.933 -3.785 1.00 16.23 216 ALA C N 1
ATOM 5172 C CA . ALA C 1 217 ? -16.986 -0.850 -3.134 1.00 13.12 216 ALA C CA 1
ATOM 5173 C C . ALA C 1 217 ? -17.705 0.487 -3.321 1.00 13.36 216 ALA C C 1
ATOM 5174 O O . ALA C 1 217 ? -17.711 1.332 -2.420 1.00 13.10 216 ALA C O 1
ATOM 5176 N N . LYS C 1 218 ? -18.350 0.649 -4.454 1.00 14.25 217 LYS C N 1
ATOM 5177 C CA . LYS C 1 218 ? -19.047 1.905 -4.767 1.00 13.48 217 LYS C CA 1
ATOM 5178 C C . LYS C 1 218 ? -20.210 2.147 -3.783 1.00 15.45 217 LYS C C 1
ATOM 5179 O O . LYS C 1 218 ? -20.456 3.266 -3.444 1.00 14.10 217 LYS C O 1
ATOM 5185 N N . GLU C 1 219 ? -20.861 1.069 -3.349 1.00 15.00 218 GLU C N 1
ATOM 5186 C CA . GLU C 1 219 ? -21.965 1.212 -2.399 1.00 12.80 218 GLU C CA 1
ATOM 5187 C C . GLU C 1 219 ? -21.469 1.693 -1.040 1.00 12.81 218 GLU C C 1
ATOM 5188 O O . GLU C 1 219 ? -22.155 2.459 -0.357 1.00 13.57 218 GLU C O 1
ATOM 5194 N N . VAL C 1 220 ? -20.275 1.268 -0.635 1.00 11.22 219 VAL C N 1
ATOM 5195 C CA . VAL C 1 220 ? -19.684 1.829 0.575 1.00 13.31 219 VAL C CA 1
ATOM 5196 C C . VAL C 1 220 ? -19.295 3.283 0.340 1.00 13.90 219 VAL C C 1
ATOM 5197 O O . VAL C 1 220 ? -19.537 4.155 1.182 1.00 13.13 219 VAL C O 1
ATOM 5201 N N . ALA C 1 221 ? -18.678 3.562 -0.801 1.00 9.96 220 ALA C N 1
ATOM 5202 C CA . ALA C 1 221 ? -18.231 4.923 -1.085 1.00 10.92 220 ALA C CA 1
ATOM 5203 C C . ALA C 1 221 ? -19.400 5.904 -1.103 1.00 11.87 220 ALA C C 1
ATOM 5204 O O . ALA C 1 221 ? -19.248 7.071 -0.720 1.00 11.16 220 ALA C O 1
ATOM 5206 N N . GLU C 1 222 ? -20.573 5.471 -1.572 1.00 13.20 221 GLU C N 1
ATOM 5207 C CA . GLU C 1 222 ? -21.687 6.413 -1.591 1.00 13.61 221 GLU C CA 1
ATOM 5208 C C . GLU C 1 222 ? -22.261 6.648 -0.197 1.00 14.67 221 GLU C C 1
ATOM 5209 O O . GLU C 1 222 ? -22.797 7.732 0.062 1.00 12.14 221 GLU C O 1
ATOM 5215 N N . ALA C 1 223 ? -22.146 5.666 0.707 1.00 12.76 222 ALA C N 1
ATOM 5216 C CA . ALA C 1 223 ? -22.518 5.894 2.108 1.00 12.68 222 ALA C CA 1
ATOM 5217 C C . ALA C 1 223 ? -21.586 6.906 2.763 1.00 13.50 222 ALA C C 1
ATOM 5218 O O . ALA C 1 223 ? -22.027 7.789 3.512 1.00 10.88 222 ALA C O 1
ATOM 5220 N N . VAL C 1 224 ? -20.291 6.798 2.471 1.00 11.37 223 VAL C N 1
ATOM 5221 C CA . VAL C 1 224 ? -19.327 7.771 2.969 1.00 10.67 223 VAL C CA 1
ATOM 5222 C C . VAL C 1 224 ? -19.649 9.146 2.416 1.00 9.89 223 VAL C C 1
ATOM 5223 O O . VAL C 1 224 ? -19.632 10.149 3.145 1.00 11.52 223 VAL C O 1
ATOM 5227 N N . ALA C 1 225 ? -19.941 9.214 1.109 1.00 11.39 224 ALA C N 1
ATOM 5228 C CA . ALA C 1 225 ? -20.289 10.484 0.480 1.00 10.46 224 ALA C CA 1
ATOM 5229 C C . ALA C 1 225 ? -21.495 11.128 1.154 1.00 12.49 224 ALA C C 1
ATOM 5230 O O . ALA C 1 225 ? -21.507 12.340 1.387 1.00 11.75 224 ALA C O 1
ATOM 5232 N N . PHE C 1 226 ? -22.522 10.330 1.472 1.00 12.01 225 PHE C N 1
ATOM 5233 C CA . PHE C 1 226 ? -23.693 10.874 2.148 1.00 13.58 225 PHE C CA 1
ATOM 5234 C C . PHE C 1 226 ? -23.307 11.521 3.470 1.00 10.66 225 PHE C C 1
ATOM 5235 O O . PHE C 1 226 ? -23.740 12.635 3.779 1.00 11.40 225 PHE C O 1
ATOM 5243 N N . LEU C 1 227 ? -22.475 10.840 4.265 1.00 8.67 226 LEU C N 1
ATOM 5244 C CA . LEU C 1 227 ? -22.110 11.370 5.579 1.00 10.62 226 LEU C CA 1
ATOM 5245 C C . LEU C 1 227 ? -21.232 12.616 5.475 1.00 13.74 226 LEU C C 1
ATOM 5246 O O . LEU C 1 227 ? -21.267 13.481 6.370 1.00 12.19 226 LEU C O 1
ATOM 5251 N N . LEU C 1 228 ? -20.444 12.733 4.406 1.00 13.33 227 LEU C N 1
ATOM 5252 C CA . LEU C 1 228 ? -19.678 13.962 4.197 1.00 11.37 227 LEU C CA 1
ATOM 5253 C C . LEU C 1 228 ? -20.568 15.091 3.700 1.00 14.51 227 LEU C C 1
ATOM 5254 O O . LEU C 1 228 ? -20.325 16.261 4.030 1.00 13.53 227 LEU C O 1
ATOM 5259 N N . SER C 1 229 ? -21.602 14.757 2.926 1.00 13.10 228 SER C N 1
ATOM 5260 C CA . SER C 1 229 ? -22.405 15.717 2.176 1.00 10.26 228 SER C CA 1
ATOM 5261 C C . SER C 1 229 ? -23.280 16.571 3.090 1.00 14.78 228 SER C C 1
ATOM 5262 O O . SER C 1 229 ? -23.494 16.275 4.270 1.00 15.05 228 SER C O 1
ATOM 5265 N N . ASP C 1 230 ? -23.808 17.650 2.499 1.00 13.60 229 ASP C N 1
ATOM 5266 C CA . ASP C 1 230 ? -24.711 18.547 3.210 1.00 13.73 229 ASP C CA 1
ATOM 5267 C C . ASP C 1 230 ? -26.003 17.860 3.622 1.00 14.67 229 ASP C C 1
ATOM 5268 O O . ASP C 1 230 ? -26.724 18.375 4.489 1.00 14.67 229 ASP C O 1
ATOM 5273 N N . HIS C 1 231 ? -26.346 16.750 2.973 1.00 14.74 230 HIS C N 1
ATOM 5274 C CA . HIS C 1 231 ? -27.608 16.079 3.253 1.00 11.58 230 HIS C CA 1
ATOM 5275 C C . HIS C 1 231 ? -27.643 15.476 4.644 1.00 15.03 230 HIS C C 1
ATOM 5276 O O . HIS C 1 231 ? -28.731 15.303 5.203 1.00 17.23 230 HIS C O 1
ATOM 5283 N N . SER C 1 232 ? -26.488 15.172 5.226 1.00 11.98 231 SER C N 1
ATOM 5284 C CA . SER C 1 232 ? -26.434 14.611 6.572 1.00 11.68 231 SER C CA 1
ATOM 5285 C C . SER C 1 232 ? -26.155 15.669 7.631 1.00 12.53 231 SER C C 1
ATOM 5286 O O . SER C 1 232 ? -25.640 15.335 8.701 1.00 12.60 231 SER C O 1
ATOM 5289 N N . SER C 1 233 ? -26.442 16.942 7.339 1.00 11.90 232 SER C N 1
ATOM 5290 C CA . SER C 1 233 ? -26.036 18.039 8.225 1.00 13.01 232 SER C CA 1
ATOM 5291 C C . SER C 1 233 ? -26.551 17.929 9.665 1.00 12.70 232 SER C C 1
ATOM 5292 O O . SER C 1 233 ? -25.989 18.586 10.548 1.00 13.24 232 SER C O 1
ATOM 5295 N N . TYR C 1 234 ? -27.600 17.149 9.948 1.00 9.63 233 TYR C N 1
ATOM 5296 C CA . TYR C 1 234 ? -28.022 16.993 11.342 1.00 12.70 233 TYR C CA 1
ATOM 5297 C C . TYR C 1 234 ? -27.620 15.639 11.919 1.00 14.83 233 TYR C C 1
ATOM 5298 O O . TYR C 1 234 ? -28.204 15.196 12.915 1.00 13.30 233 TYR C O 1
ATOM 5307 N N . ILE C 1 235 ? -26.645 14.969 11.308 1.00 10.89 234 ILE C N 1
ATOM 5308 C CA . ILE C 1 235 ? -26.215 13.639 11.721 1.00 9.58 234 ILE C CA 1
ATOM 5309 C C . ILE C 1 235 ? -24.784 13.731 12.224 1.00 9.30 234 ILE C C 1
ATOM 5310 O O . ILE C 1 235 ? -23.869 14.038 11.451 1.00 11.10 234 ILE C O 1
ATOM 5315 N N . THR C 1 236 ? -24.581 13.443 13.502 1.00 9.04 235 THR C N 1
ATOM 5316 C CA . THR C 1 236 ? -23.230 13.362 14.042 1.00 11.17 235 THR C CA 1
ATOM 5317 C C . THR C 1 236 ? -23.241 12.370 15.197 1.00 12.67 235 THR C C 1
ATOM 5318 O O . THR C 1 236 ? -24.256 12.201 15.882 1.00 13.33 235 THR C O 1
ATOM 5322 N N . GLY C 1 237 ? -22.122 11.658 15.355 1.00 10.69 236 GLY C N 1
ATOM 5323 C CA . GLY C 1 237 ? -22.012 10.610 16.354 1.00 12.09 236 GLY C CA 1
ATOM 5324 C C . GLY C 1 237 ? -22.712 9.324 15.987 1.00 14.25 236 GLY C C 1
ATOM 5325 O O . GLY C 1 237 ? -22.956 8.488 16.869 1.00 12.03 236 GLY C O 1
ATOM 5326 N N . GLU C 1 238 ? -23.065 9.164 14.713 1.00 11.04 237 GLU C N 1
ATOM 5327 C CA . GLU C 1 238 ? -23.767 8.004 14.157 1.00 9.03 237 GLU C CA 1
ATOM 5328 C C . GLU C 1 238 ? -22.802 6.974 13.574 1.00 14.00 237 GLU C C 1
ATOM 5329 O O . GLU C 1 238 ? -21.697 7.303 13.140 1.00 13.10 237 GLU C O 1
ATOM 5335 N N . THR C 1 239 ? -23.235 5.712 13.558 1.00 10.76 238 THR C N 1
ATOM 5336 C CA . THR C 1 239 ? -22.522 4.642 12.857 1.00 10.65 238 THR C CA 1
ATOM 5337 C C . THR C 1 239 ? -23.446 4.098 11.783 1.00 11.04 238 THR C C 1
ATOM 5338 O O . THR C 1 239 ? -24.515 3.582 12.102 1.00 14.79 238 THR C O 1
ATOM 5342 N N . LEU C 1 240 ? -23.037 4.184 10.516 1.00 12.35 239 LEU C N 1
ATOM 5343 C CA . LEU C 1 240 ? -23.869 3.716 9.414 1.00 12.97 239 LEU C CA 1
ATOM 5344 C C . LEU C 1 240 ? -23.362 2.362 8.933 1.00 13.27 239 LEU C C 1
ATOM 5345 O O . LEU C 1 240 ? -22.233 2.253 8.447 1.00 9.05 239 LEU C O 1
ATOM 5350 N N . LYS C 1 241 ? -24.186 1.331 9.082 1.00 10.95 240 LYS C N 1
ATOM 5351 C CA . LYS C 1 241 ? -23.806 -0.005 8.636 1.00 11.16 240 LYS C CA 1
ATOM 5352 C C . LYS C 1 241 ? -24.112 -0.155 7.158 1.00 11.10 240 LYS C C 1
ATOM 5353 O O . LYS C 1 241 ? -25.195 0.224 6.700 1.00 12.91 240 LYS C O 1
ATOM 5359 N N . VAL C 1 242 ? -23.154 -0.706 6.407 1.00 11.40 241 VAL C N 1
ATOM 5360 C CA . VAL C 1 242 ? -23.331 -0.931 4.976 1.00 12.77 241 VAL C CA 1
ATOM 5361 C C . VAL C 1 242 ? -23.010 -2.393 4.709 1.00 12.49 241 VAL C C 1
ATOM 5362 O O . VAL C 1 242 ? -21.893 -2.730 4.287 1.00 12.94 241 VAL C O 1
ATOM 5366 N N . ASN C 1 243 ? -23.981 -3.282 4.980 1.00 12.59 242 ASN C N 1
ATOM 5367 C CA . ASN C 1 243 ? -23.658 -4.704 5.053 1.00 12.36 242 ASN C CA 1
ATOM 5368 C C . ASN C 1 243 ? -24.747 -5.589 4.453 1.00 14.15 242 ASN C C 1
ATOM 5369 O O . ASN C 1 243 ? -24.693 -6.816 4.623 1.00 12.42 242 ASN C O 1
ATOM 5374 N N . GLY C 1 244 ? -25.714 -5.017 3.730 1.00 12.92 243 GLY C N 1
ATOM 5375 C CA . GLY C 1 244 ? -26.727 -5.830 3.078 1.00 14.28 243 GLY C CA 1
ATOM 5376 C C . GLY C 1 244 ? -27.664 -6.551 4.026 1.00 13.35 243 GLY C C 1
ATOM 5377 O O . GLY C 1 244 ? -28.318 -7.520 3.626 1.00 15.41 243 GLY C O 1
ATOM 5378 N N . GLY C 1 245 ? -27.746 -6.109 5.278 1.00 14.48 244 GLY C N 1
ATOM 5379 C CA . GLY C 1 245 ? -28.571 -6.785 6.251 1.00 13.68 244 GLY C CA 1
ATOM 5380 C C . GLY C 1 245 ? -27.853 -7.832 7.067 1.00 14.88 244 GLY C C 1
ATOM 5381 O O . GLY C 1 245 ? -28.480 -8.443 7.941 1.00 13.82 244 GLY C O 1
ATOM 5382 N N . LEU C 1 246 ? -26.557 -8.044 6.823 1.00 12.40 245 LEU C N 1
ATOM 5383 C CA . LEU C 1 246 ? -25.801 -9.069 7.540 1.00 16.69 245 LEU C CA 1
ATOM 5384 C C . LEU C 1 246 ? -25.868 -8.862 9.050 1.00 20.07 245 LEU C C 1
ATOM 5385 O O . LEU C 1 246 ? -25.953 -9.830 9.819 1.00 17.48 245 LEU C O 1
ATOM 5390 N N . TYR C 1 247 ? -25.809 -7.611 9.494 1.00 15.78 246 TYR C N 1
ATOM 5391 C CA . TYR C 1 247 ? -25.986 -7.264 10.896 1.00 17.88 246 TYR C CA 1
ATOM 5392 C C . TYR C 1 247 ? -27.014 -6.145 10.974 1.00 18.78 246 TYR C C 1
ATOM 5393 O O . TYR C 1 247 ? -26.919 -5.160 10.233 1.00 18.67 246 TYR C O 1
ATOM 5402 N N . MET C 1 248 ? -27.982 -6.293 11.874 1.00 19.47 247 MET C N 1
ATOM 5403 C CA . MET C 1 248 ? -29.035 -5.302 12.059 1.00 17.55 247 MET C CA 1
ATOM 5404 C C . MET C 1 248 ? -29.081 -4.855 13.518 1.00 26.83 247 MET C C 1
ATOM 5405 O O . MET C 1 248 ? -28.821 -5.681 14.393 1.00 29.63 247 MET C O 1
ATOM 5410 N N . SER D 1 1 ? -31.491 15.489 -7.005 1.00 35.43 0 SER D N 1
ATOM 5411 C CA . SER D 1 1 ? -30.155 15.229 -7.518 1.00 36.09 0 SER D CA 1
ATOM 5412 C C . SER D 1 1 ? -29.551 13.925 -6.985 1.00 24.07 0 SER D C 1
ATOM 5413 O O . SER D 1 1 ? -28.585 13.434 -7.559 1.00 23.86 0 SER D O 1
ATOM 5416 N N . MET D 1 2 ? -30.105 13.335 -5.923 1.00 20.33 1 MET D N 1
ATOM 5417 C CA . MET D 1 2 ? -29.739 11.940 -5.723 1.00 17.73 1 MET D CA 1
ATOM 5418 C C . MET D 1 2 ? -30.397 11.082 -6.798 1.00 16.06 1 MET D C 1
ATOM 5419 O O . MET D 1 2 ? -31.417 11.451 -7.393 1.00 19.44 1 MET D O 1
ATOM 5424 N N . GLN D 1 3 ? -29.812 9.916 -7.036 1.00 15.69 2 GLN D N 1
ATOM 5425 C CA . GLN D 1 3 ? -30.281 9.025 -8.090 1.00 17.07 2 GLN D CA 1
ATOM 5426 C C . GLN D 1 3 ? -31.359 8.071 -7.595 1.00 17.09 2 GLN D C 1
ATOM 5427 O O . GLN D 1 3 ? -31.183 7.420 -6.567 1.00 17.07 2 GLN D O 1
ATOM 5433 N N . PHE D 1 4 ? -32.450 7.962 -8.354 1.00 15.05 3 PHE D N 1
ATOM 5434 C CA . PHE D 1 4 ? -33.552 7.056 -8.042 1.00 16.19 3 PHE D CA 1
ATOM 5435 C C . PHE D 1 4 ? -33.869 6.208 -9.262 1.00 21.08 3 PHE D C 1
ATOM 5436 O O . PHE D 1 4 ? -34.293 6.744 -10.290 1.00 18.28 3 PHE D O 1
ATOM 5444 N N . THR D 1 5 ? -33.722 4.889 -9.138 1.00 16.18 4 THR D N 1
ATOM 5445 C CA . THR D 1 5 ? -34.189 4.018 -10.210 1.00 17.80 4 THR D CA 1
ATOM 5446 C C . THR D 1 5 ? -35.717 3.990 -10.284 1.00 24.24 4 THR D C 1
ATOM 5447 O O . THR D 1 5 ? -36.291 3.975 -11.384 1.00 20.26 4 THR D O 1
ATOM 5451 N N . GLY D 1 6 ? -36.402 4.031 -9.121 1.00 16.68 5 GLY D N 1
ATOM 5452 C CA . GLY D 1 6 ? -37.849 4.076 -9.097 1.00 15.06 5 GLY D CA 1
ATOM 5453 C C . GLY D 1 6 ? -38.408 5.451 -9.445 1.00 14.98 5 GLY D C 1
ATOM 5454 O O . GLY D 1 6 ? -37.699 6.453 -9.511 1.00 18.36 5 GLY D O 1
ATOM 5455 N N . LYS D 1 7 ? -39.725 5.500 -9.667 1.00 16.37 6 LYS D N 1
ATOM 5456 C CA . LYS D 1 7 ? -40.333 6.686 -10.248 1.00 18.01 6 LYS D CA 1
ATOM 5457 C C . LYS D 1 7 ? -41.318 7.411 -9.340 1.00 18.96 6 LYS D C 1
ATOM 5458 O O . LYS D 1 7 ? -41.596 8.592 -9.588 1.00 15.75 6 LYS D O 1
ATOM 5464 N N . ASN D 1 8 ? -41.851 6.764 -8.308 1.00 15.79 7 ASN D N 1
ATOM 5465 C CA . ASN D 1 8 ? -42.897 7.402 -7.520 1.00 13.09 7 ASN D CA 1
ATOM 5466 C C . ASN D 1 8 ? -42.779 6.978 -6.064 1.00 13.66 7 ASN D C 1
ATOM 5467 O O . ASN D 1 8 ? -42.102 6.005 -5.731 1.00 12.31 7 ASN D O 1
ATOM 5472 N N . VAL D 1 9 ? -43.468 7.713 -5.197 1.00 13.97 8 VAL D N 1
ATOM 5473 C CA . VAL D 1 9 ? -43.393 7.448 -3.760 1.00 11.21 8 VAL D CA 1
ATOM 5474 C C . VAL D 1 9 ? -44.708 7.866 -3.113 1.00 14.18 8 VAL D C 1
ATOM 5475 O O . VAL D 1 9 ? -45.306 8.879 -3.476 1.00 13.56 8 VAL D O 1
ATOM 5479 N N . LEU D 1 10 ? -45.154 7.081 -2.139 1.00 12.57 9 LEU D N 1
ATOM 5480 C CA . LEU D 1 10 ? -46.310 7.414 -1.319 1.00 10.37 9 LEU D CA 1
ATOM 5481 C C . LEU D 1 10 ? -45.803 7.745 0.079 1.00 13.70 9 LEU D C 1
ATOM 5482 O O . LEU D 1 10 ? -45.021 6.977 0.647 1.00 13.53 9 LEU D O 1
ATOM 5487 N N . ILE D 1 11 ? -46.196 8.905 0.601 1.00 12.85 10 ILE D N 1
ATOM 5488 C CA . ILE D 1 11 ? -45.796 9.367 1.927 1.00 14.35 10 ILE D CA 1
ATOM 5489 C C . ILE D 1 11 ? -47.053 9.491 2.772 1.00 14.40 10 ILE D C 1
ATOM 5490 O O . ILE D 1 11 ? -47.923 10.313 2.469 1.00 14.39 10 ILE D O 1
ATOM 5495 N N . THR D 1 12 ? -47.158 8.695 3.837 1.00 14.48 11 THR D N 1
ATOM 5496 C CA . THR D 1 12 ? -48.357 8.816 4.662 1.00 14.30 11 THR D CA 1
ATOM 5497 C C . THR D 1 12 ? -48.257 10.013 5.601 1.00 13.74 11 THR D C 1
ATOM 5498 O O . THR D 1 12 ? -47.168 10.414 6.028 1.00 13.34 11 THR D O 1
ATOM 5502 N N . GLY D 1 13 ? -49.419 10.616 5.887 1.00 13.89 12 GLY D N 1
ATOM 5503 C CA . GLY D 1 13 ? -49.470 11.801 6.725 1.00 21.79 12 GLY D CA 1
ATOM 5504 C C . GLY D 1 13 ? -48.551 12.913 6.262 1.00 19.19 12 GLY D C 1
ATOM 5505 O O . GLY D 1 13 ? -47.748 13.440 7.037 1.00 21.76 12 GLY D O 1
ATOM 5506 N N . ALA D 1 14 ? -48.677 13.298 4.998 1.00 16.65 13 ALA D N 1
ATOM 5507 C CA . ALA D 1 14 ? -47.691 14.146 4.348 1.00 13.79 13 ALA D CA 1
ATOM 5508 C C . ALA D 1 14 ? -48.150 15.598 4.184 1.00 19.13 13 ALA D C 1
ATOM 5509 O O . ALA D 1 14 ? -47.527 16.340 3.415 1.00 20.19 13 ALA D O 1
ATOM 5511 N N . SER D 1 15 ? -49.213 16.022 4.889 1.00 22.72 14 SER D N 1
ATOM 5512 C CA . SER D 1 15 ? -49.775 17.361 4.666 1.00 23.46 14 SER D CA 1
ATOM 5513 C C . SER D 1 15 ? -48.849 18.465 5.156 1.00 24.69 14 SER D C 1
ATOM 5514 O O . SER D 1 15 ? -48.814 19.552 4.569 1.00 25.36 14 SER D O 1
ATOM 5517 N N . LYS D 1 16 ? -48.154 18.240 6.268 1.00 22.07 15 LYS D N 1
ATOM 5518 C CA . LYS D 1 16 ? -47.424 19.297 6.947 1.00 25.77 15 LYS D CA 1
ATOM 5519 C C . LYS D 1 16 ? -46.191 18.692 7.601 1.00 23.87 15 LYS D C 1
ATOM 5520 O O . LYS D 1 16 ? -45.982 17.475 7.569 1.00 20.12 15 LYS D O 1
ATOM 5526 N N . GLY D 1 17 ? -45.372 19.564 8.185 1.00 22.55 16 GLY D N 1
ATOM 5527 C CA . GLY D 1 17 ? -44.258 19.128 9.014 1.00 26.78 16 GLY D CA 1
ATOM 5528 C C . GLY D 1 17 ? -43.235 18.313 8.248 1.00 18.26 16 GLY D C 1
ATOM 5529 O O . GLY D 1 17 ? -42.891 18.615 7.099 1.00 16.65 16 GLY D O 1
ATOM 5530 N N . ILE D 1 18 ? -42.718 17.272 8.909 1.00 17.66 17 ILE D N 1
ATOM 5531 C CA . ILE D 1 18 ? -41.701 16.424 8.295 1.00 18.85 17 ILE D CA 1
ATOM 5532 C C . ILE D 1 18 ? -42.256 15.738 7.053 1.00 14.58 17 ILE D C 1
ATOM 5533 O O . ILE D 1 18 ? -41.578 15.636 6.023 1.00 14.37 17 ILE D O 1
ATOM 5538 N N . GLY D 1 19 ? -43.490 15.251 7.124 1.00 15.46 18 GLY D N 1
ATOM 5539 C CA . GLY D 1 19 ? -44.045 14.565 5.971 1.00 15.09 18 GLY D CA 1
ATOM 5540 C C . GLY D 1 19 ? -44.143 15.466 4.753 1.00 14.74 18 GLY D C 1
ATOM 5541 O O . GLY D 1 19 ? -43.869 15.040 3.630 1.00 15.65 18 GLY D O 1
ATOM 5542 N N . ALA D 1 20 ? -44.511 16.739 4.960 1.00 14.17 19 ALA D N 1
ATOM 5543 C CA . ALA D 1 20 ? -44.610 17.642 3.813 1.00 17.00 19 ALA D CA 1
ATOM 5544 C C . ALA D 1 20 ? -43.239 17.961 3.254 1.00 15.93 19 ALA D C 1
ATOM 5545 O O . ALA D 1 20 ? -43.081 18.108 2.034 1.00 17.54 19 ALA D O 1
ATOM 5547 N N . GLU D 1 21 ? -42.229 18.057 4.119 1.00 17.02 20 GLU D N 1
ATOM 5548 C CA . GLU D 1 21 ? -40.906 18.346 3.596 1.00 16.87 20 GLU D CA 1
ATOM 5549 C C . GLU D 1 21 ? -40.315 17.126 2.903 1.00 16.31 20 GLU D C 1
ATOM 5550 O O . GLU D 1 21 ? -39.568 17.268 1.927 1.00 17.77 20 GLU D O 1
ATOM 5556 N N . ILE D 1 22 ? -40.664 15.917 3.349 1.00 15.81 21 ILE D N 1
ATOM 5557 C CA . ILE D 1 22 ? -40.268 14.736 2.586 1.00 15.09 21 ILE D CA 1
ATOM 5558 C C . ILE D 1 22 ? -40.838 14.809 1.175 1.00 16.93 21 ILE D C 1
ATOM 5559 O O . ILE D 1 22 ? -40.138 14.560 0.183 1.00 16.45 21 ILE D O 1
ATOM 5564 N N . ALA D 1 23 ? -42.115 15.165 1.064 1.00 14.26 22 ALA D N 1
ATOM 5565 C CA . ALA D 1 23 ? -42.731 15.291 -0.255 1.00 15.47 22 ALA D CA 1
ATOM 5566 C C . ALA D 1 23 ? -42.056 16.380 -1.079 1.00 16.40 22 ALA D C 1
ATOM 5567 O O . ALA D 1 23 ? -41.804 16.198 -2.277 1.00 16.76 22 ALA D O 1
ATOM 5569 N N . ARG D 1 24 ? -41.771 17.522 -0.448 1.00 15.91 23 ARG D N 1
ATOM 5570 C CA . ARG D 1 24 ? -41.095 18.632 -1.107 1.00 17.56 23 ARG D CA 1
ATOM 5571 C C . ARG D 1 24 ? -39.745 18.187 -1.647 1.00 20.39 23 ARG D C 1
ATOM 5572 O O . ARG D 1 24 ? -39.417 18.413 -2.819 1.00 18.02 23 ARG D O 1
ATOM 5580 N N . THR D 1 25 ? -38.954 17.530 -0.795 1.00 16.61 24 THR D N 1
ATOM 5581 C CA . THR D 1 25 ? -37.614 17.095 -1.177 1.00 16.34 24 THR D CA 1
ATOM 5582 C C . THR D 1 25 ? -37.659 16.057 -2.287 1.00 17.55 24 THR D C 1
ATOM 5583 O O . THR D 1 25 ? -36.908 16.143 -3.269 1.00 17.53 24 THR D O 1
ATOM 5587 N N . LEU D 1 26 ? -38.529 15.056 -2.149 1.00 16.89 25 LEU D N 1
ATOM 5588 C CA . LEU D 1 26 ? -38.516 13.972 -3.118 1.00 14.61 25 LEU D CA 1
ATOM 5589 C C . LEU D 1 26 ? -39.059 14.434 -4.462 1.00 18.32 25 LEU D C 1
ATOM 5590 O O . LEU D 1 26 ? -38.580 13.989 -5.512 1.00 15.84 25 LEU D O 1
ATOM 5595 N N . ALA D 1 27 ? -40.060 15.329 -4.457 1.00 18.24 26 ALA D N 1
ATOM 5596 C CA . ALA D 1 27 ? -40.545 15.865 -5.729 1.00 15.89 26 ALA D CA 1
ATOM 5597 C C . ALA D 1 27 ? -39.458 16.675 -6.427 1.00 17.14 26 ALA D C 1
ATOM 5598 O O . ALA D 1 27 ? -39.317 16.617 -7.654 1.00 17.43 26 ALA D O 1
ATOM 5600 N N . SER D 1 28 ? -38.672 17.427 -5.656 1.00 18.68 27 SER D N 1
ATOM 5601 C CA . SER D 1 28 ? -37.593 18.214 -6.238 1.00 19.26 27 SER D CA 1
ATOM 5602 C C . SER D 1 28 ? -36.487 17.338 -6.818 1.00 24.88 27 SER D C 1
ATOM 5603 O O . SER D 1 28 ? -35.743 17.797 -7.690 1.00 20.85 27 SER D O 1
ATOM 5606 N N . MET D 1 29 ? -36.370 16.086 -6.381 1.00 19.26 28 MET D N 1
ATOM 5607 C CA . MET D 1 29 ? -35.432 15.158 -6.998 1.00 15.87 28 MET D CA 1
ATOM 5608 C C . MET D 1 29 ? -36.058 14.305 -8.093 1.00 18.31 28 MET D C 1
ATOM 5609 O O . MET D 1 29 ? -35.453 13.316 -8.521 1.00 21.20 28 MET D O 1
ATOM 5614 N N . GLY D 1 30 ? -37.247 14.674 -8.564 1.00 20.50 29 GLY D N 1
ATOM 5615 C CA . GLY D 1 30 ? -37.811 14.108 -9.764 1.00 16.99 29 GLY D CA 1
ATOM 5616 C C . GLY D 1 30 ? -38.782 12.969 -9.573 1.00 20.18 29 GLY D C 1
ATOM 5617 O O . GLY D 1 30 ? -39.234 12.404 -10.569 1.00 19.66 29 GLY D O 1
ATOM 5618 N N . LEU D 1 31 ? -39.119 12.606 -8.337 1.00 18.52 30 LEU D N 1
ATOM 5619 C CA . LEU D 1 31 ? -40.112 11.562 -8.136 1.00 16.34 30 LEU D CA 1
ATOM 5620 C C . LEU D 1 31 ? -41.526 12.135 -8.184 1.00 15.64 30 LEU D C 1
ATOM 5621 O O . LEU D 1 31 ? -41.767 13.285 -7.807 1.00 17.97 30 LEU D O 1
ATOM 5626 N N . LYS D 1 32 ? -42.469 11.313 -8.630 1.00 15.33 31 LYS D N 1
ATOM 5627 C CA . LYS D 1 32 ? -43.875 11.664 -8.474 1.00 17.45 31 LYS D CA 1
ATOM 5628 C C . LYS D 1 32 ? -44.267 11.358 -7.036 1.00 15.24 31 LYS D C 1
ATOM 5629 O O . LYS D 1 32 ? -44.187 10.205 -6.620 1.00 18.11 31 LYS D O 1
ATOM 5635 N N . VAL D 1 33 ? -44.686 12.372 -6.279 1.00 17.23 32 VAL D N 1
ATOM 5636 C CA . VAL D 1 33 ? -45.028 12.190 -4.870 1.00 15.26 32 VAL D CA 1
ATOM 5637 C C . VAL D 1 33 ? -46.540 12.124 -4.709 1.00 18.26 32 VAL D C 1
ATOM 5638 O O . VAL D 1 33 ? -47.287 12.928 -5.293 1.00 17.02 32 VAL D O 1
ATOM 5642 N N . TRP D 1 34 ? -46.989 11.132 -3.939 1.00 16.72 33 TRP D N 1
ATOM 5643 C CA . TRP D 1 34 ? -48.376 10.983 -3.525 1.00 16.02 33 TRP D CA 1
ATOM 5644 C C . TRP D 1 34 ? -48.494 11.445 -2.080 1.00 18.44 33 TRP D C 1
ATOM 5645 O O . TRP D 1 34 ? -47.896 10.844 -1.181 1.00 14.65 33 TRP D O 1
ATOM 5656 N N . ILE D 1 35 ? -49.242 12.521 -1.871 1.00 14.95 34 ILE D N 1
ATOM 5657 C CA . ILE D 1 35 ? -49.337 13.202 -0.586 1.00 15.69 34 ILE D CA 1
ATOM 5658 C C . ILE D 1 35 ? -50.578 12.649 0.109 1.00 18.08 34 ILE D C 1
ATOM 5659 O O . ILE D 1 35 ? -51.706 12.978 -0.268 1.00 16.64 34 ILE D O 1
ATOM 5664 N N . ASN D 1 36 ? -50.391 11.781 1.107 1.00 13.25 35 ASN D N 1
ATOM 5665 C CA . ASN D 1 36 ? -51.537 11.267 1.867 1.00 14.47 35 ASN D CA 1
ATOM 5666 C C . ASN D 1 36 ? -52.007 12.246 2.936 1.00 17.78 35 ASN D C 1
ATOM 5667 O O . ASN D 1 36 ? -51.204 12.878 3.619 1.00 16.87 35 ASN D O 1
ATOM 5672 N N . TYR D 1 37 ? -53.317 12.303 3.075 1.00 16.39 36 TYR D N 1
ATOM 5673 C CA . TYR D 1 37 ? -53.947 13.074 4.165 1.00 19.16 36 TYR D CA 1
ATOM 5674 C C . TYR D 1 37 ? -55.209 12.302 4.589 1.00 16.49 36 TYR D C 1
ATOM 5675 O O . TYR D 1 37 ? -55.753 11.594 3.787 1.00 17.69 36 TYR D O 1
ATOM 5684 N N . ARG D 1 38 ? -55.631 12.463 5.839 1.00 18.11 37 ARG D N 1
ATOM 5685 C CA . ARG D 1 38 ? -56.775 11.655 6.342 1.00 15.82 37 ARG D CA 1
ATOM 5686 C C . ARG D 1 38 ? -58.087 12.439 6.385 1.00 28.70 37 ARG D C 1
ATOM 5687 O O . ARG D 1 38 ? -59.116 11.854 6.101 1.00 30.94 37 ARG D O 1
ATOM 5695 N N . SER D 1 39 ? -58.039 13.701 6.716 1.00 30.52 38 SER D N 1
ATOM 5696 C CA A SER D 1 39 ? -59.317 14.448 6.864 0.61 39.73 38 SER D CA 1
ATOM 5697 C CA B SER D 1 39 ? -59.315 14.451 6.868 0.39 39.69 38 SER D CA 1
ATOM 5698 C C . SER D 1 39 ? -59.484 15.794 6.122 1.00 47.26 38 SER D C 1
ATOM 5699 O O . SER D 1 39 ? -60.489 15.996 5.315 1.00 51.59 38 SER D O 1
ATOM 5704 N N . ASN D 1 40 ? -58.615 16.771 6.447 1.00 47.83 39 ASN D N 1
ATOM 5705 C CA . ASN D 1 40 ? -58.698 18.124 5.844 1.00 43.98 39 ASN D CA 1
ATOM 5706 C C . ASN D 1 40 ? -57.814 18.276 4.608 1.00 42.56 39 ASN D C 1
ATOM 5707 O O . ASN D 1 40 ? -56.620 18.452 4.777 1.00 46.06 39 ASN D O 1
ATOM 5712 N N . ALA D 1 41 ? -58.409 18.418 3.435 1.00 31.32 40 ALA D N 1
ATOM 5713 C CA . ALA D 1 41 ? -57.640 18.402 2.190 1.00 29.00 40 ALA D CA 1
ATOM 5714 C C . ALA D 1 41 ? -56.941 19.710 1.828 1.00 35.83 40 ALA D C 1
ATOM 5715 O O . ALA D 1 41 ? -56.114 19.664 0.940 1.00 28.16 40 ALA D O 1
ATOM 5717 N N . GLU D 1 42 ? -57.304 20.818 2.450 1.00 35.56 41 GLU D N 1
ATOM 5718 C CA . GLU D 1 42 ? -56.805 22.138 1.964 1.00 40.30 41 GLU D CA 1
ATOM 5719 C C . GLU D 1 42 ? -55.282 22.251 2.044 1.00 28.37 41 GLU D C 1
ATOM 5720 O O . GLU D 1 42 ? -54.690 22.725 1.103 1.00 26.91 41 GLU D O 1
ATOM 5726 N N . VAL D 1 43 ? -54.734 21.817 3.165 1.00 28.96 42 VAL D N 1
ATOM 5727 C CA . VAL D 1 43 ? -53.288 21.961 3.291 1.00 29.40 42 VAL D CA 1
ATOM 5728 C C . VAL D 1 43 ? -52.571 21.046 2.303 1.00 25.92 42 VAL D C 1
ATOM 5729 O O . VAL D 1 43 ? -51.539 21.419 1.737 1.00 24.38 42 VAL D O 1
ATOM 5733 N N . ALA D 1 44 ? -53.104 19.841 2.073 1.00 24.06 43 ALA D N 1
ATOM 5734 C CA . ALA D 1 44 ? -52.475 18.930 1.115 1.00 22.47 43 ALA D CA 1
ATOM 5735 C C . ALA D 1 44 ? -52.631 19.435 -0.311 1.00 24.10 43 ALA D C 1
ATOM 5736 O O . ALA D 1 44 ? -51.696 19.332 -1.121 1.00 22.20 43 ALA D O 1
ATOM 5738 N N . ASP D 1 45 ? -53.818 19.954 -0.647 1.00 23.63 44 ASP D N 1
ATOM 5739 C CA . ASP D 1 45 ? -54.007 20.580 -1.952 1.00 26.56 44 ASP D CA 1
ATOM 5740 C C . ASP D 1 45 ? -53.005 21.702 -2.172 1.00 19.86 44 ASP D C 1
ATOM 5741 O O . ASP D 1 45 ? -52.457 21.847 -3.270 1.00 26.51 44 ASP D O 1
ATOM 5746 N N . ALA D 1 46 ? -52.769 22.515 -1.144 1.00 22.16 45 ALA D N 1
ATOM 5747 C CA . ALA D 1 46 ? -51.859 23.643 -1.284 1.00 23.31 45 ALA D CA 1
ATOM 5748 C C . ALA D 1 46 ? -50.432 23.158 -1.485 1.00 26.85 45 ALA D C 1
ATOM 5749 O O . ALA D 1 46 ? -49.662 23.759 -2.243 1.00 22.11 45 ALA D O 1
ATOM 5751 N N . LEU D 1 47 ? -50.058 22.073 -0.807 1.00 22.91 46 LEU D N 1
ATOM 5752 C CA . LEU D 1 47 ? -48.731 21.506 -1.018 1.00 20.85 46 LEU D CA 1
ATOM 5753 C C . LEU D 1 47 ? -48.588 20.960 -2.429 1.00 20.41 46 LEU D C 1
ATOM 5754 O O . LEU D 1 47 ? -47.557 21.164 -3.082 1.00 20.76 46 LEU D O 1
ATOM 5759 N N . LYS D 1 48 ? -49.608 20.248 -2.912 1.00 19.45 47 LYS D N 1
ATOM 5760 C CA . LYS D 1 48 ? -49.577 19.716 -4.271 1.00 22.08 47 LYS D CA 1
ATOM 5761 C C . LYS D 1 48 ? -49.453 20.833 -5.302 1.00 22.96 47 LYS D C 1
ATOM 5762 O O . LYS D 1 48 ? -48.678 20.725 -6.260 1.00 21.43 47 LYS D O 1
ATOM 5768 N N . ASN D 1 49 ? -50.215 21.912 -5.127 1.00 26.59 48 ASN D N 1
ATOM 5769 C CA . ASN D 1 49 ? -50.131 23.016 -6.076 1.00 26.19 48 ASN D CA 1
ATOM 5770 C C . ASN D 1 49 ? -48.758 23.675 -6.040 1.00 24.98 48 ASN D C 1
ATOM 5771 O O . ASN D 1 49 ? -48.204 24.021 -7.094 1.00 27.17 48 ASN D O 1
ATOM 5776 N N . GLU D 1 50 ? -48.190 23.846 -4.841 1.00 23.19 49 GLU D N 1
ATOM 5777 C CA . GLU D 1 50 ? -46.851 24.418 -4.715 1.00 23.85 49 GLU D CA 1
ATOM 5778 C C . GLU D 1 50 ? -45.824 23.615 -5.506 1.00 28.69 49 GLU D C 1
ATOM 5779 O O . GLU D 1 50 ? -44.981 24.180 -6.214 1.00 25.49 49 GLU D O 1
ATOM 5785 N N . LEU D 1 51 ? -45.870 22.288 -5.382 1.00 24.81 50 LEU D N 1
ATOM 5786 C CA . LEU D 1 51 ? -44.916 21.450 -6.095 1.00 20.65 50 LEU D CA 1
ATOM 5787 C C . LEU D 1 51 ? -45.170 21.479 -7.598 1.00 23.53 50 LEU D C 1
ATOM 5788 O O . LEU D 1 51 ? -44.222 21.538 -8.390 1.00 25.20 50 LEU D O 1
ATOM 5793 N N . GLU D 1 52 ? -46.436 21.443 -8.014 1.00 23.01 51 GLU D N 1
ATOM 5794 C CA . GLU D 1 52 ? -46.703 21.439 -9.451 1.00 27.94 51 GLU D CA 1
ATOM 5795 C C . GLU D 1 52 ? -46.311 22.761 -10.092 1.00 26.88 51 GLU D C 1
ATOM 5796 O O . GLU D 1 52 ? -45.882 22.784 -11.251 1.00 26.68 51 GLU D O 1
ATOM 5802 N N . GLU D 1 53 ? -46.452 23.861 -9.355 1.00 25.90 52 GLU D N 1
ATOM 5803 C CA . GLU D 1 53 ? -46.029 25.162 -9.851 1.00 29.86 52 GLU D CA 1
ATOM 5804 C C . GLU D 1 53 ? -44.522 25.248 -10.002 1.00 35.88 52 GLU D C 1
ATOM 5805 O O . GLU D 1 53 ? -44.033 26.076 -10.779 1.00 35.70 52 GLU D O 1
ATOM 5811 N N . LYS D 1 54 ? -43.779 24.421 -9.276 1.00 29.42 53 LYS D N 1
ATOM 5812 C CA . LYS D 1 54 ? -42.334 24.372 -9.413 1.00 26.54 53 LYS D CA 1
ATOM 5813 C C . LYS D 1 54 ? -41.898 23.438 -10.534 1.00 27.59 53 LYS D C 1
ATOM 5814 O O . LYS D 1 54 ? -40.695 23.270 -10.752 1.00 30.61 53 LYS D O 1
ATOM 5820 N N . GLY D 1 55 ? -42.844 22.853 -11.262 1.00 26.81 54 GLY D N 1
ATOM 5821 C CA . GLY D 1 55 ? -42.532 21.914 -12.316 1.00 30.11 54 GLY D CA 1
ATOM 5822 C C . GLY D 1 55 ? -42.361 20.480 -11.865 1.00 31.04 54 GLY D C 1
ATOM 5823 O O . GLY D 1 55 ? -41.876 19.656 -12.650 1.00 29.15 54 GLY D O 1
ATOM 5824 N N . TYR D 1 56 ? -42.732 20.158 -10.629 1.00 25.64 55 TYR D N 1
ATOM 5825 C CA . TYR D 1 56 ? -42.619 18.799 -10.117 1.00 23.78 55 TYR D CA 1
ATOM 5826 C C . TYR D 1 56 ? -43.927 18.039 -10.324 1.00 27.30 55 TYR D C 1
ATOM 5827 O O . TYR D 1 56 ? -44.951 18.604 -10.714 1.00 23.54 55 TYR D O 1
ATOM 5836 N N . LYS D 1 57 ? -43.887 16.736 -10.052 1.00 19.94 56 LYS D N 1
ATOM 5837 C CA . LYS D 1 57 ? -45.053 15.868 -10.177 1.00 19.47 56 LYS D CA 1
ATOM 5838 C C . LYS D 1 57 ? -45.551 15.509 -8.783 1.00 24.16 56 LYS D C 1
ATOM 5839 O O . LYS D 1 57 ? -44.788 14.970 -7.979 1.00 20.10 56 LYS D O 1
ATOM 5845 N N . ALA D 1 58 ? -46.824 15.800 -8.507 1.00 19.07 57 ALA D N 1
ATOM 5846 C CA . ALA D 1 58 ? -47.409 15.547 -7.192 1.00 20.32 57 ALA D CA 1
ATOM 5847 C C . ALA D 1 58 ? -48.893 15.238 -7.344 1.00 25.75 57 ALA D C 1
ATOM 5848 O O . ALA D 1 58 ? -49.550 15.734 -8.261 1.00 22.85 57 ALA D O 1
ATOM 5850 N N . ALA D 1 59 ? -49.419 14.417 -6.431 1.00 19.94 58 ALA D N 1
ATOM 5851 C CA . ALA D 1 59 ? -50.846 14.122 -6.350 1.00 19.12 58 ALA D CA 1
ATOM 5852 C C . ALA D 1 59 ? -51.215 13.969 -4.883 1.00 22.79 58 ALA D C 1
ATOM 5853 O O . ALA D 1 59 ? -50.356 13.661 -4.057 1.00 17.69 58 ALA D O 1
ATOM 5855 N N . VAL D 1 60 ? -52.483 14.218 -4.548 1.00 20.08 59 VAL D N 1
ATOM 5856 C CA . VAL D 1 60 ? -52.958 14.003 -3.183 1.00 17.25 59 VAL D CA 1
ATOM 5857 C C . VAL D 1 60 ? -53.813 12.746 -3.163 1.00 18.46 59 VAL D C 1
ATOM 5858 O O . VAL D 1 60 ? -54.382 12.337 -4.184 1.00 16.95 59 VAL D O 1
ATOM 5862 N N . ILE D 1 61 ? -53.896 12.116 -1.993 1.00 15.15 60 ILE D N 1
ATOM 5863 C CA . ILE D 1 61 ? -54.720 10.915 -1.881 1.00 17.76 60 ILE D CA 1
ATOM 5864 C C . ILE D 1 61 ? -55.216 10.798 -0.447 1.00 19.64 60 ILE D C 1
ATOM 5865 O O . ILE D 1 61 ? -54.425 10.828 0.505 1.00 18.27 60 ILE D O 1
ATOM 5870 N N . LYS D 1 62 ? -56.537 10.709 -0.280 1.00 16.23 61 LYS D N 1
ATOM 5871 C CA . LYS D 1 62 ? -57.157 10.678 1.045 1.00 16.32 61 LYS D CA 1
ATOM 5872 C C . LYS D 1 62 ? -57.296 9.237 1.525 1.00 17.61 61 LYS D C 1
ATOM 5873 O O . LYS D 1 62 ? -57.959 8.426 0.867 1.00 18.02 61 LYS D O 1
ATOM 5879 N N . PHE D 1 63 ? -56.679 8.914 2.668 1.00 16.72 62 PHE D N 1
ATOM 5880 C CA . PHE D 1 63 ? -56.998 7.669 3.353 1.00 16.92 62 PHE D CA 1
ATOM 5881 C C . PHE D 1 63 ? -56.472 7.726 4.778 1.00 15.14 62 PHE D C 1
ATOM 5882 O O . PHE D 1 63 ? -55.589 8.521 5.113 1.00 15.72 62 PHE D O 1
ATOM 5890 N N . ASP D 1 64 ? -57.063 6.887 5.618 1.00 15.50 63 ASP D N 1
ATOM 5891 C CA . ASP D 1 64 ? -56.615 6.687 6.993 1.00 18.30 63 ASP D CA 1
ATOM 5892 C C . ASP D 1 64 ? -55.569 5.570 6.968 1.00 15.12 63 ASP D C 1
ATOM 5893 O O . ASP D 1 64 ? -55.892 4.425 6.660 1.00 14.69 63 ASP D O 1
ATOM 5898 N N . ALA D 1 65 ? -54.307 5.902 7.271 1.00 15.80 64 ALA D N 1
ATOM 5899 C CA . ALA D 1 65 ? -53.255 4.887 7.240 1.00 14.95 64 ALA D CA 1
ATOM 5900 C C . ALA D 1 65 ? -53.405 3.842 8.344 1.00 17.59 64 ALA D C 1
ATOM 5901 O O . ALA D 1 65 ? -52.727 2.808 8.294 1.00 13.23 64 ALA D O 1
ATOM 5903 N N . ALA D 1 66 ? -54.272 4.067 9.329 1.00 16.91 65 ALA D N 1
ATOM 5904 C CA . ALA D 1 66 ? -54.535 3.044 10.334 1.00 17.11 65 ALA D CA 1
ATOM 5905 C C . ALA D 1 66 ? -55.612 2.049 9.917 1.00 18.56 65 ALA D C 1
ATOM 5906 O O . ALA D 1 66 ? -55.822 1.053 10.631 1.00 15.57 65 ALA D O 1
ATOM 5908 N N . SER D 1 67 ? -56.298 2.290 8.795 1.00 16.37 66 SER D N 1
ATOM 5909 C CA . SER D 1 67 ? -57.349 1.403 8.297 1.00 17.43 66 SER D CA 1
ATOM 5910 C C . SER D 1 67 ? -56.778 0.472 7.233 1.00 15.21 66 SER D C 1
ATOM 5911 O O . SER D 1 67 ? -56.277 0.936 6.202 1.00 18.04 66 SER D O 1
ATOM 5914 N N . GLU D 1 68 ? -56.848 -0.840 7.486 1.00 16.05 67 GLU D N 1
ATOM 5915 C CA . GLU D 1 68 ? -56.304 -1.805 6.531 1.00 18.81 67 GLU D CA 1
ATOM 5916 C C . GLU D 1 68 ? -56.949 -1.632 5.158 1.00 20.88 67 GLU D C 1
ATOM 5917 O O . GLU D 1 68 ? -56.258 -1.484 4.140 1.00 16.65 67 GLU D O 1
ATOM 5923 N N . SER D 1 69 ? -58.279 -1.599 5.112 1.00 16.47 68 SER D N 1
ATOM 5924 C CA . SER D 1 69 ? -58.948 -1.543 3.811 1.00 20.37 68 SER D CA 1
ATOM 5925 C C . SER D 1 69 ? -58.702 -0.215 3.090 1.00 18.00 68 SER D C 1
ATOM 5926 O O . SER D 1 69 ? -58.479 -0.206 1.875 1.00 18.72 68 SER D O 1
ATOM 5929 N N . ASP D 1 70 ? -58.723 0.908 3.816 1.00 15.69 69 ASP D N 1
ATOM 5930 C CA . ASP D 1 70 ? -58.448 2.218 3.212 1.00 15.15 69 ASP D CA 1
ATOM 5931 C C . ASP D 1 70 ? -57.028 2.265 2.642 1.00 20.61 69 ASP D C 1
ATOM 5932 O O . ASP D 1 70 ? -56.818 2.663 1.488 1.00 18.28 69 ASP D O 1
ATOM 5937 N N . PHE D 1 71 ? -56.045 1.866 3.410 1.00 15.27 70 PHE D N 1
ATOM 5938 C CA . PHE D 1 71 ? -54.640 1.910 2.939 1.00 16.30 70 PHE D CA 1
ATOM 5939 C C . PHE D 1 71 ? -54.452 0.942 1.756 1.00 16.47 70 PHE D C 1
ATOM 5940 O O . PHE D 1 71 ? -53.888 1.273 0.799 1.00 14.92 70 PHE D O 1
ATOM 5948 N N . VAL D 1 72 ? -55.010 -0.241 1.891 1.00 14.75 71 VAL D N 1
ATOM 5949 C CA . VAL D 1 72 ? -54.853 -1.241 0.835 1.00 17.21 71 VAL D CA 1
ATOM 5950 C C . VAL D 1 72 ? -55.425 -0.719 -0.476 1.00 18.73 71 VAL D C 1
ATOM 5951 O O . VAL D 1 72 ? -54.781 -0.806 -1.534 1.00 17.25 71 VAL D O 1
ATOM 5955 N N . GLU D 1 73 ? -56.635 -0.147 -0.421 1.00 15.38 72 GLU D N 1
ATOM 5956 C CA . GLU D 1 73 ? -57.267 0.393 -1.624 1.00 19.78 72 GLU D CA 1
ATOM 5957 C C . GLU D 1 73 ? -56.477 1.561 -2.200 1.00 20.48 72 GLU D C 1
ATOM 5958 O O . GLU D 1 73 ? -56.413 1.731 -3.423 1.00 18.56 72 GLU D O 1
ATOM 5964 N N . ALA D 1 74 ? -55.903 2.405 -1.340 1.00 16.96 73 ALA D N 1
ATOM 5965 C CA . ALA D 1 74 ? -55.179 3.565 -1.857 1.00 18.94 73 ALA D CA 1
ATOM 5966 C C . ALA D 1 74 ? -53.936 3.139 -2.628 1.00 17.83 73 ALA D C 1
ATOM 5967 O O . ALA D 1 74 ? -53.631 3.695 -3.690 1.00 16.48 73 ALA D O 1
ATOM 5969 N N . ILE D 1 75 ? -53.192 2.162 -2.107 1.00 15.08 74 ILE D N 1
ATOM 5970 C CA . ILE D 1 75 ? -52.043 1.682 -2.858 1.00 16.59 74 ILE D CA 1
ATOM 5971 C C . ILE D 1 75 ? -52.504 1.034 -4.161 1.00 19.07 74 ILE D C 1
ATOM 5972 O O . ILE D 1 75 ? -51.867 1.191 -5.210 1.00 19.45 74 ILE D O 1
ATOM 5977 N N . GLN D 1 76 ? -53.635 0.323 -4.127 1.00 18.83 75 GLN D N 1
ATOM 5978 C CA . GLN D 1 76 ? -54.162 -0.254 -5.358 1.00 22.45 75 GLN D CA 1
ATOM 5979 C C . GLN D 1 76 ? -54.493 0.839 -6.366 1.00 18.80 75 GLN D C 1
ATOM 5980 O O . GLN D 1 76 ? -54.228 0.692 -7.568 1.00 23.55 75 GLN D O 1
ATOM 5986 N N . ALA D 1 77 ? -55.047 1.960 -5.892 1.00 19.22 76 ALA D N 1
ATOM 5987 C CA . ALA D 1 77 ? -55.368 3.063 -6.796 1.00 20.56 76 ALA D CA 1
ATOM 5988 C C . ALA D 1 77 ? -54.108 3.668 -7.404 1.00 25.67 76 ALA D C 1
ATOM 5989 O O . ALA D 1 77 ? -54.097 4.051 -8.582 1.00 22.15 76 ALA D O 1
ATOM 5991 N N . ILE D 1 78 ? -53.043 3.794 -6.608 1.00 17.81 77 ILE D N 1
ATOM 5992 C CA . ILE D 1 78 ? -51.788 4.331 -7.129 1.00 21.24 77 ILE D CA 1
ATOM 5993 C C . ILE D 1 78 ? -51.202 3.391 -8.173 1.00 19.53 77 ILE D C 1
ATOM 5994 O O . ILE D 1 78 ? -50.709 3.830 -9.221 1.00 22.72 77 ILE D O 1
ATOM 5999 N N . VAL D 1 79 ? -51.269 2.084 -7.924 1.00 19.58 78 VAL D N 1
ATOM 6000 C CA . VAL D 1 79 ? -50.750 1.126 -8.899 1.00 21.21 78 VAL D CA 1
ATOM 6001 C C . VAL D 1 79 ? -51.544 1.195 -10.201 1.00 25.04 78 VAL D C 1
ATOM 6002 O O . VAL D 1 79 ? -50.975 1.072 -11.296 1.00 25.38 78 VAL D O 1
ATOM 6006 N N . GLN D 1 80 ? -52.857 1.425 -10.117 1.00 25.43 79 GLN D N 1
ATOM 6007 C CA . GLN D 1 80 ? -53.641 1.583 -11.345 1.00 31.04 79 GLN D CA 1
ATOM 6008 C C . GLN D 1 80 ? -53.300 2.869 -12.079 1.00 30.68 79 GLN D C 1
ATOM 6009 O O . GLN D 1 80 ? -53.313 2.904 -13.315 1.00 29.64 79 GLN D O 1
ATOM 6015 N N . SER D 1 81 ? -53.011 3.934 -11.338 1.00 22.40 80 SER D N 1
ATOM 6016 C CA . SER D 1 81 ? -52.715 5.217 -11.952 1.00 25.25 80 SER D CA 1
ATOM 6017 C C . SER D 1 81 ? -51.322 5.224 -12.557 1.00 28.97 80 SER D C 1
ATOM 6018 O O . SER D 1 81 ? -51.132 5.642 -13.705 1.00 28.13 80 SER D O 1
ATOM 6021 N N . ASP D 1 82 ? -50.337 4.746 -11.804 1.00 24.04 81 ASP D N 1
ATOM 6022 C CA . ASP D 1 82 ? -48.941 4.920 -12.168 1.00 24.58 81 ASP D CA 1
ATOM 6023 C C . ASP D 1 82 ? -48.307 3.666 -12.742 1.00 22.73 81 ASP D C 1
ATOM 6024 O O . ASP D 1 82 ? -47.204 3.756 -13.286 1.00 21.90 81 ASP D O 1
ATOM 6029 N N . GLY D 1 83 ? -48.959 2.505 -12.616 1.00 21.18 82 GLY D N 1
ATOM 6030 C CA . GLY D 1 83 ? -48.390 1.256 -13.053 1.00 20.74 82 GLY D CA 1
ATOM 6031 C C . GLY D 1 83 ? -47.626 0.489 -11.995 1.00 25.77 82 GLY D C 1
ATOM 6032 O O . GLY D 1 83 ? -47.208 -0.645 -12.256 1.00 25.90 82 GLY D O 1
ATOM 6033 N N . GLY D 1 84 ? -47.426 1.072 -10.822 1.00 22.50 83 GLY D N 1
ATOM 6034 C CA . GLY D 1 84 ? -46.642 0.443 -9.780 1.00 21.74 83 GLY D CA 1
ATOM 6035 C C . GLY D 1 84 ? -46.355 1.461 -8.698 1.00 18.02 83 GLY D C 1
ATOM 6036 O O . GLY D 1 84 ? -46.804 2.606 -8.759 1.00 17.49 83 GLY D O 1
ATOM 6037 N N . LEU D 1 85 ? -45.600 1.020 -7.695 1.00 16.27 84 LEU D N 1
ATOM 6038 C CA . LEU D 1 85 ? -45.166 1.911 -6.623 1.00 14.22 84 LEU D CA 1
ATOM 6039 C C . LEU D 1 85 ? -43.763 1.498 -6.214 1.00 18.62 84 LEU D C 1
ATOM 6040 O O . LEU D 1 85 ? -43.560 0.372 -5.750 1.00 17.90 84 LEU D O 1
ATOM 6045 N N . SER D 1 86 ? -42.802 2.403 -6.421 1.00 12.90 85 SER D N 1
ATOM 6046 C CA . SER D 1 86 ? -41.392 2.117 -6.188 1.00 13.29 85 SER D CA 1
ATOM 6047 C C . SER D 1 86 ? -41.004 2.287 -4.723 1.00 11.86 85 SER D C 1
ATOM 6048 O O . SER D 1 86 ? -40.135 1.559 -4.216 1.00 15.33 85 SER D O 1
ATOM 6051 N N . TYR D 1 87 ? -41.602 3.266 -4.049 1.00 14.03 86 TYR D N 1
ATOM 6052 C CA . TYR D 1 87 ? -41.102 3.756 -2.774 1.00 12.10 86 TYR D CA 1
ATOM 6053 C C . TYR D 1 87 ? -42.268 4.069 -1.850 1.00 11.40 86 TYR D C 1
ATOM 6054 O O . TYR D 1 87 ? -43.322 4.536 -2.289 1.00 12.65 86 TYR D O 1
ATOM 6063 N N . LEU D 1 88 ? -42.056 3.829 -0.556 1.00 11.26 87 LEU D N 1
ATOM 6064 C CA . LEU D 1 88 ? -43.059 4.128 0.460 1.00 13.84 87 LEU D CA 1
ATOM 6065 C C . LEU D 1 88 ? -42.385 4.722 1.687 1.00 13.76 87 LEU D C 1
ATOM 6066 O O . LEU D 1 88 ? -41.327 4.243 2.119 1.00 10.36 87 LEU D O 1
ATOM 6071 N N . VAL D 1 89 ? -43.001 5.754 2.253 1.00 12.02 88 VAL D N 1
ATOM 6072 C CA . VAL D 1 89 ? -42.540 6.371 3.498 1.00 11.62 88 VAL D CA 1
ATOM 6073 C C . VAL D 1 89 ? -43.692 6.317 4.489 1.00 11.17 88 VAL D C 1
ATOM 6074 O O . VAL D 1 89 ? -44.722 6.971 4.285 1.00 11.02 88 VAL D O 1
ATOM 6078 N N . ASN D 1 90 ? -43.513 5.570 5.568 1.00 12.19 89 ASN D N 1
ATOM 6079 C CA . ASN D 1 90 ? -44.500 5.488 6.641 1.00 11.09 89 ASN D CA 1
ATOM 6080 C C . ASN D 1 90 ? -44.184 6.602 7.621 1.00 10.79 89 ASN D C 1
ATOM 6081 O O . ASN D 1 90 ? -43.332 6.449 8.498 1.00 12.45 89 ASN D O 1
ATOM 6086 N N . ASN D 1 91 ? -44.871 7.733 7.459 1.00 10.75 90 ASN D N 1
ATOM 6087 C CA . ASN D 1 91 ? -44.656 8.900 8.285 1.00 12.84 90 ASN D CA 1
ATOM 6088 C C . ASN D 1 91 ? -45.815 9.196 9.222 1.00 15.03 90 ASN D C 1
ATOM 6089 O O . ASN D 1 91 ? -45.609 9.872 10.240 1.00 15.80 90 ASN D O 1
ATOM 6094 N N . ALA D 1 92 ? -47.008 8.672 8.931 1.00 13.89 91 ALA D N 1
ATOM 6095 C CA . ALA D 1 92 ? -48.187 8.987 9.723 1.00 17.31 91 ALA D CA 1
ATOM 6096 C C . ALA D 1 92 ? -47.976 8.587 11.179 1.00 19.43 91 ALA D C 1
ATOM 6097 O O . ALA D 1 92 ? -47.494 7.493 11.463 1.00 16.07 91 ALA D O 1
ATOM 6099 N N . GLY D 1 93 ? -48.323 9.483 12.095 1.00 18.11 92 GLY D N 1
ATOM 6100 C CA . GLY D 1 93 ? -48.249 9.172 13.508 1.00 20.37 92 GLY D CA 1
ATOM 6101 C C . GLY D 1 93 ? -48.850 10.283 14.332 1.00 24.23 92 GLY D C 1
ATOM 6102 O O . GLY D 1 93 ? -48.955 11.430 13.882 1.00 19.19 92 GLY D O 1
ATOM 6103 N N . VAL D 1 94 ? -49.250 9.927 15.556 1.00 17.24 93 VAL D N 1
ATOM 6104 C CA . VAL D 1 94 ? -49.789 10.899 16.498 1.00 18.47 93 VAL D CA 1
ATOM 6105 C C . VAL D 1 94 ? -49.093 10.745 17.841 1.00 19.97 93 VAL D C 1
ATOM 6106 O O . VAL D 1 94 ? -48.406 9.758 18.108 1.00 15.17 93 VAL D O 1
ATOM 6110 N N . VAL D 1 95 ? -49.252 11.764 18.677 1.00 20.53 94 VAL D N 1
ATOM 6111 C CA . VAL D 1 95 ? -48.814 11.704 20.065 1.00 20.20 94 VAL D CA 1
ATOM 6112 C C . VAL D 1 95 ? -50.042 11.864 20.944 1.00 23.93 94 VAL D C 1
ATOM 6113 O O . VAL D 1 95 ? -51.038 12.483 20.553 1.00 22.45 94 VAL D O 1
ATOM 6117 N N . ARG D 1 96 ? -49.966 11.297 22.145 1.00 23.05 95 ARG D N 1
ATOM 6118 C CA . ARG D 1 96 ? -50.941 11.608 23.184 1.00 21.96 95 ARG D CA 1
ATOM 6119 C C . ARG D 1 96 ? -50.177 11.396 24.496 1.00 18.67 95 ARG D C 1
ATOM 6120 O O . ARG D 1 96 ? -50.253 10.349 25.143 1.00 20.32 95 ARG D O 1
ATOM 6128 N N . ASP D 1 97 ? -49.365 12.393 24.843 1.00 17.33 96 ASP D N 1
ATOM 6129 C CA . ASP D 1 97 ? -48.454 12.277 25.974 1.00 18.24 96 ASP D CA 1
ATOM 6130 C C . ASP D 1 97 ? -49.204 12.444 27.288 1.00 21.91 96 ASP D C 1
ATOM 6131 O O . ASP D 1 97 ? -50.112 13.272 27.407 1.00 18.71 96 ASP D O 1
ATOM 6136 N N . LYS D 1 98 ? -48.791 11.668 28.282 1.00 16.04 97 LYS D N 1
ATOM 6137 C CA . LYS D 1 98 ? -49.379 11.650 29.613 1.00 19.59 97 LYS D CA 1
ATOM 6138 C C . LYS D 1 98 ? -48.482 10.779 30.471 1.00 16.13 97 LYS D C 1
ATOM 6139 O O . LYS D 1 98 ? -47.991 9.765 29.982 1.00 14.19 97 LYS D O 1
ATOM 6145 N N . LEU D 1 99 ? -48.287 11.159 31.744 1.00 14.80 98 LEU D N 1
ATOM 6146 C CA . LEU D 1 99 ? -47.743 10.198 32.709 1.00 13.32 98 LEU D CA 1
ATOM 6147 C C . LEU D 1 99 ? -48.559 8.916 32.646 1.00 13.85 98 LEU D C 1
ATOM 6148 O O . LEU D 1 99 ? -49.779 8.948 32.471 1.00 14.23 98 LEU D O 1
ATOM 6153 N N . ALA D 1 100 ? -47.885 7.769 32.773 1.00 11.42 99 ALA D N 1
ATOM 6154 C CA . ALA D 1 100 ? -48.598 6.509 32.613 1.00 11.19 99 ALA D CA 1
ATOM 6155 C C . ALA D 1 100 ? -49.727 6.368 33.636 1.00 13.40 99 ALA D C 1
ATOM 6156 O O . ALA D 1 100 ? -50.789 5.828 33.312 1.00 15.40 99 ALA D O 1
ATOM 6158 N N . ILE D 1 101 ? -49.531 6.851 34.868 1.00 13.83 100 ILE D N 1
ATOM 6159 C CA . ILE D 1 101 ? -50.595 6.674 35.860 1.00 13.08 100 ILE D CA 1
ATOM 6160 C C . ILE D 1 101 ? -51.870 7.404 35.451 1.00 18.31 100 ILE D C 1
ATOM 6161 O O . ILE D 1 101 ? -52.958 7.053 35.926 1.00 19.52 100 ILE D O 1
ATOM 6166 N N . LYS D 1 102 ? -51.770 8.397 34.562 1.00 16.40 101 LYS D N 1
ATOM 6167 C CA . LYS D 1 102 ? -52.925 9.142 34.079 1.00 20.05 101 LYS D CA 1
ATOM 6168 C C . LYS D 1 102 ? -53.414 8.639 32.727 1.00 24.45 101 LYS D C 1
ATOM 6169 O O . LYS D 1 102 ? -54.405 9.164 32.206 1.00 20.24 101 LYS D O 1
ATOM 6175 N N . MET D 1 103 ? -52.750 7.623 32.168 1.00 18.48 102 MET D N 1
ATOM 6176 C CA . MET D 1 103 ? -53.022 7.097 30.830 1.00 20.58 102 MET D CA 1
ATOM 6177 C C . MET D 1 103 ? -54.038 5.967 30.840 1.00 19.94 102 MET D C 1
ATOM 6178 O O . MET D 1 103 ? -53.766 4.887 31.383 1.00 21.01 102 MET D O 1
ATOM 6183 N N . LYS D 1 104 ? -55.163 6.200 30.153 1.00 22.15 103 LYS D N 1
ATOM 6184 C CA . LYS D 1 104 ? -56.208 5.212 29.929 1.00 25.12 103 LYS D CA 1
ATOM 6185 C C . LYS D 1 104 ? -55.604 4.148 29.018 1.00 22.41 103 LYS D C 1
ATOM 6186 O O . LYS D 1 104 ? -54.757 4.456 28.178 1.00 23.57 103 LYS D O 1
ATOM 6192 N N . THR D 1 105 ? -56.073 2.906 29.113 1.00 20.55 104 THR D N 1
ATOM 6193 C CA . THR D 1 105 ? -55.673 1.943 28.091 1.00 21.53 104 THR D CA 1
ATOM 6194 C C . THR D 1 105 ? -56.059 2.414 26.687 1.00 25.60 104 THR D C 1
ATOM 6195 O O . THR D 1 105 ? -55.392 2.060 25.707 1.00 20.80 104 THR D O 1
ATOM 6199 N N . GLU D 1 106 ? -57.108 3.244 26.548 1.00 26.33 105 GLU D N 1
ATOM 6200 C CA . GLU D 1 106 ? -57.536 3.701 25.186 1.00 26.80 105 GLU D CA 1
ATOM 6201 C C . GLU D 1 106 ? -56.509 4.688 24.631 1.00 23.18 105 GLU D C 1
ATOM 6202 O O . GLU D 1 106 ? -56.308 4.782 23.464 1.00 21.03 105 GLU D O 1
ATOM 6208 N N . ASP D 1 107 ? -56.000 5.499 25.510 1.00 21.73 106 ASP D N 1
ATOM 6209 C CA . ASP D 1 107 ? -54.912 6.407 25.143 1.00 22.46 106 ASP D CA 1
ATOM 6210 C C . ASP D 1 107 ? -53.710 5.633 24.618 1.00 20.66 106 ASP D C 1
ATOM 6211 O O . ASP D 1 107 ? -53.013 6.087 23.701 1.00 21.79 106 ASP D O 1
ATOM 6216 N N . PHE D 1 108 ? -53.422 4.490 25.233 1.00 16.71 107 PHE D N 1
ATOM 6217 C CA . PHE D 1 108 ? -52.326 3.647 24.775 1.00 15.02 107 PHE D CA 1
ATOM 6218 C C . PHE D 1 108 ? -52.673 3.008 23.433 1.00 17.79 107 PHE D C 1
ATOM 6219 O O . PHE D 1 108 ? -51.898 3.087 22.478 1.00 14.37 107 PHE D O 1
ATOM 6227 N N . HIS D 1 109 ? -53.872 2.431 23.322 1.00 17.17 108 HIS D N 1
ATOM 6228 C CA . HIS D 1 109 ? -54.277 1.797 22.068 1.00 18.23 108 HIS D CA 1
ATOM 6229 C C . HIS D 1 109 ? -54.311 2.798 20.920 1.00 20.50 108 HIS D C 1
ATOM 6230 O O . HIS D 1 109 ? -53.916 2.475 19.792 1.00 19.25 108 HIS D O 1
ATOM 6237 N N . HIS D 1 110 ? -54.795 4.010 21.190 1.00 20.81 109 HIS D N 1
ATOM 6238 C CA . HIS D 1 110 ? -54.917 5.033 20.152 1.00 24.28 109 HIS D CA 1
ATOM 6239 C C . HIS D 1 110 ? -53.580 5.280 19.469 1.00 18.54 109 HIS D C 1
ATOM 6240 O O . HIS D 1 110 ? -53.495 5.340 18.236 1.00 18.91 109 HIS D O 1
ATOM 6247 N N . VAL D 1 111 ? -52.516 5.386 20.259 1.00 15.27 110 VAL D N 1
ATOM 6248 C CA . VAL D 1 111 ? -51.204 5.652 19.692 1.00 13.99 110 VAL D CA 1
ATOM 6249 C C . VAL D 1 111 ? -50.633 4.401 19.026 1.00 13.04 110 VAL D C 1
ATOM 6250 O O . VAL D 1 111 ? -50.055 4.484 17.943 1.00 15.26 110 VAL D O 1
ATOM 6254 N N . ILE D 1 112 ? -50.782 3.229 19.648 1.00 11.82 111 ILE D N 1
ATOM 6255 C CA . ILE D 1 112 ? -50.244 2.007 19.036 1.00 13.90 111 ILE D CA 1
ATOM 6256 C C . ILE D 1 112 ? -50.903 1.756 17.682 1.00 16.81 111 ILE D C 1
ATOM 6257 O O . ILE D 1 112 ? -50.231 1.489 16.674 1.00 14.41 111 ILE D O 1
ATOM 6262 N N . ASP D 1 113 ? -52.239 1.812 17.647 1.00 14.30 112 ASP D N 1
ATOM 6263 C CA . ASP D 1 113 ? -52.965 1.481 16.423 1.00 18.42 112 ASP D CA 1
ATOM 6264 C C . ASP D 1 113 ? -52.655 2.475 15.316 1.00 20.25 112 ASP D C 1
ATOM 6265 O O . ASP D 1 113 ? -52.564 2.109 14.135 1.00 19.19 112 ASP D O 1
ATOM 6270 N N . ASN D 1 114 ? -52.516 3.742 15.671 1.00 15.21 113 ASN D N 1
ATOM 6271 C CA . ASN D 1 114 ? -52.294 4.771 14.675 1.00 15.78 113 ASN D CA 1
ATOM 6272 C C . ASN D 1 114 ? -50.849 4.824 14.200 1.00 18.05 113 ASN D C 1
ATOM 6273 O O . ASN D 1 114 ? -50.586 5.278 13.084 1.00 18.29 113 ASN D O 1
ATOM 6278 N N . ASN D 1 115 ? -49.904 4.410 15.038 1.00 12.76 114 ASN D N 1
ATOM 6279 C CA . ASN D 1 115 ? -48.491 4.634 14.765 1.00 12.74 114 ASN D CA 1
ATOM 6280 C C . ASN D 1 115 ? -47.767 3.390 14.319 1.00 14.65 114 ASN D C 1
ATOM 6281 O O . ASN D 1 115 ? -46.869 3.473 13.477 1.00 13.59 114 ASN D O 1
ATOM 6286 N N . LEU D 1 116 ? -48.125 2.245 14.883 1.00 12.58 115 LEU D N 1
ATOM 6287 C CA . LEU D 1 116 ? -47.419 1.006 14.616 1.00 13.28 115 LEU D CA 1
ATOM 6288 C C . LEU D 1 116 ? -48.181 0.135 13.629 1.00 13.21 115 LEU D C 1
ATOM 6289 O O . LEU D 1 116 ? -47.604 -0.346 12.649 1.00 13.00 115 LEU D O 1
ATOM 6294 N N . THR D 1 117 ? -49.488 -0.041 13.840 1.00 13.05 116 THR D N 1
ATOM 6295 C CA . THR D 1 117 ? -50.250 -0.876 12.918 1.00 11.58 116 THR D CA 1
ATOM 6296 C C . THR D 1 117 ? -50.320 -0.242 11.535 1.00 11.42 116 THR D C 1
ATOM 6297 O O . THR D 1 117 ? -50.282 -0.951 10.525 1.00 12.35 116 THR D O 1
ATOM 6301 N N . SER D 1 118 ? -50.419 1.094 11.471 1.00 12.88 117 SER D N 1
ATOM 6302 C CA . SER D 1 118 ? -50.332 1.791 10.192 1.00 11.86 117 SER D CA 1
ATOM 6303 C C . SER D 1 118 ? -49.061 1.410 9.435 1.00 14.42 117 SER D C 1
ATOM 6304 O O . SER D 1 118 ? -49.107 1.066 8.247 1.00 11.10 117 SER D O 1
ATOM 6307 N N . ALA D 1 119 ? -47.912 1.440 10.122 1.00 13.84 118 ALA D N 1
ATOM 6308 C CA . ALA D 1 119 ? -46.660 1.072 9.461 1.00 14.03 118 ALA D CA 1
ATOM 6309 C C . ALA D 1 119 ? -46.634 -0.399 9.066 1.00 11.63 118 ALA D C 1
ATOM 6310 O O . ALA D 1 119 ? -45.999 -0.752 8.065 1.00 12.17 118 ALA D O 1
ATOM 6312 N N . PHE D 1 120 ? -47.269 -1.276 9.852 1.00 10.05 119 PHE D N 1
ATOM 6313 C CA . PHE D 1 120 ? -47.367 -2.671 9.428 1.00 10.36 119 PHE D CA 1
ATOM 6314 C C . PHE D 1 120 ? -48.103 -2.776 8.094 1.00 11.68 119 PHE D C 1
ATOM 6315 O O . PHE D 1 120 ? -47.645 -3.453 7.162 1.00 11.88 119 PHE D O 1
ATOM 6323 N N . ILE D 1 121 ? -49.254 -2.113 7.986 1.00 11.50 120 ILE D N 1
ATOM 6324 C CA . ILE D 1 121 ? -50.052 -2.220 6.762 1.00 11.01 120 ILE D CA 1
ATOM 6325 C C . ILE D 1 121 ? -49.237 -1.753 5.560 1.00 11.82 120 ILE D C 1
ATOM 6326 O O . ILE D 1 121 ? -49.180 -2.426 4.525 1.00 14.73 120 ILE D O 1
ATOM 6331 N N . GLY D 1 122 ? -48.597 -0.589 5.686 1.00 12.94 121 GLY D N 1
ATOM 6332 C CA . GLY D 1 122 ? -47.831 -0.044 4.573 1.00 11.18 121 GLY D CA 1
ATOM 6333 C C . GLY D 1 122 ? -46.662 -0.927 4.185 1.00 14.75 121 GLY D C 1
ATOM 6334 O O . GLY D 1 122 ? -46.435 -1.199 2.999 1.00 14.09 121 GLY D O 1
ATOM 6335 N N . CYS D 1 123 ? -45.887 -1.377 5.180 1.00 11.42 122 CYS D N 1
ATOM 6336 C CA . CYS D 1 123 ? -44.784 -2.294 4.892 1.00 11.75 122 CYS D CA 1
ATOM 6337 C C . CYS D 1 123 ? -45.269 -3.575 4.222 1.00 11.53 122 CYS D C 1
ATOM 6338 O O . CYS D 1 123 ? -44.652 -4.049 3.260 1.00 13.55 122 CYS D O 1
ATOM 6341 N N . ARG D 1 124 ? -46.369 -4.153 4.717 1.00 11.07 123 ARG D N 1
ATOM 6342 C CA . ARG D 1 124 ? -46.891 -5.375 4.112 1.00 8.97 123 ARG D CA 1
ATOM 6343 C C . ARG D 1 124 ? -47.300 -5.145 2.657 1.00 14.15 123 ARG D C 1
ATOM 6344 O O . ARG D 1 124 ? -46.946 -5.931 1.762 1.00 12.91 123 ARG D O 1
ATOM 6352 N N . GLU D 1 125 ? -48.084 -4.093 2.407 1.00 14.31 124 GLU D N 1
ATOM 6353 C CA . GLU D 1 125 ? -48.524 -3.820 1.035 1.00 15.29 124 GLU D CA 1
ATOM 6354 C C . GLU D 1 125 ? -47.347 -3.472 0.126 1.00 15.50 124 GLU D C 1
ATOM 6355 O O . GLU D 1 125 ? -47.368 -3.800 -1.068 1.00 16.95 124 GLU D O 1
ATOM 6361 N N . ALA D 1 126 ? -46.315 -2.815 0.662 1.00 13.87 125 ALA D N 1
ATOM 6362 C CA . ALA D 1 126 ? -45.096 -2.587 -0.123 1.00 14.10 125 ALA D CA 1
ATOM 6363 C C . ALA D 1 126 ? -44.465 -3.905 -0.570 1.00 16.26 125 ALA D C 1
ATOM 6364 O O . ALA D 1 126 ? -44.062 -4.046 -1.734 1.00 16.16 125 ALA D O 1
ATOM 6366 N N . LEU D 1 127 ? -44.346 -4.878 0.346 1.00 15.69 126 LEU D N 1
ATOM 6367 C CA . LEU D 1 127 ? -43.848 -6.201 -0.031 1.00 16.80 126 LEU D CA 1
ATOM 6368 C C . LEU D 1 127 ? -44.640 -6.779 -1.186 1.00 18.50 126 LEU D C 1
ATOM 6369 O O . LEU D 1 127 ? -44.070 -7.365 -2.117 1.00 16.92 126 LEU D O 1
ATOM 6374 N N . LYS D 1 128 ? -45.965 -6.645 -1.124 1.00 17.11 127 LYS D N 1
ATOM 6375 C CA . LYS D 1 128 ? -46.825 -7.240 -2.139 1.00 21.14 127 LYS D CA 1
ATOM 6376 C C . LYS D 1 128 ? -46.631 -6.569 -3.485 1.00 23.07 127 LYS D C 1
ATOM 6377 O O . LYS D 1 128 ? -46.467 -7.245 -4.507 1.00 24.54 127 LYS D O 1
ATOM 6383 N N . VAL D 1 129 ? -46.669 -5.237 -3.511 1.00 18.40 128 VAL D N 1
ATOM 6384 C CA . VAL D 1 129 ? -46.641 -4.546 -4.793 1.00 19.17 128 VAL D CA 1
ATOM 6385 C C . VAL D 1 129 ? -45.228 -4.371 -5.344 1.00 29.36 128 VAL D C 1
ATOM 6386 O O . VAL D 1 129 ? -45.071 -4.247 -6.563 1.00 30.77 128 VAL D O 1
ATOM 6390 N N . MET D 1 130 ? -44.189 -4.360 -4.506 1.00 17.32 129 MET D N 1
ATOM 6391 C CA . MET D 1 130 ? -42.841 -4.247 -5.051 1.00 19.79 129 MET D CA 1
ATOM 6392 C C . MET D 1 130 ? -42.198 -5.593 -5.382 1.00 20.43 129 MET D C 1
ATOM 6393 O O . MET D 1 130 ? -41.151 -5.609 -6.033 1.00 18.69 129 MET D O 1
ATOM 6398 N N . SER D 1 131 ? -42.799 -6.721 -5.003 1.00 19.40 130 SER D N 1
ATOM 6399 C CA A SER D 1 131 ? -42.107 -7.994 -5.189 0.73 21.74 130 SER D CA 1
ATOM 6400 C CA B SER D 1 131 ? -42.120 -8.000 -5.193 0.27 21.84 130 SER D CA 1
ATOM 6401 C C . SER D 1 131 ? -42.013 -8.377 -6.663 1.00 22.71 130 SER D C 1
ATOM 6402 O O . SER D 1 131 ? -41.003 -8.957 -7.091 1.00 26.65 130 SER D O 1
ATOM 6407 N N . LYS D 1 132 ? -43.034 -8.068 -7.466 1.00 26.23 131 LYS D N 1
ATOM 6408 C CA . LYS D 1 132 ? -42.902 -8.567 -8.840 1.00 30.27 131 LYS D CA 1
ATOM 6409 C C . LYS D 1 132 ? -41.911 -7.745 -9.636 1.00 28.60 131 LYS D C 1
ATOM 6410 O O . LYS D 1 132 ? -41.385 -8.232 -10.632 1.00 40.68 131 LYS D O 1
ATOM 6416 N N . SER D 1 133 ? -41.622 -6.539 -9.156 1.00 25.42 132 SER D N 1
ATOM 6417 C CA . SER D 1 133 ? -40.564 -5.694 -9.663 1.00 32.02 132 SER D CA 1
ATOM 6418 C C . SER D 1 133 ? -39.193 -6.107 -9.183 1.00 24.20 132 SER D C 1
ATOM 6419 O O . SER D 1 133 ? -38.219 -5.691 -9.807 1.00 22.35 132 SER D O 1
ATOM 6422 N N . ARG D 1 134 ? -39.090 -6.895 -8.115 1.00 20.82 133 ARG D N 1
ATOM 6423 C CA . ARG D 1 134 ? -37.811 -7.162 -7.473 1.00 21.17 133 ARG D CA 1
ATOM 6424 C C . ARG D 1 134 ? -37.071 -5.848 -7.257 1.00 18.73 133 ARG D C 1
ATOM 6425 O O . ARG D 1 134 ? -35.876 -5.729 -7.510 1.00 17.77 133 ARG D O 1
ATOM 6433 N N . PHE D 1 135 ? -37.810 -4.828 -6.825 1.00 20.78 134 PHE D N 1
ATOM 6434 C CA . PHE D 1 135 ? -37.199 -3.529 -6.573 1.00 18.74 134 PHE D CA 1
ATOM 6435 C C . PHE D 1 135 ? -38.079 -2.708 -5.646 1.00 18.50 134 PHE D C 1
ATOM 6436 O O . PHE D 1 135 ? -39.279 -2.587 -5.892 1.00 17.93 134 PHE D O 1
ATOM 6444 N N . GLY D 1 136 ? -37.471 -2.082 -4.633 1.00 17.10 135 GLY D N 1
ATOM 6445 C CA . GLY D 1 136 ? -38.212 -1.103 -3.856 1.00 15.34 135 GLY D CA 1
ATOM 6446 C C . GLY D 1 136 ? -37.436 -0.598 -2.655 1.00 13.26 135 GLY D C 1
ATOM 6447 O O . GLY D 1 136 ? -36.433 -1.191 -2.272 1.00 14.76 135 GLY D O 1
ATOM 6448 N N . SER D 1 137 ? -37.880 0.502 -2.057 1.00 10.51 136 SER D N 1
ATOM 6449 C CA . SER D 1 137 ? -37.270 0.959 -0.818 1.00 11.88 136 SER D CA 1
ATOM 6450 C C . SER D 1 137 ? -38.354 1.600 0.033 1.00 11.47 136 SER D C 1
ATOM 6451 O O . SER D 1 137 ? -39.195 2.348 -0.479 1.00 10.97 136 SER D O 1
ATOM 6454 N N . VAL D 1 138 ? -38.327 1.299 1.331 1.00 11.67 137 VAL D N 1
ATOM 6455 C CA . VAL D 1 138 ? -39.338 1.742 2.284 1.00 10.90 137 VAL D CA 1
ATOM 6456 C C . VAL D 1 138 ? -38.614 2.367 3.466 1.00 8.84 137 VAL D C 1
ATOM 6457 O O . VAL D 1 13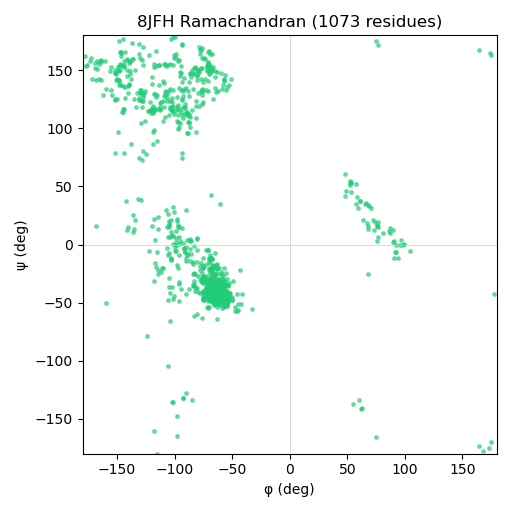8 ? -37.670 1.769 3.991 1.00 12.74 137 VAL D O 1
ATOM 6461 N N . VAL D 1 139 ? -39.042 3.561 3.881 1.00 10.74 138 VAL D N 1
ATOM 6462 C CA . VAL D 1 139 ? -38.490 4.221 5.064 1.00 11.44 138 VAL D CA 1
ATOM 6463 C C . VAL D 1 139 ? -39.589 4.381 6.096 1.00 11.75 138 VAL D C 1
ATOM 6464 O O . VAL D 1 139 ? -40.673 4.877 5.784 1.00 11.04 138 VAL D O 1
ATOM 6468 N N . ASN D 1 140 ? -39.299 3.958 7.321 1.00 9.84 139 ASN D N 1
ATOM 6469 C CA . ASN D 1 140 ? -40.202 4.113 8.444 1.00 10.28 139 ASN D CA 1
ATOM 6470 C C . ASN D 1 140 ? -39.713 5.284 9.281 1.00 9.89 139 ASN D C 1
ATOM 6471 O O . ASN D 1 140 ? -38.549 5.300 9.697 1.00 12.17 139 ASN D O 1
ATOM 6476 N N . ILE D 1 141 ? -40.564 6.290 9.484 1.00 11.82 140 ILE D N 1
ATOM 6477 C CA . ILE D 1 141 ? -40.174 7.460 10.269 1.00 9.12 140 ILE D CA 1
ATOM 6478 C C . ILE D 1 141 ? -40.467 7.152 11.732 1.00 11.53 140 ILE D C 1
ATOM 6479 O O . ILE D 1 141 ? -41.627 7.161 12.147 1.00 11.63 140 ILE D O 1
ATOM 6484 N N . ALA D 1 142 ? -39.419 6.879 12.512 1.00 9.49 141 ALA D N 1
ATOM 6485 C CA . ALA D 1 142 ? -39.605 6.577 13.930 1.00 12.83 141 ALA D CA 1
ATOM 6486 C C . ALA D 1 142 ? -39.250 7.808 14.756 1.00 13.39 141 ALA D C 1
ATOM 6487 O O . ALA D 1 142 ? -39.645 8.917 14.389 1.00 10.65 141 ALA D O 1
ATOM 6489 N N . SER D 1 143 ? -38.507 7.639 15.847 1.00 13.49 142 SER D N 1
ATOM 6490 C CA . SER D 1 143 ? -38.162 8.762 16.717 1.00 13.48 142 SER D CA 1
ATOM 6491 C C . SER D 1 143 ? -37.068 8.335 17.687 1.00 14.07 142 SER D C 1
ATOM 6492 O O . SER D 1 143 ? -36.992 7.170 18.084 1.00 12.01 142 SER D O 1
ATOM 6495 N N . ILE D 1 144 ? -36.247 9.301 18.094 1.00 11.91 143 ILE D N 1
ATOM 6496 C CA . ILE D 1 144 ? -35.344 9.094 19.221 1.00 11.00 143 ILE D CA 1
ATOM 6497 C C . ILE D 1 144 ? -36.090 8.504 20.419 1.00 13.53 143 ILE D C 1
ATOM 6498 O O . ILE D 1 144 ? -35.519 7.729 21.206 1.00 13.18 143 ILE D O 1
ATOM 6503 N N . ILE D 1 145 ? -37.376 8.834 20.571 1.00 13.50 144 ILE D N 1
ATOM 6504 C CA . ILE D 1 145 ? -38.125 8.354 21.730 1.00 12.47 144 ILE D CA 1
ATOM 6505 C C . ILE D 1 145 ? -38.296 6.837 21.675 1.00 14.56 144 ILE D C 1
ATOM 6506 O O . ILE D 1 145 ? -38.391 6.172 22.721 1.00 15.14 144 ILE D O 1
ATOM 6511 N N . GLY D 1 146 ? -38.318 6.259 20.471 1.00 11.27 145 GLY D N 1
ATOM 6512 C CA . GLY D 1 146 ? -38.337 4.804 20.360 1.00 11.54 145 GLY D CA 1
ATOM 6513 C C . GLY D 1 146 ? -37.010 4.141 20.681 1.00 14.28 145 GLY D C 1
ATOM 6514 O O . GLY D 1 146 ? -36.982 2.936 20.951 1.00 12.00 145 GLY D O 1
ATOM 6515 N N . GLU D 1 147 ? -35.905 4.903 20.667 1.00 12.63 146 GLU D N 1
ATOM 6516 C CA . GLU D 1 147 ? -34.596 4.358 21.028 1.00 16.47 146 GLU D CA 1
ATOM 6517 C C . GLU D 1 147 ? -34.282 4.488 22.520 1.00 16.62 146 GLU D C 1
ATOM 6518 O O . GLU D 1 147 ? -33.719 3.566 23.114 1.00 15.81 146 GLU D O 1
ATOM 6524 N N . ARG D 1 148 ? -34.582 5.628 23.141 1.00 13.35 147 ARG D N 1
ATOM 6525 C CA . ARG D 1 148 ? -34.191 5.817 24.534 1.00 14.20 147 ARG D CA 1
ATOM 6526 C C . ARG D 1 148 ? -35.367 5.955 25.491 1.00 14.27 147 ARG D C 1
ATOM 6527 O O . ARG D 1 148 ? -35.147 5.957 26.705 1.00 13.67 147 ARG D O 1
ATOM 6535 N N . GLY D 1 149 ? -36.600 6.028 24.994 1.00 13.20 148 GLY D N 1
ATOM 6536 C CA . GLY D 1 149 ? -37.752 6.199 25.854 1.00 12.60 148 GLY D CA 1
ATOM 6537 C C . GLY D 1 149 ? -37.838 7.621 26.363 1.00 13.27 148 GLY D C 1
ATOM 6538 O O . GLY D 1 149 ? -36.952 8.447 26.143 1.00 12.89 148 GLY D O 1
ATOM 6539 N N . ASN D 1 150 ? -38.923 7.910 27.088 1.00 13.69 149 ASN D N 1
ATOM 6540 C CA . ASN D 1 150 ? -39.055 9.258 27.626 1.00 13.26 149 ASN D CA 1
ATOM 6541 C C . ASN D 1 150 ? -40.195 9.286 28.636 1.00 12.39 149 ASN D C 1
ATOM 6542 O O . ASN D 1 150 ? -41.219 8.638 28.437 1.00 14.14 149 ASN D O 1
ATOM 6547 N N . MET D 1 151 ? -40.004 10.043 29.714 1.00 15.43 150 MET D N 1
ATOM 6548 C CA . MET D 1 151 ? -41.100 10.314 30.636 1.00 15.96 150 MET D CA 1
ATOM 6549 C C . MET D 1 151 ? -42.315 10.856 29.894 1.00 15.13 150 MET D C 1
ATOM 6550 O O . MET D 1 151 ? -42.198 11.722 29.017 1.00 17.16 150 MET D O 1
ATOM 6555 N N . GLY D 1 152 ? -43.489 10.362 30.269 1.00 13.52 151 GLY D N 1
ATOM 6556 C CA . GLY D 1 152 ? -44.731 10.787 29.659 1.00 12.43 151 GLY D CA 1
ATOM 6557 C C . GLY D 1 152 ? -45.019 10.225 28.282 1.00 14.39 151 GLY D C 1
ATOM 6558 O O . GLY D 1 152 ? -46.038 10.599 27.687 1.00 15.32 151 GLY D O 1
ATOM 6559 N N . GLN D 1 153 ? -44.170 9.342 27.754 1.00 12.01 152 GLN D N 1
ATOM 6560 C CA . GLN D 1 153 ? -44.348 8.827 26.401 1.00 12.47 152 GLN D CA 1
ATOM 6561 C C . GLN D 1 153 ? -44.283 7.299 26.363 1.00 12.76 152 GLN D C 1
ATOM 6562 O O . GLN D 1 153 ? -43.780 6.708 25.395 1.00 11.09 152 GLN D O 1
ATOM 6568 N N . THR D 1 154 ? -44.845 6.627 27.380 1.00 11.68 153 THR D N 1
ATOM 6569 C CA . THR D 1 154 ? -44.863 5.162 27.334 1.00 9.22 153 THR D CA 1
ATOM 6570 C C . THR D 1 154 ? -45.554 4.662 26.070 1.00 11.55 153 THR D C 1
ATOM 6571 O O . THR D 1 154 ? -45.116 3.677 25.474 1.00 11.81 153 THR D O 1
ATOM 6575 N N . ASN D 1 155 ? -46.644 5.320 25.648 1.00 11.88 154 ASN D N 1
ATOM 6576 C CA . ASN D 1 155 ? -47.352 4.843 24.461 1.00 10.74 154 ASN D CA 1
ATOM 6577 C C . ASN D 1 155 ? -46.585 5.175 23.181 1.00 9.10 154 ASN D C 1
ATOM 6578 O O . ASN D 1 155 ? -46.384 4.300 22.326 1.00 11.10 154 ASN D O 1
ATOM 6583 N N . TYR D 1 156 ? -46.130 6.417 23.035 1.00 12.07 155 TYR D N 1
ATOM 6584 C CA . TYR D 1 156 ? -45.380 6.777 21.832 1.00 10.56 155 TYR D CA 1
ATOM 6585 C C . TYR D 1 156 ? -44.095 5.957 21.703 1.00 10.48 155 TYR D C 1
ATOM 6586 O O . TYR D 1 156 ? -43.793 5.443 20.617 1.00 9.59 155 TYR D O 1
ATOM 6595 N N . SER D 1 157 ? -43.332 5.805 22.799 1.00 10.78 156 SER D N 1
ATOM 6596 C CA . SER D 1 157 ? -42.089 5.035 22.720 1.00 9.21 156 SER D CA 1
ATOM 6597 C C . SER D 1 157 ? -42.371 3.593 22.335 1.00 12.58 156 SER D C 1
ATOM 6598 O O . SER D 1 157 ? -41.649 3.012 21.516 1.00 12.72 156 SER D O 1
ATOM 6601 N N . ALA D 1 158 ? -43.443 3.003 22.890 1.00 11.05 157 ALA D N 1
ATOM 6602 C CA . ALA D 1 158 ? -43.800 1.641 22.496 1.00 10.34 157 ALA D CA 1
ATOM 6603 C C . ALA D 1 158 ? -44.093 1.572 20.998 1.00 12.92 157 ALA D C 1
ATOM 6604 O O . ALA D 1 158 ? -43.614 0.665 20.303 1.00 10.08 157 ALA D O 1
ATOM 6606 N N . SER D 1 159 ? -44.857 2.541 20.475 1.00 10.10 158 SER D N 1
ATOM 6607 C CA . SER D 1 159 ? -45.212 2.484 19.058 1.00 8.78 158 SER D CA 1
ATOM 6608 C C . SER D 1 159 ? -43.982 2.640 18.175 1.00 13.22 158 SER D C 1
ATOM 6609 O O . SER D 1 159 ? -43.854 1.949 17.155 1.00 11.37 158 SER D O 1
ATOM 6612 N N . LYS D 1 160 ? -43.056 3.524 18.558 1.00 9.56 159 LYS D N 1
ATOM 6613 C CA . LYS D 1 160 ? -41.905 3.780 17.696 1.00 9.50 159 LYS D CA 1
ATOM 6614 C C . LYS D 1 160 ? -40.783 2.760 17.897 1.00 9.73 159 LYS D C 1
ATOM 6615 O O . LYS D 1 160 ? -40.084 2.419 16.930 1.00 11.44 159 LYS D O 1
ATOM 6621 N N . GLY D 1 161 ? -40.573 2.278 19.118 1.00 10.97 160 GLY D N 1
ATOM 6622 C CA . GLY D 1 161 ? -39.644 1.169 19.299 1.00 10.99 160 GLY D CA 1
ATOM 6623 C C . GLY D 1 161 ? -40.127 -0.088 18.597 1.00 11.07 160 GLY D C 1
ATOM 6624 O O . GLY D 1 161 ? -39.329 -0.848 18.032 1.00 10.51 160 GLY D O 1
ATOM 6625 N N . GLY D 1 162 ? -41.439 -0.316 18.612 1.00 8.48 161 GLY D N 1
ATOM 6626 C CA . GLY D 1 162 ? -41.986 -1.437 17.857 1.00 8.77 161 GLY D CA 1
ATOM 6627 C C . GLY D 1 162 ? -41.790 -1.259 16.365 1.00 9.85 161 GLY D C 1
ATOM 6628 O O . GLY D 1 162 ? -41.391 -2.192 15.661 1.00 11.30 161 GLY D O 1
ATOM 6629 N N . MET D 1 163 ? -41.983 -0.047 15.882 1.00 7.47 162 MET D N 1
ATOM 6630 C CA . MET D 1 163 ? -41.729 0.251 14.463 1.00 10.24 162 MET D CA 1
ATOM 6631 C C . MET D 1 163 ? -40.270 -0.040 14.076 1.00 12.02 162 MET D C 1
ATOM 6632 O O . MET D 1 163 ? -40.056 -0.590 13.066 1.00 10.23 162 MET D O 1
ATOM 6637 N N . ILE D 1 164 ? -39.328 0.392 14.894 1.00 9.91 163 ILE D N 1
ATOM 6638 C CA . ILE D 1 164 ? -37.919 0.211 14.547 1.00 8.74 163 ILE D CA 1
ATOM 6639 C C . ILE D 1 164 ? -37.586 -1.271 14.420 1.00 12.05 163 ILE D C 1
ATOM 6640 O O . ILE D 1 164 ? -36.925 -1.695 13.463 1.00 10.33 163 ILE D O 1
ATOM 6645 N N . ALA D 1 165 ? -38.076 -2.091 15.356 1.00 10.14 164 ALA D N 1
ATOM 6646 C CA . ALA D 1 165 ? -37.798 -3.524 15.304 1.00 9.04 164 ALA D CA 1
ATOM 6647 C C . ALA D 1 165 ? -38.566 -4.203 14.186 1.00 10.96 164 ALA D C 1
ATOM 6648 O O . ALA D 1 165 ? -38.026 -5.090 13.504 1.00 10.75 164 ALA D O 1
ATOM 6650 N N . MET D 1 166 ? -39.849 -3.856 14.025 1.00 9.82 165 MET D N 1
ATOM 6651 C CA . MET D 1 166 ? -40.646 -4.477 12.969 1.00 12.01 165 MET D CA 1
ATOM 6652 C C . MET D 1 166 ? -40.015 -4.223 11.604 1.00 12.09 165 MET D C 1
ATOM 6653 O O . MET D 1 166 ? -40.012 -5.098 10.727 1.00 10.82 165 MET D O 1
ATOM 6658 N N . SER D 1 167 ? -39.462 -3.028 11.416 1.00 10.11 166 SER D N 1
ATOM 6659 C CA . SER D 1 167 ? -38.853 -2.681 10.141 1.00 13.17 166 SER D CA 1
ATOM 6660 C C . SER D 1 167 ? -37.731 -3.650 9.787 1.00 10.74 166 SER D C 1
ATOM 6661 O O . SER D 1 167 ? -37.567 -4.017 8.617 1.00 11.36 166 SER D O 1
ATOM 6664 N N . LYS D 1 168 ? -36.936 -4.056 10.784 1.00 8.16 167 LYS D N 1
ATOM 6665 C CA . LYS D 1 168 ? -35.856 -5.000 10.528 1.00 12.19 167 LYS D CA 1
ATOM 6666 C C . LYS D 1 168 ? -36.409 -6.335 10.056 1.00 10.03 167 LYS D C 1
ATOM 6667 O O . LYS D 1 168 ? -35.838 -6.973 9.163 1.00 11.67 167 LYS D O 1
ATOM 6673 N N . SER D 1 169 ? -37.539 -6.771 10.630 1.00 13.99 168 SER D N 1
ATOM 6674 C CA . SER D 1 169 ? -38.122 -8.032 10.186 1.00 12.09 168 SER D CA 1
ATOM 6675 C C . SER D 1 169 ? -38.629 -7.922 8.751 1.00 12.28 168 SER D C 1
ATOM 6676 O O . SER D 1 169 ? -38.452 -8.856 7.960 1.00 12.39 168 SER D O 1
ATOM 6679 N N . PHE D 1 170 ? -39.225 -6.778 8.382 1.00 10.61 169 PHE D N 1
ATOM 6680 C CA . PHE D 1 170 ? -39.565 -6.566 6.973 1.00 10.97 169 PHE D CA 1
ATOM 6681 C C . PHE D 1 170 ? -38.319 -6.554 6.096 1.00 11.84 169 PHE D C 1
ATOM 6682 O O . PHE D 1 170 ? -38.331 -7.107 4.991 1.00 13.70 169 PHE D O 1
ATOM 6690 N N . ALA D 1 171 ? -37.226 -5.946 6.569 1.00 10.04 170 ALA D N 1
ATOM 6691 C CA . ALA D 1 171 ? -35.974 -6.007 5.810 1.00 10.85 170 ALA D CA 1
ATOM 6692 C C . ALA D 1 171 ? -35.577 -7.446 5.478 1.00 12.42 170 ALA D C 1
ATOM 6693 O O . ALA D 1 171 ? -35.179 -7.742 4.344 1.00 13.84 170 ALA D O 1
ATOM 6695 N N . TYR D 1 172 ? -35.677 -8.357 6.446 1.00 12.25 171 TYR D N 1
ATOM 6696 C CA . TYR D 1 172 ? -35.348 -9.751 6.162 1.00 12.18 171 TYR D CA 1
ATOM 6697 C C . TYR D 1 172 ? -36.288 -10.351 5.122 1.00 12.91 171 TYR D C 1
ATOM 6698 O O . TYR D 1 172 ? -35.851 -11.104 4.243 1.00 12.90 171 TYR D O 1
ATOM 6707 N N . GLU D 1 173 ? -37.581 -10.037 5.200 1.00 11.00 172 GLU D N 1
ATOM 6708 C CA . GLU D 1 173 ? -38.534 -10.669 4.282 1.00 10.02 172 GLU D CA 1
ATOM 6709 C C . GLU D 1 173 ? -38.507 -10.066 2.884 1.00 15.75 172 GLU D C 1
ATOM 6710 O O . GLU D 1 173 ? -38.918 -10.734 1.925 1.00 15.61 172 GLU D O 1
ATOM 6716 N N . GLY D 1 174 ? -38.033 -8.832 2.731 1.00 11.09 173 GLY D N 1
ATOM 6717 C CA . GLY D 1 174 ? -38.003 -8.234 1.408 1.00 10.46 173 GLY D CA 1
ATOM 6718 C C . GLY D 1 174 ? -36.641 -8.303 0.726 1.00 11.66 173 GLY D C 1
ATOM 6719 O O . GLY D 1 174 ? -36.519 -7.944 -0.451 1.00 13.11 173 GLY D O 1
ATOM 6720 N N . ALA D 1 175 ? -35.620 -8.779 1.445 1.00 12.61 174 ALA D N 1
ATOM 6721 C CA . ALA D 1 175 ? -34.248 -8.610 0.974 1.00 13.04 174 ALA D CA 1
ATOM 6722 C C . ALA D 1 175 ? -33.971 -9.398 -0.304 1.00 13.30 174 ALA D C 1
ATOM 6723 O O . ALA D 1 175 ? -33.260 -8.912 -1.194 1.00 13.94 174 ALA D O 1
ATOM 6725 N N . LEU D 1 176 ? -34.477 -10.636 -0.397 1.00 14.49 175 LEU D N 1
ATOM 6726 C CA . LEU D 1 176 ? -34.163 -11.461 -1.563 1.00 15.09 175 LEU D CA 1
ATOM 6727 C C . LEU D 1 176 ? -34.692 -10.821 -2.837 1.00 17.16 175 LEU D C 1
ATOM 6728 O O . LEU D 1 176 ? -34.114 -11.001 -3.915 1.00 16.94 175 LEU D O 1
ATOM 6733 N N . ARG D 1 177 ? -35.783 -10.069 -2.729 1.00 15.05 176 ARG D N 1
ATOM 6734 C CA . ARG D 1 177 ? -36.395 -9.389 -3.861 1.00 17.07 176 ARG D CA 1
ATOM 6735 C C . ARG D 1 177 ? -35.951 -7.932 -3.954 1.00 16.58 176 ARG D C 1
ATOM 6736 O O . ARG D 1 177 ? -36.588 -7.132 -4.646 1.00 16.36 176 ARG D O 1
ATOM 6744 N N . ASN D 1 178 ? -34.860 -7.584 -3.267 1.00 14.43 177 ASN D N 1
ATOM 6745 C CA . ASN D 1 178 ? -34.270 -6.247 -3.329 1.00 13.69 177 ASN D CA 1
ATOM 6746 C C . ASN D 1 178 ? -35.274 -5.175 -2.907 1.00 14.46 177 ASN D C 1
ATOM 6747 O O . ASN D 1 178 ? -35.368 -4.095 -3.501 1.00 18.46 177 ASN D O 1
ATOM 6752 N N . ILE D 1 179 ? -36.040 -5.470 -1.864 1.00 12.97 178 ILE D N 1
ATOM 6753 C CA . ILE D 1 179 ? -36.956 -4.505 -1.275 1.00 13.18 178 ILE D CA 1
ATOM 6754 C C . ILE D 1 179 ? -36.382 -4.149 0.084 1.00 14.97 178 ILE D C 1
ATOM 6755 O O . ILE D 1 179 ? -36.429 -4.965 1.014 1.00 12.89 178 ILE D O 1
ATOM 6760 N N . ARG D 1 180 ? -35.822 -2.944 0.188 1.00 11.49 179 ARG D N 1
ATOM 6761 C CA . ARG D 1 180 ? -35.108 -2.523 1.388 1.00 10.99 179 ARG D CA 1
ATOM 6762 C C . ARG D 1 180 ? -36.035 -1.798 2.357 1.00 11.28 179 ARG D C 1
ATOM 6763 O O . ARG D 1 180 ? -36.949 -1.083 1.946 1.00 11.40 179 ARG D O 1
ATOM 6771 N N . PHE D 1 181 ? -35.818 -2.029 3.655 1.00 10.41 180 PHE D N 1
ATOM 6772 C CA . PHE D 1 181 ? -36.597 -1.394 4.720 1.00 12.43 180 PHE D CA 1
ATOM 6773 C C . PHE D 1 181 ? -35.614 -0.768 5.695 1.00 11.55 180 PHE D C 1
ATOM 6774 O O . PHE D 1 181 ? -34.744 -1.464 6.228 1.00 10.94 180 PHE D O 1
ATOM 6782 N N . ASN D 1 182 ? -35.746 0.533 5.934 1.00 10.39 181 ASN D N 1
ATOM 6783 C CA . ASN D 1 182 ? -34.878 1.228 6.878 1.00 11.70 181 ASN D CA 1
ATOM 6784 C C . ASN D 1 182 ? -35.732 2.192 7.679 1.00 9.14 181 ASN D C 1
ATOM 6785 O O . ASN D 1 182 ? -36.798 2.605 7.232 1.00 11.77 181 ASN D O 1
ATOM 6790 N N . SER D 1 183 ? -35.252 2.548 8.864 1.00 9.70 182 SER D N 1
ATOM 6791 C CA . SER D 1 183 ? -35.917 3.549 9.684 1.00 9.25 182 SER D CA 1
ATOM 6792 C C . SER D 1 183 ? -35.040 4.786 9.820 1.00 10.63 182 SER D C 1
ATOM 6793 O O . SER D 1 183 ? -33.811 4.727 9.687 1.00 10.95 182 SER D O 1
ATOM 6796 N N . VAL D 1 184 ? -35.698 5.872 10.055 1.00 9.49 183 VAL D N 1
ATOM 6797 C CA A VAL D 1 184 ? -34.996 7.121 10.507 0.71 12.27 183 VAL D CA 1
ATOM 6798 C CA B VAL D 1 184 ? -34.968 7.099 10.529 0.29 12.28 183 VAL D CA 1
ATOM 6799 C C . VAL D 1 184 ? -35.528 7.479 11.956 1.00 11.74 183 VAL D C 1
ATOM 6800 O O . VAL D 1 184 ? -36.751 7.357 12.377 1.00 14.54 183 VAL D O 1
ATOM 6807 N N . THR D 1 185 ? -34.603 7.853 12.828 1.00 12.34 184 THR D N 1
ATOM 6808 C CA . THR D 1 185 ? -35.000 8.281 14.173 1.00 12.09 184 THR D CA 1
ATOM 6809 C C . THR D 1 185 ? -34.648 9.753 14.361 1.00 12.22 184 THR D C 1
ATOM 6810 O O . THR D 1 185 ? -33.560 10.086 14.853 1.00 12.43 184 THR D O 1
ATOM 6814 N N . PRO D 1 186 ? -35.550 10.666 14.007 1.00 14.34 185 PRO D N 1
ATOM 6815 C CA . PRO D 1 186 ? -35.286 12.091 14.245 1.00 14.93 185 PRO D CA 1
ATOM 6816 C C . PRO D 1 186 ? -35.255 12.407 15.724 1.00 13.69 185 PRO D C 1
ATOM 6817 O O . PRO D 1 186 ? -35.947 11.781 16.533 1.00 12.70 185 PRO D O 1
ATOM 6821 N N . GLY D 1 187 ? -34.439 13.406 16.060 1.00 11.88 186 GLY D N 1
ATOM 6822 C CA . GLY D 1 187 ? -34.412 13.997 17.382 1.00 12.96 186 GLY D CA 1
ATOM 6823 C C . GLY D 1 187 ? -35.466 15.082 17.514 1.00 17.87 186 GLY D C 1
ATOM 6824 O O . GLY D 1 187 ? -36.623 14.882 17.132 1.00 19.92 186 GLY D O 1
ATOM 6825 N N . PHE D 1 188 ? -35.089 16.230 18.066 1.00 17.42 187 PHE D N 1
ATOM 6826 C CA . PHE D 1 188 ? -36.010 17.358 18.213 1.00 17.54 187 PHE D CA 1
ATOM 6827 C C . PHE D 1 188 ? -35.952 18.193 16.940 1.00 17.02 187 PHE D C 1
ATOM 6828 O O . PHE D 1 188 ? -34.920 18.804 16.635 1.00 15.41 187 PHE D O 1
ATOM 6836 N N . ILE D 1 189 ? -37.049 18.199 16.190 1.00 14.94 188 ILE D N 1
ATOM 6837 C CA . ILE D 1 189 ? -37.137 18.856 14.888 1.00 17.16 188 ILE D CA 1
ATOM 6838 C C . ILE D 1 189 ? -38.050 20.068 15.004 1.00 15.10 188 ILE D C 1
ATOM 6839 O O . ILE D 1 189 ? -39.080 20.013 15.683 1.00 21.05 188 ILE D O 1
ATOM 6844 N N . GLU D 1 190 ? -37.681 21.159 14.326 1.00 19.17 189 GLU D N 1
ATOM 6845 C CA . GLU D 1 190 ? -38.393 22.417 14.542 1.00 25.98 189 GLU D CA 1
ATOM 6846 C C . GLU D 1 190 ? -39.835 22.385 14.014 1.00 36.83 189 GLU D C 1
ATOM 6847 O O . GLU D 1 190 ? -40.733 22.935 14.665 1.00 44.95 189 GLU D O 1
ATOM 6853 N N . THR D 1 191 ? -40.107 21.741 12.877 1.00 30.42 190 THR D N 1
ATOM 6854 C CA . THR D 1 191 ? -41.522 21.641 12.431 1.00 45.57 190 THR D CA 1
ATOM 6855 C C . THR D 1 191 ? -42.354 20.747 13.344 1.00 45.84 190 THR D C 1
ATOM 6856 O O . THR D 1 191 ? -43.279 21.199 14.015 1.00 44.15 190 THR D O 1
ATOM 6860 N N . LYS D 1 202 ? -37.722 25.092 25.770 1.00 46.49 201 LYS D N 1
ATOM 6861 C CA . LYS D 1 202 ? -37.144 24.725 24.479 1.00 51.91 201 LYS D CA 1
ATOM 6862 C C . LYS D 1 202 ? -35.633 24.915 24.507 1.00 50.94 201 LYS D C 1
ATOM 6863 O O . LYS D 1 202 ? -34.871 24.075 24.006 1.00 42.36 201 LYS D O 1
ATOM 6869 N N . ALA D 1 203 ? -35.205 26.036 25.095 1.00 47.41 202 ALA D N 1
ATOM 6870 C CA . ALA D 1 203 ? -33.785 26.225 25.341 1.00 45.44 202 ALA D CA 1
ATOM 6871 C C . ALA D 1 203 ? -33.220 25.071 26.152 1.00 42.03 202 ALA D C 1
ATOM 6872 O O . ALA D 1 203 ? -32.080 24.662 25.920 1.00 37.57 202 ALA D O 1
ATOM 6874 N N . ASP D 1 204 ? -34.010 24.515 27.080 1.00 42.66 203 ASP D N 1
ATOM 6875 C CA . ASP D 1 204 ? -33.547 23.372 27.866 1.00 48.50 203 ASP D CA 1
ATOM 6876 C C . ASP D 1 204 ? -33.239 22.174 26.986 1.00 46.16 203 ASP D C 1
ATOM 6877 O O . ASP D 1 204 ? -32.240 21.478 27.206 1.00 52.23 203 ASP D O 1
ATOM 6882 N N . TYR D 1 205 ? -34.104 21.890 26.015 1.00 46.35 204 TYR D N 1
ATOM 6883 C CA . TYR D 1 205 ? -33.862 20.733 25.166 1.00 48.81 204 TYR D CA 1
ATOM 6884 C C . TYR D 1 205 ? -32.671 20.973 24.245 1.00 40.44 204 TYR D C 1
ATOM 6885 O O . TYR D 1 205 ? -31.894 20.047 23.986 1.00 38.17 204 TYR D O 1
ATOM 6894 N N . VAL D 1 206 ? -32.480 22.218 23.794 1.00 33.90 205 VAL D N 1
ATOM 6895 C CA . VAL D 1 206 ? -31.350 22.541 22.931 1.00 31.32 205 VAL D CA 1
ATOM 6896 C C . VAL D 1 206 ? -30.035 22.434 23.695 1.00 31.08 205 VAL D C 1
ATOM 6897 O O . VAL D 1 206 ? -28.990 22.127 23.100 1.00 26.43 205 VAL D O 1
ATOM 6901 N N . LYS D 1 207 ? -30.059 22.644 25.019 1.00 25.85 206 LYS D N 1
ATOM 6902 C CA . LYS D 1 207 ? -28.833 22.527 25.810 1.00 34.56 206 LYS D CA 1
ATOM 6903 C C . LYS D 1 207 ? -28.206 21.151 25.654 1.00 29.27 206 LYS D C 1
ATOM 6904 O O . LYS D 1 207 ? -26.980 21.011 25.734 1.00 30.68 206 LYS D O 1
ATOM 6910 N N . ASN D 1 208 ? -29.023 20.121 25.449 1.00 22.93 207 ASN D N 1
ATOM 6911 C CA . ASN D 1 208 ? -28.520 18.757 25.430 1.00 24.17 207 ASN D CA 1
ATOM 6912 C C . ASN D 1 208 ? -28.141 18.286 24.029 1.00 21.81 207 ASN D C 1
ATOM 6913 O O . ASN D 1 208 ? -27.656 17.157 23.889 1.00 19.82 207 ASN D O 1
ATOM 6918 N N . ILE D 1 209 ? -28.374 19.100 23.005 1.00 17.32 208 ILE D N 1
ATOM 6919 C CA . ILE D 1 209 ? -28.055 18.745 21.624 1.00 14.84 208 ILE D CA 1
ATOM 6920 C C . ILE D 1 209 ? -26.646 19.244 21.317 1.00 16.34 208 ILE D C 1
ATOM 6921 O O . ILE D 1 209 ? -26.416 20.467 21.341 1.00 15.50 208 ILE D O 1
ATOM 6926 N N . PRO D 1 210 ? -25.695 18.362 20.991 1.00 14.02 209 PRO D N 1
ATOM 6927 C CA . PRO D 1 210 ? -24.352 18.857 20.669 1.00 12.14 209 PRO D CA 1
ATOM 6928 C C . PRO D 1 210 ? -24.329 19.893 19.552 1.00 16.35 209 PRO D C 1
ATOM 6929 O O . PRO D 1 210 ? -23.633 20.908 19.690 1.00 15.80 209 PRO D O 1
ATOM 6933 N N . LEU D 1 211 ? -25.103 19.713 18.476 1.00 10.78 210 LEU D N 1
ATOM 6934 C CA . LEU D 1 211 ? -25.062 20.701 17.403 1.00 16.20 210 LEU D CA 1
ATOM 6935 C C . LEU D 1 211 ? -25.724 22.017 17.799 1.00 13.77 210 LEU D C 1
ATOM 6936 O O . LEU D 1 211 ? -25.674 22.978 17.018 1.00 19.31 210 LEU D O 1
ATOM 6941 N N . ASN D 1 212 ? -26.330 22.077 18.980 1.00 19.66 211 ASN D N 1
ATOM 6942 C CA . ASN D 1 212 ? -26.768 23.331 19.610 1.00 18.30 211 ASN D CA 1
ATOM 6943 C C . ASN D 1 212 ? -27.883 24.008 18.815 1.00 20.21 211 ASN D C 1
ATOM 6944 O O . ASN D 1 212 ? -27.961 25.238 18.743 1.00 21.52 211 ASN D O 1
ATOM 6949 N N . ARG D 1 213 ? -28.760 23.204 18.224 1.00 15.44 212 ARG D N 1
ATOM 6950 C CA . ARG D 1 213 ? -29.930 23.727 17.533 1.00 15.78 212 ARG D CA 1
ATOM 6951 C C . ARG D 1 213 ? -30.901 22.584 17.319 1.00 16.79 212 ARG D C 1
ATOM 6952 O O . ARG D 1 213 ? -30.510 21.415 17.293 1.00 15.68 212 ARG D O 1
ATOM 6960 N N . LEU D 1 214 ? -32.167 22.943 17.125 1.00 16.17 213 LEU D N 1
ATOM 6961 C CA . LEU D 1 214 ? -33.140 21.986 16.622 1.00 16.21 213 LEU D CA 1
ATOM 6962 C C . LEU D 1 214 ? -32.827 21.642 15.171 1.00 17.92 213 LEU D C 1
ATOM 6963 O O . LEU D 1 214 ? -32.280 22.456 14.424 1.00 17.11 213 LEU D O 1
ATOM 6968 N N . GLY D 1 215 ? -33.213 20.432 14.760 1.00 13.83 214 GLY D N 1
ATOM 6969 C CA . GLY D 1 215 ? -33.070 20.056 13.361 1.00 14.80 214 GLY D CA 1
ATOM 6970 C C . GLY D 1 215 ? -34.150 20.675 12.488 1.00 17.62 214 GLY D C 1
ATOM 6971 O O . GLY D 1 215 ? -35.248 20.992 12.937 1.00 18.82 214 GLY D O 1
ATOM 6972 N N . ALA D 1 216 ? -33.808 20.879 11.222 1.00 17.49 215 ALA D N 1
ATOM 6973 C CA . ALA D 1 216 ? -34.766 21.328 10.223 1.00 18.60 215 ALA D CA 1
ATOM 6974 C C . ALA D 1 216 ? -35.483 20.115 9.649 1.00 17.60 215 ALA D C 1
ATOM 6975 O O . ALA D 1 216 ? -34.879 19.050 9.491 1.00 16.21 215 ALA D O 1
ATOM 6977 N N . ALA D 1 217 ? -36.776 20.271 9.344 1.00 14.02 216 ALA D N 1
ATOM 6978 C CA . ALA D 1 217 ? -37.494 19.179 8.682 1.00 15.52 216 ALA D CA 1
ATOM 6979 C C . ALA D 1 217 ? -36.768 18.734 7.413 1.00 17.97 216 ALA D C 1
ATOM 6980 O O . ALA D 1 217 ? -36.787 17.549 7.057 1.00 15.11 216 ALA D O 1
ATOM 6982 N N . LYS D 1 218 ? -36.144 19.682 6.704 1.00 14.80 217 LYS D N 1
ATOM 6983 C CA . LYS D 1 218 ? -35.376 19.345 5.507 1.00 17.28 217 LYS D CA 1
ATOM 6984 C C . LYS D 1 218 ? -34.254 18.364 5.816 1.00 15.53 217 LYS D C 1
ATOM 6985 O O . LYS D 1 218 ? -33.906 17.524 4.976 1.00 15.09 217 LYS D O 1
ATOM 6991 N N . GLU D 1 219 ? -33.661 18.473 7.000 1.00 12.45 218 GLU D N 1
ATOM 6992 C CA . GLU D 1 219 ? -32.554 17.585 7.338 1.00 12.87 218 GLU D CA 1
ATOM 6993 C C . GLU D 1 219 ? -33.045 16.163 7.552 1.00 14.71 218 GLU D C 1
ATOM 6994 O O . GLU D 1 219 ? -32.323 15.205 7.251 1.00 14.69 218 GLU D O 1
ATOM 7000 N N . VAL D 1 220 ? -34.283 16.004 8.024 1.00 12.82 219 VAL D N 1
ATOM 7001 C CA . VAL D 1 220 ? -34.867 14.662 8.095 1.00 12.04 219 VAL D CA 1
ATOM 7002 C C . VAL D 1 220 ? -35.190 14.167 6.694 1.00 12.54 219 VAL D C 1
ATOM 7003 O O . VAL D 1 220 ? -34.864 13.033 6.322 1.00 12.59 219 VAL D O 1
ATOM 7007 N N . ALA D 1 221 ? -35.815 15.029 5.892 1.00 11.27 220 ALA D N 1
ATOM 7008 C CA . ALA D 1 221 ? -36.245 14.653 4.552 1.00 12.14 220 ALA D CA 1
ATOM 7009 C C . ALA D 1 221 ? -35.082 14.174 3.693 1.00 12.31 220 ALA D C 1
ATOM 7010 O O . ALA D 1 221 ? -35.234 13.236 2.908 1.00 11.84 220 ALA D O 1
ATOM 7012 N N . GLU D 1 222 ? -33.913 14.819 3.804 1.00 12.21 221 GLU D N 1
ATOM 7013 C CA . GLU D 1 222 ? -32.802 14.425 2.935 1.00 12.00 221 GLU D CA 1
ATOM 7014 C C . GLU D 1 222 ? -32.155 13.118 3.393 1.00 11.37 221 GLU D C 1
ATOM 7015 O O . GLU D 1 222 ? -31.589 12.389 2.570 1.00 11.73 221 GLU D O 1
ATOM 7021 N N . ALA D 1 223 ? -32.202 12.820 4.692 1.00 10.43 222 ALA D N 1
ATOM 7022 C CA . ALA D 1 223 ? -31.802 11.490 5.150 1.00 12.08 222 ALA D CA 1
ATOM 7023 C C . ALA D 1 223 ? -32.771 10.421 4.645 1.00 12.51 222 ALA D C 1
ATOM 7024 O O . ALA D 1 223 ? -32.344 9.327 4.240 1.00 10.91 222 ALA D O 1
ATOM 7026 N N . VAL D 1 224 ? -34.081 10.704 4.696 1.00 10.80 223 VAL D N 1
ATOM 7027 C CA . VAL D 1 224 ? -35.071 9.790 4.120 1.00 10.77 223 VAL D CA 1
ATOM 7028 C C . VAL D 1 224 ? -34.792 9.577 2.639 1.00 13.12 223 VAL D C 1
ATOM 7029 O O . VAL D 1 224 ? -34.824 8.449 2.131 1.00 10.98 223 VAL D O 1
ATOM 7033 N N . ALA D 1 225 ? -34.529 10.668 1.922 1.00 10.63 224 ALA D N 1
ATOM 7034 C CA . ALA D 1 225 ? -34.215 10.577 0.501 1.00 10.57 224 ALA D CA 1
ATOM 7035 C C . ALA D 1 225 ? -33.018 9.667 0.253 1.00 12.57 224 ALA D C 1
ATOM 7036 O O . ALA D 1 225 ? -33.048 8.831 -0.654 1.00 9.80 224 ALA D O 1
ATOM 7038 N N . PHE D 1 226 ? -31.945 9.827 1.042 1.00 10.44 225 PHE D N 1
ATOM 7039 C CA . PHE D 1 226 ? -30.786 8.941 0.904 1.00 10.24 225 PHE D CA 1
ATOM 7040 C C . PHE D 1 226 ? -31.190 7.469 1.012 1.00 12.02 225 PHE D C 1
ATOM 7041 O O . PHE D 1 226 ? -30.783 6.638 0.191 1.00 12.49 225 PHE D O 1
ATOM 7049 N N . LEU D 1 227 ? -32.002 7.132 2.017 1.00 11.19 226 LEU D N 1
ATOM 7050 C CA . LEU D 1 227 ? -32.366 5.731 2.225 1.00 13.10 226 LEU D CA 1
ATOM 7051 C C . LEU D 1 227 ? -33.266 5.195 1.110 1.00 10.72 226 LEU D C 1
ATOM 7052 O O . LEU D 1 227 ? -33.213 4.003 0.796 1.00 12.79 226 LEU D O 1
ATOM 7057 N N . LEU D 1 228 ? -34.082 6.050 0.482 1.00 11.90 227 LEU D N 1
ATOM 7058 C CA . LEU D 1 228 ? -34.850 5.582 -0.669 1.00 10.44 227 LEU D CA 1
ATOM 7059 C C . LEU D 1 228 ? -33.982 5.496 -1.920 1.00 12.61 227 LEU D C 1
ATOM 7060 O O . LEU D 1 228 ? -34.239 4.653 -2.785 1.00 12.46 227 LEU D O 1
ATOM 7065 N N . SER D 1 229 ? -32.965 6.354 -2.028 1.00 14.06 228 SER D N 1
ATOM 7066 C CA . SER D 1 229 ? -32.179 6.500 -3.252 1.00 13.23 228 SER D CA 1
ATOM 7067 C C . SER D 1 229 ? -31.344 5.256 -3.550 1.00 13.88 228 SER D C 1
ATOM 7068 O O . SER D 1 229 ? -31.111 4.405 -2.694 1.00 11.75 228 SER D O 1
ATOM 7071 N N . ASP D 1 230 ? -30.868 5.179 -4.802 1.00 14.09 229 ASP D N 1
ATOM 7072 C CA . ASP D 1 230 ? -29.931 4.134 -5.199 1.00 14.73 229 ASP D CA 1
ATOM 7073 C C . ASP D 1 230 ? -28.630 4.199 -4.407 1.00 15.46 229 ASP D C 1
ATOM 7074 O O . ASP D 1 230 ? -27.883 3.214 -4.365 1.00 13.16 229 ASP D O 1
ATOM 7079 N N . HIS D 1 231 ? -28.317 5.349 -3.806 1.00 13.44 230 HIS D N 1
ATOM 7080 C CA . HIS D 1 231 ? -27.038 5.487 -3.118 1.00 13.59 230 HIS D CA 1
ATOM 7081 C C . HIS D 1 231 ? -26.942 4.625 -1.878 1.00 14.81 230 HIS D C 1
ATOM 7082 O O . HIS D 1 231 ? -25.829 4.396 -1.387 1.00 17.52 230 HIS D O 1
ATOM 7089 N N . SER D 1 232 ? -28.077 4.165 -1.341 1.00 13.78 231 SER D N 1
ATOM 7090 C CA . SER D 1 232 ? -28.080 3.337 -0.142 1.00 11.75 231 SER D CA 1
ATOM 7091 C C . SER D 1 232 ? -28.376 1.878 -0.489 1.00 15.61 231 SER D C 1
ATOM 7092 O O . SER D 1 232 ? -28.875 1.127 0.347 1.00 14.31 231 SER D O 1
ATOM 7095 N N . SER D 1 233 ? -28.055 1.465 -1.719 1.00 12.97 232 SER D N 1
ATOM 7096 C CA . SER D 1 233 ? -28.533 0.182 -2.232 1.00 14.17 232 SER D CA 1
ATOM 7097 C C . SER D 1 233 ? -28.001 -1.026 -1.455 1.00 15.76 232 SER D C 1
ATOM 7098 O O . SER D 1 233 ? -28.579 -2.117 -1.571 1.00 13.51 232 SER D O 1
ATOM 7101 N N . TYR D 1 234 ? -26.936 -0.887 -0.665 1.00 11.26 233 TYR D N 1
ATOM 7102 C CA . TYR D 1 234 ? -26.485 -2.016 0.153 1.00 12.92 233 TYR D CA 1
ATOM 7103 C C . TYR D 1 234 ? -26.850 -1.843 1.626 1.00 13.07 233 TYR D C 1
ATOM 7104 O O . TYR D 1 234 ? -26.301 -2.543 2.487 1.00 14.61 233 TYR D O 1
ATOM 7113 N N . ILE D 1 235 ? -27.780 -0.944 1.933 1.00 10.55 234 ILE D N 1
ATOM 7114 C CA . ILE D 1 235 ? -28.191 -0.669 3.305 1.00 11.36 234 ILE D CA 1
ATOM 7115 C C . ILE D 1 235 ? -29.632 -1.132 3.462 1.00 12.53 234 ILE D C 1
ATOM 7116 O O . ILE D 1 235 ? -30.538 -0.602 2.807 1.00 12.93 234 ILE D O 1
ATOM 7121 N N . THR D 1 236 ? -29.824 -2.099 4.352 1.00 10.54 235 THR D N 1
ATOM 7122 C CA . THR D 1 236 ? -31.182 -2.522 4.745 1.00 10.41 235 THR D CA 1
ATOM 7123 C C . THR D 1 236 ? -31.151 -2.980 6.222 1.00 10.26 235 THR D C 1
ATOM 7124 O O . THR D 1 236 ? -30.151 -3.475 6.635 1.00 13.77 235 THR D O 1
ATOM 7128 N N . GLY D 1 237 ? -32.258 -2.802 6.918 1.00 9.19 236 GLY D N 1
ATOM 7129 C CA . GLY D 1 237 ? -32.321 -3.171 8.342 1.00 11.96 236 GLY D CA 1
ATOM 7130 C C . GLY D 1 237 ? -31.628 -2.170 9.254 1.00 12.73 236 GLY D C 1
ATOM 7131 O O . GLY D 1 237 ? -31.350 -2.488 10.385 1.00 12.72 236 GLY D O 1
ATOM 7132 N N . GLU D 1 238 ? -31.442 -0.971 8.725 1.00 11.17 237 GLU D N 1
ATOM 7133 C CA . GLU D 1 238 ? -30.749 0.070 9.500 1.00 11.39 237 GLU D CA 1
ATOM 7134 C C . GLU D 1 238 ? -31.721 1.067 10.143 1.00 14.23 237 GLU D C 1
ATOM 7135 O O . GLU D 1 238 ? -32.853 1.124 9.714 1.00 12.18 237 GLU D O 1
ATOM 7141 N N . THR D 1 239 ? -31.221 1.771 11.155 1.00 10.37 238 THR D N 1
ATOM 7142 C CA . THR D 1 239 ? -31.982 2.813 11.869 1.00 11.47 238 THR D CA 1
ATOM 7143 C C . THR D 1 239 ? -31.049 4.038 11.868 1.00 11.63 238 THR D C 1
ATOM 7144 O O . THR D 1 239 ? -30.087 3.989 12.571 1.00 13.65 238 THR D O 1
ATOM 7148 N N . LEU D 1 240 ? -31.355 5.014 11.032 1.00 8.41 239 LEU D N 1
ATOM 7149 C CA . LEU D 1 240 ? -30.501 6.213 10.880 1.00 10.67 239 LEU D CA 1
ATOM 7150 C C . LEU D 1 240 ? -30.911 7.323 11.852 1.00 11.83 239 LEU D C 1
ATOM 7151 O O . LEU D 1 240 ? -31.986 7.849 11.740 1.00 12.20 239 LEU D O 1
ATOM 7156 N N . LYS D 1 241 ? -29.993 7.616 12.757 1.00 11.62 240 LYS D N 1
ATOM 7157 C CA . LYS D 1 241 ? -30.248 8.669 13.736 1.00 12.29 240 LYS D CA 1
ATOM 7158 C C . LYS D 1 241 ? -30.084 10.027 13.081 1.00 12.71 240 LYS D C 1
ATOM 7159 O O . LYS D 1 241 ? -29.081 10.271 12.398 1.00 12.84 240 LYS D O 1
ATOM 7165 N N . VAL D 1 242 ? -31.065 10.910 13.274 1.00 10.65 241 VAL D N 1
ATOM 7166 C CA . VAL D 1 242 ? -30.969 12.271 12.743 1.00 10.02 241 VAL D CA 1
ATOM 7167 C C . VAL D 1 242 ? -31.308 13.210 13.893 1.00 10.22 241 VAL D C 1
ATOM 7168 O O . VAL D 1 242 ? -32.414 13.762 13.964 1.00 13.33 241 VAL D O 1
ATOM 7172 N N . ASN D 1 243 ? -30.370 13.360 14.837 1.00 12.61 242 ASN D N 1
ATOM 7173 C CA . ASN D 1 243 ? -30.715 13.992 16.110 1.00 10.12 242 ASN D CA 1
ATOM 7174 C C . ASN D 1 243 ? -29.681 15.009 16.586 1.00 11.64 242 ASN D C 1
ATOM 7175 O O . ASN D 1 243 ? -29.745 15.446 17.751 1.00 11.96 242 ASN D O 1
ATOM 7180 N N . GLY D 1 244 ? -28.727 15.390 15.741 1.00 12.54 243 GLY D N 1
ATOM 7181 C CA . GLY D 1 244 ? -27.745 16.388 16.131 1.00 12.97 243 GLY D CA 1
ATOM 7182 C C . GLY D 1 244 ? -26.777 15.941 17.200 1.00 12.25 243 GLY D C 1
ATOM 7183 O O . GLY D 1 244 ? -26.107 16.787 17.806 1.00 12.79 243 GLY D O 1
ATOM 7184 N N . GLY D 1 245 ? -26.679 14.634 17.456 1.00 11.45 244 GLY D N 1
ATOM 7185 C CA . GLY D 1 245 ? -25.842 14.116 18.524 1.00 11.39 244 GLY D CA 1
ATOM 7186 C C . GLY D 1 245 ? -26.533 13.968 19.860 1.00 10.66 244 GLY D C 1
ATOM 7187 O O . GLY D 1 245 ? -25.870 13.616 20.850 1.00 13.13 244 GLY D O 1
ATOM 7188 N N . LEU D 1 246 ? -27.835 14.261 19.923 1.00 13.05 245 LEU D N 1
ATOM 7189 C CA . LEU D 1 246 ? -28.604 14.156 21.159 1.00 14.01 245 LEU D CA 1
ATOM 7190 C C . LEU D 1 246 ? -28.583 12.740 21.715 1.00 15.86 245 LEU D C 1
ATOM 7191 O O . LEU D 1 246 ? -28.614 12.545 22.934 1.00 15.03 245 LEU D O 1
ATOM 7196 N N . TYR D 1 247 ? -28.473 11.745 20.849 1.00 13.71 246 TYR D N 1
ATOM 7197 C CA . TYR D 1 247 ? -28.360 10.363 21.285 1.00 13.85 246 TYR D CA 1
ATOM 7198 C C . TYR D 1 247 ? -27.354 9.673 20.377 1.00 12.85 246 TYR D C 1
ATOM 7199 O O . TYR D 1 247 ? -27.441 9.795 19.151 1.00 15.35 246 TYR D O 1
ATOM 7208 N N . MET D 1 248 ? -26.390 8.978 20.974 1.00 15.97 247 MET D N 1
ATOM 7209 C CA . MET D 1 248 ? -25.378 8.278 20.191 1.00 15.62 247 MET D CA 1
ATOM 7210 C C . MET D 1 248 ? -25.352 6.818 20.669 1.00 23.66 247 MET D C 1
ATOM 7211 O O . MET D 1 248 ? -25.647 6.561 21.856 1.00 22.19 247 MET D O 1
ATOM 7216 N N . LEU E 2 6 ? -4.268 -23.623 -12.151 1.00 51.36 0 LEU E N 1
ATOM 7217 C CA . LEU E 2 6 ? -3.161 -23.286 -11.236 1.00 52.81 0 LEU E CA 1
ATOM 7218 C C . LEU E 2 6 ? -3.680 -22.479 -10.029 1.00 58.83 0 LEU E C 1
ATOM 7219 O O . LEU E 2 6 ? -3.765 -22.982 -8.889 1.00 54.20 0 LEU E O 1
ATOM 7224 N N . MET E 2 7 ? -4.030 -21.240 -10.289 1.00 58.46 1 MET E N 1
ATOM 7225 C CA . MET E 2 7 ? -4.523 -20.294 -9.302 1.00 61.29 1 MET E CA 1
ATOM 7226 C C . MET E 2 7 ? -5.844 -20.806 -8.773 1.00 62.03 1 MET E C 1
ATOM 7227 O O . MET E 2 7 ? -6.046 -20.653 -7.655 1.00 63.96 1 MET E O 1
ATOM 7232 N N . ALA E 2 8 ? -6.681 -21.413 -9.578 1.00 52.84 2 ALA E N 1
ATOM 7233 C CA . ALA E 2 8 ? -7.956 -21.880 -9.033 1.00 52.59 2 ALA E CA 1
ATOM 7234 C C . ALA E 2 8 ? -7.730 -22.899 -7.917 1.00 52.68 2 ALA E C 1
ATOM 7235 O O . ALA E 2 8 ? -8.502 -22.907 -6.971 1.00 51.68 2 ALA E O 1
ATOM 7237 N N . LEU E 2 9 ? -6.790 -23.804 -8.090 1.00 46.30 3 LEU E N 1
ATOM 7238 C CA . LEU E 2 9 ? -6.562 -24.764 -7.010 1.00 50.00 3 LEU E CA 1
ATOM 7239 C C . LEU E 2 9 ? -5.988 -24.029 -5.793 1.00 42.73 3 LEU E C 1
ATOM 7240 O O . LEU E 2 9 ? -6.351 -24.373 -4.720 1.00 41.09 3 LEU E O 1
ATOM 7245 N N . PHE E 2 10 ? -5.068 -23.113 -5.992 1.00 42.26 4 PHE E N 1
ATOM 7246 C CA . PHE E 2 10 ? -4.500 -22.360 -4.856 1.00 42.09 4 PHE E CA 1
ATOM 7247 C C . PHE E 2 10 ? -5.613 -21.668 -4.064 1.00 44.12 4 PHE E C 1
ATOM 7248 O O . PHE E 2 10 ? -5.639 -21.837 -2.886 1.00 39.18 4 PHE E O 1
ATOM 7256 N N . GLU E 2 11 ? -6.482 -20.906 -4.719 1.00 45.93 5 GLU E N 1
ATOM 7257 C CA . GLU E 2 11 ? -7.582 -20.238 -4.025 1.00 47.85 5 GLU E CA 1
ATOM 7258 C C . GLU E 2 11 ? -8.386 -21.238 -3.211 1.00 46.77 5 GLU E C 1
ATOM 7259 O O . GLU E 2 11 ? -8.679 -21.014 -2.030 1.00 40.11 5 GLU E O 1
ATOM 7265 N N . ASP E 2 12 ? -8.767 -22.345 -3.852 1.00 44.86 6 ASP E N 1
ATOM 7266 C CA . ASP E 2 12 ? -9.562 -23.385 -3.211 1.00 43.41 6 ASP E CA 1
ATOM 7267 C C . ASP E 2 12 ? -8.883 -23.910 -1.952 1.00 39.15 6 ASP E C 1
ATOM 7268 O O . ASP E 2 12 ? -9.530 -24.092 -0.914 1.00 36.32 6 ASP E O 1
ATOM 7273 N N . ILE E 2 13 ? -7.575 -24.155 -2.030 1.00 35.94 7 ILE E N 1
ATOM 7274 C CA . ILE E 2 13 ? -6.823 -24.672 -0.892 1.00 31.81 7 ILE E CA 1
ATOM 7275 C C . ILE E 2 13 ? -6.588 -23.575 0.138 1.00 37.22 7 ILE E C 1
ATOM 7276 O O . ILE E 2 13 ? -6.645 -23.815 1.354 1.00 32.22 7 ILE E O 1
ATOM 7281 N N . GLN E 2 14 ? -6.294 -22.361 -0.330 1.00 32.57 8 GLN E N 1
ATOM 7282 C CA . GLN E 2 14 ? -6.094 -21.238 0.579 1.00 35.02 8 GLN E CA 1
ATOM 7283 C C . GLN E 2 14 ? -7.314 -21.033 1.471 1.00 31.25 8 GLN E C 1
ATOM 7284 O O . GLN E 2 14 ? -7.179 -20.767 2.671 1.00 28.17 8 GLN E O 1
ATOM 7290 N N . ALA E 2 15 ? -8.512 -21.173 0.900 1.00 28.74 9 ALA E N 1
ATOM 7291 C CA . ALA E 2 15 ? -9.734 -20.988 1.671 1.00 36.14 9 ALA E CA 1
ATOM 7292 C C . ALA E 2 15 ? -9.850 -22.025 2.776 1.00 36.21 9 ALA E C 1
ATOM 7293 O O . ALA E 2 15 ? -10.219 -21.692 3.909 1.00 28.27 9 ALA E O 1
ATOM 7295 N N . VAL E 2 16 ? -9.555 -23.291 2.462 1.00 30.16 10 VAL E N 1
ATOM 7296 C CA . VAL E 2 16 ? -9.605 -24.337 3.479 1.00 29.77 10 VAL E CA 1
ATOM 7297 C C . VAL E 2 16 ? -8.604 -24.038 4.581 1.00 26.36 10 VAL E C 1
ATOM 7298 O O . VAL E 2 16 ? -8.906 -24.180 5.770 1.00 29.11 10 VAL E O 1
ATOM 7302 N N . ILE E 2 17 ? -7.394 -23.620 4.207 1.00 22.71 11 ILE E N 1
ATOM 7303 C CA . ILE E 2 17 ? -6.378 -23.391 5.223 1.00 23.81 11 ILE E CA 1
ATOM 7304 C C . ILE E 2 17 ? -6.808 -22.243 6.122 1.00 27.50 11 ILE E C 1
ATOM 7305 O O . ILE E 2 17 ? -6.693 -22.316 7.352 1.00 23.86 11 ILE E O 1
ATOM 7310 N N . ALA E 2 18 ? -7.324 -21.170 5.516 1.00 30.71 12 ALA E N 1
ATOM 7311 C CA . ALA E 2 18 ? -7.705 -19.989 6.280 1.00 28.88 12 ALA E CA 1
ATOM 7312 C C . ALA E 2 18 ? -8.797 -20.315 7.291 1.00 26.52 12 ALA E C 1
ATOM 7313 O O . ALA E 2 18 ? -8.701 -19.926 8.462 1.00 24.80 12 ALA E O 1
ATOM 7315 N N . GLU E 2 19 ? -9.844 -21.035 6.867 1.00 25.86 13 GLU E N 1
ATOM 7316 C CA . GLU E 2 19 ? -10.902 -21.331 7.824 1.00 31.93 13 GLU E CA 1
ATOM 7317 C C . GLU E 2 19 ? -10.421 -22.308 8.883 1.00 31.95 13 GLU E C 1
ATOM 7318 O O . GLU E 2 19 ? -10.847 -22.220 10.037 1.00 31.54 13 GLU E O 1
ATOM 7324 N N . GLN E 2 20 ? -9.567 -23.266 8.504 1.00 28.13 14 GLN E N 1
ATOM 7325 C CA . GLN E 2 20 ? -9.120 -24.276 9.459 1.00 28.33 14 GLN E CA 1
ATOM 7326 C C . GLN E 2 20 ? -8.253 -23.660 10.543 1.00 28.39 14 GLN E C 1
ATOM 7327 O O . GLN E 2 20 ? -8.372 -24.015 11.723 1.00 25.22 14 GLN E O 1
ATOM 7333 N N . LEU E 2 21 ? -7.371 -22.742 10.162 1.00 22.17 15 LEU E N 1
ATOM 7334 C CA . LEU E 2 21 ? -6.411 -22.162 11.083 1.00 25.98 15 LEU E CA 1
ATOM 7335 C C . LEU E 2 21 ? -6.875 -20.833 11.666 1.00 24.15 15 LEU E C 1
ATOM 7336 O O . LEU E 2 21 ? -6.131 -20.230 12.446 1.00 24.71 15 LEU E O 1
ATOM 7341 N N . ASN E 2 22 ? -8.068 -20.366 11.287 1.00 23.80 16 ASN E N 1
ATOM 7342 C CA . ASN E 2 22 ? -8.663 -19.136 11.811 1.00 27.37 16 ASN E CA 1
ATOM 7343 C C . ASN E 2 22 ? -7.761 -17.922 11.577 1.00 28.78 16 ASN E C 1
ATOM 7344 O O . ASN E 2 22 ? -7.464 -17.145 12.490 1.00 27.51 16 ASN E O 1
ATOM 7349 N N . VAL E 2 23 ? -7.339 -17.744 10.324 1.00 25.19 17 VAL E N 1
ATOM 7350 C CA . VAL E 2 23 ? -6.552 -16.582 9.932 1.00 25.46 17 VAL E CA 1
ATOM 7351 C C . VAL E 2 23 ? -7.241 -15.935 8.741 1.00 31.39 17 VAL E C 1
ATOM 7352 O O . VAL E 2 23 ? -7.984 -16.583 8.000 1.00 27.19 17 VAL E O 1
ATOM 7356 N N . ASP E 2 24 ? -7.008 -14.633 8.566 1.00 23.97 18 ASP E N 1
ATOM 7357 C CA . ASP E 2 24 ? -7.493 -14.011 7.340 1.00 26.64 18 ASP E CA 1
ATOM 7358 C C . ASP E 2 24 ? -6.670 -14.529 6.157 1.00 22.21 18 ASP E C 1
ATOM 7359 O O . ASP E 2 24 ? -5.490 -14.864 6.293 1.00 24.78 18 ASP E O 1
ATOM 7364 N N . ALA E 2 25 ? -7.317 -14.600 4.991 1.00 24.33 19 ALA E N 1
ATOM 7365 C CA . ALA E 2 25 ? -6.705 -15.241 3.822 1.00 30.34 19 ALA E CA 1
ATOM 7366 C C . ALA E 2 25 ? -5.371 -14.603 3.441 1.00 33.91 19 ALA E C 1
ATOM 7367 O O . ALA E 2 25 ? -4.440 -15.304 3.017 1.00 31.72 19 ALA E O 1
ATOM 7369 N N . ALA E 2 26 ? -5.252 -13.279 3.586 1.00 28.89 20 ALA E N 1
ATOM 7370 C CA . ALA E 2 26 ? -4.032 -12.585 3.181 1.00 32.78 20 ALA E CA 1
ATOM 7371 C C . ALA E 2 26 ? -2.787 -13.152 3.845 1.00 33.26 20 ALA E C 1
ATOM 7372 O O . ALA E 2 26 ? -1.683 -13.010 3.303 1.00 30.81 20 ALA E O 1
ATOM 7374 N N . GLN E 2 27 ? -2.937 -13.793 5.005 1.00 27.11 21 GLN E N 1
ATOM 7375 C CA . GLN E 2 27 ? -1.810 -14.420 5.675 1.00 26.56 21 GLN E CA 1
ATOM 7376 C C . GLN E 2 27 ? -1.397 -15.720 5.004 1.00 24.29 21 GLN E C 1
ATOM 7377 O O . GLN E 2 27 ? -0.272 -16.181 5.218 1.00 26.15 21 GLN E O 1
ATOM 7383 N N . VAL E 2 28 ? -2.294 -16.315 4.226 1.00 24.93 22 VAL E N 1
ATOM 7384 C CA . VAL E 2 28 ? -2.100 -17.642 3.650 1.00 31.59 22 VAL E CA 1
ATOM 7385 C C . VAL E 2 28 ? -1.495 -17.493 2.261 1.00 25.27 22 VAL E C 1
ATOM 7386 O O . VAL E 2 28 ? -2.174 -17.667 1.245 1.00 26.97 22 VAL E O 1
ATOM 7390 N N . THR E 2 29 ? -0.254 -17.164 2.224 1.00 29.55 23 THR E N 1
ATOM 7391 C CA . THR E 2 29 ? 0.492 -17.034 0.989 1.00 33.74 23 THR E CA 1
ATOM 7392 C C . THR E 2 29 ? 1.294 -18.300 0.739 1.00 35.22 23 THR E C 1
ATOM 7393 O O . THR E 2 29 ? 1.473 -19.116 1.649 1.00 30.03 23 THR E O 1
ATOM 7397 N N . PRO E 2 30 ? 1.786 -18.505 -0.491 1.00 37.21 24 PRO E N 1
ATOM 7398 C CA . PRO E 2 30 ? 2.574 -19.716 -0.773 1.00 35.85 24 PRO E CA 1
ATOM 7399 C C . PRO E 2 30 ? 3.737 -19.937 0.173 1.00 31.59 24 PRO E C 1
ATOM 7400 O O . PRO E 2 30 ? 4.078 -21.089 0.467 1.00 33.51 24 PRO E O 1
ATOM 7404 N N . GLU E 2 31 ? 4.360 -18.869 0.665 1.00 30.48 25 GLU E N 1
ATOM 7405 C CA . GLU E 2 31 ? 5.551 -18.978 1.494 1.00 30.97 25 GLU E CA 1
ATOM 7406 C C . GLU E 2 31 ? 5.236 -19.111 2.979 1.00 29.66 25 GLU E C 1
ATOM 7407 O O . GLU E 2 31 ? 6.148 -19.374 3.773 1.00 31.71 25 GLU E O 1
ATOM 7413 N N . ALA E 2 32 ? 3.975 -18.951 3.367 1.00 29.74 26 ALA E N 1
ATOM 7414 C CA . ALA E 2 32 ? 3.604 -19.007 4.776 1.00 34.07 26 ALA E CA 1
ATOM 7415 C C . ALA E 2 32 ? 3.714 -20.435 5.304 1.00 32.75 26 ALA E C 1
ATOM 7416 O O . ALA E 2 32 ? 3.213 -21.373 4.678 1.00 32.52 26 ALA E O 1
ATOM 7418 N N . GLU E 2 33 ? 4.368 -20.590 6.459 1.00 29.76 27 GLU E N 1
ATOM 7419 C CA . GLU E 2 33 ? 4.521 -21.881 7.124 1.00 31.18 27 GLU E CA 1
ATOM 7420 C C . GLU E 2 33 ? 3.361 -22.130 8.083 1.00 34.83 27 GLU E C 1
ATOM 7421 O O . GLU E 2 33 ? 2.998 -21.246 8.869 1.00 29.68 27 GLU E O 1
ATOM 7427 N N . PHE E 2 34 ? 2.803 -23.347 8.032 1.00 30.47 28 PHE E N 1
ATOM 7428 C CA . PHE E 2 34 ? 1.635 -23.680 8.849 1.00 28.01 28 PHE E CA 1
ATOM 7429 C C . PHE E 2 34 ? 1.905 -23.458 10.332 1.00 26.44 28 PHE E C 1
ATOM 7430 O O . PHE E 2 34 ? 1.078 -22.873 11.042 1.00 29.88 28 PHE E O 1
ATOM 7438 N N . VAL E 2 35 ? 3.053 -23.922 10.825 1.00 26.62 29 VAL E N 1
ATOM 7439 C CA . VAL E 2 35 ? 3.364 -23.777 12.248 1.00 30.57 29 VAL E CA 1
ATOM 7440 C C . VAL E 2 35 ? 3.942 -22.395 12.548 1.00 36.10 29 VAL E C 1
ATOM 7441 O O . VAL E 2 35 ? 3.361 -21.619 13.317 1.00 36.36 29 VAL E O 1
ATOM 7445 N N . LYS E 2 36 ? 5.086 -22.067 11.941 1.00 35.40 30 LYS E N 1
ATOM 7446 C CA . LYS E 2 36 ? 5.817 -20.852 12.307 1.00 35.83 30 LYS E CA 1
ATOM 7447 C C . LYS E 2 36 ? 4.990 -19.593 12.055 1.00 33.91 30 LYS E C 1
ATOM 7448 O O . LYS E 2 36 ? 4.899 -18.716 12.920 1.00 44.61 30 LYS E O 1
ATOM 7454 N N . ASP E 2 37 ? 4.373 -19.483 10.878 1.00 36.41 31 ASP E N 1
ATOM 7455 C CA . ASP E 2 37 ? 3.689 -18.243 10.520 1.00 30.32 31 ASP E CA 1
ATOM 7456 C C . ASP E 2 37 ? 2.207 -18.264 10.850 1.00 35.30 31 ASP E C 1
ATOM 7457 O O . ASP E 2 37 ? 1.654 -17.241 11.267 1.00 36.85 31 ASP E O 1
ATOM 7462 N N . LEU E 2 38 ? 1.540 -19.398 10.648 1.00 32.67 32 LEU E N 1
ATOM 7463 C CA . LEU E 2 38 ? 0.092 -19.464 10.771 1.00 26.76 32 LEU E CA 1
ATOM 7464 C C . LEU E 2 38 ? -0.363 -20.027 12.114 1.00 25.55 32 LEU E C 1
ATOM 7465 O O . LEU E 2 38 ? -1.569 -20.089 12.366 1.00 25.62 32 LEU E O 1
ATOM 7470 N N . GLY E 2 39 ? 0.572 -20.429 12.973 1.00 28.00 33 GLY E N 1
ATOM 7471 C CA . GLY E 2 39 ? 0.259 -20.803 14.342 1.00 24.15 33 GLY E CA 1
ATOM 7472 C C . GLY E 2 39 ? -0.463 -22.121 14.511 1.00 29.10 33 GLY E C 1
ATOM 7473 O O . GLY E 2 39 ? -1.109 -22.334 15.543 1.00 27.25 33 GLY E O 1
ATOM 7474 N N . ALA E 2 40 ? -0.381 -23.016 13.530 1.00 27.08 34 ALA E N 1
ATOM 7475 C CA . ALA E 2 40 ? -1.020 -24.320 13.675 1.00 27.29 34 ALA E CA 1
ATOM 7476 C C . ALA E 2 40 ? -0.372 -25.094 14.811 1.00 26.73 34 ALA E C 1
ATOM 7477 O O . ALA E 2 40 ? 0.857 -25.173 14.902 1.00 28.94 34 ALA E O 1
ATOM 7479 N N . ASP E 2 41 ? -1.196 -25.650 15.698 1.00 28.42 35 ASP E N 1
ATOM 7480 C CA . ASP E 2 41 ? -0.656 -26.553 16.710 1.00 34.17 35 ASP E CA 1
ATOM 7481 C C . ASP E 2 41 ? -0.848 -27.990 16.252 1.00 34.76 35 ASP E C 1
ATOM 7482 O O . ASP E 2 41 ? -1.177 -28.254 15.097 1.00 26.36 35 ASP E O 1
ATOM 7487 N N . SER E 2 42 ? -0.688 -28.906 17.193 1.00 63.31 36 SER E N 1
ATOM 7488 C CA . SER E 2 42 ? -0.732 -30.337 16.901 1.00 59.57 36 SER E CA 1
ATOM 7489 C C . SER E 2 42 ? -2.094 -30.795 16.397 1.00 58.97 36 SER E C 1
ATOM 7490 O O . SER E 2 42 ? -2.168 -31.475 15.374 1.00 57.90 36 SER E O 1
ATOM 7493 N N . LEU E 2 43 ? -3.151 -30.416 17.101 1.00 34.22 37 LEU E N 1
ATOM 7494 C CA . LEU E 2 43 ? -4.499 -30.792 16.711 1.00 31.89 37 LEU E CA 1
ATOM 7495 C C . LEU E 2 43 ? -4.865 -30.123 15.383 1.00 28.13 37 LEU E C 1
ATOM 7496 O O . LEU E 2 43 ? -5.563 -30.715 14.561 1.00 25.71 37 LEU E O 1
ATOM 7501 N N . ASP E 2 44 ? -4.395 -28.884 15.183 1.00 22.97 38 ASP E N 1
ATOM 7502 C CA . ASP E 2 44 ? -4.691 -28.170 13.944 1.00 22.81 38 ASP E CA 1
ATOM 7503 C C . ASP E 2 44 ? -4.111 -28.897 12.742 1.00 17.68 38 ASP E C 1
ATOM 7504 O O . ASP E 2 44 ? -4.727 -28.938 11.676 1.00 17.93 38 ASP E O 1
ATOM 7509 N N . VAL E 2 45 ? -2.895 -29.416 12.880 1.00 20.93 39 VAL E N 1
ATOM 7510 C CA . VAL E 2 45 ? -2.256 -30.113 11.768 1.00 21.79 39 VAL E CA 1
ATOM 7511 C C . VAL E 2 45 ? -3.066 -31.345 11.377 1.00 22.80 39 VAL E C 1
ATOM 7512 O O . VAL E 2 45 ? -3.374 -31.562 10.196 1.00 18.85 39 VAL E O 1
ATOM 7516 N N . VAL E 2 46 ? -3.447 -32.158 12.368 1.00 23.95 40 VAL E N 1
ATOM 7517 C CA . VAL E 2 46 ? -4.236 -33.358 12.084 1.00 20.45 40 VAL E CA 1
ATOM 7518 C C . VAL E 2 46 ? -5.567 -32.980 11.452 1.00 21.61 40 VAL E C 1
ATOM 7519 O O . VAL E 2 46 ? -5.985 -33.560 10.441 1.00 19.99 40 VAL E O 1
ATOM 7523 N N . GLU E 2 47 ? -6.256 -31.999 12.043 1.00 17.94 41 GLU E N 1
ATOM 7524 C CA . GLU E 2 47 ? -7.539 -31.555 11.508 1.00 17.71 41 GLU E CA 1
ATOM 7525 C C . GLU E 2 47 ? -7.399 -31.086 10.066 1.00 20.67 41 GLU E C 1
ATOM 7526 O O . GLU E 2 47 ? -8.245 -31.401 9.220 1.00 19.63 41 GLU E O 1
ATOM 7532 N N . LEU E 2 48 ? -6.347 -30.310 9.774 1.00 18.62 42 LEU E N 1
ATOM 7533 C CA . LEU E 2 48 ? -6.157 -29.795 8.420 1.00 19.32 42 LEU E CA 1
ATOM 7534 C C . LEU E 2 48 ? -5.850 -30.910 7.436 1.00 18.79 42 LEU E C 1
ATOM 7535 O O . LEU E 2 48 ? -6.394 -30.933 6.325 1.00 17.60 42 LEU E O 1
ATOM 7540 N N . ILE E 2 49 ? -4.987 -31.843 7.828 1.00 22.12 43 ILE E N 1
ATOM 7541 C CA . ILE E 2 49 ? -4.704 -32.987 6.967 1.00 20.71 43 ILE E CA 1
ATOM 7542 C C . ILE E 2 49 ? -5.993 -33.722 6.628 1.00 19.71 43 ILE E C 1
ATOM 7543 O O . ILE E 2 49 ? -6.289 -33.992 5.456 1.00 18.48 43 ILE E O 1
ATOM 7548 N N . MET E 2 50 ? -6.805 -34.028 7.644 1.00 19.63 44 MET E N 1
ATOM 7549 C CA . MET E 2 50 ? -7.978 -34.848 7.370 1.00 20.42 44 MET E CA 1
ATOM 7550 C C . MET E 2 50 ? -8.963 -34.097 6.492 1.00 20.99 44 MET E C 1
ATOM 7551 O O . MET E 2 50 ? -9.625 -34.709 5.644 1.00 19.43 44 MET E O 1
ATOM 7556 N N . ALA E 2 51 ? -9.044 -32.764 6.650 1.00 17.35 45 ALA E N 1
ATOM 7557 C CA . ALA E 2 51 ? -9.946 -31.971 5.820 1.00 18.34 45 ALA E CA 1
ATOM 7558 C C . ALA E 2 51 ? -9.493 -31.949 4.369 1.00 18.46 45 ALA E C 1
ATOM 7559 O O . ALA E 2 51 ? -10.320 -32.043 3.460 1.00 20.27 45 ALA E O 1
ATOM 7561 N N . LEU E 2 52 ? -8.189 -31.815 4.129 1.00 19.18 46 LEU E N 1
ATOM 7562 C CA . LEU E 2 52 ? -7.708 -31.813 2.752 1.00 18.34 46 LEU E CA 1
ATOM 7563 C C . LEU E 2 52 ? -7.818 -33.205 2.143 1.00 23.38 46 LEU E C 1
ATOM 7564 O O . LEU E 2 52 ? -8.173 -33.350 0.967 1.00 24.01 46 LEU E O 1
ATOM 7569 N N . GLU E 2 53 ? -7.539 -34.243 2.937 1.00 21.28 47 GLU E N 1
ATOM 7570 C CA . GLU E 2 53 ? -7.716 -35.607 2.447 1.00 23.59 47 GLU E CA 1
ATOM 7571 C C . GLU E 2 53 ? -9.163 -35.862 2.050 1.00 25.62 47 GLU E C 1
ATOM 7572 O O . GLU E 2 53 ? -9.438 -36.480 1.011 1.00 25.73 47 GLU E O 1
ATOM 7578 N N . GLU E 2 54 ? -10.108 -35.390 2.862 1.00 23.61 48 GLU E N 1
ATOM 7579 C CA . GLU E 2 54 ? -11.515 -35.570 2.527 1.00 26.37 48 GLU E CA 1
ATOM 7580 C C . GLU E 2 54 ? -11.904 -34.736 1.308 1.00 27.29 48 GLU E C 1
ATOM 7581 O O . GLU E 2 54 ? -12.660 -35.201 0.446 1.00 30.33 48 GLU E O 1
ATOM 7587 N N . LYS E 2 55 ? -11.386 -33.511 1.206 1.00 25.67 49 LYS E N 1
ATOM 7588 C CA . LYS E 2 55 ? -11.790 -32.628 0.115 1.00 26.01 49 LYS E CA 1
ATOM 7589 C C . LYS E 2 55 ? -11.299 -33.146 -1.228 1.00 28.42 49 LYS E C 1
ATOM 7590 O O . LYS E 2 55 ? -12.032 -33.112 -2.224 1.00 30.01 49 LYS E O 1
ATOM 7596 N N . PHE E 2 56 ? -10.073 -33.644 -1.273 1.00 27.52 50 PHE E N 1
ATOM 7597 C CA . PHE E 2 56 ? -9.436 -33.971 -2.534 1.00 26.10 50 PHE E CA 1
ATOM 7598 C C . PHE E 2 56 ? -9.341 -35.468 -2.792 1.00 30.11 50 PHE E C 1
ATOM 7599 O O . PHE E 2 56 ? -8.915 -35.867 -3.884 1.00 31.07 50 PHE E O 1
ATOM 7607 N N . GLY E 2 57 ? -9.768 -36.299 -1.845 1.00 26.28 51 GLY E N 1
ATOM 7608 C CA . GLY E 2 57 ? -9.783 -37.733 -2.058 1.00 25.50 51 GLY E CA 1
ATOM 7609 C C . GLY E 2 57 ? -8.404 -38.344 -2.092 1.00 34.25 51 GLY E C 1
ATOM 7610 O O . GLY E 2 57 ? -8.174 -39.324 -2.809 1.00 32.11 51 GLY E O 1
ATOM 7611 N N . ILE E 2 58 ? -7.465 -37.768 -1.353 1.00 26.71 52 ILE E N 1
ATOM 7612 C CA . ILE E 2 58 ? -6.109 -38.281 -1.286 1.00 28.01 52 ILE E CA 1
ATOM 7613 C C . ILE E 2 58 ? -5.830 -38.725 0.143 1.00 27.96 52 ILE E C 1
ATOM 7614 O O . ILE E 2 58 ? -6.590 -38.441 1.069 1.00 27.78 52 ILE E O 1
ATOM 7619 N N . GLU E 2 59 ? -4.736 -39.466 0.305 1.00 27.27 53 GLU E N 1
ATOM 7620 C CA . GLU E 2 59 ? -4.236 -39.831 1.620 1.00 26.78 53 GLU E CA 1
ATOM 7621 C C . GLU E 2 59 ? -2.737 -39.579 1.614 1.00 28.98 53 GLU E C 1
ATOM 7622 O O . GLU E 2 59 ? -2.004 -40.168 0.816 1.00 24.64 53 GLU E O 1
ATOM 7628 N N . ILE E 2 60 ? -2.285 -38.679 2.472 1.00 22.20 54 ILE E N 1
ATOM 7629 C CA . ILE E 2 60 ? -0.873 -38.320 2.454 1.00 24.84 54 ILE E CA 1
ATOM 7630 C C . ILE E 2 60 ? -0.071 -39.176 3.427 1.00 25.77 54 ILE E C 1
ATOM 7631 O O . ILE E 2 60 ? -0.446 -39.309 4.602 1.00 24.99 54 ILE E O 1
ATOM 7636 N N . PRO E 2 61 ? 1.018 -39.800 2.973 1.00 22.79 55 PRO E N 1
ATOM 7637 C CA . PRO E 2 61 ? 1.875 -40.544 3.902 1.00 23.73 55 PRO E CA 1
ATOM 7638 C C . PRO E 2 61 ? 2.371 -39.627 5.009 1.00 28.02 55 PRO E C 1
ATOM 7639 O O . PRO E 2 61 ? 2.754 -38.480 4.760 1.00 27.05 55 PRO E O 1
ATOM 7643 N N . ASP E 2 62 ? 2.346 -40.141 6.244 1.00 27.52 56 ASP E N 1
ATOM 7644 C CA . ASP E 2 62 ? 2.757 -39.341 7.397 1.00 30.32 56 ASP E CA 1
ATOM 7645 C C . ASP E 2 62 ? 4.134 -38.721 7.199 1.00 32.47 56 ASP E C 1
ATOM 7646 O O . ASP E 2 62 ? 4.363 -37.560 7.564 1.00 30.48 56 ASP E O 1
ATOM 7651 N N . GLU E 2 63 ? 5.073 -39.485 6.648 1.00 28.22 57 GLU E N 1
ATOM 7652 C CA . GLU E 2 63 ? 6.421 -38.961 6.459 1.00 31.14 57 GLU E CA 1
ATOM 7653 C C . GLU E 2 63 ? 6.448 -37.805 5.468 1.00 34.81 57 GLU E C 1
ATOM 7654 O O . GLU E 2 63 ? 7.280 -36.901 5.595 1.00 36.89 57 GLU E O 1
ATOM 7660 N N . GLN E 2 64 ? 5.547 -37.805 4.486 1.00 27.29 58 GLN E N 1
ATOM 7661 C CA . GLN E 2 64 ? 5.518 -36.718 3.521 1.00 31.23 58 GLN E CA 1
ATOM 7662 C C . GLN E 2 64 ? 4.739 -35.519 4.047 1.00 33.79 58 GLN E C 1
ATOM 7663 O O . GLN E 2 64 ? 5.068 -34.371 3.716 1.00 34.04 58 GLN E O 1
ATOM 7669 N N . ALA E 2 65 ? 3.723 -35.760 4.877 1.00 29.58 59 ALA E N 1
ATOM 7670 C CA . ALA E 2 65 ? 3.042 -34.653 5.541 1.00 30.10 59 ALA E CA 1
ATOM 7671 C C . ALA E 2 65 ? 4.020 -33.845 6.383 1.00 33.85 59 ALA E C 1
ATOM 7672 O O . ALA E 2 65 ? 3.968 -32.611 6.398 1.00 31.60 59 ALA E O 1
ATOM 7674 N N . GLU E 2 66 ? 4.953 -34.525 7.053 1.00 39.36 60 GLU E N 1
ATOM 7675 C CA . GLU E 2 66 ? 5.928 -33.861 7.911 1.00 39.70 60 GLU E CA 1
ATOM 7676 C C . GLU E 2 66 ? 6.881 -32.960 7.127 1.00 43.16 60 GLU E C 1
ATOM 7677 O O . GLU E 2 66 ? 7.479 -32.051 7.712 1.00 48.08 60 GLU E O 1
ATOM 7683 N N . LYS E 2 67 ? 7.010 -33.160 5.817 1.00 41.29 61 LYS E N 1
ATOM 7684 C CA . LYS E 2 67 ? 7.869 -32.325 4.984 1.00 40.78 61 LYS E CA 1
ATOM 7685 C C . LYS E 2 67 ? 7.103 -31.238 4.229 1.00 41.55 61 LYS E C 1
ATOM 7686 O O . LYS E 2 67 ? 7.708 -30.496 3.447 1.00 34.48 61 LYS E O 1
ATOM 7692 N N . ILE E 2 68 ? 5.792 -31.126 4.430 1.00 32.72 62 ILE E N 1
ATOM 7693 C CA . ILE E 2 68 ? 5.029 -29.990 3.925 1.00 36.87 62 ILE E CA 1
ATOM 7694 C C . ILE E 2 68 ? 5.111 -28.884 4.970 1.00 40.68 62 ILE E C 1
ATOM 7695 O O . ILE E 2 68 ? 4.392 -28.900 5.971 1.00 40.10 62 ILE E O 1
ATOM 7700 N N . VAL E 2 69 ? 5.982 -27.906 4.727 1.00 31.84 63 VAL E N 1
ATOM 7701 C CA . VAL E 2 69 ? 6.225 -26.868 5.722 1.00 36.02 63 VAL E CA 1
ATOM 7702 C C . VAL E 2 69 ? 5.381 -25.633 5.425 1.00 35.16 63 VAL E C 1
ATOM 7703 O O . VAL E 2 69 ? 4.940 -24.945 6.354 1.00 32.30 63 VAL E O 1
ATOM 7707 N N . ASN E 2 70 ? 5.119 -25.351 4.145 1.00 29.83 64 ASN E N 1
ATOM 7708 C CA . ASN E 2 70 ? 4.440 -24.120 3.759 1.00 28.47 64 ASN E CA 1
ATOM 7709 C C . ASN E 2 70 ? 3.284 -24.400 2.807 1.00 27.58 64 ASN E C 1
ATOM 7710 O O . ASN E 2 70 ? 3.084 -25.522 2.329 1.00 27.73 64 ASN E O 1
ATOM 7715 N N . VAL E 2 71 ? 2.521 -23.337 2.540 1.00 22.53 65 VAL E N 1
ATOM 7716 C CA . VAL E 2 71 ? 1.284 -23.450 1.773 1.00 26.45 65 VAL E CA 1
ATOM 7717 C C . VAL E 2 71 ? 1.558 -23.922 0.348 1.00 27.82 65 VAL E C 1
ATOM 7718 O O . VAL E 2 71 ? 0.802 -24.728 -0.206 1.00 28.80 65 VAL E O 1
ATOM 7722 N N . GLY E 2 72 ? 2.613 -23.396 -0.283 1.00 28.79 66 GLY E N 1
ATOM 7723 C CA . GLY E 2 72 ? 2.942 -23.848 -1.629 1.00 33.11 66 GLY E CA 1
ATOM 7724 C C . GLY E 2 72 ? 3.226 -25.340 -1.680 1.00 22.22 66 GLY E C 1
ATOM 7725 O O . GLY E 2 72 ? 2.864 -26.017 -2.646 1.00 34.88 66 GLY E O 1
ATOM 7726 N N . ASP E 2 73 ? 3.859 -25.867 -0.627 1.00 24.42 67 ASP E N 1
ATOM 7727 C CA . ASP E 2 73 ? 4.157 -27.297 -0.547 1.00 27.10 67 ASP E CA 1
ATOM 7728 C C . ASP E 2 73 ? 2.895 -28.146 -0.644 1.00 31.15 67 ASP E C 1
ATOM 7729 O O . ASP E 2 73 ? 2.879 -29.159 -1.352 1.00 22.89 67 ASP E O 1
ATOM 7734 N N . VAL E 2 74 ? 1.825 -27.764 0.061 1.00 27.14 68 VAL E N 1
ATOM 7735 C CA . VAL E 2 74 ? 0.626 -28.596 0.007 1.00 25.89 68 VAL E CA 1
ATOM 7736 C C . VAL E 2 74 ? -0.131 -28.400 -1.293 1.00 27.60 68 VAL E C 1
ATOM 7737 O O . VAL E 2 74 ? -0.771 -29.336 -1.783 1.00 27.51 68 VAL E O 1
ATOM 7741 N N . VAL E 2 75 ? -0.080 -27.202 -1.877 1.00 25.78 69 VAL E N 1
ATOM 7742 C CA . VAL E 2 75 ? -0.741 -26.988 -3.157 1.00 28.97 69 VAL E CA 1
ATOM 7743 C C . VAL E 2 75 ? -0.079 -27.850 -4.224 1.00 26.66 69 VAL E C 1
ATOM 7744 O O . VAL E 2 75 ? -0.754 -28.473 -5.050 1.00 28.12 69 VAL E O 1
ATOM 7748 N N . LYS E 2 76 ? 1.254 -27.910 -4.197 1.00 30.35 70 LYS E N 1
ATOM 7749 C CA . LYS E 2 76 ? 2.012 -28.765 -5.105 1.00 31.87 70 LYS E CA 1
ATOM 7750 C C . LYS E 2 76 ? 1.681 -30.238 -4.870 1.00 34.57 70 LYS E C 1
ATOM 7751 O O . LYS E 2 76 ? 1.452 -30.996 -5.817 1.00 30.55 70 LYS E O 1
ATOM 7757 N N . TYR E 2 77 ? 1.676 -30.668 -3.604 1.00 28.47 71 TYR E N 1
ATOM 7758 C CA . TYR E 2 77 ? 1.306 -32.049 -3.309 1.00 28.15 71 TYR E CA 1
ATOM 7759 C C . TYR E 2 77 ? -0.076 -32.380 -3.857 1.00 31.89 71 TYR E C 1
ATOM 7760 O O . TYR E 2 77 ? -0.284 -33.458 -4.430 1.00 30.06 71 TYR E O 1
ATOM 7769 N N . ILE E 2 78 ? -1.026 -31.458 -3.726 1.00 25.19 72 ILE E N 1
ATOM 7770 C CA . ILE E 2 78 ? -2.388 -31.751 -4.144 1.00 26.70 72 ILE E CA 1
ATOM 7771 C C . ILE E 2 78 ? -2.517 -31.757 -5.666 1.00 29.10 72 ILE E C 1
ATOM 7772 O O . ILE E 2 78 ? -3.245 -32.593 -6.213 1.00 30.17 72 ILE E O 1
ATOM 7777 N N . GLU E 2 79 ? -1.839 -30.851 -6.389 1.00 33.89 73 GLU E N 1
ATOM 7778 C CA . GLU E 2 79 ? -1.913 -30.970 -7.848 1.00 33.69 73 GLU E CA 1
ATOM 7779 C C . GLU E 2 79 ? -1.394 -32.323 -8.296 1.00 31.47 73 GLU E C 1
ATOM 7780 O O . GLU E 2 79 ? -1.997 -32.982 -9.149 1.00 41.94 73 GLU E O 1
ATOM 7786 N N . ASP E 2 80 ? -0.269 -32.750 -7.722 1.00 32.78 74 ASP E N 1
ATOM 7787 C CA . ASP E 2 80 ? 0.399 -33.953 -8.197 1.00 33.48 74 ASP E CA 1
ATOM 7788 C C . ASP E 2 80 ? -0.421 -35.209 -7.950 1.00 36.89 74 ASP E C 1
ATOM 7789 O O . ASP E 2 80 ? -0.276 -36.186 -8.689 1.00 34.89 74 ASP E O 1
ATOM 7794 N N . ASN E 2 81 ? -1.277 -35.220 -6.925 1.00 29.49 75 ASN E N 1
ATOM 7795 C CA . ASN E 2 81 ? -1.834 -36.476 -6.446 1.00 31.31 75 ASN E CA 1
ATOM 7796 C C . ASN E 2 81 ? -3.341 -36.613 -6.565 1.00 30.13 75 ASN E C 1
ATOM 7797 O O . ASN E 2 81 ? -3.841 -37.739 -6.465 1.00 31.52 75 ASN E O 1
ATOM 7802 N N . LYS E 2 82 ? -4.080 -35.530 -6.783 1.00 28.93 76 LYS E N 1
ATOM 7803 C CA . LYS E 2 82 ? -5.520 -35.687 -6.889 1.00 32.76 76 LYS E CA 1
ATOM 7804 C C . LYS E 2 82 ? -5.879 -36.236 -8.266 1.00 29.71 76 LYS E C 1
ATOM 7805 O O . LYS E 2 82 ? -5.068 -36.225 -9.193 1.00 32.31 76 LYS E O 1
ATOM 7811 N N . LEU E 2 83 ? -7.107 -36.729 -8.392 1.00 25.14 77 LEU E N 1
ATOM 7812 C CA . LEU E 2 83 ? -7.578 -37.209 -9.684 1.00 27.67 77 LEU E CA 1
ATOM 7813 C C . LEU E 2 83 ? -7.904 -36.025 -10.584 1.00 33.44 77 LEU E C 1
ATOM 7814 O O . LEU E 2 83 ? -8.454 -35.016 -10.130 1.00 33.46 77 LEU E O 1
ATOM 7819 N N . ALA E 2 84 ? -7.548 -36.151 -11.860 1.00 31.20 78 ALA E N 1
ATOM 7820 C CA . ALA E 2 84 ? -7.903 -35.164 -12.865 1.00 35.34 78 ALA E CA 1
ATOM 7821 C C . ALA E 2 84 ? -9.393 -34.854 -12.791 1.00 34.95 78 ALA E C 1
ATOM 7822 O O . ALA E 2 84 ? -9.777 -33.700 -12.629 1.00 46.55 78 ALA E O 1
ATOM 7824 N N . SER F 2 1 ? -78.307 20.460 55.860 1.00 44.51 -5 SER F N 1
ATOM 7825 C CA . SER F 2 1 ? -78.101 21.886 55.612 1.00 54.19 -5 SER F CA 1
ATOM 7826 C C . SER F 2 1 ? -76.783 22.142 54.893 1.00 52.47 -5 SER F C 1
ATOM 7827 O O . SER F 2 1 ? -75.932 21.251 54.797 1.00 50.50 -5 SER F O 1
ATOM 7830 N N . SER F 2 2 ? -76.616 23.372 54.397 1.00 54.06 -4 SER F N 1
ATOM 7831 C CA . SER F 2 2 ? -75.413 23.692 53.636 1.00 55.35 -4 SER F CA 1
ATOM 7832 C C . SER F 2 2 ? -74.165 23.532 54.496 1.00 51.24 -4 SER F C 1
ATOM 7833 O O . SER F 2 2 ? -73.151 22.992 54.032 1.00 57.19 -4 SER F O 1
ATOM 7836 N N . MET F 2 3 ? -74.214 23.967 55.759 1.00 49.61 -3 MET F N 1
ATOM 7837 C CA . MET F 2 3 ? -73.031 23.774 56.579 1.00 50.85 -3 MET F CA 1
ATOM 7838 C C . MET F 2 3 ? -72.848 22.308 56.932 1.00 49.63 -3 MET F C 1
ATOM 7839 O O . MET F 2 3 ? -71.722 21.797 56.915 1.00 45.14 -3 MET F O 1
ATOM 7844 N N . GLY F 2 4 ? -73.947 21.601 57.222 1.00 41.58 -2 GLY F N 1
ATOM 7845 C CA . GLY F 2 4 ? -73.853 20.162 57.447 1.00 42.94 -2 GLY F CA 1
ATOM 7846 C C . GLY F 2 4 ? -73.137 19.450 56.320 1.00 36.98 -2 GLY F C 1
ATOM 7847 O O . GLY F 2 4 ? -72.279 18.601 56.556 1.00 36.30 -2 GLY F O 1
ATOM 7848 N N . TYR F 2 5 ? -73.436 19.841 55.083 1.00 42.91 -1 TYR F N 1
ATOM 7849 C CA . TYR F 2 5 ? -72.778 19.272 53.912 1.00 48.19 -1 TYR F CA 1
ATOM 7850 C C . TYR F 2 5 ? -71.295 19.638 53.878 1.00 39.18 -1 TYR F C 1
ATOM 7851 O O . TYR F 2 5 ? -70.434 18.764 53.722 1.00 43.32 -1 TYR F O 1
ATOM 7860 N N . LEU F 2 6 ? -70.988 20.932 54.017 1.00 42.54 0 LEU F N 1
ATOM 7861 C CA . LEU F 2 6 ? -69.611 21.415 54.132 1.00 42.81 0 LEU F CA 1
ATOM 7862 C C . LEU F 2 6 ? -68.787 20.590 55.116 1.00 37.98 0 LEU F C 1
ATOM 7863 O O . LEU F 2 6 ? -67.701 20.104 54.783 1.00 38.73 0 LEU F O 1
ATOM 7868 N N . MET F 2 7 ? -69.259 20.498 56.364 1.00 35.01 1 MET F N 1
ATOM 7869 C CA . MET F 2 7 ? -68.648 19.651 57.387 1.00 33.99 1 MET F CA 1
ATOM 7870 C C . MET F 2 7 ? -68.300 18.266 56.850 1.00 36.66 1 MET F C 1
ATOM 7871 O O . MET F 2 7 ? -67.147 17.824 56.918 1.00 31.06 1 MET F O 1
ATOM 7876 N N . ALA F 2 8 ? -69.306 17.571 56.316 1.00 39.20 2 ALA F N 1
ATOM 7877 C CA . ALA F 2 8 ? -69.110 16.205 55.844 1.00 37.46 2 ALA F CA 1
ATOM 7878 C C . ALA F 2 8 ? -68.156 16.160 54.656 1.00 33.54 2 ALA F C 1
ATOM 7879 O O . ALA F 2 8 ? -67.269 15.301 54.598 1.00 34.89 2 ALA F O 1
ATOM 7881 N N . LEU F 2 9 ? -68.323 17.081 53.701 1.00 39.40 3 LEU F N 1
ATOM 7882 C CA . LEU F 2 9 ? -67.417 17.166 52.557 1.00 36.95 3 LEU F CA 1
ATOM 7883 C C . LEU F 2 9 ? -65.980 17.393 53.005 1.00 36.12 3 LEU F C 1
ATOM 7884 O O . LEU F 2 9 ? -65.062 16.686 52.575 1.00 33.90 3 LEU F O 1
ATOM 7889 N N . PHE F 2 10 ? -65.761 18.401 53.854 1.00 33.11 4 PHE F N 1
ATOM 7890 C CA . PHE F 2 10 ? -64.408 18.685 54.307 1.00 31.48 4 PHE F CA 1
ATOM 7891 C C . PHE F 2 10 ? -63.809 17.479 55.007 1.00 29.24 4 PHE F C 1
ATOM 7892 O O . PHE F 2 10 ? -62.617 17.189 54.857 1.00 30.01 4 PHE F O 1
ATOM 7900 N N . GLU F 2 11 ? -64.630 16.757 55.768 1.00 32.57 5 GLU F N 1
ATOM 7901 C CA . GLU F 2 11 ? -64.144 15.580 56.480 1.00 34.35 5 GLU F CA 1
ATOM 7902 C C . GLU F 2 11 ? -63.696 14.481 55.514 1.00 26.31 5 GLU F C 1
ATOM 7903 O O . GLU F 2 11 ? -62.662 13.839 55.737 1.00 30.70 5 GLU F O 1
ATOM 7909 N N . ASP F 2 12 ? -64.441 14.263 54.425 1.00 31.95 6 ASP F N 1
ATOM 7910 C CA . ASP F 2 12 ? -63.997 13.288 53.426 1.00 37.76 6 ASP F CA 1
ATOM 7911 C C . ASP F 2 12 ? -62.709 13.735 52.750 1.00 35.24 6 ASP F C 1
ATOM 7912 O O . ASP F 2 12 ? -61.788 12.935 52.559 1.00 33.58 6 ASP F O 1
ATOM 7917 N N . ILE F 2 13 ? -62.635 15.010 52.364 1.00 33.77 7 ILE F N 1
ATOM 7918 C CA . ILE F 2 13 ? -61.430 15.526 51.719 1.00 29.89 7 ILE F CA 1
ATOM 7919 C C . ILE F 2 13 ? -60.238 15.398 52.652 1.00 29.43 7 ILE F C 1
ATOM 7920 O O . ILE F 2 13 ? -59.166 14.923 52.258 1.00 28.56 7 ILE F O 1
ATOM 7925 N N . GLN F 2 14 ? -60.421 15.800 53.913 1.00 27.29 8 GLN F N 1
ATOM 7926 C CA . GLN F 2 14 ? -59.343 15.755 54.897 1.00 25.08 8 GLN F CA 1
ATOM 7927 C C . GLN F 2 14 ? -58.737 14.358 55.021 1.00 30.04 8 GLN F C 1
ATOM 7928 O O . GLN F 2 14 ? -57.517 14.217 55.153 1.00 30.24 8 GLN F O 1
ATOM 7934 N N . ALA F 2 15 ? -59.574 13.314 55.006 1.00 29.24 9 ALA F N 1
ATOM 7935 C CA . ALA F 2 15 ? -59.063 11.961 55.222 1.00 32.72 9 ALA F CA 1
ATOM 7936 C C . ALA F 2 15 ? -58.273 11.467 54.013 1.00 28.56 9 ALA F C 1
ATOM 7937 O O . ALA F 2 15 ? -57.234 10.813 54.167 1.00 36.33 9 ALA F O 1
ATOM 7939 N N . VAL F 2 16 ? -58.755 11.776 52.807 1.00 30.68 10 VAL F N 1
ATOM 7940 C CA . VAL F 2 16 ? -58.008 11.471 51.586 1.00 27.11 10 VAL F CA 1
ATOM 7941 C C . VAL F 2 16 ? -56.627 12.101 51.640 1.00 32.20 10 VAL F C 1
ATOM 7942 O O . VAL F 2 16 ? -55.605 11.431 51.442 1.00 31.61 10 VAL F O 1
ATOM 7946 N N . ILE F 2 17 ? -56.578 13.407 51.915 1.00 29.95 11 ILE F N 1
ATOM 7947 C CA . ILE F 2 17 ? -55.298 14.102 51.926 1.00 29.26 11 ILE F CA 1
ATOM 7948 C C . ILE F 2 17 ? -54.401 13.526 53.008 1.00 29.45 11 ILE F C 1
ATOM 7949 O O . ILE F 2 17 ? -53.192 13.340 52.806 1.00 28.65 11 ILE F O 1
ATOM 7954 N N . ALA F 2 18 ? -54.984 13.209 54.167 1.00 29.13 12 ALA F N 1
ATOM 7955 C CA . ALA F 2 18 ? -54.182 12.740 55.289 1.00 29.15 12 ALA F CA 1
ATOM 7956 C C . ALA F 2 18 ? -53.540 11.384 54.999 1.00 35.03 12 ALA F C 1
ATOM 7957 O O . ALA F 2 18 ? -52.374 11.171 55.351 1.00 30.56 12 ALA F O 1
ATOM 7959 N N . GLU F 2 19 ? -54.253 10.450 54.353 1.00 31.43 13 GLU F N 1
ATOM 7960 C CA . GLU F 2 19 ? -53.526 9.244 53.950 1.00 38.80 13 GLU F CA 1
ATOM 7961 C C . GLU F 2 19 ? -52.549 9.527 52.818 1.00 36.00 13 GLU F C 1
ATOM 7962 O O . GLU F 2 19 ? -51.365 9.175 52.915 1.00 42.44 13 GLU F O 1
ATOM 7968 N N . GLN F 2 20 ? -53.034 10.108 51.717 1.00 33.06 14 GLN F N 1
ATOM 7969 C CA . GLN F 2 20 ? -52.182 10.317 50.549 1.00 32.64 14 GLN F CA 1
ATOM 7970 C C . GLN F 2 20 ? -50.824 10.898 50.935 1.00 35.11 14 GLN F C 1
ATOM 7971 O O . GLN F 2 20 ? -49.784 10.452 50.438 1.00 30.31 14 GLN F O 1
ATOM 7977 N N . LEU F 2 21 ? -50.808 11.869 51.843 1.00 30.86 15 LEU F N 1
ATOM 7978 C CA . LEU F 2 21 ? -49.577 12.543 52.220 1.00 28.66 15 LEU F CA 1
ATOM 7979 C C . LEU F 2 21 ? -49.013 12.053 53.544 1.00 28.33 15 LEU F C 1
ATOM 7980 O O . LEU F 2 21 ? -47.968 12.546 53.970 1.00 31.59 15 LEU F O 1
ATOM 7985 N N . ASN F 2 22 ? -49.677 11.092 54.182 1.00 28.61 16 ASN F N 1
ATOM 7986 C CA . ASN F 2 22 ? -49.280 10.526 55.473 1.00 35.66 16 ASN F CA 1
ATOM 7987 C C . ASN F 2 22 ? -48.948 11.635 56.468 1.00 35.17 16 ASN F C 1
ATOM 7988 O O . ASN F 2 22 ? -47.824 11.773 56.956 1.00 31.41 16 ASN F O 1
ATOM 7993 N N . VAL F 2 23 ? -49.962 12.460 56.721 1.00 32.25 17 VAL F N 1
ATOM 7994 C CA . VAL F 2 23 ? -49.901 13.504 57.730 1.00 35.97 17 VAL F CA 1
ATOM 7995 C C . VAL F 2 23 ? -51.124 13.340 58.616 1.00 31.33 17 VAL F C 1
ATOM 7996 O O . VAL F 2 23 ? -52.131 12.750 58.219 1.00 33.71 17 VAL F O 1
ATOM 8000 N N . ASP F 2 24 ? -51.038 13.889 59.825 1.00 34.83 18 ASP F N 1
ATOM 8001 C CA . ASP F 2 24 ? -52.191 13.881 60.713 1.00 33.81 18 ASP F CA 1
ATOM 8002 C C . ASP F 2 24 ? -53.265 14.836 60.207 1.00 35.66 18 ASP F C 1
ATOM 8003 O O . ASP F 2 24 ? -52.969 15.943 59.741 1.00 28.43 18 ASP F O 1
ATOM 8008 N N . ALA F 2 25 ? -54.523 14.406 60.333 1.00 28.92 19 ALA F N 1
ATOM 8009 C CA . ALA F 2 25 ? -55.655 15.160 59.803 1.00 32.84 19 ALA F CA 1
ATOM 8010 C C . ALA F 2 25 ? -55.761 16.563 60.391 1.00 32.98 19 ALA F C 1
ATOM 8011 O O . ALA F 2 25 ? -56.335 17.452 59.746 1.00 30.18 19 ALA F O 1
ATOM 8013 N N . ALA F 2 26 ? -55.227 16.781 61.593 1.00 30.35 20 ALA F N 1
ATOM 8014 C CA . ALA F 2 26 ? -55.258 18.116 62.178 1.00 36.74 20 ALA F CA 1
ATOM 8015 C C . ALA F 2 26 ? -54.326 19.073 61.454 1.00 34.70 20 ALA F C 1
ATOM 8016 O O . ALA F 2 26 ? -54.485 20.294 61.580 1.00 25.02 20 ALA F O 1
ATOM 8018 N N . GLN F 2 27 ? -53.345 18.548 60.717 1.00 32.27 21 GLN F N 1
ATOM 8019 C CA . GLN F 2 27 ? -52.501 19.374 59.865 1.00 32.23 21 GLN F CA 1
ATOM 8020 C C . GLN F 2 27 ? -53.205 19.787 58.585 1.00 28.01 21 GLN F C 1
ATOM 8021 O O . GLN F 2 27 ? -52.735 20.707 57.906 1.00 28.21 21 GLN F O 1
ATOM 8027 N N . VAL F 2 28 ? -54.301 19.118 58.240 1.00 23.05 22 VAL F N 1
ATOM 8028 C CA . VAL F 2 28 ? -54.982 19.322 56.972 1.00 24.46 22 VAL F CA 1
ATOM 8029 C C . VAL F 2 28 ? -56.080 20.357 57.177 1.00 26.08 22 VAL F C 1
ATOM 8030 O O . VAL F 2 28 ? -57.256 20.014 57.336 1.00 23.40 22 VAL F O 1
ATOM 8034 N N . THR F 2 29 ? -55.684 21.647 57.221 1.00 22.71 23 THR F N 1
ATOM 8035 C CA . THR F 2 29 ? -56.605 22.772 57.327 1.00 22.20 23 THR F CA 1
ATOM 8036 C C . THR F 2 29 ? -56.805 23.413 55.962 1.00 25.16 23 THR F C 1
ATOM 8037 O O . THR F 2 29 ? -56.017 23.190 55.040 1.00 22.04 23 THR F O 1
ATOM 8041 N N . PRO F 2 30 ? -57.847 24.225 55.789 1.00 22.82 24 PRO F N 1
ATOM 8042 C CA . PRO F 2 30 ? -58.055 24.860 54.475 1.00 23.66 24 PRO F CA 1
ATOM 8043 C C . PRO F 2 30 ? -56.854 25.643 53.949 1.00 22.96 24 PRO F C 1
ATOM 8044 O O . PRO F 2 30 ? -56.655 25.707 52.729 1.00 22.77 24 PRO F O 1
ATOM 8048 N N . GLU F 2 31 ? -56.026 26.207 54.822 1.00 23.77 25 GLU F N 1
ATOM 8049 C CA . GLU F 2 31 ? -54.924 27.037 54.362 1.00 23.06 25 GLU F CA 1
ATOM 8050 C C . GLU F 2 31 ? -53.633 26.271 54.143 1.00 23.38 25 GLU F C 1
ATOM 8051 O O . GLU F 2 31 ? -52.669 26.855 53.636 1.00 22.01 25 GLU F O 1
ATOM 8057 N N . ALA F 2 32 ? -53.591 24.994 54.502 1.00 20.82 26 ALA F N 1
ATOM 8058 C CA . ALA F 2 32 ? -52.362 24.223 54.382 1.00 24.08 26 ALA F CA 1
ATOM 8059 C C . ALA F 2 32 ? -52.066 23.918 52.915 1.00 21.46 26 ALA F C 1
ATOM 8060 O O . ALA F 2 32 ? -52.947 23.477 52.172 1.00 18.32 26 ALA F O 1
ATOM 8062 N N . GLU F 2 33 ? -50.822 24.142 52.503 1.00 20.56 27 GLU F N 1
ATOM 8063 C CA . GLU F 2 33 ? -50.408 23.829 51.146 1.00 22.19 27 GLU F CA 1
ATOM 8064 C C . GLU F 2 33 ? -49.813 22.429 51.114 1.00 20.02 27 GLU F C 1
ATOM 8065 O O . GLU F 2 33 ? -49.073 22.039 52.024 1.00 21.71 27 GLU F O 1
ATOM 8071 N N . PHE F 2 34 ? -50.136 21.677 50.055 1.00 21.52 28 PHE F N 1
ATOM 8072 C CA . PHE F 2 34 ? -49.663 20.298 49.952 1.00 20.61 28 PHE F CA 1
ATOM 8073 C C . PHE F 2 34 ? -48.144 20.220 50.059 1.00 20.16 28 PHE F C 1
ATOM 8074 O O . PHE F 2 34 ? -47.605 19.404 50.814 1.00 24.23 28 PHE F O 1
ATOM 8082 N N . VAL F 2 35 ? -47.438 21.043 49.287 1.00 21.87 29 VAL F N 1
ATOM 8083 C CA . VAL F 2 35 ? -45.981 20.964 49.253 1.00 22.93 29 VAL F CA 1
ATOM 8084 C C . VAL F 2 35 ? -45.372 21.685 50.452 1.00 26.26 29 VAL F C 1
ATOM 8085 O O . VAL F 2 35 ? -44.666 21.079 51.266 1.00 28.06 29 VAL F O 1
ATOM 8089 N N . LYS F 2 36 ? -45.648 22.988 50.583 1.00 27.65 30 LYS F N 1
ATOM 8090 C CA . LYS F 2 36 ? -44.953 23.788 51.589 1.00 31.73 30 LYS F CA 1
ATOM 8091 C C . LYS F 2 36 ? -45.276 23.330 53.007 1.00 34.35 30 LYS F C 1
ATOM 8092 O O . LYS F 2 36 ? -44.393 23.315 53.872 1.00 41.84 30 LYS F O 1
ATOM 8098 N N . ASP F 2 37 ? -46.528 22.952 53.274 1.00 29.55 31 ASP F N 1
ATOM 8099 C CA . ASP F 2 37 ? -46.941 22.622 54.635 1.00 26.95 31 ASP F CA 1
ATOM 8100 C C . ASP F 2 37 ? -47.099 21.141 54.909 1.00 28.87 31 ASP F C 1
ATOM 8101 O O . ASP F 2 37 ? -46.928 20.721 56.056 1.00 29.99 31 ASP F O 1
ATOM 8106 N N . LEU F 2 38 ? -47.433 20.333 53.907 1.00 24.50 32 LEU F N 1
ATOM 8107 C CA . LEU F 2 38 ? -47.796 18.947 54.158 1.00 25.79 32 LEU F CA 1
ATOM 8108 C C . LEU F 2 38 ? -46.797 17.966 53.557 1.00 24.64 32 LEU F C 1
ATOM 8109 O O . LEU F 2 38 ? -47.095 16.769 53.469 1.00 28.89 32 LEU F O 1
ATOM 8114 N N . GLY F 2 39 ? -45.627 18.449 53.141 1.00 24.02 33 GLY F N 1
ATOM 8115 C CA . GLY F 2 39 ? -44.513 17.598 52.763 1.00 29.03 33 GLY F CA 1
ATOM 8116 C C . GLY F 2 39 ? -44.639 16.877 51.440 1.00 32.57 33 GLY F C 1
ATOM 8117 O O . GLY F 2 39 ? -43.846 15.964 51.179 1.00 26.30 33 GLY F O 1
ATOM 8118 N N . ALA F 2 40 ? -45.610 17.284 50.644 1.00 27.88 34 ALA F N 1
ATOM 8119 C CA . ALA F 2 40 ? -45.770 16.656 49.323 1.00 26.11 34 ALA F CA 1
ATOM 8120 C C . ALA F 2 40 ? -44.693 17.044 48.323 1.00 26.04 34 ALA F C 1
ATOM 8121 O O . ALA F 2 40 ? -44.182 18.146 48.392 1.00 24.54 34 ALA F O 1
ATOM 8123 N N . ASP F 2 41 ? -44.387 16.120 47.418 1.00 24.16 35 ASP F N 1
ATOM 8124 C CA . ASP F 2 41 ? -43.575 16.528 46.266 1.00 25.13 35 ASP F CA 1
ATOM 8125 C C . ASP F 2 41 ? -44.553 16.684 45.092 1.00 26.75 35 ASP F C 1
ATOM 8126 O O . ASP F 2 41 ? -45.720 16.425 45.245 1.00 19.19 35 ASP F O 1
ATOM 8131 N N . SER F 2 42 A -44.012 17.084 43.953 1.00 42.87 36 SER F N 1
ATOM 8132 C CA . SER F 2 42 A -44.842 17.286 42.745 1.00 50.97 36 SER F CA 1
ATOM 8133 C C . SER F 2 42 A -45.655 16.035 42.373 1.00 40.99 36 SER F C 1
ATOM 8134 O O . SER F 2 42 A -46.798 16.178 42.002 1.00 39.24 36 SER F O 1
ATOM 8137 N N . LEU F 2 43 ? -45.045 14.856 42.416 1.00 29.60 37 LEU F N 1
ATOM 8138 C CA . LEU F 2 43 ? -45.766 13.602 42.018 1.00 22.71 37 LEU F CA 1
ATOM 8139 C C . LEU F 2 43 ? -46.860 13.288 43.044 1.00 24.19 37 LEU F C 1
ATOM 8140 O O . LEU F 2 43 ? -47.919 12.843 42.667 1.00 21.42 37 LEU F O 1
ATOM 8145 N N . ASP F 2 44 ? -46.557 13.525 44.309 1.00 21.05 38 ASP F N 1
ATOM 8146 C CA . ASP F 2 44 ? -47.580 13.354 45.367 1.00 22.22 38 ASP F CA 1
ATOM 8147 C C . ASP F 2 44 ? -48.841 14.150 44.995 1.00 18.88 38 ASP F C 1
ATOM 8148 O O . ASP F 2 44 ? -49.921 13.672 45.198 1.00 16.85 38 ASP F O 1
ATOM 8153 N N . VAL F 2 45 ? -48.631 15.354 44.486 1.00 19.13 39 VAL F N 1
ATOM 8154 C CA . VAL F 2 45 ? -49.808 16.209 44.171 1.00 20.53 39 VAL F CA 1
ATOM 8155 C C . VAL F 2 45 ? -50.606 15.595 43.012 1.00 20.71 39 VAL F C 1
ATOM 8156 O O . VAL F 2 45 ? -51.805 15.562 43.078 1.00 18.82 39 VAL F O 1
ATOM 8160 N N . VAL F 2 46 ? -49.897 15.093 42.021 1.00 19.70 40 VAL F N 1
ATOM 8161 C CA . VAL F 2 46 ? -50.568 14.410 40.886 1.00 21.46 40 VAL F CA 1
ATOM 8162 C C . VAL F 2 46 ? -51.333 13.196 41.445 1.00 21.02 40 VAL F C 1
ATOM 8163 O O . VAL F 2 46 ? -52.459 13.012 41.063 1.00 22.06 40 VAL F O 1
ATOM 8167 N N . GLU F 2 47 ? -50.698 12.443 42.344 1.00 19.51 41 GLU F N 1
ATOM 8168 C CA . GLU F 2 47 ? -51.364 11.252 42.877 1.00 20.72 41 GLU F CA 1
ATOM 8169 C C . GLU F 2 47 ? -52.539 11.637 43.767 1.00 23.56 41 GLU F C 1
ATOM 8170 O O . GLU F 2 47 ? -53.589 10.981 43.751 1.00 22.77 41 GLU F O 1
ATOM 8176 N N . LEU F 2 48 ? -52.372 12.708 44.546 1.00 21.09 42 LEU F N 1
ATOM 8177 C CA . LEU F 2 48 ? -53.459 13.251 45.356 1.00 19.70 42 LEU F CA 1
ATOM 8178 C C . LEU F 2 48 ? -54.660 13.638 44.508 1.00 21.42 42 LEU F C 1
ATOM 8179 O O . LEU F 2 48 ? -55.802 13.322 44.859 1.00 25.86 42 LEU F O 1
ATOM 8184 N N . ILE F 2 49 ? -54.428 14.361 43.405 1.00 18.71 43 ILE F N 1
ATOM 8185 C CA . ILE F 2 49 ? -55.540 14.776 42.551 1.00 23.21 43 ILE F CA 1
ATOM 8186 C C . ILE F 2 49 ? -56.290 13.553 42.037 1.00 26.16 43 ILE F C 1
ATOM 8187 O O . ILE F 2 49 ? -57.527 13.510 42.055 1.00 27.18 43 ILE F O 1
ATOM 8192 N N . MET F 2 50 ? -55.556 12.533 41.588 1.00 25.25 44 MET F N 1
ATOM 8193 C CA . MET F 2 50 ? -56.203 11.302 41.139 1.00 27.76 44 MET F CA 1
ATOM 8194 C C . MET F 2 50 ? -56.976 10.639 42.272 1.00 29.87 44 MET F C 1
ATOM 8195 O O . MET F 2 50 ? -58.107 10.177 42.072 1.00 32.66 44 MET F O 1
ATOM 8200 N N . ALA F 2 51 ? -56.391 10.596 43.473 1.00 26.71 45 ALA F N 1
ATOM 8201 C CA . ALA F 2 51 ? -57.094 10.022 44.618 1.00 28.56 45 ALA F CA 1
ATOM 8202 C C . ALA F 2 51 ? -58.401 10.758 44.895 1.00 34.56 45 ALA F C 1
ATOM 8203 O O . ALA F 2 51 ? -59.436 10.127 45.152 1.00 34.58 45 ALA F O 1
ATOM 8205 N N . LEU F 2 52 ? -58.380 12.097 44.847 1.00 27.22 46 LEU F N 1
ATOM 8206 C CA . LEU F 2 52 ? -59.624 12.853 44.982 1.00 28.37 46 LEU F CA 1
ATOM 8207 C C . LEU F 2 52 ? -60.558 12.606 43.803 1.00 35.19 46 LEU F C 1
ATOM 8208 O O . LEU F 2 52 ? -61.781 12.527 43.980 1.00 36.46 46 LEU F O 1
ATOM 8213 N N . GLU F 2 53 ? -60.006 12.483 42.592 1.00 32.90 47 GLU F N 1
ATOM 8214 C CA . GLU F 2 53 ? -60.854 12.395 41.408 1.00 34.12 47 GLU F CA 1
ATOM 8215 C C . GLU F 2 53 ? -61.744 11.167 41.425 1.00 38.46 47 GLU F C 1
ATOM 8216 O O . GLU F 2 53 ? -62.863 11.210 40.905 1.00 38.32 47 GLU F O 1
ATOM 8222 N N . GLU F 2 54 ? -61.285 10.059 41.988 1.00 37.36 48 GLU F N 1
ATOM 8223 C CA . GLU F 2 54 ? -62.132 8.885 41.890 1.00 51.11 48 GLU F CA 1
ATOM 8224 C C . GLU F 2 54 ? -62.846 8.560 43.198 1.00 48.93 48 GLU F C 1
ATOM 8225 O O . GLU F 2 54 ? -63.742 7.711 43.192 1.00 56.97 48 GLU F O 1
ATOM 8231 N N . LYS F 2 55 ? -62.521 9.248 44.302 1.00 43.06 49 LYS F N 1
ATOM 8232 C CA . LYS F 2 55 ? -63.450 9.256 45.431 1.00 44.70 49 LYS F CA 1
ATOM 8233 C C . LYS F 2 55 ? -64.689 10.087 45.126 1.00 43.81 49 LYS F C 1
ATOM 8234 O O . LYS F 2 55 ? -65.810 9.678 45.446 1.00 47.52 49 LYS F O 1
ATOM 8240 N N . PHE F 2 56 ? -64.513 11.256 44.520 1.00 39.04 50 PHE F N 1
ATOM 8241 C CA . PHE F 2 56 ? -65.621 12.165 44.271 1.00 44.13 50 PHE F CA 1
ATOM 8242 C C . PHE F 2 56 ? -66.164 12.068 42.851 1.00 48.75 50 PHE F C 1
ATOM 8243 O O . PHE F 2 56 ? -67.056 12.844 42.488 1.00 54.04 50 PHE F O 1
ATOM 8251 N N . GLY F 2 57 ? -65.666 11.125 42.050 1.00 44.38 51 GLY F N 1
ATOM 8252 C CA . GLY F 2 57 ? -66.171 10.916 40.704 1.00 39.61 51 GLY F CA 1
ATOM 8253 C C . GLY F 2 57 ? -66.218 12.165 39.847 1.00 47.04 51 GLY F C 1
ATOM 8254 O O . GLY F 2 57 ? -67.274 12.522 39.314 1.00 47.54 51 GLY F O 1
ATOM 8255 N N . ILE F 2 58 ? -65.077 12.844 39.716 1.00 48.51 52 ILE F N 1
ATOM 8256 C CA . ILE F 2 58 ? -64.953 14.040 38.893 1.00 44.25 52 ILE F CA 1
ATOM 8257 C C . ILE F 2 58 ? -63.668 13.957 38.083 1.00 41.61 52 ILE F C 1
ATOM 8258 O O . ILE F 2 58 ? -62.744 13.206 38.405 1.00 46.35 52 ILE F O 1
ATOM 8263 N N . GLU F 2 59 ? -63.631 14.735 37.009 1.00 44.33 53 GLU F N 1
ATOM 8264 C CA . GLU F 2 59 ? -62.424 14.963 36.230 1.00 45.71 53 GLU F CA 1
ATOM 8265 C C . GLU F 2 59 ? -61.979 16.397 36.467 1.00 47.80 53 GLU F C 1
ATOM 8266 O O . GLU F 2 59 ? -62.727 17.337 36.177 1.00 43.55 53 GLU F O 1
ATOM 8272 N N . ILE F 2 60 ? -60.785 16.561 37.028 1.00 39.59 54 ILE F N 1
ATOM 8273 C CA . ILE F 2 60 ? -60.155 17.871 37.154 1.00 39.50 54 ILE F CA 1
ATOM 8274 C C . ILE F 2 60 ? -59.190 18.027 35.981 1.00 42.63 54 ILE F C 1
ATOM 8275 O O . ILE F 2 60 ? -58.136 17.367 35.969 1.00 42.18 54 ILE F O 1
ATOM 8280 N N . PRO F 2 61 ? -59.518 18.832 34.971 1.00 37.09 55 PRO F N 1
ATOM 8281 C CA . PRO F 2 61 ? -58.575 19.048 33.868 1.00 37.24 55 PRO F CA 1
ATOM 8282 C C . PRO F 2 61 ? -57.241 19.578 34.369 1.00 45.35 55 PRO F C 1
ATOM 8283 O O . PRO F 2 61 ? -57.178 20.397 35.291 1.00 38.63 55 PRO F O 1
ATOM 8287 N N . ASP F 2 62 ? -56.169 19.077 33.749 1.00 38.98 56 ASP F N 1
ATOM 8288 C CA . ASP F 2 62 ? -54.795 19.447 34.059 1.00 41.31 56 ASP F CA 1
ATOM 8289 C C . ASP F 2 62 ? -54.647 20.942 34.306 1.00 36.51 56 ASP F C 1
ATOM 8290 O O . ASP F 2 62 ? -53.964 21.351 35.251 1.00 28.64 56 ASP F O 1
ATOM 8295 N N . GLU F 2 63 ? -55.301 21.754 33.467 1.00 37.72 57 GLU F N 1
ATOM 8296 C CA . GLU F 2 63 ? -55.152 23.202 33.552 1.00 35.84 57 GLU F CA 1
ATOM 8297 C C . GLU F 2 63 ? -55.763 23.738 34.842 1.00 32.27 57 GLU F C 1
ATOM 8298 O O . GLU F 2 63 ? -55.215 24.659 35.458 1.00 36.24 57 GLU F O 1
ATOM 8304 N N . GLN F 2 64 ? -56.925 23.197 35.231 1.00 36.01 58 GLN F N 1
ATOM 8305 C CA . GLN F 2 64 ? -57.508 23.459 36.546 1.00 34.37 58 GLN F CA 1
ATOM 8306 C C . GLN F 2 64 ? -56.577 22.975 37.651 1.00 31.81 58 GLN F C 1
ATOM 8307 O O . GLN F 2 64 ? -56.313 23.687 38.630 1.00 28.25 58 GLN F O 1
ATOM 8313 N N . ALA F 2 65 ? -56.114 21.727 37.532 1.00 30.88 59 ALA F N 1
ATOM 8314 C CA . ALA F 2 65 ? -55.423 21.082 38.642 1.00 27.72 59 ALA F CA 1
ATOM 8315 C C . ALA F 2 65 ? -54.113 21.779 38.959 1.00 27.05 59 ALA F C 1
ATOM 8316 O O . ALA F 2 65 ? -53.662 21.751 40.110 1.00 27.32 59 ALA F O 1
ATOM 8318 N N . GLU F 2 66 ? -53.501 22.426 37.961 1.00 25.42 60 GLU F N 1
ATOM 8319 C CA . GLU F 2 66 ? -52.263 23.164 38.185 1.00 29.30 60 GLU F CA 1
ATOM 8320 C C . GLU F 2 66 ? -52.428 24.240 39.241 1.00 24.12 60 GLU F C 1
ATOM 8321 O O . GLU F 2 66 ? -51.454 24.602 39.907 1.00 27.98 60 GLU F O 1
ATOM 8327 N N . LYS F 2 67 ? -53.631 24.788 39.375 1.00 26.00 61 LYS F N 1
ATOM 8328 C CA . LYS F 2 67 ? -53.889 25.888 40.292 1.00 24.38 61 LYS F CA 1
ATOM 8329 C C . LYS F 2 67 ? -54.343 25.421 41.669 1.00 25.89 61 LYS F C 1
ATOM 8330 O O . LYS F 2 67 ? -54.556 26.270 42.543 1.00 24.30 61 LYS F O 1
ATOM 8336 N N . ILE F 2 68 ? -54.512 24.113 41.877 1.00 22.42 62 ILE F N 1
ATOM 8337 C CA . ILE F 2 68 ? -54.951 23.571 43.165 1.00 22.59 62 ILE F CA 1
ATOM 8338 C C . ILE F 2 68 ? -53.707 23.357 44.019 1.00 22.76 62 ILE F C 1
ATOM 8339 O O . ILE F 2 68 ? -52.950 22.399 43.817 1.00 20.59 62 ILE F O 1
ATOM 8344 N N . VAL F 2 69 ? -53.498 24.252 44.988 1.00 17.67 63 VAL F N 1
ATOM 8345 C CA . VAL F 2 69 ? -52.240 24.321 45.724 1.00 17.87 63 VAL F CA 1
ATOM 8346 C C . VAL F 2 69 ? -52.471 24.033 47.205 1.00 16.36 63 VAL F C 1
ATOM 8347 O O . VAL F 2 69 ? -51.604 23.469 47.877 1.00 18.98 63 VAL F O 1
ATOM 8351 N N . ASN F 2 70 ? -53.641 24.397 47.723 1.00 18.80 64 ASN F N 1
ATOM 8352 C CA . ASN F 2 70 ? -53.931 24.181 49.134 1.00 20.29 64 ASN F CA 1
ATOM 8353 C C . ASN F 2 70 ? -55.246 23.428 49.314 1.00 20.07 64 ASN F C 1
ATOM 8354 O O . ASN F 2 70 ? -56.013 23.215 48.372 1.00 19.44 64 ASN F O 1
ATOM 8359 N N . VAL F 2 71 ? -55.478 23.001 50.561 1.00 22.16 65 VAL F N 1
ATOM 8360 C CA . VAL F 2 71 ? -56.655 22.192 50.876 1.00 20.96 65 VAL F CA 1
ATOM 8361 C C . VAL F 2 71 ? -57.935 22.927 50.501 1.00 20.60 65 VAL F C 1
ATOM 8362 O O . VAL F 2 71 ? -58.861 22.339 49.933 1.00 19.22 65 VAL F O 1
ATOM 8366 N N . GLY F 2 72 ? -58.002 24.228 50.786 1.00 22.59 66 GLY F N 1
ATOM 8367 C CA . GLY F 2 72 ? -59.214 24.970 50.478 1.00 19.11 66 GLY F CA 1
ATOM 8368 C C . GLY F 2 72 ? -59.528 24.986 48.994 1.00 22.17 66 GLY F C 1
ATOM 8369 O O . GLY F 2 72 ? -60.699 24.954 48.600 1.00 26.37 66 GLY F O 1
ATOM 8370 N N . ASP F 2 73 ? -58.486 25.025 48.148 1.00 20.06 67 ASP F N 1
ATOM 8371 C CA . ASP F 2 73 ? -58.705 24.974 46.701 1.00 23.25 67 ASP F CA 1
ATOM 8372 C C . ASP F 2 73 ? -59.505 23.735 46.319 1.00 20.28 67 ASP F C 1
ATOM 8373 O O . ASP F 2 73 ? -60.365 23.789 45.431 1.00 23.86 67 ASP F O 1
ATOM 8378 N N . VAL F 2 74 ? -59.225 22.604 46.979 1.00 22.45 68 VAL F N 1
ATOM 8379 C CA . VAL F 2 74 ? -59.933 21.360 46.684 1.00 25.15 68 VAL F CA 1
ATOM 8380 C C . VAL F 2 74 ? -61.385 21.455 47.124 1.00 30.63 68 VAL F C 1
ATOM 8381 O O . VAL F 2 74 ? -62.304 21.074 46.386 1.00 33.48 68 VAL F O 1
ATOM 8385 N N . VAL F 2 75 ? -61.611 21.938 48.344 1.00 30.44 69 VAL F N 1
ATOM 8386 C CA . VAL F 2 75 ? -62.970 22.127 48.834 1.00 28.99 69 VAL F CA 1
ATOM 8387 C C . VAL F 2 75 ? -63.758 23.000 47.869 1.00 30.38 69 VAL F C 1
ATOM 8388 O O . VAL F 2 75 ? -64.859 22.641 47.439 1.00 36.87 69 VAL F O 1
ATOM 8392 N N . LYS F 2 76 ? -63.212 24.172 47.523 1.00 31.87 70 LYS F N 1
ATOM 8393 C CA . LYS F 2 76 ? -63.917 25.052 46.596 1.00 29.94 70 LYS F CA 1
ATOM 8394 C C . LYS F 2 76 ? -64.178 24.374 45.272 1.00 39.99 70 LYS F C 1
ATOM 8395 O O . LYS F 2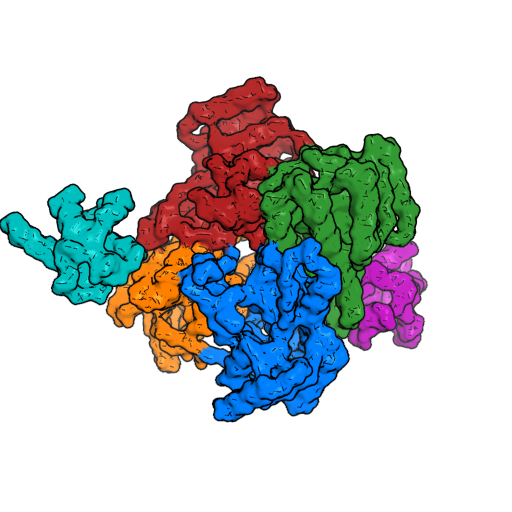 76 ? -65.218 24.603 44.646 1.00 41.54 70 LYS F O 1
ATOM 8401 N N . TYR F 2 77 ? -63.221 23.583 44.793 1.00 34.67 71 TYR F N 1
ATOM 8402 C CA . TYR F 2 77 ? -63.390 23.009 43.466 1.00 37.48 71 TYR F CA 1
ATOM 8403 C C . TYR F 2 77 ? -64.538 22.006 43.451 1.00 41.05 71 TYR F C 1
ATOM 8404 O O . TYR F 2 77 ? -65.402 22.056 42.570 1.00 46.37 71 TYR F O 1
ATOM 8413 N N . ILE F 2 78 ? -64.571 21.093 44.419 1.00 38.27 72 ILE F N 1
ATOM 8414 C CA . ILE F 2 78 ? -65.605 20.061 44.465 1.00 43.54 72 ILE F CA 1
ATOM 8415 C C . ILE F 2 78 ? -66.959 20.735 44.651 1.00 47.28 72 ILE F C 1
ATOM 8416 O O . ILE F 2 78 ? -67.835 20.664 43.783 1.00 56.10 72 ILE F O 1
ATOM 8421 N N . GLU F 2 79 ? -67.125 21.389 45.794 1.00 48.88 73 GLU F N 1
ATOM 8422 C CA . GLU F 2 79 ? -68.191 22.342 46.087 1.00 50.53 73 GLU F CA 1
ATOM 8423 C C . GLU F 2 79 ? -68.542 23.368 45.005 1.00 51.83 73 GLU F C 1
ATOM 8424 O O . GLU F 2 79 ? -69.666 23.882 45.003 1.00 59.41 73 GLU F O 1
ATOM 8430 N N . ASP F 2 80 ? -67.648 23.674 44.068 1.00 49.70 74 ASP F N 1
ATOM 8431 C CA . ASP F 2 80 ? -68.141 24.390 42.893 1.00 55.63 74 ASP F CA 1
ATOM 8432 C C . ASP F 2 80 ? -68.401 23.443 41.731 1.00 57.88 74 ASP F C 1
ATOM 8433 O O . ASP F 2 80 ? -68.833 22.299 41.923 1.00 56.48 74 ASP F O 1
ATOM 8438 N N . ASN F 2 81 ? -68.183 23.962 40.524 1.00 62.57 75 ASN F N 1
ATOM 8439 C CA . ASN F 2 81 ? -68.147 23.214 39.273 1.00 63.03 75 ASN F CA 1
ATOM 8440 C C . ASN F 2 81 ? -68.028 21.701 39.432 1.00 59.99 75 ASN F C 1
ATOM 8441 O O . ASN F 2 81 ? -67.012 21.097 39.090 1.00 59.18 75 ASN F O 1
#

Radius of gyration: 30.69 Å; Cα contacts (8 Å, |Δi|>4): 2636; chains: 6; bounding box: 86×69×80 Å

InterPro domains:
  IPR003231 Acyl carrier protein [MF_01217] (2-76)
  IPR003231 Acyl carrier protein [PTHR20863] (4-75)
  IPR003231 Acyl carrier protein [TIGR00517] (2-76)
  IPR006162 Phosphopantetheine attachment site [PS00012] (31-46)
  IPR009081 Phosphopantetheine binding ACP domain [PF00550] (6-72)
  IPR009081 Phosphopantetheine binding ACP domain [PS50075] (1-76)
  IPR020806 Polyketide synthase-like, phosphopantetheine-binding domain [SM00823] (4-62)
  IPR036736 ACP-like superfamily [G3DSA:1.10.1200.10] (1-77)
  IPR036736 ACP-like superfamily [SSF47336] (3-75)

Solvent-accessible surface area: 41730 Å² total; per-residue (Å²): 58,8,116,35,82,7,159,7,0,0,0,2,30,0,30,154,30,36,1,6,21,0,0,66,1,0,1,52,29,52,4,53,0,23,0,3,26,123,82,101,24,127,74,0,53,57,8,55,86,50,0,77,153,108,67,73,131,7,19,42,23,125,3,48,4,33,39,58,69,52,0,29,100,7,1,103,52,0,36,148,73,47,70,22,9,19,0,0,0,5,23,18,38,37,92,84,77,70,76,0,89,146,2,131,11,114,10,1,54,72,0,3,45,14,0,0,2,5,0,0,0,0,0,12,8,0,8,84,42,1,23,177,82,122,56,2,1,0,0,0,8,4,9,2,29,6,22,59,1,63,96,8,13,0,0,28,0,0,0,5,4,0,0,17,21,0,2,62,6,0,0,47,32,1,2,120,91,56,0,12,0,0,0,0,0,7,14,61,22,113,96,109,125,143,26,150,83,4,23,14,108,84,54,0,28,8,90,20,0,0,17,0,0,0,0,0,1,0,42,8,0,32,1,1,4,2,8,19,0,44,0,2,0,2,21,33,5,93,6,108,30,79,7,155,5,0,0,0,1,32,0,23,151,53,20,1,6,27,0,0,81,8,0,1,53,28,52,4,50,0,22,0,5,30,146,95,64,33,122,67,0,59,60,7,48,62,46,0,82,146,118,68,70,134,9,19,42,23,127,3,44,6,31,39,64,71,51,0,29,99,7,0,107,51,0,47,159,70,50,70,22,8,19,0,0,0,7,28,25,42,42,52,145,37,100,77,0,79,139,3,124,14,97,37,0,58,113,4,3,41,32,16,1,2,5,4,0,0,0,0,10,7,0,9,82,40,0,8,112,81,114,50,3,0,0,0,0,10,6,26,48,12,47,58,184,43,63,99,6,18,0,2,11,17,0,9,40,10,0,13,37,2,0,2,31,0,0,0,45,9,0,8,80,10,62,0,12,0,0,1,0,11,2,0,19,25,142,82,48,185,95,3,24,12,74,89,48,0,37,21,115,20,0,0,25,0,0,0,0,0,0,0,33,5,0,33,1,1,5,3,6,26,0,56,0,6,0,0,24,112,54,58,10,102,32,80,7,157,9,0,0,0,1,31,0,24,139,34,13,1,8,21,0,0,70,7,0,2,61,32,58,4,52,0,21,0,4,25,145,72,86,32,133,50,0,57,58,7,54,90,50,0,77,155,114,67,70,141,7,18,43,22,120,4,48,6,33,35,56,85,55,0,34,96,5,1,103,38,0,47,153,72,48,67,24,9,19,0,0,0,8,28,23,40,50,58,66,0,24,34,0,79,44,3,104,11,115,3,0,58,69,1,2,51,31,17,0,4,5,5,0,0,0,0,12,8,0,9,83,30,1,31,165,81,108,57,3,1,0,0,0,10,7,24,44,13,25,22,103,48,54,83,0,17,0,1,13,16,0,7,45,11,0,12,36,2,0,2,30,0,0,0,49,25,0,1,112,102,42,0,12,0,0,1,0,9,2,0,18,14,102,95,156,82,82,76,17,158,105,5,26,14,80,90,35,0,46,17,115,20,0,0,28,0,0,0,0,0,1,0,24,9,0,32,0,2,4,3,7,28,0,55,0,7,0,0,27,107,55,92,7,105,29,83,8,158,7,0,0,0,1,30,0,22,157,28,34,1,4,26,0,0,80,8,0,1,57,32,48,4,51,0,24,0,4,26,125,89,104,31,135,78,0,53,59,7,52,61,49,0,84,144,123,66,71,107,9,21,40,21,117,4,54,6,33,36,64,78,56,0,38,117,7,0,78,54,0,29,151,72,49,63,25,9,20,0,0,0,4,23,18,39,29,89,79,75,72,41,0,17,67,2,124,14,97,3,1,47,71,0,5,48,14,0,0,8,5,1,0,0,0,0,11,3,0,6,92,24,0,28,183,74,140,54,2,1,0,0,0,8,4,8,1,22,7,22,54,0,53,75,9,17,0,0,28,0,0,0,6,5,0,1,17,20,0,2,62,6,0,0,45,35,0,2,132,88,58,0,12,0,0,0,0,0,7,12,48,30,109,103,175,65,94,136,27,147,86,5,22,6,80,89,34,0,28,6,116,16,0,0,20,0,0,0,0,0,1,0,27,9,1,31,1,2,4,1,10,18,0,42,0,2,0,2,20,32,5,186,103,72,30,28,104,62,0,36,56,18,0,10,96,43,1,40,3,10,49,84,38,0,55,63,128,8,39,17,91,168,73,7,30,6,71,94,146,26,54,84,110,11,48,117,28,10,39,147,102,30,69,25,151,16,54,120,128,89,18,152,167,32,68,34,0,24,49,10,21,108,35,1,92,89,70,72,162,145,128,100,125,37,118,62,76,53,11,38,102,61,0,35,60,19,0,14,113,67,19,111,29,106,45,89,84,0,64,72,148,9,45,2,80,172,83,6,69,7,57,89,22,16,28,38,37,0,9,48,21,0,36,143,108,48,67,57,144,10,53,80,128,80,16,117,148,11,74,40,0,13,36,3,16,128,29,29,81,91,126